Protein 2GFQ (pdb70)

B-factor: mean 18.0, std 10.18, range [2.0, 73.65]

Foldseek 3Di:
DDLVVLCVVQPDAEEEAEPVFLLSLLVLLVVPPDWDWDPFAACNHTWIDDPNYIYHYHHDDLAPACVQVRCCVRRNDRHQEYEYRHAAADPDPAWEKEKAFADALACALYDHGLAGAFWEQLLLLLLQLCVLDPPPGYYFYFAHYGDDRNGQHHYMYIYTDYDPVRSNDNSSSNSNNVSNVVSVVPSVPPLPQAAEEAAEFDDGRRVVLSVCSNPHRYGYTHYHYAVSDDHDLVSVNVQVRYPDHHAEYEYADVRHDPVRLVSRVVVCVVVVHHYHYDD/DLPDAAEEAEPVFLLSLLVLLVVVAPWDFDPFAACNHTWIDDPNYIYHYHHDDLAPACVQVSCCVRVVDGHQEYEYEHAAADPDPAWEKEKAFADELACALHDHGLAGAFWEQLLLLLLQLVVLDPPPHYYFYFAHYGDDRNGPHHYMYIYTDYDPVRSNDNSSSNSNSVSNVVSVVPSVPPQPQAAEEAAEFDDGRRVVLRVCSNPHRYGYTHHHYAVSDDHDLVSVNVQVRYPDHHAEYEYADVRHDPVRVVSSVVVCVVVVHHYHYDD/DPDAEEEAEPVFLLSLLVLLVVPPDWDWDPAAACNHTWIDDPLYIYHYHHDDLADAPVQVSCCVRVPDGHQEYEYRHAAADPDDFFEKEKAFADALACALHDHGLAGAFWEQLLLLLLQLVVLPPPPGYYFYFAHYGDDRRYPRHYMYIYTDYDPVGSNDNSSSNSSNVSNVCSVVDSVPDDPAAEEAAEFDDGRNVVLGVDSNVDRHGYTHYHYAVSDDHDLVSVNVQVRYPDHHAEYEYADVRHDPVRLVSSVVVCVVVVHHYHYDD

Nearest PDB structures (foldseek):
  2gfq-assembly1_B  TM=9.978E-01  e=4.043E-53  Pyrococcus horikoshii OT3
  2gfq-assembly1_C  TM=9.928E-01  e=1.682E-51  Pyrococcus horikoshii OT3
  1yqe-assembly1_A  TM=8.892E-01  e=4.808E-23  Archaeoglobus fulgidus
  8oun-assembly1_B  TM=3.872E-01  e=4.046E-02  Promethearchaeati archaeon
  8oun-assembly1_A  TM=3.787E-01  e=6.728E-02  Promethearchaeati archaeon

Radius of gyration: 34.92 Å; Cα contacts (8 Å, |Δi|>4): 2053; chains: 3; bounding box: 68×86×96 Å

Organism: Pyrococcus horikoshii (strain ATCC 700860 / DSM 12428 / JCM 9974 / NBRC 100139 / OT-3) (NCBI:txid70601)

Structure (mmCIF, N/CA/C/O backbone):
data_2GFQ
#
_entry.id   2GFQ
#
_cell.length_a   65.021
_cell.length_b   67.029
_cell.length_c   111.572
_cell.angle_alpha   90.00
_cell.angle_beta   90.09
_cell.angle_gamma   90.00
#
_symmetry.space_group_name_H-M   'P 1 21 1'
#
loop_
_entity.id
_entity.type
_entity.pdbx_description
1 polymer 'UPF0204 protein PH0006'
2 non-polymer 'SULFATE ION'
3 non-polymer 'MAGNESIUM ION'
4 water water
#
loop_
_atom_site.group_PDB
_atom_site.id
_atom_site.type_symbol
_atom_site.label_atom_id
_atom_site.label_alt_id
_atom_site.label_comp_id
_atom_site.label_asym_id
_atom_site.label_entity_id
_atom_site.label_seq_id
_atom_site.pdbx_PDB_ins_code
_atom_site.Cartn_x
_atom_site.Cartn_y
_atom_site.Cartn_z
_atom_site.occupancy
_atom_site.B_iso_or_equiv
_atom_site.auth_seq_id
_atom_site.auth_comp_id
_atom_site.auth_asym_id
_atom_site.auth_atom_id
_atom_site.pdbx_PDB_model_num
ATOM 1 N N . HIS A 1 10 ? -1.345 -9.839 80.089 1.00 24.14 -12 HIS A N 1
ATOM 2 C CA . HIS A 1 10 ? -0.229 -10.728 79.635 1.00 23.88 -12 HIS A CA 1
ATOM 3 C C . HIS A 1 10 ? 1.023 -10.544 80.488 1.00 22.82 -12 HIS A C 1
ATOM 4 O O . HIS A 1 10 ? 1.336 -9.433 80.939 1.00 23.07 -12 HIS A O 1
ATOM 11 N N . SER A 1 11 ? 1.737 -11.646 80.703 1.00 21.41 -11 SER A N 1
ATOM 12 C CA . SER A 1 11 ? 2.955 -11.606 81.488 1.00 18.82 -11 SER A CA 1
ATOM 13 C C . SER A 1 11 ? 4.045 -10.844 80.714 1.00 17.66 -11 SER A C 1
ATOM 14 O O . SER A 1 11 ? 3.956 -10.666 79.485 1.00 16.39 -11 SER A O 1
ATOM 17 N N . SER A 1 12 ? 5.073 -10.392 81.430 1.00 15.99 -10 SER A N 1
ATOM 18 C CA . SER A 1 12 ? 6.240 -9.813 80.768 1.00 15.63 -10 SER A CA 1
ATOM 19 C C . SER A 1 12 ? 6.867 -10.836 79.835 1.00 14.97 -10 SER A C 1
ATOM 20 O O . SER A 1 12 ? 7.331 -10.480 78.746 1.00 14.65 -10 SER A O 1
ATOM 23 N N . GLY A 1 13 ? 6.923 -12.096 80.280 1.00 13.51 -9 GLY A N 1
ATOM 24 C CA . GLY A 1 13 ? 7.448 -13.183 79.447 1.00 13.65 -9 GLY A CA 1
ATOM 25 C C . GLY A 1 13 ? 6.755 -13.268 78.092 1.00 14.04 -9 GLY A C 1
ATOM 26 O O . GLY A 1 13 ? 7.407 -13.348 77.036 1.00 13.93 -9 GLY A O 1
ATOM 27 N N . ARG A 1 14 ? 5.423 -13.227 78.094 1.00 13.40 -8 ARG A N 1
ATOM 28 C CA . ARG A 1 14 ? 4.689 -13.337 76.842 1.00 13.92 -8 ARG A CA 1
ATOM 29 C C . ARG A 1 14 ? 4.907 -12.067 76.013 1.00 13.55 -8 ARG A C 1
ATOM 30 O O . ARG A 1 14 ? 5.021 -12.150 74.790 1.00 13.44 -8 ARG A O 1
ATOM 38 N N . GLU A 1 15 ? 4.975 -10.903 76.678 1.00 12.34 -7 GLU A N 1
ATOM 39 C CA . GLU A 1 15 ? 5.251 -9.625 75.965 1.00 12.64 -7 GLU A CA 1
ATOM 40 C C . GLU A 1 15 ? 6.635 -9.597 75.298 1.00 12.88 -7 GLU A C 1
ATOM 41 O O . GLU A 1 15 ? 6.786 -9.111 74.177 1.00 13.56 -7 GLU A O 1
ATOM 47 N N . ASN A 1 16 ? 7.650 -10.103 75.998 1.00 13.02 -6 ASN A N 1
ATOM 48 C CA . ASN A 1 16 ? 8.992 -10.157 75.429 1.00 13.46 -6 ASN A CA 1
ATOM 49 C C . ASN A 1 16 ? 9.069 -11.068 74.202 1.00 14.22 -6 ASN A C 1
ATOM 50 O O . ASN A 1 16 ? 9.923 -10.866 73.349 1.00 14.69 -6 ASN A O 1
ATOM 55 N N . LEU A 1 17 ? 8.186 -12.062 74.102 1.00 12.94 -5 LEU A N 1
ATOM 56 C CA . LEU A 1 17 ? 8.151 -12.884 72.894 1.00 13.57 -5 LEU A CA 1
ATOM 57 C C . LEU A 1 17 ? 7.272 -12.226 71.817 1.00 13.78 -5 LEU A C 1
ATOM 58 O O . LEU A 1 17 ? 7.612 -12.216 70.626 1.00 15.45 -5 LEU A O 1
ATOM 63 N N . TYR A 1 18 ? 6.141 -11.682 72.219 1.00 13.18 -4 TYR A N 1
ATOM 64 C CA . TYR A 1 18 ? 5.225 -11.145 71.230 1.00 12.78 -4 TYR A CA 1
ATOM 65 C C . TYR A 1 18 ? 5.775 -9.895 70.524 1.00 13.05 -4 TYR A C 1
ATOM 66 O O . TYR A 1 18 ? 5.570 -9.717 69.313 1.00 12.93 -4 TYR A O 1
ATOM 75 N N . PHE A 1 19 ? 6.476 -9.053 71.283 1.00 12.10 -3 PHE A N 1
ATOM 76 C CA . PHE A 1 19 ? 6.946 -7.754 70.800 1.00 12.46 -3 PHE A CA 1
ATOM 77 C C . PHE A 1 19 ? 8.453 -7.710 70.647 1.00 14.39 -3 PHE A C 1
ATOM 78 O O . PHE A 1 19 ? 9.078 -6.635 70.826 1.00 14.51 -3 PHE A O 1
ATOM 86 N N . GLN A 1 20 ? 9.041 -8.846 70.280 1.00 14.18 -2 GLN A N 1
ATOM 87 C CA . GLN A 1 20 ? 10.503 -8.912 70.145 1.00 15.37 -2 GLN A CA 1
ATOM 88 C C . GLN A 1 20 ? 11.089 -8.073 69.006 1.00 15.44 -2 GLN A C 1
ATOM 89 O O . GLN A 1 20 ? 10.479 -7.877 67.951 1.00 16.10 -2 GLN A O 1
ATOM 95 N N . GLY A 1 21 ? 12.294 -7.583 69.242 1.00 15.62 -1 GLY A N 1
ATOM 96 C CA . GLY A 1 21 ? 13.003 -6.790 68.250 1.00 15.94 -1 GLY A CA 1
ATOM 97 C C . GLY A 1 21 ? 12.535 -5.349 68.292 1.00 15.80 -1 GLY A C 1
ATOM 98 O O . GLY A 1 21 ? 12.092 -4.854 69.332 1.00 16.28 -1 GLY A O 1
ATOM 99 N N . HIS A 1 22 ? 12.655 -4.660 67.170 1.00 14.76 0 HIS A N 1
ATOM 100 C CA . HIS A 1 22 ? 12.279 -3.243 67.121 1.00 13.76 0 HIS A CA 1
ATOM 101 C C . HIS A 1 22 ? 10.796 -3.165 66.891 1.00 13.80 0 HIS A C 1
ATOM 102 O O . HIS A 1 22 ? 10.298 -3.796 65.935 1.00 15.31 0 HIS A O 1
ATOM 117 N N . LYS A 1 24 ? 7.710 -0.319 66.254 1.00 10.67 2 LYS A N 1
ATOM 118 C CA . LYS A 1 24 ? 7.506 1.077 65.828 1.00 10.45 2 LYS A CA 1
ATOM 119 C C . LYS A 1 24 ? 6.068 1.438 66.131 1.00 10.45 2 LYS A C 1
ATOM 120 O O . LYS A 1 24 ? 5.155 0.780 65.633 1.00 12.03 2 LYS A O 1
ATOM 126 N N . VAL A 1 25 ? 5.868 2.484 66.934 1.00 9.80 3 VAL A N 1
ATOM 127 C CA . VAL A 1 25 ? 4.543 2.787 67.441 1.00 9.37 3 VAL A CA 1
ATOM 128 C C . VAL A 1 25 ? 3.937 3.992 66.732 1.00 9.59 3 VAL A C 1
ATOM 129 O O . VAL A 1 25 ? 4.549 5.057 66.650 1.00 10.36 3 VAL A O 1
ATOM 133 N N . ILE A 1 26 ? 2.711 3.812 66.246 1.00 8.74 4 ILE A N 1
ATOM 134 C CA . ILE A 1 26 ? 1.882 4.926 65.790 1.00 9.28 4 ILE A CA 1
ATOM 135 C C . ILE A 1 26 ? 0.939 5.274 66.947 1.00 9.34 4 ILE A C 1
ATOM 136 O O . ILE A 1 26 ? 0.170 4.413 67.403 1.00 9.28 4 ILE A O 1
ATOM 149 N N . THR A 1 28 ? -2.133 7.434 68.518 1.00 10.34 6 THR A N 1
ATOM 150 C CA . THR A 1 28 ? -3.363 8.102 68.123 1.00 9.90 6 THR A CA 1
ATOM 151 C C . THR A 1 28 ? -4.141 8.506 69.374 1.00 9.68 6 THR A C 1
ATOM 152 O O . THR A 1 28 ? -3.850 8.023 70.475 1.00 9.80 6 THR A O 1
ATOM 156 N N . THR A 1 29 ? -5.142 9.376 69.228 1.00 9.50 7 THR A N 1
ATOM 157 C CA . THR A 1 29 ? -6.028 9.646 70.346 1.00 9.36 7 THR A CA 1
ATOM 158 C C . THR A 1 29 ? -7.474 9.820 69.887 1.00 9.45 7 THR A C 1
ATOM 159 O O . THR A 1 29 ? -7.712 10.397 68.829 1.00 9.07 7 THR A O 1
ATOM 163 N N . LYS A 1 30 ? -8.403 9.334 70.707 1.00 9.77 8 LYS A N 1
ATOM 164 C CA . LYS A 1 30 ? -9.840 9.429 70.415 1.00 10.92 8 LYS A CA 1
ATOM 165 C C . LYS A 1 30 ? -10.341 10.861 70.228 1.00 10.33 8 LYS A C 1
ATOM 166 O O . LYS A 1 30 ? -11.349 11.086 69.537 1.00 10.71 8 LYS A O 1
ATOM 172 N N . VAL A 1 31 ? -9.662 11.822 70.841 1.00 9.68 9 VAL A N 1
ATOM 173 C CA . VAL A 1 31 ? -10.181 13.198 70.849 1.00 11.08 9 VAL A CA 1
ATOM 174 C C . VAL A 1 31 ? -9.771 14.025 69.621 1.00 11.17 9 VAL A C 1
ATOM 175 O O . VAL A 1 31 ? -10.162 15.201 69.502 1.00 11.75 9 VAL A O 1
ATOM 179 N N . ASP A 1 32 ? -9.016 13.414 68.710 1.00 11.10 10 ASP A N 1
ATOM 180 C CA . ASP A 1 32 ? -8.432 14.157 67.596 1.00 11.78 10 ASP A CA 1
ATOM 181 C C . ASP A 1 32 ? -8.994 13.588 66.304 1.00 11.06 10 ASP A C 1
ATOM 182 O O . ASP A 1 32 ? -8.701 12.436 65.973 1.00 11.26 10 ASP A O 1
ATOM 187 N N . LYS A 1 33 ? -9.811 14.382 65.593 1.00 11.97 11 LYS A N 1
ATOM 188 C CA . LYS A 1 33 ? -10.479 13.887 64.365 1.00 11.41 11 LYS A CA 1
ATOM 189 C C . LYS A 1 33 ? -9.498 13.500 63.256 1.00 11.18 11 LYS A C 1
ATOM 190 O O . LYS A 1 33 ? -9.770 12.548 62.506 1.00 10.80 11 LYS A O 1
ATOM 196 N N . ALA A 1 34 ? -8.375 14.221 63.150 1.00 10.23 12 ALA A N 1
ATOM 197 C CA . ALA A 1 34 ? -7.326 13.853 62.169 1.00 9.91 12 ALA A CA 1
ATOM 198 C C . ALA A 1 34 ? -6.715 12.493 62.526 1.00 9.77 12 ALA A C 1
ATOM 199 O O . ALA A 1 34 ? -6.556 11.612 61.662 1.00 9.36 12 ALA A O 1
ATOM 201 N N . SER A 1 35 ? -6.407 12.327 63.811 1.00 9.87 13 SER A N 1
ATOM 202 C CA . SER A 1 35 ? -5.831 11.079 64.320 1.00 9.71 13 SER A CA 1
ATOM 203 C C . SER A 1 35 ? -6.728 9.886 64.003 1.00 9.70 13 SER A C 1
ATOM 204 O O . SER A 1 35 ? -6.256 8.845 63.547 1.00 9.44 13 SER A O 1
ATOM 215 N N . ASN A 1 37 ? -9.122 9.746 61.687 1.00 7.94 15 ASN A N 1
ATOM 216 C CA . ASN A 1 37 ? -9.105 9.609 60.237 1.00 8.56 15 ASN A CA 1
ATOM 217 C C . ASN A 1 37 ? -7.919 8.751 59.764 1.00 8.83 15 ASN A C 1
ATOM 218 O O . ASN A 1 37 ? -8.099 7.743 59.052 1.00 9.40 15 ASN A O 1
ATOM 223 N N . ILE A 1 38 ? -6.735 9.131 60.194 1.00 8.81 16 ILE A N 1
ATOM 224 C CA . ILE A 1 38 ? -5.503 8.446 59.820 1.00 9.41 16 ILE A CA 1
ATOM 225 C C . ILE A 1 38 ? -5.570 6.994 60.291 1.00 9.80 16 ILE A C 1
ATOM 226 O O . ILE A 1 38 ? -5.268 6.064 59.524 1.00 8.87 16 ILE A O 1
ATOM 239 N N . ASN A 1 40 ? -8.244 5.139 60.830 1.00 10.46 18 ASN A N 1
ATOM 240 C CA . ASN A 1 40 ? -9.189 4.426 59.967 1.00 10.77 18 ASN A CA 1
ATOM 241 C C . ASN A 1 40 ? -8.540 4.014 58.651 1.00 9.87 18 ASN A C 1
ATOM 242 O O . ASN A 1 40 ? -8.748 2.870 58.197 1.00 9.85 18 ASN A O 1
ATOM 247 N N . LYS A 1 41 ? -7.757 4.919 58.045 1.00 9.50 19 LYS A N 1
ATOM 248 C CA . LYS A 1 41 ? -7.131 4.625 56.734 1.00 10.41 19 LYS A CA 1
ATOM 249 C C . LYS A 1 41 ? -6.067 3.531 56.859 1.00 9.94 19 LYS A C 1
ATOM 250 O O . LYS A 1 41 ? -5.979 2.630 56.009 1.00 10.39 19 LYS A O 1
ATOM 256 N N . LEU A 1 42 ? -5.326 3.553 57.964 1.00 10.54 20 LEU A N 1
ATOM 257 C CA . LEU A 1 42 ? -4.302 2.532 58.216 1.00 10.57 20 LEU A CA 1
ATOM 258 C C . LEU A 1 42 ? -4.952 1.160 58.329 1.00 10.51 20 LEU A C 1
ATOM 259 O O . LEU A 1 42 ? -4.527 0.189 57.676 1.00 9.22 20 LEU A O 1
ATOM 264 N N . ILE A 1 43 ? -6.017 1.097 59.120 1.00 10.88 21 ILE A N 1
ATOM 265 C CA . ILE A 1 43 ? -6.750 -0.152 59.331 1.00 12.09 21 ILE A CA 1
ATOM 266 C C . ILE A 1 43 ? -7.438 -0.624 58.053 1.00 11.52 21 ILE A C 1
ATOM 267 O O . ILE A 1 43 ? -7.436 -1.827 57.733 1.00 11.36 21 ILE A O 1
ATOM 272 N N . GLU A 1 44 ? -8.008 0.309 57.306 1.00 11.45 22 GLU A N 1
ATOM 273 C CA . GLU A 1 44 ? -8.741 -0.042 56.090 1.00 11.34 22 GLU A CA 1
ATOM 274 C C . GLU A 1 44 ? -7.851 -0.647 54.985 1.00 10.86 22 GLU A C 1
ATOM 275 O O . GLU A 1 44 ? -8.291 -1.553 54.251 1.00 9.91 22 GLU A O 1
ATOM 281 N N . ASN A 1 45 ? -6.590 -0.191 54.923 1.00 10.37 23 ASN A N 1
ATOM 282 C CA . ASN A 1 45 ? -5.786 -0.340 53.703 1.00 10.34 23 ASN A CA 1
ATOM 283 C C . ASN A 1 45 ? -4.424 -1.035 53.812 1.00 10.96 23 ASN A C 1
ATOM 284 O O . ASN A 1 45 ? -3.846 -1.389 52.778 1.00 9.96 23 ASN A O 1
ATOM 289 N N . PHE A 1 46 ? -3.931 -1.256 55.028 1.00 9.47 24 PHE A N 1
ATOM 290 C CA . PHE A 1 46 ? -2.525 -1.667 55.167 1.00 11.32 24 PHE A CA 1
ATOM 291 C C . PHE A 1 46 ? -2.264 -3.021 55.820 1.00 11.85 24 PHE A C 1
ATOM 292 O O . PHE A 1 46 ? -1.096 -3.404 56.032 1.00 13.54 24 PHE A O 1
ATOM 300 N N . GLY A 1 47 ? -3.323 -3.754 56.104 1.00 10.61 25 GLY A N 1
ATOM 301 C CA . GLY A 1 47 ? -3.147 -5.123 56.634 1.00 10.67 25 GLY A CA 1
ATOM 302 C C . GLY A 1 47 ? -2.869 -5.202 58.120 1.00 10.12 25 GLY A C 1
ATOM 303 O O . GLY A 1 47 ? -2.179 -6.122 58.599 1.00 11.15 25 GLY A O 1
ATOM 304 N N . PHE A 1 48 ? -3.422 -4.262 58.879 1.00 10.04 26 PHE A N 1
ATOM 305 C CA . PHE A 1 48 ? -3.357 -4.376 60.339 1.00 10.00 26 PHE A CA 1
ATOM 306 C C . PHE A 1 48 ? -4.281 -5.463 60.849 1.00 11.06 26 PHE A C 1
ATOM 307 O O . PHE A 1 48 ? -5.368 -5.675 60.300 1.00 10.72 26 PHE A O 1
ATOM 315 N N . LYS A 1 49 ? -3.837 -6.124 61.915 1.00 11.00 27 LYS A N 1
ATOM 316 C CA . LYS A 1 49 ? -4.640 -7.108 62.624 1.00 12.16 27 LYS A CA 1
ATOM 317 C C . LYS A 1 49 ? -5.006 -6.595 64.011 1.00 12.47 27 LYS A C 1
ATOM 318 O O . LYS A 1 49 ? -4.311 -5.733 64.608 1.00 12.51 27 LYS A O 1
ATOM 324 N N . GLU A 1 50 ? -6.077 -7.171 64.540 1.00 14.37 28 GLU A N 1
ATOM 325 C CA . GLU A 1 50 ? -6.432 -7.014 65.944 1.00 15.27 28 GLU A CA 1
ATOM 326 C C . GLU A 1 50 ? -5.472 -7.883 66.772 1.00 15.66 28 GLU A C 1
ATOM 327 O O . GLU A 1 50 ? -4.906 -8.865 66.259 1.00 16.57 28 GLU A O 1
ATOM 333 N N . THR A 1 51 ? -5.222 -7.494 68.019 1.00 14.60 29 THR A N 1
ATOM 334 C CA . THR A 1 51 ? -4.400 -8.314 68.926 1.00 13.84 29 THR A CA 1
ATOM 335 C C . THR A 1 51 ? -5.173 -8.498 70.221 1.00 13.77 29 THR A C 1
ATOM 336 O O . THR A 1 51 ? -6.227 -7.905 70.404 1.00 13.78 29 THR A O 1
ATOM 340 N N . GLU A 1 52 ? -4.605 -9.274 71.133 1.00 13.32 30 GLU A N 1
ATOM 341 C CA . GLU A 1 52 ? -5.175 -9.426 72.466 1.00 14.49 30 GLU A CA 1
ATOM 342 C C . GLU A 1 52 ? -4.671 -8.370 73.447 1.00 13.69 30 GLU A C 1
ATOM 343 O O . GLU A 1 52 ? -4.955 -8.459 74.641 1.00 15.11 30 GLU A O 1
ATOM 349 N N . TYR A 1 53 ? -3.913 -7.394 72.952 1.00 11.61 31 TYR A N 1
ATOM 350 C CA . TYR A 1 53 ? -3.257 -6.430 73.822 1.00 11.85 31 TYR A CA 1
ATOM 351 C C . TYR A 1 53 ? -4.060 -5.128 73.886 1.00 11.48 31 TYR A C 1
ATOM 352 O O . TYR A 1 53 ? -4.786 -4.771 72.941 1.00 11.32 31 TYR A O 1
ATOM 361 N N . VAL A 1 54 ? -3.943 -4.444 75.015 1.00 11.31 32 VAL A N 1
ATOM 362 C CA . VAL A 1 54 ? -4.641 -3.172 75.213 1.00 10.74 32 VAL A CA 1
ATOM 363 C C . VAL A 1 54 ? -3.680 -2.138 75.752 1.00 10.58 32 VAL A C 1
ATOM 364 O O . VAL A 1 54 ? -2.706 -2.463 76.467 1.00 11.04 32 VAL A O 1
ATOM 368 N N . PHE A 1 55 ? -3.966 -0.887 75.436 1.00 9.60 33 PHE A N 1
ATOM 369 C 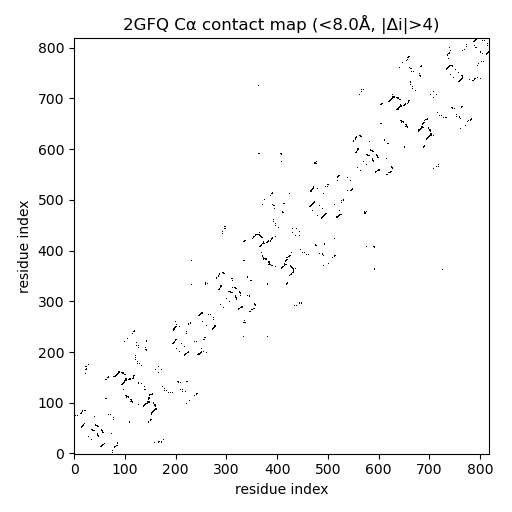CA . PHE A 1 55 ? -3.142 0.227 75.910 1.00 10.20 33 PHE A CA 1
ATOM 370 C C . PHE A 1 55 ? -4.120 1.356 76.181 1.00 10.02 33 PHE A C 1
ATOM 371 O O . PHE A 1 55 ? -4.932 1.693 75.291 1.00 10.68 33 PHE A O 1
ATOM 379 N N . GLU A 1 56 ? -4.059 1.904 77.396 1.00 9.96 34 GLU A N 1
ATOM 380 C CA . GLU A 1 56 ? -5.027 2.931 77.857 1.00 10.97 34 GLU A CA 1
ATOM 381 C C . GLU A 1 56 ? -6.472 2.456 77.654 1.00 11.39 34 GLU A C 1
ATOM 382 O O . GLU A 1 56 ? -7.367 3.263 77.305 1.00 11.00 34 GLU A O 1
ATOM 388 N N . GLY A 1 57 ? -6.687 1.147 77.832 1.00 10.63 35 GLY A N 1
ATOM 389 C CA . GLY A 1 57 ? -8.042 0.585 77.775 1.00 11.57 35 GLY A CA 1
ATOM 390 C C . GLY A 1 57 ? -8.592 0.416 76.367 1.00 11.88 35 GLY A C 1
ATOM 391 O O . GLY A 1 57 ? -9.763 0.029 76.194 1.00 13.15 35 GLY A O 1
ATOM 392 N N . ASN A 1 58 ? -7.752 0.694 75.374 1.00 10.89 36 ASN A N 1
ATOM 393 C CA . ASN A 1 58 ? -8.115 0.594 73.970 1.00 11.12 36 ASN A CA 1
ATOM 394 C C . ASN A 1 58 ? -7.355 -0.514 73.253 1.00 11.84 36 ASN A C 1
ATOM 395 O O . ASN A 1 58 ? -6.222 -0.867 73.653 1.00 10.73 36 ASN A O 1
ATOM 400 N N . PRO A 1 59 ? -7.951 -1.056 72.173 1.00 12.38 37 PRO A N 1
ATOM 401 C CA . PRO A 1 59 ? -7.243 -2.135 71.459 1.00 12.51 37 PRO A CA 1
ATOM 402 C C . PRO A 1 59 ? -5.917 -1.665 70.872 1.00 11.63 37 PRO A C 1
ATOM 403 O O . PRO A 1 59 ? -5.745 -0.496 70.532 1.00 11.55 37 PRO A O 1
ATOM 407 N N . VAL A 1 60 ? -4.994 -2.602 70.770 1.00 10.23 38 VAL A N 1
ATOM 408 C CA . VAL A 1 60 ? -3.721 -2.408 70.073 1.00 10.25 38 VAL A CA 1
ATOM 409 C C . VAL A 1 60 ? -3.835 -3.135 68.731 1.00 10.70 38 VAL A C 1
ATOM 410 O O . VAL A 1 60 ? -4.302 -4.294 68.688 1.00 11.06 38 VAL A O 1
ATOM 414 N N . TYR A 1 61 ? -3.475 -2.452 67.642 1.00 10.32 39 TYR A N 1
ATOM 415 C CA . TYR A 1 61 ? -3.465 -3.089 66.304 1.00 10.20 39 TYR A CA 1
ATOM 416 C C . TYR A 1 61 ? -2.025 -3.319 65.875 1.00 10.39 39 TYR A C 1
ATOM 417 O O . TYR A 1 61 ? -1.097 -2.623 66.319 1.00 9.92 39 TYR A O 1
ATOM 426 N N . LYS A 1 62 ? -1.824 -4.268 64.979 1.00 9.52 40 LYS A N 1
ATOM 427 C CA . LYS A 1 62 ? -0.441 -4.647 64.653 1.00 9.61 40 LYS A CA 1
ATOM 428 C C . LYS A 1 62 ? -0.323 -4.936 63.165 1.00 10.47 40 LYS A C 1
ATOM 429 O O . LYS A 1 62 ? -1.231 -5.505 62.549 1.00 9.51 40 LYS A O 1
ATOM 435 N N . ARG A 1 63 ? 0.789 -4.518 62.584 1.00 9.53 41 ARG A N 1
ATOM 436 C CA . ARG A 1 63 ? 1.124 -4.910 61.219 1.00 10.54 41 ARG A CA 1
ATOM 437 C C . ARG A 1 63 ? 2.637 -5.134 61.197 1.00 9.95 41 ARG A C 1
ATOM 438 O O . ARG A 1 63 ? 3.415 -4.198 61.073 1.00 10.81 41 ARG A O 1
ATOM 446 N N . GLY A 1 64 ? 3.036 -6.388 61.341 1.00 10.61 42 GLY A N 1
ATOM 447 C CA . GLY A 1 64 ? 4.453 -6.730 61.499 1.00 9.87 42 GLY A CA 1
ATOM 448 C C . GLY A 1 64 ? 5.023 -5.990 62.696 1.00 9.92 42 GLY A C 1
ATOM 449 O O . GLY A 1 64 ? 4.543 -6.151 63.815 1.00 9.75 42 GLY A O 1
ATOM 450 N N . ASP A 1 65 ? 6.031 -5.154 62.452 1.00 9.97 43 ASP A N 1
ATOM 451 C CA . ASP A 1 65 ? 6.706 -4.455 63.567 1.00 10.30 43 ASP A CA 1
ATOM 452 C C . ASP A 1 65 ? 6.124 -3.090 63.860 1.00 9.95 43 ASP A C 1
ATOM 453 O O . ASP A 1 65 ? 6.707 -2.335 64.665 1.00 10.15 43 ASP A O 1
ATOM 458 N N . VAL A 1 66 ? 4.988 -2.771 63.230 1.00 9.31 44 VAL A N 1
ATOM 459 C CA . VAL A 1 66 ? 4.316 -1.504 63.455 1.00 9.70 44 VAL A CA 1
ATOM 460 C C . VAL A 1 66 ? 3.049 -1.730 64.268 1.00 9.73 44 VAL A C 1
ATOM 461 O O . VAL A 1 66 ? 2.255 -2.659 63.983 1.00 10.44 44 VAL A O 1
ATOM 465 N N . LEU A 1 67 ? 2.861 -0.895 65.294 1.00 9.55 45 LEU A N 1
ATOM 466 C CA . LEU A 1 67 ? 1.667 -0.961 66.143 1.00 10.45 45 LEU A CA 1
ATOM 467 C C . LEU A 1 67 ? 0.882 0.347 66.093 1.00 10.38 45 LEU A C 1
ATOM 468 O O . LEU A 1 67 ? 1.474 1.420 65.892 1.00 10.82 45 LEU A O 1
ATOM 473 N N . ILE A 1 68 ? -0.442 0.245 66.261 1.00 9.53 46 ILE A N 1
ATOM 474 C CA . ILE A 1 68 ? -1.279 1.419 66.513 1.00 9.60 46 ILE A CA 1
ATOM 475 C C . ILE A 1 68 ? -1.765 1.323 67.951 1.00 8.64 46 ILE A C 1
ATOM 476 O O . ILE A 1 68 ? -2.369 0.306 68.342 1.00 9.33 46 ILE A O 1
ATOM 481 N N . LEU A 1 69 ? -1.455 2.359 68.735 1.00 8.76 47 LEU A N 1
ATOM 482 C CA . LEU A 1 69 ? -1.929 2.506 70.095 1.00 8.97 47 LEU A CA 1
ATOM 483 C C . LEU A 1 69 ? -2.824 3.742 70.112 1.00 9.12 47 LEU A C 1
ATOM 484 O O . LEU A 1 69 ? -2.610 4.673 69.310 1.00 9.70 47 LEU A O 1
ATOM 489 N N . THR A 1 70 ? -3.805 3.741 71.016 1.00 10.02 48 THR A N 1
ATOM 490 C CA . THR A 1 70 ? -4.738 4.868 71.132 1.00 10.20 48 THR A CA 1
ATOM 491 C C . THR A 1 70 ? -4.907 5.303 72.597 1.00 10.38 48 THR A C 1
ATOM 492 O O . THR A 1 70 ? -5.244 4.482 73.476 1.00 10.19 48 THR A O 1
ATOM 496 N N . THR A 1 71 ? -4.662 6.579 72.860 1.00 10.64 49 THR A N 1
ATOM 497 C CA . THR A 1 71 ? -4.914 7.140 74.190 1.00 11.29 49 THR A CA 1
ATOM 498 C C . THR A 1 71 ? -6.281 7.860 74.181 1.00 11.83 49 THR A C 1
ATOM 499 O O . THR A 1 71 ? -6.934 7.956 73.138 1.00 11.81 49 THR A O 1
ATOM 503 N N . ASN A 1 72 ? -6.723 8.340 75.344 1.00 11.20 50 ASN A N 1
ATOM 504 C CA . ASN A 1 72 ? -8.085 8.883 75.459 1.00 11.26 50 ASN A CA 1
ATOM 505 C C . ASN A 1 72 ? -8.193 10.398 75.527 1.00 11.41 50 ASN A C 1
ATOM 506 O O . ASN A 1 72 ? -9.310 10.947 75.506 1.00 11.28 50 ASN A O 1
ATOM 511 N N . ASP A 1 73 ? -7.047 11.056 75.661 1.00 11.70 51 ASP A N 1
ATOM 512 C CA . ASP A 1 73 ? -6.993 12.513 75.805 1.00 11.62 51 ASP A CA 1
ATOM 513 C C . ASP A 1 73 ? -5.911 13.086 74.884 1.00 11.68 51 ASP A C 1
ATOM 514 O O . ASP A 1 73 ? -5.342 12.342 74.083 1.00 12.07 51 ASP A O 1
ATOM 519 N N . GLU A 1 74 ? -5.640 14.392 74.953 1.00 11.44 52 GLU A N 1
ATOM 520 C CA . GLU A 1 74 ? -4.652 14.967 74.009 1.00 11.47 52 GLU A CA 1
ATOM 521 C C . GLU A 1 74 ? -3.294 14.277 74.199 1.00 12.30 52 GLU A C 1
ATOM 522 O O . GLU A 1 74 ? -2.951 13.915 75.325 1.00 11.60 52 GLU A O 1
ATOM 536 N N . ILE A 1 76 ? -0.454 15.662 73.401 1.00 11.10 54 ILE A N 1
ATOM 537 C CA . ILE A 1 76 ? 0.579 16.676 73.658 1.00 11.68 54 ILE A CA 1
ATOM 538 C C . ILE A 1 76 ? 0.994 16.774 75.136 1.00 11.24 54 ILE A C 1
ATOM 539 O O . ILE A 1 76 ? 2.061 17.304 75.453 1.00 12.46 54 ILE A O 1
ATOM 544 N N . TYR A 1 77 ? 0.177 16.231 76.033 1.00 10.97 55 TYR A N 1
ATOM 545 C CA . TYR A 1 77 ? 0.461 16.287 77.495 1.00 11.05 55 TYR A CA 1
ATOM 546 C C . TYR A 1 77 ? 1.029 14.980 78.008 1.00 11.42 55 TYR A C 1
ATOM 547 O O . TYR A 1 77 ? 1.305 14.836 79.205 1.00 11.76 55 TYR A O 1
ATOM 556 N N . TYR A 1 78 ? 1.190 14.015 77.111 1.00 10.97 56 TYR A N 1
ATOM 557 C CA . TYR A 1 78 ? 1.613 12.677 77.532 1.00 10.90 56 TYR A CA 1
ATOM 558 C C . TYR A 1 78 ? 3.146 12.556 77.665 1.00 10.92 56 TYR A C 1
ATOM 559 O O . TYR A 1 78 ? 3.816 11.706 77.012 1.00 10.43 56 TYR A O 1
ATOM 568 N N . ASP A 1 79 ? 3.695 13.375 78.568 1.00 11.04 57 ASP A N 1
ATOM 569 C CA . ASP A 1 79 ? 5.048 13.152 79.040 1.00 10.73 57 ASP A CA 1
ATOM 570 C C . ASP A 1 79 ? 5.173 11.720 79.589 1.00 10.79 57 ASP A C 1
ATOM 571 O O . ASP A 1 79 ? 4.215 11.183 80.156 1.00 11.20 57 ASP A O 1
ATOM 576 N N . TYR A 1 80 ? 6.364 11.133 79.435 1.00 10.17 58 TYR A N 1
ATOM 577 C CA . TYR A 1 80 ? 6.687 9.782 79.910 1.00 10.24 58 TYR A CA 1
ATOM 578 C C . TYR A 1 80 ? 5.908 8.686 79.180 1.00 10.38 58 TYR A C 1
ATOM 579 O O . TYR A 1 80 ? 5.812 7.552 79.680 1.00 10.19 58 TYR A O 1
ATOM 588 N N . LEU A 1 81 ? 5.396 9.004 77.979 1.00 9.93 59 LEU A N 1
ATOM 589 C CA . LEU A 1 81 ? 4.651 8.023 77.170 1.00 9.95 59 LEU A CA 1
ATOM 590 C C . LEU A 1 81 ? 5.440 6.735 76.936 1.00 10.27 59 LEU A C 1
ATOM 591 O O . LEU A 1 81 ? 4.889 5.623 77.016 1.00 9.31 59 LEU A O 1
ATOM 596 N N . ASP A 1 82 ? 6.733 6.879 76.658 1.00 10.76 60 ASP A N 1
ATOM 597 C CA . ASP A 1 82 ? 7.593 5.708 76.473 1.00 10.66 60 ASP A CA 1
ATOM 598 C C . ASP A 1 82 ? 7.670 4.780 77.697 1.00 10.84 60 ASP A C 1
ATOM 599 O O . ASP A 1 82 ? 7.640 3.562 77.538 1.00 9.97 60 ASP A O 1
ATOM 604 N N . ARG A 1 83 ? 7.769 5.368 78.899 1.00 10.87 61 ARG A N 1
ATOM 605 C CA . ARG A 1 83 ? 7.631 4.624 80.161 1.00 11.88 61 ARG A CA 1
ATOM 606 C C . ARG A 1 83 ? 6.331 3.832 80.237 1.00 10.67 61 ARG A C 1
ATOM 607 O O . ARG A 1 83 ? 6.324 2.701 80.719 1.00 11.11 61 ARG A O 1
ATOM 615 N N . GLU A 1 84 ? 5.242 4.419 79.747 1.00 10.25 62 GLU A N 1
ATOM 616 C CA . GLU A 1 84 ? 3.961 3.749 79.819 1.00 9.80 62 GLU A CA 1
ATOM 617 C C . GLU A 1 84 ? 3.793 2.651 78.774 1.00 9.67 62 GLU A C 1
ATOM 618 O O . GLU A 1 84 ? 3.138 1.639 79.033 1.00 10.06 62 GLU A O 1
ATOM 624 N N . ILE A 1 85 ? 4.370 2.846 77.595 1.00 9.43 63 ILE A N 1
ATOM 625 C CA . ILE A 1 85 ? 4.382 1.748 76.610 1.00 9.38 63 ILE A CA 1
ATOM 626 C C . ILE A 1 85 ? 5.155 0.537 77.223 1.00 10.26 63 ILE A C 1
ATOM 627 O O . ILE A 1 85 ? 4.724 -0.612 77.126 1.00 10.01 63 ILE A O 1
ATOM 632 N N A GLU A 1 86 ? 6.310 0.786 77.830 0.50 9.91 64 GLU A N 1
ATOM 633 N N B GLU A 1 86 ? 6.286 0.848 77.847 0.50 10.31 64 GLU A N 1
ATOM 634 C CA A GLU A 1 86 ? 7.038 -0.313 78.479 0.50 10.11 64 GLU A CA 1
ATOM 635 C CA B GLU A 1 86 ? 7.073 -0.121 78.606 0.50 10.94 64 GLU A CA 1
ATOM 636 C C A GLU A 1 86 ? 6.214 -0.980 79.594 0.50 10.40 64 GLU A C 1
ATOM 637 C C B GLU A 1 86 ? 6.265 -0.796 79.735 0.50 11.17 64 GLU A C 1
ATOM 638 O O A GLU A 1 86 ? 6.147 -2.210 79.678 0.50 9.87 64 GLU A O 1
ATOM 639 O O B GLU A 1 86 ? 6.329 -2.022 79.901 0.50 10.77 64 GLU A O 1
ATOM 650 N N A ASN A 1 87 ? 5.597 -0.165 80.447 0.50 10.34 65 ASN A N 1
ATOM 651 N N B ASN A 1 87 ? 5.496 -0.006 80.492 0.50 10.97 65 ASN A N 1
ATOM 652 C CA A ASN A 1 87 ? 4.786 -0.694 81.542 0.50 10.33 65 ASN A CA 1
ATOM 653 C CA B ASN A 1 87 ? 4.709 -0.550 81.617 0.50 11.06 65 ASN A CA 1
ATOM 654 C C A ASN A 1 87 ? 3.619 -1.539 81.025 0.50 10.08 65 ASN A C 1
ATOM 655 C C B ASN A 1 87 ? 3.498 -1.388 81.185 0.50 10.55 65 ASN A C 1
ATOM 656 O O A ASN A 1 87 ? 3.441 -2.693 81.433 0.50 9.39 65 ASN A O 1
ATOM 657 O O B ASN A 1 87 ? 3.165 -2.392 81.822 0.50 10.06 65 ASN A O 1
ATOM 666 N N . GLN A 1 88 ? 2.845 -0.960 80.110 1.00 9.94 66 GLN A N 1
ATOM 667 C CA . GLN A 1 88 ? 1.604 -1.582 79.651 1.00 9.95 66 GLN A CA 1
ATOM 668 C C . GLN A 1 88 ? 1.798 -2.722 78.649 1.00 9.71 66 GLN A C 1
ATOM 669 O O . GLN A 1 88 ? 0.997 -3.670 78.633 1.00 10.67 66 GLN A O 1
ATOM 675 N N . LEU A 1 89 ? 2.847 -2.633 77.826 1.00 10.03 67 LEU A N 1
ATOM 676 C CA . LEU A 1 89 ? 3.036 -3.608 76.742 1.00 9.73 67 LEU A CA 1
ATOM 677 C C . LEU A 1 89 ? 4.371 -4.353 76.802 1.00 10.76 67 LEU A C 1
ATOM 678 O O . LEU A 1 89 ? 4.585 -5.291 76.048 1.00 10.26 67 LEU A O 1
ATOM 683 N N . GLY A 1 90 ? 5.265 -3.917 77.683 1.00 10.59 68 GLY A N 1
ATOM 684 C CA . GLY A 1 90 ? 6.495 -4.649 77.936 1.00 11.43 68 GLY A CA 1
ATOM 685 C C . GLY A 1 90 ? 7.664 -4.373 77.009 1.00 11.78 68 GLY A C 1
ATOM 686 O O . GLY A 1 90 ? 8.654 -5.111 77.065 1.00 13.20 68 GLY A O 1
ATOM 687 N N . PHE A 1 91 ? 7.586 -3.331 76.174 1.00 10.87 69 PHE A N 1
ATOM 688 C CA . PHE A 1 91 ? 8.737 -2.959 75.338 1.00 10.38 69 PHE A CA 1
ATOM 689 C C . PHE A 1 91 ? 8.933 -1.439 75.251 1.00 11.05 69 PHE A C 1
ATOM 690 O O . PHE A 1 91 ? 8.022 -0.678 75.553 1.00 11.33 69 PHE A O 1
ATOM 698 N N . LYS A 1 92 ? 10.139 -1.026 74.859 1.00 11.93 70 LYS A N 1
ATOM 699 C CA . LYS A 1 92 ? 10.485 0.358 74.589 1.00 11.61 70 LYS A CA 1
ATOM 700 C C . LYS A 1 92 ? 10.374 0.515 73.080 1.00 11.03 70 LYS A C 1
ATOM 701 O O . LYS A 1 92 ? 11.042 -0.181 72.337 1.00 10.51 70 LYS A O 1
ATOM 707 N N . PRO A 1 93 ? 9.527 1.436 72.614 1.00 11.92 71 PRO A N 1
ATOM 708 C CA . PRO A 1 93 ? 9.418 1.572 71.172 1.00 11.75 71 PRO A CA 1
ATOM 709 C C . PRO A 1 93 ? 10.708 2.119 70.548 1.00 12.05 71 PRO A C 1
ATOM 710 O O . PRO A 1 93 ? 11.412 2.947 71.171 1.00 11.70 71 PRO A O 1
ATOM 714 N N . GLU A 1 94 ? 10.984 1.682 69.325 1.00 10.08 72 GLU A N 1
ATOM 715 C CA . GLU A 1 94 ? 12.100 2.218 68.542 1.00 10.10 72 GLU A CA 1
ATOM 716 C C . GLU A 1 94 ? 11.863 3.678 68.151 1.00 9.68 72 GLU A C 1
ATOM 717 O O . GLU A 1 94 ? 12.804 4.471 68.047 1.00 10.32 72 GLU A O 1
ATOM 723 N N . ILE A 1 95 ? 10.593 3.996 67.914 1.00 9.66 73 ILE A N 1
ATOM 724 C CA . ILE A 1 95 ? 10.165 5.307 67.434 1.00 9.62 73 ILE A CA 1
ATOM 725 C C . ILE A 1 95 ? 8.691 5.455 67.785 1.00 9.88 73 ILE A C 1
ATOM 726 O O . ILE A 1 95 ? 7.994 4.441 67.905 1.00 9.58 73 ILE A O 1
ATOM 731 N N . ILE A 1 96 ? 8.238 6.692 68.001 1.00 9.10 74 ILE A N 1
ATOM 732 C CA . ILE A 1 96 ? 6.792 6.945 68.113 1.00 9.41 74 ILE A CA 1
ATOM 733 C C . ILE A 1 96 ? 6.437 7.941 67.036 1.00 9.60 74 ILE A C 1
ATOM 734 O O . ILE A 1 96 ? 7.047 9.016 66.979 1.00 9.78 74 ILE A O 1
ATOM 739 N N . ALA A 1 97 ? 5.463 7.597 66.199 1.00 9.10 75 ALA A N 1
ATOM 740 C CA . ALA A 1 97 ? 4.933 8.548 65.192 1.00 9.64 75 ALA A CA 1
ATOM 741 C C . ALA A 1 97 ? 3.589 9.006 65.746 1.00 9.62 75 ALA A C 1
ATOM 742 O O . ALA A 1 97 ? 2.676 8.190 65.875 1.00 9.63 75 ALA A O 1
ATOM 744 N N . PHE A 1 98 ? 3.474 10.291 66.115 1.00 8.97 76 PHE A N 1
ATOM 745 C CA . PHE A 1 98 ? 2.170 10.802 66.613 1.00 9.13 76 PHE A CA 1
ATOM 746 C C . PHE A 1 98 ? 1.318 11.255 65.423 1.00 9.93 76 PHE A C 1
ATOM 747 O O . PHE A 1 98 ? 1.685 12.223 64.758 1.00 10.58 76 PHE A O 1
ATOM 755 N N . ALA A 1 99 ? 0.184 10.598 65.193 1.00 9.21 77 ALA A N 1
ATOM 756 C CA . ALA A 1 99 ? -0.730 10.971 64.099 1.00 10.18 77 ALA A CA 1
ATOM 757 C C . ALA A 1 99 ? -1.716 11.975 64.641 1.00 10.11 77 ALA A C 1
ATOM 758 O O . ALA A 1 99 ? -2.517 11.661 65.529 1.00 10.56 77 ALA A O 1
ATOM 760 N N . SER A 1 100 ? -1.664 13.191 64.110 1.00 9.66 78 SER A N 1
ATOM 761 C CA . SER A 1 100 ? -2.248 14.322 64.821 1.00 10.60 78 SER A CA 1
ATOM 762 C C . SER A 1 100 ? -2.883 15.368 63.912 1.00 10.33 78 SER A C 1
ATOM 763 O O . SER A 1 100 ? -2.572 15.440 62.710 1.00 10.92 78 SER A O 1
ATOM 766 N N . ARG A 1 101 ? -3.751 16.200 64.485 1.00 11.14 79 ARG A N 1
ATOM 767 C CA . ARG A 1 101 ? -4.201 17.415 63.797 1.00 11.53 79 ARG A CA 1
ATOM 768 C C . ARG A 1 101 ? -3.214 18.575 64.036 1.00 12.69 79 ARG A C 1
ATOM 769 O O . ARG A 1 101 ? -2.418 18.560 64.992 1.00 12.47 79 ARG A O 1
ATOM 777 N N . HIS A 1 102 ? -3.266 19.566 63.143 1.00 12.15 80 HIS A N 1
ATOM 778 C CA . HIS A 1 102 ? -2.636 20.862 63.347 1.00 13.25 80 HIS A CA 1
ATOM 779 C C . HIS A 1 102 ? -3.810 21.826 63.314 1.00 13.03 80 HIS A C 1
ATOM 780 O O . HIS A 1 102 ? -4.688 21.708 62.442 1.00 11.81 80 HIS A O 1
ATOM 787 N N . SER A 1 103 ? -3.860 22.747 64.277 1.00 13.14 81 SER A N 1
ATOM 788 C CA . SER A 1 103 ? -4.934 23.728 64.304 1.00 13.77 81 SER A CA 1
ATOM 789 C C . SER A 1 103 ? -4.377 25.149 64.100 1.00 13.72 81 SER A C 1
ATOM 790 O O . SER A 1 103 ? -3.385 25.535 64.736 1.00 13.47 81 SER A O 1
ATOM 793 N N . SER A 1 104 ? -5.029 25.918 63.234 1.00 13.02 82 SER A N 1
ATOM 794 C CA . SER A 1 104 ? -4.732 27.363 63.062 1.00 13.44 82 SER A CA 1
ATOM 795 C C . SER A 1 104 ? -6.008 28.123 62.731 1.00 13.44 82 SER A C 1
ATOM 796 O O . SER A 1 104 ? -6.923 27.559 62.140 1.00 13.47 82 SER A O 1
ATOM 799 N N . LYS A 1 105 ? -6.054 29.399 63.106 1.00 13.04 83 LYS A N 1
ATOM 800 C CA . LYS A 1 105 ? -7.113 30.300 62.636 1.00 14.49 83 LYS A CA 1
ATOM 801 C C . LYS A 1 105 ? -7.001 30.586 61.140 1.00 14.13 83 LYS A C 1
ATOM 802 O O . LYS A 1 105 ? -8.006 30.870 60.479 1.00 14.71 83 LYS A O 1
ATOM 808 N N . GLN A 1 106 ? -5.785 30.530 60.610 1.00 13.12 84 GLN A N 1
ATOM 809 C CA . GLN A 1 106 ? -5.581 30.823 59.195 1.00 12.91 84 GLN A CA 1
ATOM 810 C C . GLN A 1 106 ? -6.013 29.616 58.384 1.00 12.24 84 GLN A C 1
ATOM 811 O O . GLN A 1 106 ? -5.880 28.464 58.839 1.00 11.93 84 GLN A O 1
ATOM 817 N N . LYS A 1 107 ? -6.526 29.880 57.188 1.00 11.75 85 LYS A N 1
ATOM 818 C CA . LYS A 1 107 ? -7.028 28.808 56.310 1.00 12.42 85 LYS A CA 1
ATOM 819 C C . LYS A 1 107 ? -5.892 28.149 55.538 1.00 12.40 85 LYS A C 1
ATOM 820 O O . LYS A 1 107 ? -5.805 28.274 54.321 1.00 12.50 85 LYS A O 1
ATOM 826 N N . LEU A 1 108 ? -5.033 27.440 56.265 1.00 11.55 86 LEU A N 1
ATOM 827 C CA . LEU A 1 108 ? -3.868 26.780 55.686 1.00 10.87 86 LEU A CA 1
ATOM 828 C C . LEU A 1 108 ? -4.148 25.286 55.625 1.00 10.57 86 LEU A C 1
ATOM 829 O O . LEU A 1 108 ? -4.108 24.612 56.651 1.00 11.22 86 LEU A O 1
ATOM 834 N N . PRO A 1 109 ? -4.413 24.743 54.431 1.00 10.55 87 PRO A N 1
ATOM 835 C CA . PRO A 1 109 ? -4.511 23.279 54.337 1.00 9.87 87 PRO A CA 1
ATOM 836 C C . PRO A 1 109 ? -3.084 22.734 54.183 1.00 10.63 87 PRO A C 1
ATOM 837 O O . PRO A 1 109 ? -2.336 23.146 53.290 1.00 9.73 87 PRO A O 1
ATOM 841 N N . ALA A 1 110 ? -2.702 21.825 55.071 1.00 10.59 88 ALA A N 1
ATOM 842 C CA . ALA A 1 110 ? -1.311 21.436 55.139 1.00 10.21 88 ALA A CA 1
ATOM 843 C C . ALA A 1 110 ? -1.090 20.017 55.606 1.00 10.70 88 ALA A C 1
ATOM 844 O O . ALA A 1 110 ? -1.890 19.478 56.359 1.00 11.26 88 ALA A O 1
ATOM 846 N N . LEU A 1 111 ? 0.026 19.452 55.168 1.00 9.57 89 LEU A N 1
ATOM 847 C CA . LEU A 1 111 ? 0.467 18.121 55.615 1.00 10.38 89 LEU A CA 1
ATOM 848 C C . LEU A 1 111 ? 1.858 18.364 56.132 1.00 10.53 89 LEU A C 1
ATOM 849 O O . LEU A 1 111 ? 2.760 18.734 55.369 1.00 10.44 89 LEU A O 1
ATOM 854 N N . THR A 1 112 ? 2.024 18.201 57.441 1.00 10.58 90 THR A N 1
ATOM 855 C CA . THR A 1 112 ? 3.261 18.666 58.089 1.00 10.74 90 THR A CA 1
ATOM 856 C C . THR A 1 112 ? 3.919 17.641 58.993 1.00 10.18 90 THR A C 1
ATOM 857 O O . THR A 1 112 ? 3.324 16.612 59.344 1.00 9.02 90 THR A O 1
ATOM 861 N N . THR A 1 113 ? 5.154 17.923 59.386 1.00 9.66 91 THR A N 1
ATOM 862 C CA . THR A 1 113 ? 5.824 17.092 60.386 1.00 9.96 91 THR A CA 1
ATOM 863 C C . THR A 1 113 ? 6.730 17.973 61.258 1.00 9.62 91 THR A C 1
ATOM 864 O O . THR A 1 113 ? 7.302 18.958 60.789 1.00 8.67 91 THR A O 1
ATOM 868 N N . HIS A 1 114 ? 6.820 17.646 62.534 1.00 9.77 92 HIS A N 1
ATOM 869 C CA . HIS A 1 114 ? 7.728 18.368 63.415 1.00 10.74 92 HIS A CA 1
ATOM 870 C C . HIS A 1 114 ? 8.021 17.576 64.664 1.00 10.74 92 HIS A C 1
ATOM 871 O O . HIS A 1 114 ? 7.340 16.567 64.943 1.00 11.08 92 HIS A O 1
ATOM 878 N N . VAL A 1 115 ? 9.048 18.018 65.398 1.00 9.67 93 VAL A N 1
ATOM 879 C CA . VAL A 1 115 ? 9.375 17.418 66.698 1.00 10.42 93 VAL A CA 1
ATOM 880 C C . VAL A 1 115 ? 8.831 18.367 67.783 1.00 10.73 93 VAL A C 1
ATOM 881 O O . VAL A 1 115 ? 8.641 19.570 67.543 1.00 11.96 93 VAL A O 1
ATOM 885 N N . THR A 1 116 ? 8.555 17.805 68.947 1.00 11.11 94 THR A N 1
ATOM 886 C CA . THR A 1 116 ? 7.993 18.563 70.061 1.00 11.71 94 THR A CA 1
ATOM 887 C C . THR A 1 116 ? 9.094 19.071 70.995 1.00 12.26 94 THR A C 1
ATOM 888 O O . THR A 1 116 ? 10.202 18.531 71.039 1.00 11.64 94 THR A O 1
ATOM 892 N N . GLY A 1 117 ? 8.775 20.122 71.726 1.00 11.89 95 GLY A N 1
ATOM 893 C CA . GLY A 1 117 ? 9.770 20.817 72.521 1.00 11.44 95 GLY A CA 1
ATOM 894 C C . GLY A 1 117 ? 9.320 22.234 72.798 1.00 12.32 95 GLY A C 1
ATOM 895 O O . GLY A 1 117 ? 8.444 22.762 72.108 1.00 12.67 95 GLY A O 1
ATOM 896 N N . ASN A 1 118 ? 9.932 22.846 73.808 1.00 11.95 96 ASN A N 1
ATOM 897 C CA . ASN A 1 118 ? 9.593 24.202 74.231 1.00 12.40 96 ASN A CA 1
ATOM 898 C C . ASN A 1 118 ? 10.879 24.965 74.330 1.00 12.52 96 ASN A C 1
ATOM 899 O O . ASN A 1 118 ? 11.693 24.663 75.190 1.00 12.76 96 ASN A O 1
ATOM 904 N N . TRP A 1 119 ? 11.074 25.920 73.413 1.00 12.88 97 TRP A N 1
ATOM 905 C CA . TRP A 1 119 ? 12.248 26.793 73.433 1.00 12.10 97 TRP A CA 1
ATOM 906 C C . TRP A 1 119 ? 12.234 27.654 74.705 1.00 12.43 97 TRP A C 1
ATOM 907 O O . TRP A 1 119 ? 13.282 28.028 75.212 1.00 12.63 97 TRP A O 1
ATOM 918 N N . GLY A 1 120 ? 11.035 27.956 75.199 1.00 11.93 98 GLY A N 1
ATOM 919 C CA . GLY A 1 120 ? 10.856 28.796 76.392 1.00 12.96 98 GLY A CA 1
ATOM 920 C C . GLY A 1 120 ? 9.811 28.165 77.291 1.00 13.63 98 GLY A C 1
ATOM 921 O O . GLY A 1 120 ? 9.877 26.971 77.581 1.00 13.53 98 GLY A O 1
ATOM 922 N N . LYS A 1 121 ? 8.820 28.951 77.694 1.00 14.28 99 LYS A N 1
ATOM 923 C CA . LYS A 1 121 ? 7.756 28.444 78.551 1.00 15.50 99 LYS A CA 1
ATOM 924 C C . LYS A 1 121 ? 6.855 27.458 77.809 1.00 15.61 99 LYS A C 1
ATOM 925 O O . LYS A 1 121 ? 6.529 27.660 76.636 1.00 15.49 99 LYS A O 1
ATOM 931 N N . ALA A 1 122 ? 6.494 26.375 78.490 1.00 15.63 100 ALA A N 1
ATOM 932 C CA . ALA A 1 122 ? 5.566 25.394 77.926 1.00 16.29 100 ALA A CA 1
ATOM 933 C C . ALA A 1 122 ? 4.134 25.853 78.154 1.00 17.36 100 ALA A C 1
ATOM 934 O O . ALA A 1 122 ? 3.754 26.125 79.292 1.00 17.77 100 ALA A O 1
ATOM 944 N N . TYR A 1 124 ? 1.553 24.225 75.966 1.00 16.86 102 TYR A N 1
ATOM 945 C CA . TYR A 1 124 ? 0.773 23.137 75.371 1.00 16.51 102 TYR A CA 1
ATOM 946 C C . TYR A 1 124 ? 1.508 21.830 75.579 1.00 15.26 102 TYR A C 1
ATOM 947 O O . TYR A 1 124 ? 1.704 21.066 74.628 1.00 13.84 102 TYR A O 1
ATOM 956 N N . GLY A 1 125 ? 1.916 21.582 76.826 1.00 14.57 103 GLY A N 1
ATOM 957 C CA . GLY A 1 125 ? 2.454 20.275 77.198 1.00 14.02 103 GLY A CA 1
ATOM 958 C C . GLY A 1 125 ? 3.961 20.261 77.334 1.00 14.40 103 GLY A C 1
ATOM 959 O O . GLY A 1 125 ? 4.661 21.095 76.750 1.00 12.84 103 GLY A O 1
ATOM 960 N N . GLY A 1 126 ? 4.457 19.288 78.094 1.00 14.54 104 GLY A N 1
ATOM 961 C CA . GLY A 1 126 ? 5.888 19.169 78.319 1.00 14.73 104 GLY A CA 1
ATOM 962 C C . GLY A 1 126 ? 6.428 20.201 79.306 1.00 14.52 104 GLY A C 1
ATOM 963 O O . GLY A 1 126 ? 5.666 20.928 79.973 1.00 15.61 104 GLY A O 1
ATOM 964 N N . LYS A 1 127 ? 7.749 20.255 79.400 1.00 14.37 105 LYS A N 1
ATOM 965 C CA . LYS A 1 127 ? 8.449 21.102 80.379 1.00 14.50 105 LYS A CA 1
ATOM 966 C C . LYS A 1 127 ? 9.085 22.304 79.698 1.00 13.87 105 LYS A C 1
ATOM 967 O O . LYS A 1 127 ? 9.393 22.229 78.500 1.00 13.23 105 LYS A O 1
ATOM 973 N N . ASP A 1 128 ? 9.290 23.395 80.462 1.00 13.19 106 ASP A N 1
ATOM 974 C CA . ASP A 1 128 ? 9.960 24.590 79.927 1.00 13.56 106 ASP A CA 1
ATOM 975 C C . ASP A 1 128 ? 11.366 24.241 79.465 1.00 13.05 106 ASP A C 1
ATOM 976 O O . ASP A 1 128 ? 12.069 23.461 80.129 1.00 12.74 106 ASP A O 1
ATOM 981 N N . GLU A 1 129 ? 11.787 24.868 78.373 1.00 12.43 107 GLU A N 1
ATOM 982 C CA . GLU A 1 129 ? 13.163 24.780 77.885 1.00 13.03 107 GLU A CA 1
ATOM 983 C C . GLU A 1 129 ? 13.651 23.334 77.822 1.00 12.28 107 GLU A C 1
ATOM 984 O O . GLU A 1 129 ? 14.758 23.003 78.299 1.00 12.89 107 GLU A O 1
ATOM 990 N N . SER A 1 130 ? 12.799 22.476 77.248 1.00 12.20 108 SER A N 1
ATOM 991 C CA . SER A 1 130 ? 13.047 21.041 77.164 1.00 11.46 108 SER A CA 1
ATOM 992 C C . SER A 1 130 ? 12.559 20.568 75.809 1.00 11.95 108 SER A C 1
ATOM 993 O O . SER A 1 130 ? 11.690 21.199 75.187 1.00 11.88 108 SER A O 1
ATOM 996 N N . PHE A 1 131 ? 13.072 19.417 75.410 1.00 11.43 109 PHE A N 1
ATOM 997 C CA . PHE A 1 131 ? 12.897 18.928 74.039 1.00 10.80 109 PHE A CA 1
ATOM 998 C C . PHE A 1 131 ? 12.698 17.437 74.006 1.00 11.30 109 PHE A C 1
ATOM 999 O O . PHE A 1 131 ? 13.398 16.697 74.708 1.00 11.05 109 PHE A O 1
ATOM 1007 N N . ALA A 1 132 ? 11.766 16.988 73.168 1.00 11.09 110 ALA A N 1
ATOM 1008 C CA . ALA A 1 132 ? 11.690 15.560 72.861 1.00 10.76 110 ALA A CA 1
ATOM 1009 C C . ALA A 1 132 ? 12.907 15.198 71.996 1.00 10.96 110 ALA A C 1
ATOM 1010 O O . ALA A 1 132 ? 13.618 16.096 71.475 1.00 10.73 110 ALA A O 1
ATOM 1012 N N . VAL A 1 133 ? 13.173 13.903 71.875 1.00 10.77 111 VAL A N 1
ATOM 1013 C CA . VAL A 1 133 ? 14.279 13.431 71.021 1.00 10.05 111 VAL A CA 1
ATOM 1014 C C . VAL A 1 133 ? 13.819 13.383 69.556 1.00 10.02 111 VAL A C 1
ATOM 1015 O O . VAL A 1 133 ? 12.842 12.689 69.194 1.00 9.59 111 VAL A O 1
ATOM 1019 N N . ALA A 1 134 ? 14.527 14.129 68.713 1.00 9.52 112 ALA A N 1
ATOM 1020 C CA . ALA A 1 134 ? 14.143 14.277 67.300 1.00 9.82 112 ALA A CA 1
ATOM 1021 C C . ALA A 1 134 ? 14.568 13.055 66.490 1.00 10.48 112 ALA A C 1
ATOM 1022 O O . ALA A 1 134 ? 15.548 12.392 66.830 1.00 10.90 112 ALA A O 1
ATOM 1024 N N . ILE A 1 135 ? 13.829 12.768 65.417 1.00 9.48 113 ILE A N 1
ATOM 1025 C CA . ILE A 1 135 ? 14.210 11.697 64.482 1.00 10.62 113 ILE A CA 1
ATOM 1026 C C . ILE A 1 135 ? 14.244 12.258 63.048 1.00 10.27 113 ILE A C 1
ATOM 1027 O O . ILE A 1 135 ? 13.236 12.224 62.300 1.00 10.73 113 ILE A O 1
ATOM 1032 N N . PRO A 1 136 ? 15.367 12.883 62.689 1.00 10.51 114 PRO A N 1
ATOM 1033 C CA . PRO A 1 136 ? 15.500 13.600 61.419 1.00 9.89 114 PRO A CA 1
ATOM 1034 C C . PRO A 1 136 ? 15.195 12.766 60.161 1.00 10.24 114 PRO A C 1
ATOM 1035 O O . PRO A 1 136 ? 14.484 13.255 59.257 1.00 9.90 114 PRO A O 1
ATOM 1039 N N . SER A 1 137 ? 15.693 11.536 60.101 1.00 9.93 115 SER A N 1
ATOM 1040 C CA . SER A 1 137 ? 15.474 10.730 58.873 1.00 10.20 115 SER A CA 1
ATOM 1041 C C . SER A 1 137 ? 13.983 10.517 58.609 1.00 10.70 115 SER A C 1
ATOM 1042 O O . SER A 1 137 ? 13.528 10.636 57.454 1.00 10.73 115 SER A O 1
ATOM 1045 N N . ALA A 1 138 ? 13.236 10.169 59.664 1.00 9.67 116 ALA A N 1
ATOM 1046 C CA . ALA A 1 138 ? 11.801 9.899 59.534 1.00 11.08 116 ALA A CA 1
ATOM 1047 C C . ALA A 1 138 ? 11.032 11.137 59.082 1.00 11.05 116 ALA A C 1
ATOM 1048 O O . ALA A 1 138 ? 10.126 11.055 58.232 1.00 11.58 116 ALA A O 1
ATOM 1058 N N . LYS A 1 140 ? 12.330 13.683 57.345 1.00 10.79 118 LYS A N 1
ATOM 1059 C CA . LYS A 1 140 ? 12.723 14.020 55.974 1.00 10.70 118 LYS A CA 1
ATOM 1060 C C . LYS A 1 140 ? 11.978 13.122 54.979 1.00 10.30 118 LYS A C 1
ATOM 1061 O O . LYS A 1 140 ? 11.409 13.614 53.995 1.00 10.32 118 LYS A O 1
ATOM 1067 N N . LEU A 1 141 ? 11.952 11.812 55.245 1.00 9.75 119 LEU A N 1
ATOM 1068 C CA . LEU A 1 141 ? 11.203 10.893 54.373 1.00 10.26 119 LEU A CA 1
ATOM 1069 C C . LEU A 1 141 ? 9.724 11.238 54.387 1.00 10.34 119 LEU A C 1
ATOM 1070 O O . LEU A 1 141 ? 9.048 11.106 53.362 1.00 10.60 119 LEU A O 1
ATOM 1075 N N . SER A 1 142 ? 9.219 11.705 55.531 1.00 9.77 120 SER A N 1
ATOM 1076 C CA . SER A 1 142 ? 7.811 12.164 55.585 1.00 9.54 120 SER A CA 1
ATOM 1077 C C . SER A 1 142 ? 7.539 13.332 54.611 1.00 9.58 120 SER A C 1
ATOM 1078 O O . SER A 1 142 ? 6.588 13.270 53.838 1.00 9.53 120 SER A O 1
ATOM 1081 N N . LEU A 1 143 ? 8.373 14.367 54.644 1.00 9.75 121 LEU A N 1
ATOM 1082 C CA . LEU A 1 143 ? 8.241 15.467 53.695 1.00 10.19 121 LEU A CA 1
ATOM 1083 C C . LEU A 1 143 ? 8.324 14.974 52.254 1.00 9.97 121 LEU A C 1
ATOM 1084 O O . LEU A 1 143 ? 7.535 15.384 51.411 1.00 10.32 121 LEU A O 1
ATOM 1089 N N . LEU A 1 144 ? 9.286 14.114 51.964 1.00 8.81 122 LEU A N 1
ATOM 1090 C CA . LEU A 1 144 ? 9.496 13.665 50.586 1.00 10.22 122 LEU A CA 1
ATOM 1091 C C . LEU A 1 144 ? 8.283 12.866 50.095 1.00 10.87 122 LEU A C 1
ATOM 1092 O O . LEU A 1 144 ? 7.796 13.087 48.991 1.00 11.17 122 LEU A O 1
ATOM 1097 N N . LYS A 1 145 ? 7.800 11.950 50.936 1.00 10.54 123 LYS A N 1
ATOM 1098 C CA . LYS A 1 145 ? 6.690 11.086 50.527 1.00 11.07 123 LYS A CA 1
ATOM 1099 C C . LYS A 1 145 ? 5.364 11.853 50.484 1.00 10.60 123 LYS A C 1
ATOM 1100 O O . LYS A 1 145 ? 4.586 11.677 49.541 1.00 10.67 123 LYS A O 1
ATOM 1114 N N . SER A 1 147 ? 5.031 14.902 49.793 1.00 11.88 125 SER A N 1
ATOM 1115 C CA . SER A 1 147 ? 5.159 15.755 48.604 1.00 12.72 125 SER A CA 1
ATOM 1116 C C . SER A 1 147 ? 4.812 14.990 47.342 1.00 12.52 125 SER A C 1
ATOM 1117 O O . SER A 1 147 ? 4.077 15.484 46.478 1.00 12.97 125 SER A O 1
ATOM 1120 N N . GLU A 1 148 ? 5.314 13.770 47.258 1.00 12.02 126 GLU A N 1
ATOM 1121 C CA . GLU A 1 148 ? 5.028 12.894 46.124 1.00 12.31 126 GLU A CA 1
ATOM 1122 C C . GLU A 1 148 ? 3.528 12.575 46.011 1.00 12.28 126 GLU A C 1
ATOM 1123 O O . GLU A 1 148 ? 2.963 12.554 44.919 1.00 14.06 126 GLU A O 1
ATOM 1129 N N . LEU A 1 149 ? 2.901 12.292 47.150 1.00 11.16 127 LEU A N 1
ATOM 1130 C CA . LEU A 1 149 ? 1.528 11.809 47.190 1.00 10.88 127 LEU A CA 1
ATOM 1131 C C . LEU A 1 149 ? 0.496 12.924 47.151 1.00 11.22 127 LEU A C 1
ATOM 1132 O O . LEU A 1 149 ? -0.691 12.660 46.976 1.00 11.89 127 LEU A O 1
ATOM 1137 N N . ASN A 1 150 ? 0.956 14.158 47.325 1.00 10.14 128 ASN A N 1
ATOM 1138 C CA . ASN A 1 150 ? 0.059 15.299 47.495 1.00 10.95 128 ASN A CA 1
ATOM 1139 C C . ASN A 1 150 ? -0.595 15.694 46.167 1.00 10.88 128 ASN A C 1
ATOM 1140 O O . ASN A 1 150 ? 0.027 16.361 45.348 1.00 12.42 128 ASN A O 1
ATOM 1145 N N . ASP A 1 151 ? -1.849 15.263 45.980 1.00 10.93 129 ASP A N 1
ATOM 1146 C CA . ASP A 1 151 ? -2.694 15.691 44.863 1.00 12.04 129 ASP A CA 1
ATOM 1147 C C . ASP A 1 151 ? -3.807 16.642 45.314 1.00 12.25 129 ASP A C 1
ATOM 1148 O O . ASP A 1 151 ? -4.810 16.857 44.588 1.00 13.62 129 ASP A O 1
ATOM 1153 N N . LEU A 1 152 ? -3.601 17.247 46.485 1.00 11.47 130 LEU A N 1
ATOM 1154 C CA . LEU A 1 152 ? -4.563 18.180 47.063 1.00 11.29 130 LEU A CA 1
ATOM 1155 C C . LEU A 1 152 ? -4.204 19.674 46.884 1.00 11.46 130 LEU A C 1
ATOM 1156 O O . LEU A 1 152 ? -5.051 20.554 47.120 1.00 10.93 130 LEU A O 1
ATOM 1161 N N . GLY A 1 153 ? -2.977 19.966 46.459 1.00 10.57 131 GLY A N 1
ATOM 1162 C CA . GLY A 1 153 ? -2.487 21.354 46.413 1.00 10.68 131 GLY A CA 1
ATOM 1163 C C . GLY A 1 153 ? -2.200 21.957 47.787 1.00 10.56 131 GLY A C 1
ATOM 1164 O O . GLY A 1 153 ? -2.087 23.176 47.932 1.00 10.84 131 GLY A O 1
ATOM 1165 N N . TRP A 1 154 ? -2.064 21.102 48.800 1.00 10.46 132 TRP A N 1
ATOM 1166 C CA . TRP A 1 154 ? -1.860 21.566 50.161 1.00 9.98 132 TRP A CA 1
ATOM 1167 C C . TRP A 1 154 ? -0.378 21.799 50.368 1.00 10.52 132 TRP A C 1
ATOM 1168 O O . TRP A 1 154 ? 0.436 21.329 49.569 1.00 10.59 132 TRP A O 1
ATOM 1179 N N . THR A 1 155 ? -0.035 22.558 51.403 1.00 9.40 133 THR A N 1
ATOM 1180 C CA . THR A 1 155 ? 1.381 22.795 51.701 1.00 9.75 133 THR A CA 1
ATOM 1181 C C . THR A 1 155 ? 1.974 21.614 52.485 1.00 10.49 133 THR A C 1
ATOM 1182 O O . THR A 1 155 ? 1.446 21.225 53.523 1.00 10.37 133 THR A O 1
ATOM 1186 N N . VAL A 1 156 ? 3.085 21.075 51.980 1.00 10.11 134 VAL A N 1
ATOM 1187 C CA . VAL A 1 156 ? 3.842 20.044 52.699 1.00 10.30 134 VAL A CA 1
ATOM 1188 C C . VAL A 1 156 ? 5.091 20.712 53.271 1.00 10.24 134 VAL A C 1
ATOM 1189 O O . VAL A 1 156 ? 5.890 21.272 52.510 1.00 9.80 134 VAL A O 1
ATOM 1193 N N . CYS A 1 157 ? 5.228 20.696 54.600 1.00 10.30 135 CYS A N 1
ATOM 1194 C CA . CYS A 1 157 ? 6.340 21.435 55.251 1.00 9.78 135 CYS A CA 1
ATOM 1195 C C . CYS A 1 157 ? 6.634 20.939 56.645 1.00 10.72 135 CYS A C 1
ATOM 1196 O O . CYS A 1 157 ? 5.822 20.260 57.273 1.00 9.38 135 CYS A O 1
ATOM 1199 N N . TYR A 1 158 ? 7.827 21.274 57.140 1.00 8.83 136 TYR A N 1
ATOM 1200 C CA . TYR A 1 158 ? 8.057 21.164 58.571 1.00 10.29 136 TYR A CA 1
ATOM 1201 C C . TYR A 1 158 ? 7.207 22.192 59.333 1.00 9.95 136 TYR A C 1
ATOM 1202 O O . TYR A 1 158 ? 6.757 23.215 58.770 1.00 10.16 136 TYR A O 1
ATOM 1211 N N . GLU A 1 159 ? 7.052 21.941 60.620 1.00 9.99 137 GLU A N 1
ATOM 1212 C CA . GLU A 1 159 ? 6.834 23.019 61.569 1.00 10.03 137 GLU A CA 1
ATOM 1213 C C . GLU A 1 159 ? 8.027 23.157 62.522 1.00 10.00 137 GLU A C 1
ATOM 1214 O O . GLU A 1 159 ? 8.854 22.236 62.687 1.00 10.02 137 GLU A O 1
ATOM 1220 N N . ALA A 1 160 ? 8.136 24.335 63.119 1.00 9.79 138 ALA A N 1
ATOM 1221 C CA . ALA A 1 160 ? 9.073 24.574 64.212 1.00 10.14 138 ALA A CA 1
ATOM 1222 C C . ALA A 1 160 ? 8.905 23.544 65.329 1.00 10.41 138 ALA A C 1
ATOM 1223 O O . ALA A 1 160 ? 7.825 22.964 65.508 1.00 11.11 138 ALA A O 1
ATOM 1225 N N . THR A 1 161 ? 9.965 23.328 66.096 1.00 9.91 139 THR A N 1
ATOM 1226 C CA . THR A 1 161 ? 9.829 22.611 67.390 1.00 10.52 139 THR A CA 1
ATOM 1227 C C . THR A 1 161 ? 8.813 23.379 68.254 1.00 10.75 139 THR A C 1
ATOM 1228 O O . THR A 1 161 ? 8.995 24.571 68.526 1.00 10.80 139 THR A O 1
ATOM 1232 N N . HIS A 1 162 ? 7.741 22.699 68.648 1.00 11.21 140 HIS A N 1
ATOM 1233 C CA . HIS A 1 162 ? 6.755 23.312 69.532 1.00 12.26 140 HIS A CA 1
ATOM 1234 C C . HIS A 1 162 ? 5.836 22.257 70.139 1.00 12.31 140 HIS A C 1
ATOM 1235 O O . HIS A 1 162 ? 5.717 21.143 69.602 1.00 13.21 140 HIS A O 1
ATOM 1242 N N A HIS A 1 163 ? 5.161 22.658 71.218 0.70 12.25 141 HIS A N 1
ATOM 1243 N N B HIS A 1 163 ? 5.230 22.637 71.269 0.30 12.49 141 HIS A N 1
ATOM 1244 C CA A HIS A 1 163 ? 4.276 21.827 72.058 0.70 12.02 141 HIS A CA 1
ATOM 1245 C CA B HIS A 1 163 ? 4.274 21.828 72.033 0.30 12.54 141 HIS A CA 1
ATOM 1246 C C A HIS A 1 163 ? 4.883 20.558 72.624 0.70 12.42 141 HIS A C 1
ATOM 1247 C C B HIS A 1 163 ? 4.939 20.667 72.768 0.30 12.55 141 HIS A C 1
ATOM 1248 O O A HIS A 1 163 ? 6.021 20.209 72.318 0.70 12.18 141 HIS A O 1
ATOM 1249 O O B HIS A 1 163 ? 6.157 20.479 72.687 0.30 12.31 141 HIS A O 1
ATOM 1262 N N . GLY A 1 164 ? 4.137 19.911 73.513 1.00 12.28 142 GLY A N 1
ATOM 1263 C CA . GLY A 1 164 ? 4.635 18.725 74.186 1.00 12.57 142 GLY A CA 1
ATOM 1264 C C . GLY A 1 164 ? 4.272 17.496 73.377 1.00 12.41 142 GLY A C 1
ATOM 1265 O O . GLY A 1 164 ? 3.594 17.578 72.334 1.00 13.30 142 GLY A O 1
ATOM 1266 N N . PRO A 1 165 ? 4.660 16.324 73.882 1.00 12.53 143 PRO A N 1
ATOM 1267 C CA . PRO A 1 165 ? 5.421 16.149 75.125 1.00 11.82 143 PRO A CA 1
ATOM 1268 C C . PRO A 1 165 ? 6.920 16.385 74.941 1.00 11.72 143 PRO A C 1
ATOM 1269 O O . PRO A 1 165 ? 7.406 16.368 73.819 1.00 11.54 143 PRO A O 1
ATOM 1273 N N . THR A 1 166 ? 7.637 16.584 76.041 1.00 11.47 144 THR A N 1
ATOM 1274 C CA . THR A 1 166 ? 9.093 16.680 75.989 1.00 11.44 144 THR A CA 1
ATOM 1275 C C . THR A 1 166 ? 9.809 15.527 76.726 1.00 12.12 144 THR A C 1
ATOM 1276 O O . THR A 1 166 ? 10.967 15.219 76.420 1.00 11.59 144 THR A O 1
ATOM 1280 N N . GLU A 1 167 ? 9.130 14.890 77.680 1.00 11.82 145 GLU A N 1
ATOM 1281 C CA . GLU A 1 167 ? 9.777 13.894 78.527 1.00 12.65 145 GLU A CA 1
ATOM 1282 C C . GLU A 1 167 ? 9.634 12.521 77.893 1.00 12.94 145 GLU A C 1
ATOM 1283 O O . GLU A 1 167 ? 8.802 11.701 78.303 1.00 12.38 145 GLU A O 1
ATOM 1289 N N . LEU A 1 168 ? 10.424 12.331 76.831 1.00 12.34 146 LEU A N 1
ATOM 1290 C CA . LEU A 1 168 ? 10.416 11.125 76.023 1.00 13.64 146 LEU A CA 1
ATOM 1291 C C . LEU A 1 168 ? 11.872 10.856 75.760 1.00 14.33 146 LEU A C 1
ATOM 1292 O O . LEU A 1 168 ? 12.606 11.771 75.370 1.00 15.45 146 LEU A O 1
ATOM 1297 N N . GLU A 1 169 ? 12.300 9.617 75.982 1.00 13.89 147 GLU A N 1
ATOM 1298 C CA . GLU A 1 169 ? 13.671 9.265 75.669 1.00 14.77 147 GLU A CA 1
ATOM 1299 C C . GLU A 1 169 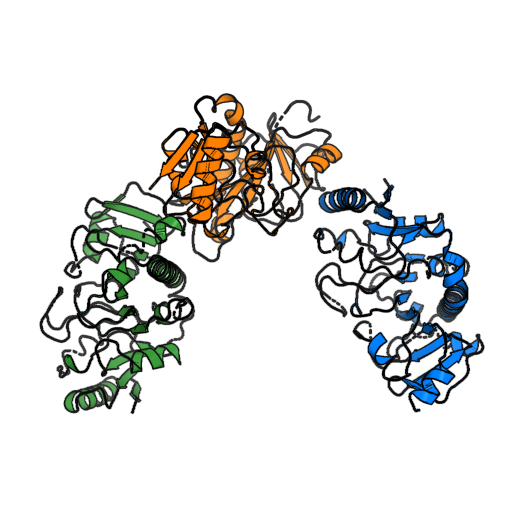? 13.773 8.638 74.259 1.00 15.17 147 GLU A C 1
ATOM 1300 O O . GLU A 1 169 ? 14.768 8.847 73.536 1.00 18.41 147 GLU A O 1
ATOM 1306 N N . VAL A 1 170 ? 12.702 8.012 73.796 1.00 12.11 148 VAL A N 1
ATOM 1307 C CA . VAL A 1 170 ? 12.729 7.393 72.464 1.00 11.64 148 VAL A CA 1
ATOM 1308 C C . VAL A 1 170 ? 12.526 8.484 71.408 1.00 10.86 148 VAL A C 1
ATOM 1309 O O . VAL A 1 170 ? 11.862 9.491 71.668 1.00 11.11 148 VAL A O 1
ATOM 1313 N N . PRO A 1 171 ? 13.111 8.299 70.223 1.00 11.01 149 PRO A N 1
ATOM 1314 C CA . PRO A 1 171 ? 12.903 9.295 69.159 1.00 10.43 149 PRO A CA 1
ATOM 1315 C C . PRO A 1 171 ? 11.427 9.326 68.725 1.00 10.29 149 PRO A C 1
ATOM 1316 O O . PRO A 1 171 ? 10.747 8.294 68.755 1.00 10.19 149 PRO A O 1
ATOM 1320 N N . SER A 1 172 ? 10.923 10.507 68.384 1.00 9.53 150 SER A N 1
ATOM 1321 C CA . SER A 1 172 ? 9.526 10.626 67.959 1.00 9.19 150 SER A CA 1
ATOM 1322 C C . SER A 1 172 ? 9.332 11.810 67.050 1.00 9.68 150 SER A C 1
ATOM 1323 O O . SER A 1 172 ? 10.161 12.720 67.002 1.00 9.53 150 SER A O 1
ATOM 1326 N N . PHE A 1 173 ? 8.186 11.806 66.374 1.00 9.47 151 PHE A N 1
ATOM 1327 C CA . PHE A 1 173 ? 7.805 12.932 65.531 1.00 9.33 151 PHE A CA 1
ATOM 1328 C C . PHE A 1 173 ? 6.303 13.001 65.451 1.00 9.10 151 PHE A C 1
ATOM 1329 O O . PHE A 1 173 ? 5.631 11.989 65.614 1.00 10.17 151 PHE A O 1
ATOM 1337 N N . PHE A 1 174 ? 5.803 14.213 65.249 1.00 8.99 152 PHE A N 1
ATOM 1338 C CA . PHE A 1 174 ? 4.404 14.452 64.942 1.00 8.84 152 PHE A CA 1
ATOM 1339 C C . PHE A 1 174 ? 4.260 14.524 63.432 1.00 9.75 152 PHE A C 1
ATOM 1340 O O . PHE A 1 174 ? 5.121 15.100 62.742 1.00 10.50 152 PHE A O 1
ATOM 1348 N N . ILE A 1 175 ? 3.179 13.942 62.922 1.00 9.26 153 ILE A N 1
ATOM 1349 C CA . ILE A 1 175 ? 2.829 14.053 61.487 1.00 9.67 153 ILE A CA 1
ATOM 1350 C C . ILE A 1 175 ? 1.370 14.455 61.469 1.00 10.02 153 ILE A C 1
ATOM 1351 O O . ILE A 1 175 ? 0.554 13.862 62.169 1.00 10.87 153 ILE A O 1
ATOM 1356 N N . GLU A 1 176 ? 1.057 15.537 60.749 1.00 10.73 154 GLU A N 1
ATOM 1357 C CA . GLU A 1 176 ? -0.200 16.247 61.018 1.00 10.92 154 GLU A CA 1
ATOM 1358 C C . GLU A 1 176 ? -0.945 16.670 59.774 1.00 10.67 154 GLU A C 1
ATOM 1359 O O . GLU A 1 176 ? -0.350 16.889 58.725 1.00 10.92 154 GLU A O 1
ATOM 1365 N N . ILE A 1 177 ? -2.263 16.782 59.924 1.00 9.67 155 ILE A N 1
ATOM 1366 C CA . ILE A 1 177 ? -3.114 17.432 58.919 1.00 10.44 155 ILE A CA 1
ATOM 1367 C C . ILE A 1 177 ? -3.573 18.762 59.500 1.00 10.71 155 ILE A C 1
ATOM 1368 O O . ILE A 1 177 ? -4.126 18.801 60.615 1.00 9.89 155 ILE A O 1
ATOM 1373 N N . GLY A 1 178 ? -3.365 19.851 58.755 1.00 10.03 156 GLY A N 1
ATOM 1374 C CA . GLY A 1 178 ? -3.840 21.178 59.215 1.00 10.48 156 GLY A CA 1
ATOM 1375 C C . GLY A 1 178 ? -4.858 21.741 58.214 1.00 9.88 156 GLY A C 1
ATOM 1376 O O . GLY A 1 178 ? -4.854 21.313 57.057 1.00 10.87 156 GLY A O 1
ATOM 1377 N N . SER A 1 179 ? -5.711 22.700 58.606 1.00 10.74 157 SER A N 1
ATOM 1378 C CA . SER A 1 179 ? -5.620 23.425 59.889 1.00 10.66 157 SER A CA 1
ATOM 1379 C C . SER A 1 179 ? -6.968 23.544 60.610 1.00 11.61 157 SER A C 1
ATOM 1380 O O . SER A 1 179 ? -7.059 24.235 61.629 1.00 12.14 157 SER A O 1
ATOM 1383 N N . SER A 1 180 ? -7.990 22.862 60.085 1.00 11.07 158 SER A N 1
ATOM 1384 C CA . SER A 1 180 ? -9.361 22.899 60.628 1.00 11.77 158 SER A CA 1
ATOM 1385 C C . SER A 1 180 ? -10.040 21.546 60.437 1.00 11.30 158 SER A C 1
ATOM 1386 O O . SER A 1 180 ? -9.532 20.694 59.696 1.00 10.60 158 SER A O 1
ATOM 1389 N N . GLU A 1 181 ? -11.196 21.360 61.084 1.00 11.44 159 GLU A N 1
ATOM 1390 C CA . GLU A 1 181 ? -11.932 20.097 60.967 1.00 12.85 159 GLU A CA 1
ATOM 1391 C C . GLU A 1 181 ? -12.127 19.663 59.524 1.00 11.65 159 GLU A C 1
ATOM 1392 O O . GLU A 1 181 ? -12.052 18.470 59.236 1.00 10.44 159 GLU A O 1
ATOM 1398 N N . GLU A 1 182 ? -12.437 20.619 58.631 1.00 12.28 160 GLU A N 1
ATOM 1399 C CA . GLU A 1 182 ? -12.669 20.299 57.215 1.00 14.02 160 GLU A CA 1
ATOM 1400 C C . GLU A 1 182 ? -11.483 19.565 56.587 1.00 13.15 160 GLU A C 1
ATOM 1401 O O . GLU A 1 182 ? -11.669 18.654 55.755 1.00 12.91 160 GLU A O 1
ATOM 1407 N N . GLU A 1 183 ? -10.264 19.936 56.987 1.00 10.76 161 GLU A N 1
ATOM 1408 C CA . GLU A 1 183 ? -9.074 19.226 56.517 1.00 10.54 161 GLU A CA 1
ATOM 1409 C C . GLU A 1 183 ? -8.837 17.944 57.330 1.00 10.29 161 GLU A C 1
ATOM 1410 O O . GLU A 1 183 ? -8.478 16.908 56.767 1.00 10.66 161 GLU A O 1
ATOM 1416 N N . TRP A 1 184 ? -9.020 18.024 58.648 1.00 9.64 162 TRP A N 1
ATOM 1417 C CA . TRP A 1 184 ? -8.769 16.849 59.511 1.00 9.14 162 TRP A CA 1
ATOM 1418 C C . TRP A 1 184 ? -9.523 15.594 59.068 1.00 9.76 162 TRP A C 1
ATOM 1419 O O . TRP A 1 184 ? -9.001 14.487 59.225 1.00 11.43 162 TRP A O 1
ATOM 1430 N N . ILE A 1 185 ? -10.755 15.769 58.570 1.00 10.30 163 ILE A N 1
ATOM 1431 C CA . ILE A 1 185 ? -11.590 14.623 58.201 1.00 10.66 163 ILE A CA 1
ATOM 1432 C C . ILE A 1 185 ? -11.574 14.297 56.693 1.00 10.44 163 ILE A C 1
ATOM 1433 O O . ILE A 1 185 ? -12.331 13.425 56.216 1.00 11.08 163 ILE A O 1
ATOM 1438 N N . ASN A 1 186 ? -10.679 14.960 55.962 1.00 9.53 164 ASN A N 1
ATOM 1439 C CA . ASN A 1 186 ? -10.579 14.771 54.507 1.00 10.11 164 ASN A CA 1
ATOM 1440 C C . ASN A 1 186 ? -10.043 13.356 54.229 1.00 9.83 164 ASN A C 1
ATOM 1441 O O . ASN A 1 186 ? -8.961 13.005 54.692 1.00 9.44 164 ASN A O 1
ATOM 1446 N N . ASP A 1 187 ? -10.797 12.555 53.476 1.00 9.90 165 ASP A N 1
ATOM 1447 C CA . ASP A 1 187 ? -10.444 11.129 53.291 1.00 11.36 165 ASP A CA 1
ATOM 1448 C C . ASP A 1 187 ? -9.056 10.968 52.627 1.00 10.31 165 ASP A C 1
ATOM 1449 O O . ASP A 1 187 ? -8.194 10.143 53.044 1.00 10.52 165 ASP A O 1
ATOM 1454 N N . ARG A 1 188 ? -8.835 11.768 51.594 1.00 10.32 166 ARG A N 1
ATOM 1455 C CA . ARG A 1 188 ? -7.585 11.717 50.855 1.00 9.85 166 ARG A CA 1
ATOM 1456 C C . ARG A 1 188 ? -6.411 12.126 51.739 1.00 9.68 166 ARG A C 1
ATOM 1457 O O . ARG A 1 188 ? -5.344 11.487 51.690 1.00 10.08 166 ARG A O 1
ATOM 1465 N N . ALA A 1 189 ? -6.590 13.177 52.550 1.00 9.41 167 ALA A N 1
ATOM 1466 C CA . ALA A 1 189 ? -5.521 13.591 53.461 1.00 9.56 167 ALA A CA 1
ATOM 1467 C C . ALA A 1 189 ? -5.219 12.459 54.436 1.00 9.84 167 ALA A C 1
ATOM 1468 O O . ALA A 1 189 ? -4.051 12.195 54.714 1.00 8.65 167 ALA A O 1
ATOM 1470 N N . GLY A 1 190 ? -6.261 11.796 54.942 1.00 9.15 168 GLY A N 1
ATOM 1471 C CA . GLY A 1 190 ? -6.056 10.667 55.860 1.00 9.98 168 GLY A CA 1
ATOM 1472 C C . GLY A 1 190 ? -5.249 9.572 55.186 1.00 9.77 168 GLY A C 1
ATOM 1473 O O . GLY A 1 190 ? -4.340 9.003 55.795 1.00 11.32 168 GLY A O 1
ATOM 1474 N N . GLU A 1 191 ? -5.566 9.290 53.930 1.00 10.01 169 GLU A N 1
ATOM 1475 C CA . GLU A 1 191 ? -4.869 8.256 53.185 1.00 10.07 169 GLU A CA 1
ATOM 1476 C C . GLU A 1 191 ? -3.436 8.654 52.880 1.00 10.08 169 GLU A C 1
ATOM 1477 O O . GLU A 1 191 ? -2.543 7.824 52.984 1.00 9.99 169 GLU A O 1
ATOM 1483 N N . ILE A 1 192 ? -3.201 9.920 52.517 1.00 9.47 170 ILE A N 1
ATOM 1484 C CA . ILE A 1 192 ? -1.826 10.375 52.298 1.00 9.43 170 ILE A CA 1
ATOM 1485 C C . ILE A 1 192 ? -0.972 10.180 53.555 1.00 10.24 170 ILE A C 1
ATOM 1486 O O . ILE A 1 192 ? 0.158 9.647 53.481 1.00 10.50 170 ILE A O 1
ATOM 1491 N N . ILE A 1 193 ? -1.505 10.596 54.706 1.00 10.03 171 ILE A N 1
ATOM 1492 C CA . ILE A 1 193 ? -0.734 10.474 55.941 1.00 10.19 171 ILE A CA 1
ATOM 1493 C C . ILE A 1 193 ? -0.495 8.993 56.322 1.00 10.23 171 ILE A C 1
ATOM 1494 O O . ILE A 1 193 ? 0.618 8.611 56.722 1.00 10.01 171 ILE A O 1
ATOM 1499 N N . ALA A 1 194 ? -1.521 8.165 56.166 1.00 10.32 172 ALA A N 1
ATOM 1500 C CA . ALA A 1 194 ? -1.401 6.723 56.456 1.00 10.78 172 ALA A CA 1
ATOM 1501 C C . ALA A 1 194 ? -0.301 6.099 55.592 1.00 10.68 172 ALA A C 1
ATOM 1502 O O . ALA A 1 194 ? 0.585 5.357 56.096 1.00 10.91 172 ALA A O 1
ATOM 1504 N N . GLU A 1 195 ? -0.343 6.408 54.290 1.00 10.26 173 GLU A N 1
ATOM 1505 C CA . GLU A 1 195 ? 0.616 5.858 53.327 1.00 10.91 173 GLU A CA 1
ATOM 1506 C C . GLU A 1 195 ? 2.007 6.349 53.695 1.00 10.33 173 GLU A C 1
ATOM 1507 O O . GLU A 1 195 ? 2.979 5.583 53.627 1.00 9.78 173 GLU A O 1
ATOM 1513 N N . THR A 1 196 ? 2.095 7.618 54.091 1.00 9.26 174 THR A N 1
ATOM 1514 C CA . THR A 1 196 ? 3.379 8.208 54.496 1.00 9.63 174 THR A CA 1
ATOM 1515 C C . THR A 1 196 ? 3.953 7.530 55.742 1.00 9.50 174 THR A C 1
ATOM 1516 O O . THR A 1 196 ? 5.147 7.139 55.756 1.00 9.35 174 THR A O 1
ATOM 1520 N N . ILE A 1 197 ? 3.132 7.380 56.776 1.00 8.80 175 ILE A N 1
ATOM 1521 C CA . ILE A 1 197 ? 3.618 6.756 58.028 1.00 9.72 175 ILE A CA 1
ATOM 1522 C C . ILE A 1 197 ? 4.189 5.356 57.734 1.00 9.79 175 ILE A C 1
ATOM 1523 O O . ILE A 1 197 ? 5.300 5.008 58.176 1.00 8.74 175 ILE A O 1
ATOM 1528 N N . ILE A 1 198 ? 3.436 4.570 56.972 1.00 9.66 176 ILE A N 1
ATOM 1529 C CA . ILE A 1 198 ? 3.873 3.189 56.641 1.00 9.68 176 ILE A CA 1
ATOM 1530 C C . ILE A 1 198 ? 5.211 3.218 55.873 1.00 10.02 176 ILE A C 1
ATOM 1531 O O . ILE A 1 198 ? 6.176 2.534 56.244 1.00 10.38 176 ILE A O 1
ATOM 1536 N N . TYR A 1 199 ? 5.269 4.021 54.822 1.00 10.04 177 TYR A N 1
ATOM 1537 C CA . TYR A 1 199 ? 6.494 4.138 54.055 1.00 10.56 177 TYR A CA 1
ATOM 1538 C C . TYR A 1 199 ? 7.668 4.567 54.939 1.00 9.98 177 TYR A C 1
ATOM 1539 O O . TYR A 1 199 ? 8.759 3.982 54.856 1.00 10.85 177 TYR A O 1
ATOM 1548 N N . VAL A 1 200 ? 7.440 5.571 55.788 1.00 10.12 178 VAL A N 1
ATOM 1549 C CA . VAL A 1 200 ? 8.530 6.123 56.613 1.00 10.41 178 VAL A CA 1
ATOM 1550 C C . VAL A 1 200 ? 9.011 5.069 57.604 1.00 9.88 178 VAL A C 1
ATOM 1551 O O . VAL A 1 200 ? 10.212 4.798 57.697 1.00 9.40 178 VAL A O 1
ATOM 1555 N N . LEU A 1 201 ? 8.070 4.443 58.306 1.00 9.56 179 LEU A N 1
ATOM 1556 C CA . LEU A 1 201 ? 8.464 3.425 59.300 1.00 9.56 179 LEU A CA 1
ATOM 1557 C C . LEU A 1 201 ? 9.181 2.247 58.649 1.00 10.13 179 LEU A C 1
ATOM 1558 O O . LEU A 1 201 ? 10.111 1.666 59.235 1.00 11.23 179 LEU A O 1
ATOM 1563 N N . ASP A 1 202 ? 8.786 1.916 57.423 1.00 9.82 180 ASP A N 1
ATOM 1564 C CA . ASP A 1 202 ? 9.384 0.794 56.710 1.00 10.79 180 ASP A CA 1
ATOM 1565 C C . ASP A 1 202 ? 10.768 1.122 56.103 1.00 11.23 180 ASP A C 1
ATOM 1566 O O . ASP A 1 202 ? 11.524 0.195 55.783 1.00 11.84 180 ASP A O 1
ATOM 1571 N N . ASN A 1 203 ? 11.095 2.409 55.970 1.00 11.42 181 ASN A N 1
ATOM 1572 C CA . ASN A 1 203 ? 12.286 2.811 55.209 1.00 11.63 181 ASN A CA 1
ATOM 1573 C C . ASN A 1 203 ? 13.309 3.723 55.904 1.00 11.89 181 ASN A C 1
ATOM 1574 O O . ASN A 1 203 ? 14.440 3.879 55.398 1.00 12.17 181 ASN A O 1
ATOM 1579 N N . TYR A 1 204 ? 12.935 4.338 57.022 1.00 11.97 182 TYR A N 1
ATOM 1580 C CA . TYR A 1 204 ? 13.834 5.344 57.601 1.00 12.78 182 TYR A CA 1
ATOM 1581 C C . TYR A 1 204 ? 15.167 4.773 58.138 1.00 14.60 182 TYR A C 1
ATOM 1582 O O . TYR A 1 204 ? 16.198 5.479 58.145 1.00 14.39 182 TYR A O 1
ATOM 1591 N N . GLU A 1 205 ? 15.152 3.515 58.572 1.00 14.37 183 GLU A N 1
ATOM 1592 C CA . GLU A 1 205 ? 16.350 2.920 59.175 1.00 16.44 183 GLU A CA 1
ATOM 1593 C C . GLU A 1 205 ? 17.450 2.788 58.132 1.00 17.95 183 GLU A C 1
ATOM 1594 O O . GLU A 1 205 ? 18.633 3.040 58.426 1.00 19.74 183 GLU A O 1
ATOM 1600 N N . LYS A 1 206 ? 17.088 2.355 56.927 1.00 18.97 184 LYS A N 1
ATOM 1601 C CA . LYS A 1 206 ? 18.093 2.121 55.894 1.00 20.86 184 LYS A CA 1
ATOM 1602 C C . LYS A 1 206 ? 18.295 3.368 55.053 1.00 22.38 184 LYS A C 1
ATOM 1603 O O . LYS A 1 206 ? 19.412 3.624 54.582 1.00 24.31 184 LYS A O 1
ATOM 1609 N N . GLY A 1 207 ? 17.228 4.145 54.878 1.00 22.55 185 GLY A N 1
ATOM 1610 C CA . GLY A 1 207 ? 17.209 5.216 53.884 1.00 23.64 185 GLY A CA 1
ATOM 1611 C C . GLY A 1 207 ? 17.900 6.508 54.270 1.00 24.34 185 GLY A C 1
ATOM 1612 O O . GLY A 1 207 ? 17.907 7.456 53.482 1.00 24.56 185 GLY A O 1
ATOM 1613 N N . ARG A 1 208 ? 18.476 6.544 55.473 1.00 24.95 186 ARG A N 1
ATOM 1614 C CA . ARG A 1 208 ? 19.046 7.769 56.050 1.00 25.48 186 ARG A CA 1
ATOM 1615 C C . ARG A 1 208 ? 20.548 7.949 55.818 1.00 25.35 186 ARG A C 1
ATOM 1616 O O . ARG A 1 208 ? 21.126 8.958 56.231 1.00 25.61 186 ARG A O 1
ATOM 1624 N N . SER A 1 209 ? 21.186 6.984 55.166 1.00 25.10 187 SER A N 1
ATOM 1625 C CA . SER A 1 209 ? 22.641 6.991 55.079 1.00 24.57 187 SER A CA 1
ATOM 1626 C C . SER A 1 209 ? 23.236 8.208 54.347 1.00 23.60 187 SER A C 1
ATOM 1627 O O . SER A 1 209 ? 24.391 8.555 54.579 1.00 24.39 187 SER A O 1
ATOM 1630 N N . LYS A 1 210 ? 22.461 8.849 53.474 1.00 21.83 188 LYS A N 1
ATOM 1631 C CA . LYS A 1 210 ? 22.956 10.008 52.723 1.00 20.55 188 LYS A CA 1
ATOM 1632 C C . LYS A 1 210 ? 22.486 11.332 53.339 1.00 18.44 188 LYS A C 1
ATOM 1633 O O . LYS A 1 210 ? 22.874 12.405 52.879 1.00 18.57 188 LYS A O 1
ATOM 1639 N N . PHE A 1 211 ? 21.700 11.264 54.408 1.00 16.05 189 PHE A N 1
ATOM 1640 C CA . PHE A 1 211 ? 21.181 12.506 55.014 1.00 13.72 189 PHE A CA 1
ATOM 1641 C C . PHE A 1 211 ? 22.208 13.202 55.896 1.00 12.91 189 PHE A C 1
ATOM 1642 O O . PHE A 1 211 ? 23.045 12.534 56.508 1.00 12.99 189 PHE A O 1
ATOM 1650 N N . LYS A 1 212 ? 22.126 14.536 55.965 1.00 11.45 190 LYS A N 1
ATOM 1651 C CA . LYS A 1 212 ? 22.981 15.360 56.809 1.00 11.74 190 LYS A CA 1
ATOM 1652 C C . LYS A 1 212 ? 22.101 15.963 57.879 1.00 10.95 190 LYS A C 1
ATOM 1653 O O . LYS A 1 212 ? 21.196 16.755 57.590 1.00 11.12 190 LYS A O 1
ATOM 1659 N N . VAL A 1 213 ? 22.351 15.578 59.125 1.00 10.17 191 VAL A N 1
ATOM 1660 C CA . VAL A 1 213 ? 21.459 15.969 60.226 1.00 10.03 191 VAL A CA 1
ATOM 1661 C C . VAL A 1 213 ? 21.766 17.396 60.698 1.00 9.91 191 VAL A C 1
ATOM 1662 O O . VAL A 1 213 ? 22.936 17.711 60.995 1.00 10.70 191 VAL A O 1
ATOM 1666 N N . ALA A 1 214 ? 20.728 18.233 60.792 1.00 9.36 192 ALA A N 1
ATOM 1667 C CA . ALA A 1 214 ? 20.920 19.656 61.131 1.00 11.02 192 ALA A CA 1
ATOM 1668 C C . ALA A 1 214 ? 19.935 20.173 62.171 1.00 11.07 192 ALA A C 1
ATOM 1669 O O . ALA A 1 214 ? 18.779 19.769 62.201 1.00 11.36 192 ALA A O 1
ATOM 1671 N N . LEU A 1 215 ? 20.429 21.066 63.021 1.00 11.59 193 LEU A N 1
ATOM 1672 C CA . LEU A 1 215 ? 19.565 21.941 63.780 1.00 10.89 193 LEU A CA 1
ATOM 1673 C C . LEU A 1 215 ? 19.215 23.082 62.828 1.00 11.02 193 LEU A C 1
ATOM 1674 O O . LEU A 1 215 ? 20.098 23.653 62.167 1.00 11.69 193 LEU A O 1
ATOM 1679 N N . GLY A 1 216 ? 17.931 23.419 62.745 1.00 10.60 194 GLY A N 1
ATOM 1680 C CA . GLY A 1 216 ? 17.502 24.514 61.852 1.00 11.21 194 GLY A CA 1
ATOM 1681 C C . GLY A 1 216 ? 17.139 25.759 62.637 1.00 11.57 194 GLY A C 1
ATOM 1682 O O . GLY A 1 216 ? 16.519 25.666 63.715 1.00 12.41 194 GLY A O 1
ATOM 1683 N N . ILE A 1 217 ? 17.503 26.929 62.098 1.00 11.25 195 ILE A N 1
ATOM 1684 C CA . ILE A 1 217 ? 17.287 28.193 62.795 1.00 11.84 195 ILE A CA 1
ATOM 1685 C C . ILE A 1 217 ? 16.754 29.236 61.815 1.00 12.11 195 ILE A C 1
ATOM 1686 O O . ILE A 1 217 ? 17.326 29.433 60.728 1.00 12.73 195 ILE A O 1
ATOM 1691 N N . GLY A 1 218 ? 15.652 29.885 62.180 1.00 10.93 196 GLY A N 1
ATOM 1692 C CA . GLY A 1 218 ? 15.184 31.048 61.422 1.00 11.09 196 GLY A CA 1
ATOM 1693 C C . GLY A 1 218 ? 13.970 30.781 60.559 1.00 10.91 196 GLY A C 1
ATOM 1694 O O . GLY A 1 218 ? 13.665 29.630 60.238 1.00 10.22 196 GLY A O 1
ATOM 1695 N N . GLY A 1 219 ? 13.303 31.867 60.175 1.00 10.85 197 GLY A N 1
ATOM 1696 C CA . GLY A 1 219 ? 12.054 31.786 59.428 1.00 10.97 197 GLY A CA 1
ATOM 1697 C C . GLY A 1 219 ? 10.879 31.584 60.374 1.00 11.39 197 GLY A C 1
ATOM 1698 O O . GLY A 1 219 ? 11.049 31.503 61.597 1.00 10.88 197 GLY A O 1
ATOM 1699 N N . GLY A 1 220 ? 9.678 31.531 59.803 1.00 10.11 198 GLY A N 1
ATOM 1700 C CA . GLY A 1 220 ? 8.445 31.407 60.595 1.00 9.53 198 GLY A CA 1
ATOM 1701 C C . GLY A 1 220 ? 8.110 29.985 61.025 1.00 9.80 198 GLY A C 1
ATOM 1702 O O . GLY A 1 220 ? 8.936 29.066 60.938 1.00 9.08 198 GLY A O 1
ATOM 1703 N N . HIS A 1 221 ? 6.866 29.813 61.465 1.00 9.70 199 HIS A N 1
ATOM 1704 C CA . HIS A 1 221 ? 6.437 28.566 62.072 1.00 9.94 199 HIS A CA 1
ATOM 1705 C C . HIS A 1 221 ? 6.519 27.378 61.123 1.00 10.12 199 HIS A C 1
ATOM 1706 O O . HIS A 1 221 ? 6.692 26.228 61.578 1.00 10.20 199 HIS A O 1
ATOM 1713 N N . TYR A 1 222 ? 6.345 27.658 59.830 1.00 9.44 200 TYR A N 1
ATOM 1714 C CA . TYR A 1 222 ? 6.332 26.613 58.775 1.00 10.05 200 TYR A CA 1
ATOM 1715 C C . TYR A 1 222 ? 7.688 26.460 58.066 1.00 9.86 200 TYR A C 1
ATOM 1716 O O . TYR A 1 222 ? 7.790 25.813 57.011 1.00 10.56 200 TYR A O 1
ATOM 1725 N N . ALA A 1 223 ? 8.724 27.063 58.653 1.00 9.86 201 ALA A N 1
ATOM 1726 C CA . ALA A 1 223 ? 10.113 26.711 58.308 1.00 10.20 201 ALA A CA 1
ATOM 1727 C C . ALA A 1 223 ? 10.357 26.561 56.797 1.00 10.32 201 ALA A C 1
ATOM 1728 O O . ALA A 1 223 ? 10.806 25.508 56.331 1.00 10.14 201 ALA A O 1
ATOM 1730 N N . PRO A 1 224 ? 10.045 27.610 56.018 1.00 10.07 202 PRO A N 1
ATOM 1731 C CA . PRO A 1 224 ? 10.068 27.482 54.562 1.00 10.22 202 PRO A CA 1
ATOM 1732 C C . PRO A 1 224 ? 11.442 27.138 53.999 1.00 10.36 202 PRO A C 1
ATOM 1733 O O . PRO A 1 224 ? 11.526 26.311 53.074 1.00 9.56 202 PRO A O 1
ATOM 1737 N N . LYS A 1 225 ? 12.510 27.770 54.499 1.00 9.61 203 LYS A N 1
ATOM 1738 C CA . LYS A 1 225 ? 13.826 27.491 53.915 1.00 10.36 203 LYS A CA 1
ATOM 1739 C C . LYS A 1 225 ? 14.301 26.108 54.296 1.00 10.07 203 LYS A C 1
ATOM 1740 O O . LYS A 1 225 ? 14.896 25.408 53.471 1.00 9.90 203 LYS A O 1
ATOM 1746 N N . GLN A 1 226 ? 14.053 25.720 55.546 1.00 9.11 204 GLN A N 1
ATOM 1747 C CA . GLN A 1 226 ? 14.400 24.352 56.018 1.00 10.38 204 GLN A CA 1
ATOM 1748 C C . GLN A 1 226 ? 13.662 23.304 55.193 1.00 10.19 204 GLN A C 1
ATOM 1749 O O . GLN A 1 226 ? 14.249 22.302 54.740 1.00 10.01 204 GLN A O 1
ATOM 1755 N N . THR A 1 227 ? 12.374 23.574 54.953 1.00 9.37 205 THR A N 1
ATOM 1756 C CA . THR A 1 227 ? 11.540 22.683 54.140 1.00 10.24 205 THR A CA 1
ATOM 1757 C C . THR A 1 227 ? 12.111 22.567 52.726 1.00 10.19 205 THR A C 1
ATOM 1758 O O . THR A 1 227 ? 12.278 21.473 52.219 1.00 10.28 205 THR A O 1
ATOM 1762 N N . LYS A 1 228 ? 12.391 23.698 52.080 1.00 9.98 206 LYS A N 1
ATOM 1763 C CA . LYS A 1 228 ? 12.968 23.683 50.741 1.00 10.90 206 LYS A CA 1
ATOM 1764 C C . LYS A 1 228 ? 14.264 22.854 50.695 1.00 10.85 206 LYS A C 1
ATOM 1765 O O . LYS A 1 228 ? 14.443 22.022 49.801 1.00 11.58 206 LYS A O 1
ATOM 1771 N N . ARG A 1 229 ? 15.149 23.066 51.658 1.00 11.56 207 ARG A N 1
ATOM 1772 C CA . ARG A 1 229 ? 16.412 22.310 51.688 1.00 11.69 207 ARG A CA 1
ATOM 1773 C C . ARG A 1 229 ? 16.140 20.816 51.861 1.00 11.73 207 ARG A C 1
ATOM 1774 O O . ARG A 1 229 ? 16.796 19.990 51.226 1.00 11.80 207 ARG A O 1
ATOM 1782 N N . ALA A 1 230 ? 15.176 20.475 52.711 1.00 10.76 208 ALA A N 1
ATOM 1783 C CA . ALA A 1 230 ? 14.847 19.052 52.977 1.00 11.41 208 ALA A CA 1
ATOM 1784 C C . ALA A 1 230 ? 14.250 18.381 51.758 1.00 11.16 208 ALA A C 1
ATOM 1785 O O . ALA A 1 230 ? 14.467 17.181 51.542 1.00 11.52 208 ALA A O 1
ATOM 1787 N N . LEU A 1 231 ? 13.485 19.151 50.967 1.00 11.78 209 LEU A N 1
ATOM 1788 C CA . LEU A 1 231 ? 12.850 18.584 49.762 1.00 12.11 209 LEU A CA 1
ATOM 1789 C C . LEU A 1 231 ? 13.833 18.456 48.606 1.00 13.58 209 LEU A C 1
ATOM 1790 O O . LEU A 1 231 ? 13.694 17.554 47.767 1.00 14.45 209 LEU A O 1
ATOM 1795 N N . GLU A 1 232 ? 14.827 19.352 48.559 1.00 13.43 210 GLU A N 1
ATOM 1796 C CA . GLU A 1 232 ? 15.680 19.483 47.364 1.00 14.59 210 GLU A CA 1
ATOM 1797 C C . GLU A 1 232 ? 17.089 18.902 47.508 1.00 13.99 210 GLU A C 1
ATOM 1798 O O . GLU A 1 232 ? 17.745 18.585 46.491 1.00 14.91 210 GLU A O 1
ATOM 1804 N N . GLY A 1 233 ? 17.562 18.796 48.743 1.00 12.69 211 GLY A N 1
ATOM 1805 C CA . GLY A 1 233 ? 18.922 18.321 49.018 1.00 13.02 211 GLY A CA 1
ATOM 1806 C C . GLY A 1 233 ? 19.017 17.252 50.084 1.00 11.99 211 GLY A C 1
ATOM 1807 O O . GLY A 1 233 ? 18.069 16.491 50.274 1.00 13.20 211 GLY A O 1
ATOM 1808 N N . ASP A 1 234 ? 20.163 17.185 50.768 1.00 11.79 212 ASP A N 1
ATOM 1809 C CA . ASP A 1 234 ? 20.417 16.092 51.730 1.00 12.30 212 ASP A CA 1
ATOM 1810 C C . ASP A 1 234 ? 20.114 16.414 53.197 1.00 11.03 212 ASP A C 1
ATOM 1811 O O . ASP A 1 234 ? 20.107 15.516 54.055 1.00 12.27 212 ASP A O 1
ATOM 1816 N N . LEU A 1 235 ? 19.855 17.683 53.500 1.00 11.36 213 LEU A N 1
ATOM 1817 C CA . LEU A 1 235 ? 19.619 18.078 54.901 1.00 10.38 213 LEU A CA 1
ATOM 1818 C C . LEU A 1 235 ? 18.385 17.401 55.511 1.00 10.68 213 LEU A C 1
ATOM 1819 O O . LEU A 1 235 ? 17.312 17.353 54.891 1.00 10.81 213 LEU A O 1
ATOM 1824 N N . ALA A 1 236 ? 18.553 16.884 56.722 1.00 10.08 214 ALA A N 1
ATOM 1825 C CA . ALA A 1 236 ? 17.474 16.311 57.506 1.00 10.38 214 ALA A CA 1
ATOM 1826 C C . ALA A 1 236 ? 17.452 17.070 58.834 1.00 10.51 214 ALA A C 1
ATOM 1827 O O . ALA A 1 236 ? 18.357 16.928 59.680 1.00 11.22 214 ALA A O 1
ATOM 1829 N N . PHE A 1 237 ? 16.427 17.901 59.007 1.00 10.28 215 PHE A N 1
ATOM 1830 C CA . PHE A 1 237 ? 16.362 18.728 60.200 1.00 10.98 215 PHE A CA 1
ATOM 1831 C C . PHE A 1 237 ? 15.804 17.951 61.376 1.00 11.13 215 PHE A C 1
ATOM 1832 O O . PHE A 1 237 ? 14.988 17.054 61.176 1.00 12.02 215 PHE A O 1
ATOM 1840 N N . GLY A 1 238 ? 16.257 18.292 62.587 1.00 11.70 216 GLY A N 1
ATOM 1841 C CA . GLY A 1 238 ? 15.625 17.801 63.806 1.00 11.45 216 GLY A CA 1
ATOM 1842 C C . GLY A 1 238 ? 14.852 18.959 64.423 1.00 11.74 216 GLY A C 1
ATOM 1843 O O . GLY A 1 238 ? 13.802 19.370 63.912 1.00 11.29 216 GLY A O 1
ATOM 1844 N N . HIS A 1 239 ? 15.376 19.505 65.513 1.00 10.94 217 HIS A N 1
ATOM 184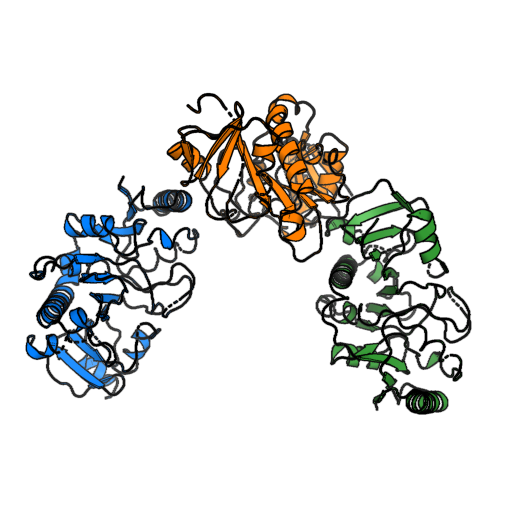5 C CA . HIS A 1 239 ? 14.781 20.713 66.090 1.00 10.32 217 HIS A CA 1
ATOM 1846 C C . HIS A 1 239 ? 14.951 21.903 65.180 1.00 10.67 217 HIS A C 1
ATOM 1847 O O . HIS A 1 239 ? 15.939 21.971 64.464 1.00 9.95 217 HIS A O 1
ATOM 1854 N N . ILE A 1 240 ? 13.937 22.769 65.174 1.00 11.01 218 ILE A N 1
ATOM 1855 C CA . ILE A 1 240 ? 13.906 23.993 64.341 1.00 11.48 218 ILE A CA 1
ATOM 1856 C C . ILE A 1 240 ? 13.454 25.138 65.251 1.00 11.28 218 ILE A C 1
ATOM 1857 O O . ILE A 1 240 ? 12.374 25.049 65.879 1.00 10.91 218 ILE A O 1
ATOM 1862 N N . LEU A 1 241 ? 14.277 26.192 65.285 1.00 10.78 219 LEU A N 1
ATOM 1863 C CA . LEU A 1 241 ? 14.101 27.410 66.111 1.00 10.77 219 LEU A CA 1
ATOM 1864 C C . LEU A 1 241 ? 13.629 28.601 65.239 1.00 11.09 219 LEU A C 1
ATOM 1865 O O . LEU A 1 241 ? 14.450 29.284 64.595 1.00 11.78 219 LEU A O 1
ATOM 1870 N N . PRO A 1 242 ? 12.317 28.890 65.248 1.00 10.47 220 PRO A N 1
ATOM 1871 C CA . PRO A 1 242 ? 11.763 29.939 64.377 1.00 9.57 220 PRO A CA 1
ATOM 1872 C C . PRO A 1 242 ? 12.028 31.333 64.976 1.00 9.54 220 PRO A C 1
ATOM 1873 O O . PRO A 1 242 ? 12.284 31.458 66.172 1.00 9.97 220 PRO A O 1
ATOM 1877 N N . LYS A 1 243 ? 11.963 32.371 64.154 1.00 9.51 221 LYS A N 1
ATOM 1878 C CA . LYS A 1 243 ? 12.269 33.715 64.629 1.00 9.41 221 LYS A CA 1
ATOM 1879 C C . LYS A 1 243 ? 11.434 34.118 65.852 1.00 9.06 221 LYS A C 1
ATOM 1880 O O . LYS A 1 243 ? 11.951 34.772 66.771 1.00 10.38 221 LYS A O 1
ATOM 1886 N N . TYR A 1 244 ? 10.155 33.746 65.873 1.00 10.02 222 TYR A N 1
ATOM 1887 C CA . TYR A 1 244 ? 9.294 34.220 66.964 1.00 10.80 222 TYR A CA 1
ATOM 1888 C C . TYR A 1 244 ? 9.740 33.686 68.337 1.00 11.04 222 TYR A C 1
ATOM 1889 O O . TYR A 1 244 ? 9.364 34.252 69.373 1.00 11.91 222 TYR A O 1
ATOM 1898 N N . ALA A 1 245 ? 10.544 32.611 68.323 1.00 10.66 223 ALA A N 1
ATOM 1899 C CA . ALA A 1 245 ? 11.013 31.935 69.529 1.00 11.15 223 ALA A CA 1
ATOM 1900 C C . ALA A 1 245 ? 12.418 32.395 69.933 1.00 10.93 223 ALA A C 1
ATOM 1901 O O . ALA A 1 245 ? 12.938 31.990 70.984 1.00 11.31 223 ALA A O 1
ATOM 1903 N N . GLN A 1 246 ? 13.036 33.223 69.084 1.00 10.99 224 GLN A N 1
ATOM 1904 C CA . GLN A 1 246 ? 14.378 33.759 69.351 1.00 9.85 224 GLN A CA 1
ATOM 1905 C C . GLN A 1 246 ? 14.209 35.059 70.116 1.00 10.22 224 GLN A C 1
ATOM 1906 O O . GLN A 1 246 ? 13.198 35.738 69.944 1.00 10.82 224 GLN A O 1
ATOM 1912 N N . PRO A 1 247 ? 15.223 35.456 70.904 1.00 9.94 225 PRO A N 1
ATOM 1913 C CA . PRO A 1 247 ? 16.466 34.731 71.113 1.00 10.03 225 PRO A CA 1
ATOM 1914 C C . PRO A 1 247 ? 16.347 33.633 72.173 1.00 11.22 225 PRO A C 1
ATOM 1915 O O . PRO A 1 247 ? 15.468 33.701 73.026 1.00 11.85 225 PRO A O 1
ATOM 1919 N N . VAL A 1 248 ? 17.275 32.683 72.140 1.00 11.04 226 VAL A N 1
ATOM 1920 C CA . VAL A 1 248 ? 17.440 31.711 73.229 1.00 12.45 226 VAL A CA 1
ATOM 1921 C C . VAL A 1 248 ? 18.880 31.719 73.741 1.00 13.37 226 VAL A C 1
ATOM 1922 O O . VAL A 1 248 ? 19.809 32.129 73.040 1.00 14.62 226 VAL A O 1
ATOM 1926 N N . SER A 1 249 ? 19.064 31.229 74.956 1.00 13.00 227 SER A N 1
ATOM 1927 C CA . SER A 1 249 ? 20.379 31.222 75.567 1.00 13.23 227 SER A CA 1
ATOM 1928 C C . SER A 1 249 ? 21.273 30.144 74.958 1.00 12.63 227 SER A C 1
ATOM 1929 O O . SER A 1 249 ? 20.812 29.174 74.338 1.00 12.91 227 SER A O 1
ATOM 1932 N N . ARG A 1 250 ? 22.570 30.301 75.178 1.00 12.27 228 ARG A N 1
ATOM 1933 C CA . ARG A 1 250 ? 23.506 29.292 74.760 1.00 12.18 228 ARG A CA 1
ATOM 1934 C C . ARG A 1 250 ? 23.123 27.928 75.356 1.00 11.81 228 ARG A C 1
ATOM 1935 O O . ARG A 1 250 ? 23.179 26.902 74.663 1.00 11.52 228 ARG A O 1
ATOM 1943 N N . ASP A 1 251 ? 22.721 27.921 76.630 1.00 11.67 229 ASP A N 1
ATOM 1944 C CA . ASP A 1 251 ? 22.440 26.655 77.326 1.00 11.37 229 ASP A CA 1
ATOM 1945 C C . ASP A 1 251 ? 21.216 25.963 76.719 1.00 10.43 229 ASP A C 1
ATOM 1946 O O . ASP A 1 251 ? 21.182 24.733 76.589 1.00 9.54 229 ASP A O 1
ATOM 1951 N N . VAL A 1 252 ? 20.231 26.763 76.313 1.00 9.65 230 VAL A N 1
ATOM 1952 C CA . VAL A 1 252 ? 19.021 26.196 75.702 1.00 10.20 230 VAL A CA 1
ATOM 1953 C C . VAL A 1 252 ? 19.355 25.608 74.320 1.00 10.58 230 VAL A C 1
ATOM 1954 O O . VAL A 1 252 ? 18.912 24.508 73.990 1.00 11.03 230 VAL A O 1
ATOM 1966 N N . ILE A 1 254 ? 22.270 24.467 73.314 1.00 12.18 232 ILE A N 1
ATOM 1967 C CA . ILE A 1 254 ? 23.050 23.269 73.569 1.00 12.17 232 ILE A CA 1
ATOM 1968 C C . ILE A 1 254 ? 22.142 22.098 73.961 1.00 12.80 232 ILE A C 1
ATOM 1969 O O . ILE A 1 254 ? 22.355 20.974 73.513 1.00 12.79 232 ILE A O 1
ATOM 1974 N N . LYS A 1 255 ? 21.128 22.376 74.780 1.00 12.77 233 LYS A N 1
ATOM 1975 C CA . LYS A 1 255 ? 20.169 21.364 75.202 1.00 14.08 233 LYS A CA 1
ATOM 1976 C C . LYS A 1 255 ? 19.458 20.747 74.011 1.00 13.49 233 LYS A C 1
ATOM 1977 O O . LYS A 1 255 ? 19.335 19.513 73.899 1.00 13.14 233 LYS A O 1
ATOM 1983 N N . ALA A 1 256 ? 18.970 21.604 73.111 1.00 12.92 234 ALA A N 1
ATOM 1984 C CA . ALA A 1 256 ? 18.315 21.113 71.883 1.00 12.35 234 ALA A CA 1
ATOM 1985 C C . ALA A 1 256 ? 19.259 20.266 71.029 1.00 12.78 234 ALA A C 1
ATOM 1986 O O . ALA A 1 256 ? 18.864 19.200 70.524 1.00 12.00 234 ALA A O 1
ATOM 1988 N N . LEU A 1 257 ? 20.515 20.708 70.916 1.00 12.25 235 LEU A N 1
ATOM 1989 C CA . LEU A 1 257 ? 21.506 19.969 70.122 1.00 12.72 235 LEU A CA 1
ATOM 1990 C C . LEU A 1 257 ? 21.771 18.598 70.715 1.00 13.18 235 LEU A C 1
ATOM 1991 O O . LEU A 1 257 ? 22.156 17.677 69.993 1.00 13.70 235 LEU A O 1
ATOM 1996 N N . ASN A 1 258 ? 21.534 18.464 72.020 1.00 13.18 236 ASN A N 1
ATOM 1997 C CA . ASN A 1 258 ? 21.706 17.179 72.705 1.00 13.93 236 ASN A CA 1
ATOM 1998 C C . ASN A 1 258 ? 20.443 16.304 72.731 1.00 13.17 236 ASN A C 1
ATOM 1999 O O . ASN A 1 258 ? 20.400 15.268 73.415 1.00 13.85 236 ASN A O 1
ATOM 2004 N N . ARG A 1 259 ? 19.433 16.701 71.962 1.00 11.97 237 ARG A N 1
ATOM 2005 C CA . ARG A 1 259 ? 18.156 15.981 71.925 1.00 11.37 237 ARG A CA 1
ATOM 2006 C C . ARG A 1 259 ? 17.790 15.562 70.503 1.00 11.45 237 ARG A C 1
ATOM 2007 O O . ARG A 1 259 ? 16.653 15.751 70.045 1.00 11.43 237 ARG A O 1
ATOM 2015 N N . PHE A 1 260 ? 18.775 14.986 69.817 1.00 11.26 238 PHE A N 1
ATOM 2016 C CA . PHE A 1 260 ? 18.599 14.370 68.491 1.00 11.16 238 PHE A CA 1
ATOM 2017 C C . PHE A 1 260 ? 18.841 12.860 68.628 1.00 11.67 238 PHE A C 1
ATOM 2018 O O . PHE A 1 260 ? 19.785 12.420 69.321 1.00 11.91 238 PHE A O 1
ATOM 2026 N N . GLY A 1 261 ? 18.007 12.075 67.938 1.00 11.83 239 GLY A N 1
ATOM 2027 C CA . GLY A 1 261 ? 18.157 10.615 67.915 1.00 12.47 239 GLY A CA 1
ATOM 2028 C C . GLY A 1 261 ? 19.178 10.113 66.881 1.00 12.69 239 GLY A C 1
ATOM 2029 O O . GLY A 1 261 ? 19.520 8.920 66.862 1.00 13.38 239 GLY A O 1
ATOM 2030 N N . GLU A 1 262 ? 19.632 11.015 66.016 1.00 13.09 240 GLU A N 1
ATOM 2031 C CA . GLU A 1 262 ? 20.690 10.770 65.052 1.00 13.41 240 GLU A CA 1
ATOM 2032 C C . GLU A 1 262 ? 21.679 11.905 65.241 1.00 14.34 240 GLU A C 1
ATOM 2033 O O . GLU A 1 262 ? 21.279 13.048 65.422 1.00 15.65 240 GLU A O 1
ATOM 2039 N N . LYS A 1 263 ? 22.960 11.588 65.199 1.00 14.68 241 LYS A N 1
ATOM 2040 C CA . LYS A 1 263 ? 24.022 12.572 65.494 1.00 14.95 241 LYS A CA 1
ATOM 2041 C C . LYS A 1 263 ? 23.935 13.853 64.649 1.00 14.15 241 LYS A C 1
ATOM 2042 O O . LYS A 1 263 ? 23.872 13.786 63.423 1.00 13.25 241 LYS A O 1
ATOM 2048 N N . VAL A 1 264 ? 23.933 15.005 65.317 1.00 13.04 242 VAL A N 1
ATOM 2049 C CA . VAL A 1 264 ? 23.912 16.297 64.632 1.00 13.16 242 VAL A CA 1
ATOM 2050 C C . VAL A 1 264 ? 25.231 16.524 63.889 1.00 12.44 242 VAL A C 1
ATOM 2051 O O . VAL A 1 264 ? 26.308 16.268 64.446 1.00 12.64 242 VAL A O 1
ATOM 2055 N N . GLU A 1 265 ? 25.151 17.025 62.659 1.00 11.80 243 GLU A N 1
ATOM 2056 C CA . GLU A 1 265 ? 26.325 17.271 61.817 1.00 12.84 243 GLU A CA 1
ATOM 2057 C C . GLU A 1 265 ? 26.464 18.727 61.409 1.00 12.93 243 GLU A C 1
ATOM 2058 O O . GLU A 1 265 ? 27.558 19.161 61.050 1.00 12.28 243 GLU A O 1
ATOM 2064 N N . ALA A 1 266 ? 25.356 19.477 61.473 1.00 12.37 244 ALA A N 1
ATOM 2065 C CA . ALA A 1 266 ? 25.331 20.856 61.008 1.00 12.64 244 ALA A CA 1
ATOM 2066 C C . ALA A 1 266 ? 24.401 21.730 61.835 1.00 13.00 244 ALA A C 1
ATOM 2067 O O . ALA A 1 266 ? 23.403 21.243 62.377 1.00 11.75 244 ALA A O 1
ATOM 2069 N N . ILE A 1 267 ? 24.712 23.026 61.886 1.00 12.07 245 ILE A N 1
ATOM 2070 C CA . ILE A 1 267 ? 23.732 24.021 62.298 1.00 12.60 245 ILE A CA 1
ATOM 2071 C C . ILE A 1 267 ? 23.443 24.863 61.060 1.00 12.92 245 ILE A C 1
ATOM 2072 O O . ILE A 1 267 ? 24.360 25.399 60.443 1.00 12.77 245 ILE A O 1
ATOM 2077 N N . TYR A 1 268 ? 22.167 24.922 60.700 1.00 12.36 246 TYR A N 1
ATOM 2078 C CA . TYR A 1 268 ? 21.700 25.606 59.505 1.00 11.99 246 TYR A CA 1
ATOM 2079 C C . TYR A 1 268 ? 20.975 26.874 59.955 1.00 12.25 246 TYR A C 1
ATOM 2080 O O . TYR A 1 268 ? 20.099 26.824 60.841 1.00 12.56 246 TYR A O 1
ATOM 2089 N N . VAL A 1 269 ? 21.293 27.996 59.316 1.00 11.73 247 VAL A N 1
ATOM 2090 C CA . VAL A 1 269 ? 20.635 29.265 59.641 1.00 11.89 247 VAL A CA 1
ATOM 2091 C C . VAL A 1 269 ? 20.025 29.946 58.407 1.00 11.89 247 VAL A C 1
ATOM 2092 O O . VAL A 1 269 ? 20.733 30.218 57.440 1.00 11.73 247 VAL A O 1
ATOM 2096 N N . ASP A 1 270 ? 18.703 30.166 58.445 1.00 12.57 248 ASP A N 1
ATOM 2097 C CA . ASP A 1 270 ? 18.017 31.094 57.554 1.00 12.61 248 ASP A CA 1
ATOM 2098 C C . ASP A 1 270 ? 18.416 32.465 58.104 1.00 12.37 248 ASP A C 1
ATOM 2099 O O . ASP A 1 270 ? 17.838 32.926 59.091 1.00 11.39 248 ASP A O 1
ATOM 2104 N N . TRP A 1 271 ? 19.403 33.091 57.456 1.00 11.84 249 TRP A N 1
ATOM 2105 C CA . TRP A 1 271 ? 20.083 34.277 58.014 1.00 12.00 249 TRP A CA 1
ATOM 2106 C C . TRP A 1 271 ? 19.158 35.486 58.230 1.00 12.05 249 TRP A C 1
ATOM 2107 O O . TRP A 1 271 ? 19.070 36.013 59.349 1.00 11.71 249 TRP A O 1
ATOM 2118 N N . LYS A 1 272 ? 18.474 35.918 57.170 1.00 11.78 250 LYS A N 1
ATOM 2119 C CA . LYS A 1 272 ? 17.562 37.079 57.255 1.00 13.75 250 LYS A CA 1
ATOM 2120 C C . LYS A 1 272 ? 16.319 36.760 58.086 1.00 12.47 250 LYS A C 1
ATOM 2121 O O . LYS A 1 272 ? 15.628 37.664 58.552 1.00 12.46 250 LYS A O 1
ATOM 2127 N N . GLY A 1 273 ? 16.059 35.467 58.273 1.00 11.82 251 GLY A N 1
ATOM 2128 C CA . GLY A 1 273 ? 14.936 34.992 59.077 1.00 11.44 251 GLY A CA 1
ATOM 2129 C C . GLY A 1 273 ? 15.316 34.774 60.547 1.00 11.78 251 GLY A C 1
ATOM 2130 O O . GLY A 1 273 ? 14.542 34.199 61.307 1.00 12.57 251 GLY A O 1
ATOM 2131 N N . SER A 1 274 ? 16.498 35.264 60.943 1.00 10.84 252 SER A N 1
ATOM 2132 C CA . SER A 1 274 ? 16.980 35.061 62.303 1.00 11.09 252 SER A CA 1
ATOM 2133 C C . SER A 1 274 ? 17.393 36.376 62.947 1.00 11.15 252 SER A C 1
ATOM 2134 O O . SER A 1 274 ? 17.791 37.336 62.245 1.00 11.25 252 SER A O 1
ATOM 2137 N N A ARG A 1 275 ? 17.292 36.407 64.276 0.50 10.79 253 ARG A N 1
ATOM 2138 N N B ARG A 1 275 ? 17.287 36.443 64.272 0.50 10.81 253 ARG A N 1
ATOM 2139 C CA A ARG A 1 275 ? 17.792 37.505 65.094 0.50 10.90 253 ARG A CA 1
ATOM 2140 C CA B ARG A 1 275 ? 17.747 37.619 65.007 0.50 10.83 253 ARG A CA 1
ATOM 2141 C C A ARG A 1 275 ? 19.305 37.552 64.984 0.50 10.53 253 ARG A C 1
ATOM 2142 C C B ARG A 1 275 ? 19.258 37.580 65.090 0.50 10.57 253 ARG A C 1
ATOM 2143 O O A ARG A 1 275 ? 19.944 36.502 64.877 0.50 10.50 253 ARG A O 1
ATOM 2144 O O B ARG A 1 275 ? 19.844 36.501 65.232 0.50 10.43 253 ARG A O 1
ATOM 2159 N N . GLY A 1 276 ? 19.876 38.757 65.010 1.00 9.98 254 GLY A N 1
ATOM 2160 C CA . GLY A 1 276 ? 21.359 38.878 65.035 1.00 9.65 254 GLY A CA 1
ATOM 2161 C C . GLY A 1 276 ? 22.024 38.089 66.145 1.00 10.16 254 GLY A C 1
ATOM 2162 O O . GLY A 1 276 ? 23.000 37.337 65.915 1.00 9.85 254 GLY A O 1
ATOM 2163 N N . GLU A 1 277 ? 21.528 38.262 67.365 1.00 9.70 255 GLU A N 1
ATOM 2164 C CA . GLU A 1 277 ? 22.178 37.607 68.500 1.00 9.41 255 GLU A CA 1
ATOM 2165 C C . GLU A 1 277 ? 22.136 36.072 68.364 1.00 10.02 255 GLU A C 1
ATOM 2166 O O . GLU A 1 277 ? 23.073 35.377 68.732 1.00 9.55 255 GLU A O 1
ATOM 2172 N N . THR A 1 278 ? 21.040 35.559 67.832 1.00 9.35 256 THR A N 1
ATOM 2173 C CA . THR A 1 278 ? 20.859 34.110 67.687 1.00 9.89 256 THR A CA 1
ATOM 2174 C C . THR A 1 278 ? 21.683 33.523 66.551 1.00 10.30 256 THR A C 1
ATOM 2175 O O . THR A 1 278 ? 22.294 32.462 66.707 1.00 10.38 256 THR A O 1
ATOM 2179 N N . ARG A 1 279 ? 21.754 34.227 65.425 1.00 10.72 257 ARG A N 1
ATOM 2180 C CA . ARG A 1 279 ? 22.560 33.704 64.315 1.00 10.60 257 ARG A CA 1
ATOM 2181 C C . ARG A 1 279 ? 24.053 33.732 64.670 1.00 10.98 257 ARG A C 1
ATOM 2182 O O . ARG A 1 279 ? 24.783 32.818 64.298 1.00 11.42 257 ARG A O 1
ATOM 2190 N N . GLN A 1 280 ? 24.501 34.750 65.407 1.00 10.28 258 GLN A N 1
ATOM 2191 C CA . GLN A 1 280 ? 25.907 34.776 65.858 1.00 10.03 258 GLN A CA 1
ATOM 2192 C C . GLN A 1 280 ? 26.212 33.663 66.855 1.00 9.82 258 GLN A C 1
ATOM 2193 O O . GLN A 1 280 ? 27.286 33.043 66.814 1.00 10.30 258 GLN A O 1
ATOM 2199 N N . LEU A 1 281 ? 25.271 33.406 67.752 1.00 10.35 259 LEU A N 1
ATOM 2200 C CA . LEU A 1 281 ? 25.446 32.330 68.726 1.00 10.87 259 LEU A CA 1
ATOM 2201 C C . LEU A 1 281 ? 25.550 31.001 67.992 1.00 11.41 259 LEU A C 1
ATOM 2202 O O . LEU A 1 281 ? 26.436 30.185 68.293 1.00 11.39 259 LEU A O 1
ATOM 2207 N N . ALA A 1 282 ? 24.656 30.791 67.026 1.00 11.78 260 ALA A N 1
ATOM 2208 C CA . ALA A 1 282 ? 24.686 29.546 66.230 1.00 11.41 260 ALA A CA 1
ATOM 2209 C C . ALA A 1 282 ? 26.055 29.332 65.567 1.00 12.41 260 ALA A C 1
ATOM 2210 O O . ALA A 1 282 ? 26.639 28.235 65.617 1.00 12.17 260 ALA A O 1
ATOM 2212 N N . LYS A 1 283 ? 26.583 30.388 64.973 1.00 11.92 261 LYS A N 1
ATOM 2213 C CA . LYS A 1 283 ? 27.853 30.311 64.264 1.00 13.31 261 LYS A CA 1
ATOM 2214 C C . LYS A 1 283 ? 28.991 29.965 65.209 1.00 12.84 261 LYS A C 1
ATOM 2215 O O . LYS A 1 283 ? 29.823 29.122 64.894 1.00 12.90 261 LYS A O 1
ATOM 2221 N N . SER A 1 284 ? 28.993 30.588 66.381 1.00 13.45 262 SER A N 1
ATOM 2222 C CA . SER A 1 284 ? 30.033 30.345 67.379 1.00 13.60 262 SER A CA 1
ATOM 2223 C C . SER A 1 284 ? 29.940 28.938 67.969 1.00 13.74 262 SER A C 1
ATOM 2224 O O . SER A 1 284 ? 30.960 28.282 68.147 1.00 14.23 262 SER A O 1
ATOM 2227 N N . LEU A 1 285 ? 28.724 28.469 68.246 1.00 13.77 263 LEU A N 1
ATOM 2228 C CA . LEU A 1 285 ? 28.530 27.116 68.738 1.00 14.28 263 LEU A CA 1
ATOM 2229 C C . LEU A 1 285 ? 28.884 26.061 67.688 1.00 13.45 263 LEU A C 1
ATOM 2230 O O . LEU A 1 285 ? 29.467 25.034 68.034 1.00 13.94 263 LEU A O 1
ATOM 2235 N N . ALA A 1 286 ? 28.539 26.302 66.420 1.00 13.45 264 ALA A N 1
ATOM 2236 C CA . ALA A 1 286 ? 28.945 25.383 65.351 1.00 13.70 264 ALA A CA 1
ATOM 2237 C C . ALA A 1 286 ? 30.472 25.188 65.379 1.00 14.67 264 ALA A C 1
ATOM 2238 O O . ALA A 1 286 ? 30.973 24.056 65.379 1.00 14.26 264 ALA A O 1
ATOM 2240 N N . GLN A 1 287 ? 31.202 26.297 65.427 1.00 14.40 265 GLN A N 1
ATOM 2241 C CA . GLN A 1 287 ? 32.653 26.247 65.453 1.00 16.13 265 GLN A CA 1
ATOM 2242 C C . GLN A 1 287 ? 33.143 25.524 66.705 1.00 15.99 265 GLN A C 1
ATOM 2243 O O . GLN A 1 287 ? 33.965 24.612 66.613 1.00 17.62 265 GLN A O 1
ATOM 2249 N N . GLU A 1 288 ? 32.620 25.923 67.862 1.00 16.13 266 GLU A N 1
ATOM 2250 C CA . GLU A 1 288 ? 32.973 25.304 69.139 1.00 16.56 266 GLU A CA 1
ATOM 2251 C C . GLU A 1 288 ? 32.741 23.787 69.154 1.00 16.07 266 GLU A C 1
ATOM 2252 O O . GLU A 1 288 ? 33.589 23.028 69.618 1.00 16.07 266 GLU A O 1
ATOM 2258 N N . LEU A 1 289 ? 31.597 23.351 68.628 1.00 15.29 267 LEU A N 1
ATOM 2259 C CA . LEU A 1 289 ? 31.185 21.955 68.725 1.00 16.09 267 LEU A CA 1
ATOM 2260 C C . LEU A 1 289 ? 31.613 21.089 67.543 1.00 16.32 267 LEU A C 1
ATOM 2261 O O . LEU A 1 289 ? 31.341 19.882 67.532 1.00 16.71 267 LEU A O 1
ATOM 2266 N N . GLY A 1 290 ? 32.276 21.689 66.561 1.00 16.34 268 GLY A N 1
ATOM 2267 C CA . GLY A 1 290 ? 32.726 20.942 65.382 1.00 16.49 268 GLY A CA 1
ATOM 2268 C C . GLY A 1 290 ? 31.597 20.502 64.473 1.00 16.61 268 GLY A C 1
ATOM 2269 O O . GLY A 1 290 ? 31.591 19.361 63.965 1.00 17.32 268 GLY A O 1
ATOM 2270 N N . LEU A 1 291 ? 30.631 21.398 64.270 1.00 14.80 269 LEU A N 1
ATOM 2271 C CA . LEU A 1 291 ? 29.529 21.162 63.339 1.00 14.68 269 LEU A CA 1
ATOM 2272 C C . LEU A 1 291 ? 29.680 22.094 62.142 1.00 14.58 269 LEU A C 1
ATOM 2273 O O . LEU A 1 291 ? 30.176 23.208 62.276 1.00 13.63 269 LEU A O 1
ATOM 2278 N N . GLU A 1 292 ? 29.232 21.637 60.975 1.00 14.71 270 GLU A N 1
ATOM 2279 C CA . GLU A 1 292 ? 29.204 22.475 59.793 1.00 16.02 270 GLU A CA 1
ATOM 2280 C C . GLU A 1 292 ? 28.224 23.623 60.004 1.00 15.59 270 GLU A C 1
ATOM 2281 O O . GLU A 1 292 ? 27.146 23.439 60.562 1.00 15.29 270 GLU A O 1
ATOM 2287 N N . PHE A 1 293 ? 28.602 24.816 59.556 1.00 15.24 271 PHE A N 1
ATOM 2288 C CA . PHE A 1 293 ? 27.687 25.958 59.621 1.00 15.28 271 PHE A CA 1
ATOM 2289 C C . PHE A 1 293 ? 27.195 26.273 58.220 1.00 15.55 271 PHE A C 1
ATOM 2290 O O . PHE A 1 293 ? 27.990 26.542 57.312 1.00 15.22 271 PHE A O 1
ATOM 2298 N N . ILE A 1 294 ? 25.883 26.203 58.038 1.00 14.80 272 ILE A N 1
ATOM 2299 C CA . ILE A 1 294 ? 25.286 26.395 56.738 1.00 15.51 272 ILE A CA 1
ATOM 2300 C C . ILE A 1 294 ? 24.419 27.642 56.810 1.00 16.77 272 ILE A C 1
ATOM 2301 O O . ILE A 1 294 ? 23.450 27.685 57.556 1.00 15.67 272 ILE A O 1
ATOM 2306 N N . LYS A 1 295 ? 24.813 28.640 56.025 1.00 18.50 273 LYS A N 1
ATOM 2307 C CA . LYS A 1 295 ? 24.213 29.983 56.026 1.00 20.29 273 LYS A CA 1
ATOM 2308 C C . LYS A 1 295 ? 23.405 30.083 54.733 1.00 20.59 273 LYS A C 1
ATOM 2309 O O . LYS A 1 295 ? 23.974 30.014 53.639 1.00 21.61 273 LYS A O 1
ATOM 2315 N N . ASP A 1 296 ? 22.090 30.200 54.862 1.00 19.97 274 ASP A N 1
ATOM 2316 C CA . ASP A 1 296 ? 21.219 30.491 53.754 1.00 19.52 274 ASP A CA 1
ATOM 2317 C C . ASP A 1 296 ? 20.850 31.990 53.748 1.00 19.72 274 ASP A C 1
ATOM 2318 O O . ASP A 1 296 ? 20.126 32.471 54.622 1.00 17.91 274 ASP A O 1
ATOM 2323 N N . GLY A 1 297 ? 21.387 32.732 52.775 1.00 19.86 275 GLY A N 1
ATOM 2324 C CA . GLY A 1 297 ? 21.187 34.183 52.707 1.00 21.18 275 GLY A CA 1
ATOM 2325 C C . GLY A 1 297 ? 22.303 34.961 53.386 1.00 22.00 275 GLY A C 1
ATOM 2326 O O . GLY A 1 297 ? 23.273 34.361 53.874 1.00 23.30 275 GLY A O 1
ATOM 2327 N N . TYR B 1 18 ? 28.530 55.048 54.267 1.00 28.40 -4 TYR B N 1
ATOM 2328 C CA . TYR B 1 18 ? 27.875 56.091 55.117 1.00 28.19 -4 TYR B CA 1
ATOM 2329 C C . TYR B 1 18 ? 28.489 56.210 56.512 1.00 28.09 -4 TYR B C 1
ATOM 2330 O O . TYR B 1 18 ? 28.589 57.314 57.061 1.00 27.83 -4 TYR B O 1
ATOM 2339 N N . PHE B 1 19 ? 28.896 55.083 57.085 1.00 27.75 -3 PHE B N 1
ATOM 2340 C CA . PHE B 1 19 ? 29.398 55.084 58.460 1.00 28.13 -3 PHE B CA 1
ATOM 2341 C C . PHE B 1 19 ? 30.915 55.052 58.495 1.00 28.62 -3 PHE B C 1
ATOM 2342 O O . PHE B 1 19 ? 31.517 54.389 59.341 1.00 28.98 -3 PHE B O 1
ATOM 2350 N N . GLN B 1 20 ? 31.516 55.785 57.564 1.00 28.62 -2 GLN B N 1
ATOM 2351 C CA . GLN B 1 20 ? 32.966 55.913 57.497 1.00 29.26 -2 GLN B CA 1
ATOM 2352 C C . GLN B 1 20 ? 33.516 56.831 58.581 1.00 28.95 -2 GLN B C 1
ATOM 2353 O O . GLN B 1 20 ? 32.871 57.802 58.985 1.00 29.17 -2 GLN B O 1
ATOM 2359 N N . GLY B 1 21 ? 34.730 56.527 59.029 1.00 28.73 -1 GLY B N 1
ATOM 2360 C CA . GLY B 1 21 ? 35.302 57.181 60.191 1.00 28.16 -1 GLY B CA 1
ATOM 2361 C C . GLY B 1 21 ? 35.278 56.219 61.355 1.00 27.89 -1 GLY B C 1
ATOM 2362 O O . GLY B 1 21 ? 34.974 55.030 61.191 1.00 28.92 -1 GLY B O 1
ATOM 2363 N N . HIS B 1 22 ? 35.585 56.717 62.540 1.00 26.76 0 HIS B N 1
ATOM 2364 C CA . HIS B 1 22 ? 35.610 55.855 63.711 1.00 25.85 0 HIS B CA 1
ATOM 2365 C C . HIS B 1 22 ? 34.369 55.984 64.589 1.00 24.35 0 HIS B C 1
ATOM 2366 O O . HIS B 1 22 ? 34.308 56.816 65.505 1.00 25.09 0 HIS B O 1
ATOM 2381 N N . LYS B 1 24 ? 31.569 55.672 67.275 1.00 14.33 2 LYS B N 1
ATOM 2382 C CA . LYS B 1 24 ? 31.321 55.330 68.675 1.00 13.63 2 LYS B CA 1
ATOM 2383 C C . LYS B 1 24 ? 29.842 54.971 68.782 1.00 13.52 2 LYS B C 1
ATOM 2384 O O . LYS B 1 24 ? 28.997 55.722 68.296 1.00 14.28 2 LYS B O 1
ATOM 2390 N N . VAL B 1 25 ? 29.518 53.838 69.397 1.00 11.18 3 VAL B N 1
ATOM 2391 C CA . VAL B 1 25 ? 28.131 53.381 69.407 1.00 10.88 3 VAL B CA 1
ATOM 2392 C C . VAL B 1 25 ? 27.479 53.461 70.781 1.00 10.86 3 VAL B C 1
ATOM 2393 O O . VAL B 1 25 ? 28.051 53.026 71.775 1.00 11.85 3 VAL B O 1
ATOM 2397 N N . ILE B 1 26 ? 26.265 54.013 70.812 1.00 10.81 4 ILE B N 1
ATOM 2398 C CA . ILE B 1 26 ? 25.440 53.953 71.999 1.00 11.19 4 ILE B CA 1
ATOM 2399 C C . ILE B 1 26 ? 24.396 52.873 71.748 1.00 11.48 4 ILE B C 1
ATOM 2400 O O . ILE B 1 26 ? 23.663 52.952 70.771 1.00 10.97 4 ILE B O 1
ATOM 2413 N N . THR B 1 28 ? 21.022 50.721 72.844 1.00 10.63 6 THR B N 1
ATOM 2414 C CA . THR B 1 28 ? 19.798 50.868 73.614 1.00 11.00 6 THR B CA 1
ATOM 2415 C C . THR B 1 28 ? 18.926 49.655 73.325 1.00 10.52 6 THR B C 1
ATOM 2416 O O . THR B 1 28 ? 19.198 48.907 72.392 1.00 10.67 6 THR B O 1
ATOM 2420 N N . THR B 1 29 ? 17.877 49.467 74.122 1.00 10.66 7 THR B N 1
ATOM 2421 C CA . THR B 1 29 ? 16.884 48.433 73.838 1.00 10.50 7 THR B CA 1
ATOM 2422 C C . THR B 1 29 ? 15.476 48.867 74.190 1.00 10.76 7 THR B C 1
ATOM 2423 O O . THR B 1 29 ? 15.252 49.542 75.213 1.00 10.94 7 THR B O 1
ATOM 2427 N N . LYS B 1 30 ? 14.529 48.408 73.367 1.00 10.96 8 LYS B N 1
ATOM 2428 C CA . LYS B 1 30 ? 13.117 48.739 73.537 1.00 12.25 8 LYS B CA 1
ATOM 2429 C C . LYS B 1 30 ? 12.493 48.161 74.796 1.00 11.66 8 LYS B C 1
ATOM 2430 O O . LYS B 1 30 ? 11.421 48.613 75.211 1.00 10.78 8 LYS B O 1
ATOM 2436 N N . VAL B 1 31 ? 13.123 47.138 75.383 1.00 10.61 9 VAL B N 1
ATOM 2437 C CA . VAL B 1 31 ? 12.526 46.442 76.534 1.00 11.36 9 VAL B CA 1
ATOM 2438 C C . VAL B 1 31 ? 12.952 47.043 77.867 1.00 10.84 9 VAL B C 1
ATOM 2439 O O . VAL B 1 31 ? 12.509 46.588 78.914 1.00 11.67 9 VAL B O 1
ATOM 2443 N N . ASP B 1 32 ? 13.783 48.080 77.813 1.00 11.00 10 ASP B N 1
ATOM 2444 C CA . ASP B 1 32 ? 14.354 48.652 79.027 1.00 10.77 10 ASP B CA 1
ATOM 2445 C C . ASP B 1 32 ? 13.897 50.107 79.092 1.00 10.66 10 ASP B C 1
ATOM 2446 O O . ASP B 1 32 ? 14.292 50.909 78.252 1.00 10.02 10 ASP B O 1
ATOM 2451 N N . LYS B 1 33 ? 13.080 50.422 80.103 1.00 9.97 11 LYS B N 1
ATOM 2452 C CA . LYS B 1 33 ? 12.534 51.774 80.266 1.00 10.72 11 LYS B CA 1
ATOM 2453 C C . LYS B 1 33 ? 13.604 52.832 80.498 1.00 10.28 11 LYS B C 1
ATOM 2454 O O . LYS B 1 33 ? 13.444 53.956 80.017 1.00 10.50 11 LYS B O 1
ATOM 2460 N N . ALA B 1 34 ? 14.676 52.495 81.222 1.00 10.53 12 ALA B N 1
ATOM 2461 C CA . ALA B 1 34 ? 15.768 53.463 81.404 1.00 10.37 12 ALA B CA 1
ATOM 2462 C C . ALA B 1 34 ? 16.477 53.707 80.084 1.00 10.46 12 ALA B C 1
ATOM 2463 O O . ALA B 1 34 ? 16.803 54.858 79.753 1.00 10.17 12 ALA B O 1
ATOM 2465 N N . SER B 1 35 ? 16.708 52.629 79.332 1.00 10.13 13 SER B N 1
ATOM 2466 C CA . SER B 1 35 ? 17.367 52.718 78.045 1.00 9.43 13 SER B CA 1
ATOM 2467 C C . SER B 1 35 ? 16.603 53.659 77.124 1.00 9.56 13 SER B C 1
ATOM 2468 O O . SER B 1 35 ? 17.195 54.525 76.473 1.00 9.49 13 SER B O 1
ATOM 2479 N N . ASN B 1 37 ? 14.403 56.000 77.958 1.00 9.15 15 ASN B N 1
ATOM 2480 C CA . ASN B 1 37 ? 14.440 57.341 78.521 1.00 9.38 15 ASN B CA 1
ATOM 2481 C C . ASN B 1 37 ? 15.735 58.033 78.052 1.00 9.08 15 ASN B C 1
ATOM 2482 O O . ASN B 1 37 ? 15.703 59.089 77.424 1.00 9.70 15 ASN B O 1
ATOM 2487 N N . ILE B 1 38 ? 16.853 57.373 78.296 1.00 9.89 16 ILE B N 1
ATOM 2488 C CA . ILE B 1 38 ? 18.152 57.907 77.920 1.00 10.26 16 ILE B CA 1
ATOM 2489 C C . ILE B 1 38 ? 18.216 58.136 76.399 1.00 10.34 16 ILE B C 1
ATOM 2490 O O . ILE B 1 38 ? 18.676 59.198 75.964 1.00 9.82 16 ILE B O 1
ATOM 2503 N N . ASN B 1 40 ? 15.821 58.839 74.220 1.00 10.97 18 ASN B N 1
ATOM 2504 C CA . ASN B 1 40 ? 15.086 60.045 73.838 1.00 11.51 18 ASN B CA 1
ATOM 2505 C C . ASN B 1 40 ? 15.753 61.345 74.295 1.00 10.56 18 ASN B C 1
ATOM 2506 O O . ASN B 1 40 ? 15.790 62.317 73.532 1.00 9.61 18 ASN B O 1
ATOM 2511 N N . LYS B 1 41 ? 16.324 61.349 75.500 1.00 9.52 19 LYS B N 1
ATOM 2512 C CA . LYS B 1 41 ? 17.061 62.533 75.976 1.00 9.99 19 LYS B CA 1
ATOM 2513 C C . LYS B 1 41 ? 18.291 62.814 75.096 1.00 9.16 19 LYS B C 1
ATOM 2514 O O . LYS B 1 41 ? 18.590 63.969 74.800 1.00 9.80 19 LYS B O 1
ATOM 2520 N N . LEU B 1 42 ? 19.008 61.765 74.670 1.00 9.30 20 LEU B N 1
ATOM 2521 C CA . LEU B 1 42 ? 20.114 61.966 73.728 1.00 8.80 20 LEU B CA 1
ATOM 2522 C C . LEU B 1 42 ? 19.636 62.660 72.450 1.00 9.87 20 LEU B C 1
ATOM 2523 O O . LEU B 1 42 ? 20.221 63.656 72.009 1.00 10.16 20 LEU B O 1
ATOM 2528 N N . ILE B 1 43 ? 18.554 62.137 71.879 1.00 9.31 21 ILE B N 1
ATOM 2529 C CA . ILE B 1 43 ? 18.055 62.645 70.592 1.00 10.49 21 ILE B CA 1
ATOM 2530 C C . ILE B 1 43 ? 17.503 64.076 70.736 1.00 10.42 21 ILE B C 1
ATOM 2531 O O . ILE B 1 43 ? 17.721 64.924 69.853 1.00 10.62 21 ILE B O 1
ATOM 2536 N N . GLU B 1 44 ? 16.812 64.332 71.852 1.00 9.57 22 GLU B N 1
ATOM 2537 C CA . GLU B 1 44 ? 16.169 65.635 72.098 1.00 10.22 22 GLU B CA 1
ATOM 2538 C C . GLU B 1 44 ? 17.178 66.723 72.424 1.00 11.58 22 GLU B C 1
ATOM 2539 O O . GLU B 1 44 ? 16.978 67.889 72.063 1.00 10.38 22 GLU B O 1
ATOM 2545 N N . ASN B 1 45 ? 18.250 66.344 73.121 1.00 10.81 23 ASN B N 1
ATOM 2546 C CA . ASN B 1 45 ? 19.199 67.355 73.647 1.00 12.33 23 ASN B CA 1
ATOM 2547 C C . ASN B 1 45 ? 20.513 67.539 72.880 1.00 13.35 23 ASN B C 1
ATOM 2548 O O . ASN B 1 45 ? 21.288 68.479 73.172 1.00 12.90 23 ASN B O 1
ATOM 2553 N N . PHE B 1 46 ? 20.745 66.671 71.897 1.00 13.91 24 PHE B N 1
ATOM 2554 C CA . PHE B 1 46 ? 21.964 66.710 71.074 1.00 14.72 24 PHE B CA 1
ATOM 2555 C C . PHE B 1 46 ? 21.637 66.556 69.593 1.00 14.90 24 PHE B C 1
ATOM 2556 O O . PHE B 1 46 ? 20.507 66.200 69.227 1.00 16.16 24 PHE B O 1
ATOM 2564 N N . GLY B 1 47 ? 22.619 66.830 68.742 1.00 15.62 25 GLY B N 1
ATOM 2565 C CA . GLY B 1 47 ? 22.341 66.982 67.310 1.00 17.20 25 GLY B CA 1
ATOM 2566 C C . GLY B 1 47 ? 22.273 65.670 66.554 1.00 17.40 25 GLY B C 1
ATOM 2567 O O . GLY B 1 47 ? 22.986 65.490 65.551 1.00 18.35 25 GLY B O 1
ATOM 2568 N N . PHE B 1 48 ? 21.466 64.729 67.052 1.00 16.68 26 PHE B N 1
ATOM 2569 C CA . PHE B 1 48 ? 21.281 63.455 66.360 1.00 15.74 26 PHE B CA 1
ATOM 2570 C C . PHE B 1 48 ? 20.287 63.620 65.239 1.00 15.36 26 PHE B C 1
ATOM 2571 O O . PHE B 1 48 ? 19.232 64.252 65.413 1.00 16.64 26 PHE B O 1
ATOM 2579 N N . LYS B 1 49 ? 20.623 63.072 64.080 1.00 14.22 27 LYS B N 1
ATOM 2580 C CA . LYS B 1 49 ? 19.645 62.981 63.000 1.00 13.74 27 LYS B CA 1
ATOM 2581 C C . LYS B 1 49 ? 19.221 61.518 62.837 1.00 13.74 27 LYS B C 1
ATOM 2582 O O . LYS B 1 49 ? 19.981 60.616 63.164 1.00 13.01 27 LYS B O 1
ATOM 2588 N N . GLU B 1 50 ? 18.002 61.285 62.356 1.00 12.33 28 GLU B N 1
ATOM 2589 C CA . GLU B 1 50 ? 17.582 59.933 62.004 1.00 13.24 28 GLU B CA 1
ATOM 2590 C C . GLU B 1 50 ? 18.109 59.574 60.610 1.00 13.29 28 GLU B C 1
ATOM 2591 O O . GLU B 1 50 ? 17.726 60.189 59.592 1.00 12.98 28 GLU B O 1
ATOM 2597 N N . THR B 1 51 ? 18.992 58.583 60.557 1.00 13.48 29 THR B N 1
ATOM 2598 C CA . THR B 1 51 ? 19.563 58.176 59.290 1.00 13.75 29 THR B CA 1
ATOM 2599 C C . THR B 1 51 ? 18.554 57.298 58.547 1.00 14.70 29 THR B C 1
ATOM 2600 O O . THR B 1 51 ? 17.490 56.956 59.075 1.00 14.09 29 THR B O 1
ATOM 2604 N N . GLU B 1 52 ? 18.912 56.925 57.332 1.00 15.33 30 GLU B N 1
ATOM 2605 C CA . GLU B 1 52 ? 18.078 56.053 56.525 1.00 17.16 30 GLU B CA 1
ATOM 2606 C C . GLU B 1 52 ? 18.382 54.586 56.814 1.00 16.77 30 GLU B C 1
ATOM 2607 O O . GLU B 1 52 ? 17.764 53.701 56.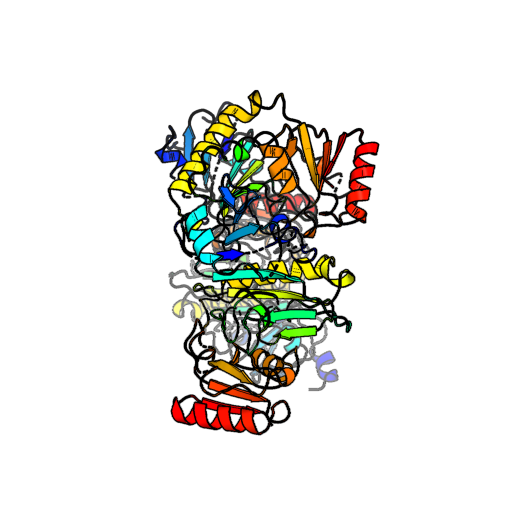238 1.00 17.40 30 GLU B O 1
ATOM 2613 N N . TYR B 1 53 ? 19.335 54.335 57.706 1.00 15.74 31 TYR B N 1
ATOM 2614 C CA . TYR B 1 53 ? 19.800 52.972 57.972 1.00 16.02 31 TYR B CA 1
ATOM 2615 C C . TYR B 1 53 ? 19.168 52.335 59.202 1.00 15.34 31 TYR B C 1
ATOM 2616 O O . TYR B 1 53 ? 18.713 53.024 60.106 1.00 15.09 31 TYR B O 1
ATOM 2625 N N . VAL B 1 54 ? 19.139 51.009 59.225 1.00 14.45 32 VAL B N 1
ATOM 2626 C CA . VAL B 1 54 ? 18.519 50.306 60.339 1.00 14.44 32 VAL B CA 1
ATOM 2627 C C . VAL B 1 54 ? 19.451 49.273 60.957 1.00 13.63 32 VAL B C 1
ATOM 2628 O O . VAL B 1 54 ? 20.344 48.707 60.291 1.00 13.30 32 VAL B O 1
ATOM 2632 N N . PHE B 1 55 ? 19.234 49.045 62.244 1.00 13.54 33 PHE B N 1
ATOM 2633 C CA . PHE B 1 55 ? 19.970 48.009 62.990 1.00 13.17 33 PHE B CA 1
ATOM 2634 C C . PHE B 1 55 ? 18.914 47.275 63.805 1.00 13.13 33 PHE B C 1
ATOM 2635 O O . PHE B 1 55 ? 18.105 47.908 64.492 1.00 13.26 33 PHE B O 1
ATOM 2643 N N . GLU B 1 56 ? 18.883 45.949 63.691 1.00 12.85 34 GLU B N 1
ATOM 2644 C CA . GLU B 1 56 ? 17.827 45.126 64.308 1.00 12.37 34 GLU B CA 1
ATOM 2645 C C . GLU B 1 56 ? 16.441 45.607 63.913 1.00 11.94 34 GLU B C 1
ATOM 2646 O O . GLU B 1 56 ? 15.499 45.542 64.708 1.00 11.56 34 GLU B O 1
ATOM 2652 N N . GLY B 1 57 ? 16.318 46.104 62.685 1.00 11.97 35 GLY B N 1
ATOM 2653 C CA . GLY B 1 57 ? 15.031 46.613 62.214 1.00 12.61 35 GLY B CA 1
ATOM 2654 C C . GLY B 1 57 ? 14.603 47.963 62.743 1.00 12.23 35 GLY B C 1
ATOM 2655 O O . GLY B 1 57 ? 13.521 48.437 62.390 1.00 13.39 35 GLY B O 1
ATOM 2656 N N . ASN B 1 58 ? 15.427 48.582 63.587 1.00 12.06 36 ASN B N 1
ATOM 2657 C CA . ASN B 1 58 ? 15.117 49.880 64.192 1.00 12.27 36 ASN B CA 1
ATOM 2658 C C . ASN B 1 58 ? 15.971 51.000 63.627 1.00 11.92 36 ASN B C 1
ATOM 2659 O O . ASN B 1 58 ? 17.085 50.734 63.169 1.00 11.43 36 ASN B O 1
ATOM 2664 N N . PRO B 1 59 ? 15.463 52.265 63.653 1.00 12.49 37 PRO B N 1
ATOM 2665 C CA . PRO B 1 59 ? 16.274 53.353 63.080 1.00 12.04 37 PRO B CA 1
ATOM 2666 C C . PRO B 1 59 ? 17.632 53.517 63.764 1.00 12.03 37 PRO B C 1
ATOM 2667 O O . PRO B 1 59 ? 17.787 53.217 64.969 1.00 11.92 37 PRO B O 1
ATOM 2671 N N . VAL B 1 60 ? 18.590 54.018 62.995 1.00 11.50 38 VAL B N 1
ATOM 2672 C CA . VAL B 1 60 ? 19.924 54.364 63.509 1.00 12.00 38 VAL B CA 1
ATOM 2673 C C . VAL B 1 60 ? 20.041 55.897 63.511 1.00 11.93 38 VAL B C 1
ATOM 2674 O O . VAL B 1 60 ? 19.729 56.533 62.503 1.00 11.47 38 VAL B O 1
ATOM 2678 N N . TYR B 1 61 ? 20.451 56.490 64.640 1.00 10.92 39 TYR B N 1
ATOM 2679 C CA . TYR B 1 61 ? 20.607 57.940 64.715 1.00 11.21 39 TYR B CA 1
ATOM 2680 C C . TYR B 1 61 ? 22.092 58.287 64.724 1.00 11.90 39 TYR B C 1
ATOM 2681 O O . TYR B 1 61 ? 22.914 57.505 65.191 1.00 11.75 39 TYR B O 1
ATOM 2690 N N . LYS B 1 62 ? 22.424 59.470 64.219 1.00 11.95 40 LYS B N 1
ATOM 2691 C CA . LYS B 1 62 ? 23.828 59.841 64.044 1.00 11.32 40 LYS B CA 1
ATOM 2692 C C . LYS B 1 62 ? 24.079 61.291 64.435 1.00 12.00 40 LYS B C 1
ATOM 2693 O O . LYS B 1 62 ? 23.335 62.187 64.036 1.00 11.68 40 LYS B O 1
ATOM 2699 N N . ARG B 1 63 ? 25.124 61.506 65.230 1.00 11.71 41 ARG B N 1
ATOM 2700 C CA . ARG B 1 63 ? 25.625 62.839 65.552 1.00 12.58 41 ARG B CA 1
ATOM 2701 C C . ARG B 1 63 ? 27.147 62.779 65.383 1.00 12.85 41 ARG B C 1
ATOM 2702 O O . ARG B 1 63 ? 27.865 62.262 66.260 1.00 12.11 41 ARG B O 1
ATOM 2710 N N . GLY B 1 64 ? 27.634 63.270 64.242 1.00 12.69 42 GLY B N 1
ATOM 2711 C CA . GLY B 1 64 ? 29.067 63.150 63.935 1.00 12.74 42 GLY B CA 1
ATOM 2712 C C . GLY B 1 64 ? 29.466 61.686 63.997 1.00 13.31 42 GLY B C 1
ATOM 2713 O O . GLY B 1 64 ? 28.827 60.836 63.362 1.00 14.06 42 GLY B O 1
ATOM 2714 N N . ASP B 1 65 ? 30.475 61.402 64.817 1.00 12.80 43 ASP B N 1
ATOM 2715 C CA . ASP B 1 65 ? 31.038 60.063 64.980 1.00 13.13 43 ASP B CA 1
ATOM 2716 C C . ASP B 1 65 ? 30.327 59.222 66.048 1.00 12.62 43 ASP B C 1
ATOM 2717 O O . ASP B 1 65 ? 30.860 58.189 66.477 1.00 13.87 43 ASP B O 1
ATOM 2722 N N . VAL B 1 66 ? 29.136 59.652 66.460 1.00 12.04 44 VAL B N 1
ATOM 2723 C CA . VAL B 1 66 ? 28.393 58.945 67.509 1.00 12.37 44 VAL B CA 1
ATOM 2724 C C . VAL B 1 66 ? 27.088 58.432 66.925 1.00 12.35 44 VAL B C 1
ATOM 2725 O O . VAL B 1 66 ? 26.360 59.194 66.289 1.00 11.66 44 VAL B O 1
ATOM 2729 N N . LEU B 1 67 ? 26.822 57.139 67.136 1.00 12.37 45 LEU B N 1
ATOM 2730 C CA . LEU B 1 67 ? 25.600 56.506 66.648 1.00 12.13 45 LEU B CA 1
ATOM 2731 C C . LEU B 1 67 ? 24.768 55.990 67.802 1.00 12.26 45 LEU B C 1
ATOM 2732 O O . LEU B 1 67 ? 25.310 55.572 68.836 1.00 13.00 45 LEU B O 1
ATOM 2737 N N . ILE B 1 68 ? 23.443 56.029 67.637 1.00 10.63 46 ILE B N 1
ATOM 2738 C CA . ILE B 1 68 ? 22.534 55.315 68.532 1.00 11.15 46 ILE B CA 1
ATOM 2739 C C . ILE B 1 68 ? 21.889 54.169 67.741 1.00 10.80 46 ILE B C 1
ATOM 2740 O O . ILE B 1 68 ? 21.325 54.392 66.663 1.00 10.21 46 ILE B O 1
ATOM 2745 N N . LEU B 1 69 ? 22.025 52.960 68.279 1.00 10.94 47 LEU B N 1
ATOM 2746 C CA . LEU B 1 69 ? 21.418 51.747 67.750 1.00 11.55 47 LEU B CA 1
ATOM 2747 C C . LEU B 1 69 ? 20.487 51.205 68.831 1.00 12.49 47 LEU B C 1
ATOM 2748 O O . LEU B 1 69 ? 20.710 51.438 70.042 1.00 12.63 47 LEU B O 1
ATOM 2753 N N . THR B 1 70 ? 19.466 50.459 68.398 1.00 11.69 48 THR B N 1
ATOM 2754 C CA . THR B 1 70 ? 18.480 49.923 69.327 1.00 11.75 48 THR B CA 1
ATOM 2755 C C . THR B 1 70 ? 18.196 48.471 68.984 1.00 11.76 48 THR B C 1
ATOM 2756 O O . THR B 1 70 ? 17.879 48.159 67.833 1.00 11.51 48 THR B O 1
ATOM 2760 N N . THR B 1 71 ? 18.304 47.594 69.984 1.00 11.57 49 THR B N 1
ATOM 2761 C CA . THR B 1 71 ? 17.927 46.201 69.797 1.00 12.27 49 THR B CA 1
ATOM 2762 C C . THR B 1 71 ? 16.513 45.953 70.385 1.00 12.26 49 THR B C 1
ATOM 2763 O O . THR B 1 71 ? 15.938 46.853 71.004 1.00 11.72 49 THR B O 1
ATOM 2767 N N . ASN B 1 72 ? 15.961 44.749 70.181 1.00 11.52 50 ASN B N 1
ATOM 2768 C CA . ASN B 1 72 ? 14.555 44.453 70.515 1.00 11.62 50 ASN B CA 1
ATOM 2769 C C . ASN B 1 72 ? 14.360 43.631 71.796 1.00 11.99 50 ASN B C 1
ATOM 2770 O O . ASN B 1 72 ? 13.224 43.392 72.231 1.00 12.14 50 ASN B O 1
ATOM 2775 N N . ASP B 1 73 ? 15.468 43.152 72.335 1.00 11.59 51 ASP B N 1
ATOM 2776 C CA . ASP B 1 73 ? 15.481 42.294 73.526 1.00 12.13 51 ASP B CA 1
ATOM 2777 C C . ASP B 1 73 ? 16.554 42.745 74.508 1.00 11.54 51 ASP B C 1
ATOM 2778 O O . ASP B 1 73 ? 17.212 43.725 74.252 1.00 11.35 51 ASP B O 1
ATOM 2783 N N . GLU B 1 74 ? 16.712 42.052 75.640 1.00 12.30 52 GLU B N 1
ATOM 2784 C CA . GLU B 1 74 ? 17.708 42.482 76.634 1.00 12.63 52 GLU B CA 1
ATOM 2785 C C . GLU B 1 74 ? 19.086 42.518 75.966 1.00 13.26 52 GLU B C 1
ATOM 2786 O O . GLU B 1 74 ? 19.424 41.641 75.160 1.00 13.85 52 GLU B O 1
ATOM 2800 N N . ILE B 1 76 ? 21.920 42.306 77.627 1.00 12.57 54 ILE B N 1
ATOM 2801 C CA . ILE B 1 76 ? 22.888 41.547 78.439 1.00 12.21 54 ILE B CA 1
ATOM 2802 C C . ILE B 1 76 ? 23.171 40.174 77.848 1.00 12.44 54 ILE B C 1
ATOM 2803 O O . ILE B 1 76 ? 24.175 39.560 78.169 1.00 12.66 54 ILE B O 1
ATOM 2808 N N . TYR B 1 77 ? 22.294 39.709 76.957 1.00 11.10 55 TYR B N 1
ATOM 2809 C CA . TYR B 1 77 ? 22.502 38.406 76.323 1.00 12.19 55 TYR B CA 1
ATOM 2810 C C . TYR B 1 77 ? 23.112 38.515 74.932 1.00 12.21 55 TYR B C 1
ATOM 2811 O O . TYR B 1 77 ? 23.361 37.486 74.284 1.00 12.28 55 TYR B O 1
ATOM 2820 N N . TYR B 1 78 ? 23.327 39.745 74.459 1.00 11.04 56 TYR B N 1
ATOM 2821 C CA . TYR B 1 78 ? 23.806 39.949 73.081 1.00 10.89 56 TYR B CA 1
ATOM 2822 C C . TYR B 1 78 ? 25.321 39.776 72.978 1.00 10.84 56 TYR B C 1
ATOM 2823 O O . TYR B 1 78 ? 26.064 40.697 72.599 1.00 10.54 56 TYR B O 1
ATOM 2832 N N . ASP B 1 79 ? 25.787 38.563 73.275 1.00 10.67 57 ASP B N 1
ATOM 2833 C CA . ASP B 1 79 ? 27.167 38.189 72.914 1.00 10.64 57 ASP B CA 1
ATOM 2834 C C . ASP B 1 79 ? 27.333 38.372 71.399 1.00 10.72 57 ASP B C 1
ATOM 2835 O O . ASP B 1 79 ? 26.365 38.206 70.654 1.00 10.71 57 ASP B O 1
ATOM 2840 N N . TYR B 1 80 ? 28.539 38.745 70.960 1.00 10.65 58 TYR B N 1
ATOM 2841 C CA . TYR B 1 80 ? 28.852 38.919 69.519 1.00 10.45 58 TYR B CA 1
ATOM 2842 C C . TYR B 1 80 ? 28.142 40.124 68.902 1.00 9.96 58 TYR B C 1
ATOM 2843 O O . TYR B 1 80 ? 28.056 40.239 67.689 1.00 10.23 58 TYR B O 1
ATOM 2852 N N . LEU B 1 81 ? 27.707 41.048 69.752 1.00 10.18 59 LEU B N 1
ATOM 2853 C CA . LEU B 1 81 ? 27.054 42.272 69.294 1.00 10.72 59 LEU B CA 1
ATOM 2854 C C . LEU B 1 81 ? 27.941 43.022 68.289 1.00 11.04 59 LEU B C 1
ATOM 2855 O O . LEU B 1 81 ? 27.438 43.506 67.280 1.00 10.77 59 LEU B O 1
ATOM 2860 N N . ASP B 1 82 ? 29.248 43.097 68.569 1.00 10.92 60 ASP B N 1
ATOM 2861 C CA . ASP B 1 82 ? 30.167 43.769 67.639 1.00 11.58 60 ASP B CA 1
ATOM 2862 C C . ASP B 1 82 ? 30.175 43.138 66.245 1.00 11.35 60 ASP B C 1
ATOM 2863 O O . ASP B 1 82 ? 30.275 43.847 65.235 1.00 12.08 60 ASP B O 1
ATOM 2868 N N . ARG B 1 83 ? 30.056 41.808 66.184 1.00 10.64 61 ARG B N 1
ATOM 2869 C CA . ARG B 1 83 ? 29.999 41.119 64.891 1.00 11.57 61 ARG B CA 1
ATOM 2870 C C . ARG B 1 83 ? 28.749 41.508 64.098 1.00 11.16 61 ARG B C 1
ATOM 2871 O O . ARG B 1 83 ? 28.769 41.562 62.853 1.00 10.80 61 ARG B O 1
ATOM 2879 N N . GLU B 1 84 ? 27.663 41.764 64.819 1.00 11.21 62 GLU B N 1
ATOM 2880 C CA . GLU B 1 84 ? 26.420 42.152 64.165 1.00 11.42 62 GLU B CA 1
ATOM 2881 C C . GLU B 1 84 ? 26.411 43.610 63.735 1.00 11.90 62 GLU B C 1
ATOM 2882 O O . GLU B 1 84 ? 25.823 43.953 62.711 1.00 11.67 62 GLU B O 1
ATOM 2888 N N . ILE B 1 85 ? 27.061 44.474 64.507 1.00 11.14 63 ILE B N 1
ATOM 2889 C CA . ILE B 1 85 ? 27.234 45.857 64.071 1.00 11.66 63 ILE B CA 1
ATOM 2890 C C . ILE B 1 85 ? 28.034 45.868 62.757 1.00 11.90 63 ILE B C 1
ATOM 2891 O O . ILE B 1 85 ? 27.651 46.534 61.784 1.00 12.36 63 ILE B O 1
ATOM 2896 N N . GLU B 1 86 ? 29.137 45.126 62.724 1.00 12.97 64 GLU B N 1
ATOM 2897 C CA . GLU B 1 86 ? 29.908 44.965 61.493 1.00 14.25 64 GLU B CA 1
ATOM 2898 C C . GLU B 1 86 ? 29.047 44.395 60.334 1.00 14.31 64 GLU B C 1
ATOM 2899 O O . GLU B 1 86 ? 29.090 44.913 59.211 1.00 14.39 64 GLU B O 1
ATOM 2905 N N . ASN B 1 87 ? 28.270 43.347 60.612 1.00 14.10 65 ASN B N 1
ATOM 2906 C CA . ASN B 1 87 ? 27.438 42.703 59.580 1.00 14.57 65 ASN B CA 1
ATOM 2907 C C . ASN B 1 87 ? 26.356 43.643 59.019 1.00 14.44 65 ASN B C 1
ATOM 2908 O O . ASN B 1 87 ? 26.172 43.730 57.797 1.00 14.71 65 ASN B O 1
ATOM 2913 N N . GLN B 1 88 ? 25.653 44.344 59.910 1.00 13.94 66 GLN B N 1
ATOM 2914 C CA . GLN B 1 88 ? 24.490 45.144 59.521 1.00 13.81 66 GLN B CA 1
ATOM 2915 C C . GLN B 1 88 ? 24.860 46.527 59.006 1.00 13.87 66 GLN B C 1
ATOM 2916 O O . GLN B 1 88 ? 24.205 47.033 58.082 1.00 14.34 66 GLN B O 1
ATOM 2922 N N . LEU B 1 89 ? 25.918 47.116 59.570 1.00 13.26 67 LEU B N 1
ATOM 2923 C CA . LEU B 1 89 ? 26.279 48.522 59.307 1.00 13.72 67 LEU B CA 1
ATOM 2924 C C . LEU B 1 89 ? 27.660 48.730 58.672 1.00 14.29 67 LEU B C 1
ATOM 2925 O O . LEU B 1 89 ? 28.017 49.853 58.300 1.00 14.68 67 LEU B O 1
ATOM 2930 N N . GLY B 1 90 ? 28.435 47.653 58.575 1.00 14.40 68 GLY B N 1
ATOM 2931 C CA . GLY B 1 90 ? 29.687 47.658 57.817 1.00 15.11 68 GLY B CA 1
ATOM 2932 C C . GLY B 1 90 ? 30.857 48.372 58.467 1.00 15.80 68 GLY B C 1
ATOM 2933 O O . GLY B 1 90 ? 31.769 48.795 57.764 1.00 16.79 68 GLY B O 1
ATOM 2934 N N . PHE B 1 91 ? 30.849 48.486 59.801 1.00 15.81 69 PHE B N 1
ATOM 2935 C CA . PHE B 1 91 ? 31.976 49.060 60.551 1.00 15.53 69 PHE B CA 1
ATOM 2936 C C . PHE B 1 91 ? 32.189 48.383 61.908 1.00 15.65 69 PHE B C 1
ATOM 2937 O O . PHE B 1 91 ? 31.267 47.796 62.479 1.00 14.19 69 PHE B O 1
ATOM 2945 N N . LYS B 1 92 ? 33.417 48.483 62.408 1.00 15.33 70 LYS B N 1
ATOM 2946 C CA . LYS B 1 92 ? 33.771 47.992 63.733 1.00 15.89 70 LYS B CA 1
ATOM 2947 C C . LYS B 1 92 ? 33.713 49.194 64.677 1.00 15.48 70 LYS B C 1
ATOM 2948 O O . LYS B 1 92 ? 34.437 50.170 64.473 1.00 14.46 70 LYS B O 1
ATOM 2954 N N . PRO B 1 93 ? 32.864 49.125 65.719 1.00 15.62 71 PRO B N 1
ATOM 2955 C CA . PRO B 1 93 ? 32.798 50.264 66.630 1.00 15.54 71 PRO B CA 1
ATOM 2956 C C . PRO B 1 93 ? 34.091 50.467 67.420 1.00 15.47 71 PRO B C 1
ATOM 2957 O O . PRO B 1 93 ? 34.791 49.507 67.758 1.00 15.43 71 PRO B O 1
ATOM 2961 N N . GLU B 1 94 ? 34.388 51.717 67.714 1.00 15.47 72 GLU B N 1
ATOM 2962 C CA . GLU B 1 94 ? 35.542 52.074 68.528 1.00 16.49 72 GLU B CA 1
ATOM 2963 C C . GLU B 1 94 ? 35.271 51.739 70.007 1.00 15.09 72 GLU B C 1
ATOM 2964 O O . GLU B 1 94 ? 36.178 51.415 70.779 1.00 14.46 72 GLU B O 1
ATOM 2970 N N . ILE B 1 95 ? 34.000 51.857 70.378 1.00 13.86 73 ILE B N 1
ATOM 2971 C CA . ILE B 1 95 ? 33.543 51.691 71.744 1.00 13.05 73 ILE B CA 1
ATOM 2972 C C . ILE B 1 95 ? 32.042 51.442 71.688 1.00 12.92 73 ILE B C 1
ATOM 2973 O O . ILE B 1 95 ? 31.368 51.868 70.728 1.00 12.15 73 ILE B O 1
ATOM 2978 N N . ILE B 1 96 ? 31.523 50.769 72.714 1.00 12.74 74 ILE B N 1
ATOM 2979 C CA . ILE B 1 96 ? 30.079 50.652 72.867 1.00 12.66 74 ILE B CA 1
ATOM 2980 C C . ILE B 1 96 ? 29.697 51.097 74.267 1.00 12.75 74 ILE B C 1
ATOM 2981 O O . ILE B 1 96 ? 30.260 50.607 75.275 1.00 12.05 74 ILE B O 1
ATOM 2986 N N . ALA B 1 97 ? 28.758 52.037 74.329 1.00 11.84 75 ALA B N 1
ATOM 2987 C CA . ALA B 1 97 ? 28.198 52.506 75.590 1.00 11.61 75 ALA B CA 1
ATOM 2988 C C . ALA B 1 97 ? 26.794 51.951 75.671 1.00 11.68 75 ALA B C 1
ATOM 2989 O O . ALA B 1 97 ? 25.944 52.341 74.876 1.00 12.31 75 ALA B O 1
ATOM 2991 N N . PHE B 1 98 ? 26.557 51.028 76.605 1.00 11.25 76 PHE B N 1
ATOM 2992 C CA . PHE B 1 98 ? 25.215 50.441 76.768 1.00 10.52 76 PHE B CA 1
ATOM 2993 C C . PHE B 1 98 ? 24.420 51.290 77.765 1.00 10.89 76 PHE B C 1
ATOM 2994 O O . PHE B 1 98 ? 24.800 51.368 78.966 1.00 11.91 76 PHE B O 1
ATOM 3002 N N . ALA B 1 99 ? 23.331 51.916 77.303 1.00 10.90 77 ALA B N 1
ATOM 3003 C CA . ALA B 1 99 ? 22.448 52.708 78.173 1.00 11.67 77 ALA B CA 1
ATOM 3004 C C . ALA B 1 99 ? 21.383 51.767 78.765 1.00 11.69 77 ALA B C 1
ATOM 3005 O O . ALA B 1 99 ? 20.577 51.205 78.021 1.00 11.83 77 ALA B O 1
ATOM 3007 N N . SER B 1 100 ? 21.381 51.619 80.090 1.00 10.97 78 SER B N 1
ATOM 3008 C CA . SER B 1 100 ? 20.706 50.476 80.730 1.00 11.72 78 SER B CA 1
ATOM 3009 C C . SER B 1 100 ? 20.026 50.851 82.040 1.00 12.38 78 SER B C 1
ATOM 3010 O O . SER B 1 100 ? 20.391 51.848 82.671 1.00 11.83 78 SER B O 1
ATOM 3013 N N . ARG B 1 101 ? 19.050 50.038 82.458 1.00 11.82 79 ARG B N 1
ATOM 3014 C CA . ARG B 1 101 ? 18.543 50.091 83.833 1.00 12.47 79 ARG B CA 1
ATOM 3015 C C . ARG B 1 101 ? 19.453 49.254 84.748 1.00 13.56 79 ARG B C 1
ATOM 3016 O O . ARG B 1 101 ? 20.198 48.374 84.280 1.00 14.09 79 ARG B O 1
ATOM 3024 N N . HIS B 1 102 ? 19.419 49.571 86.040 1.00 13.78 80 HIS B N 1
ATOM 3025 C CA . HIS B 1 102 ? 19.893 48.690 87.106 1.00 13.35 80 HIS B CA 1
ATOM 3026 C C . HIS B 1 102 ? 18.634 48.351 87.913 1.00 14.18 80 HIS B C 1
ATOM 3027 O O . HIS B 1 102 ? 17.795 49.215 88.185 1.00 12.12 80 HIS B O 1
ATOM 3034 N N . SER B 1 103 ? 18.522 47.090 88.316 1.00 13.47 81 SER B N 1
ATOM 3035 C CA . SER B 1 103 ? 17.368 46.643 89.061 1.00 14.95 81 SER B CA 1
ATOM 3036 C C . SER B 1 103 ? 17.744 46.052 90.419 1.00 14.74 81 SER B C 1
ATOM 3037 O O . SER B 1 103 ? 18.615 45.188 90.500 1.00 15.91 81 SER B O 1
ATOM 3040 N N . SER B 1 104 ? 17.108 46.540 91.477 1.00 14.81 82 SER B N 1
ATOM 3041 C CA . SER B 1 104 ? 17.271 45.987 92.831 1.00 15.61 82 SER B CA 1
ATOM 3042 C C . SER B 1 104 ? 15.979 46.126 93.604 1.00 15.54 82 SER B C 1
ATOM 3043 O O . SER B 1 104 ? 15.182 47.018 93.319 1.00 16.02 82 SER B O 1
ATOM 3046 N N . LYS B 1 105 ? 15.801 45.262 94.598 1.00 15.23 83 LYS B N 1
ATOM 3047 C CA . LYS B 1 105 ? 14.641 45.329 95.467 1.00 15.98 83 LYS B CA 1
ATOM 3048 C C . LYS B 1 105 ? 14.813 46.426 96.511 1.00 15.14 83 LYS B C 1
ATOM 3049 O O . LYS B 1 105 ? 13.833 46.930 97.044 1.00 15.06 83 LYS B O 1
ATOM 3055 N N . GLN B 1 106 ? 16.061 46.802 96.782 1.00 14.16 84 GLN B N 1
ATOM 3056 C CA . GLN B 1 106 ? 16.341 47.877 97.745 1.00 13.92 84 GLN B CA 1
ATOM 3057 C C . GLN B 1 106 ? 16.038 49.226 97.103 1.00 12.88 84 GLN B C 1
ATOM 3058 O O . GLN B 1 106 ? 16.173 49.395 95.892 1.00 12.55 84 GLN B O 1
ATOM 3064 N N . LYS B 1 107 ? 15.638 50.188 97.925 1.00 12.38 85 LYS B N 1
ATOM 3065 C CA . LYS B 1 107 ? 15.228 51.488 97.417 1.00 12.41 85 LYS B CA 1
ATOM 3066 C C . LYS B 1 107 ? 16.442 52.382 97.259 1.00 12.72 85 LYS B C 1
ATOM 3067 O O . LYS B 1 107 ? 16.622 53.377 97.996 1.00 13.52 85 LYS B O 1
ATOM 3073 N N . LEU B 1 108 ? 17.277 51.991 96.307 1.00 12.08 86 LEU B N 1
ATOM 3074 C CA . LEU B 1 108 ? 18.522 52.690 95.995 1.00 12.38 86 LEU B CA 1
ATOM 3075 C C . LEU B 1 108 ? 18.382 53.466 94.687 1.00 11.89 86 LEU B C 1
ATOM 3076 O O . LEU B 1 108 ? 18.401 52.869 93.601 1.00 12.66 86 LEU B O 1
ATOM 3081 N N . PRO B 1 109 ? 18.279 54.796 94.767 1.00 11.48 87 PRO B N 1
ATOM 3082 C CA . PRO B 1 109 ? 18.310 55.564 93.523 1.00 11.36 87 PRO B CA 1
ATOM 3083 C C . PRO B 1 109 ? 19.764 55.895 93.162 1.00 11.49 87 PRO B C 1
ATOM 3084 O O . PRO B 1 109 ? 20.501 56.497 93.956 1.00 10.60 87 PRO B O 1
ATOM 3088 N N . ALA B 1 110 ? 20.173 55.492 91.967 1.00 11.01 88 ALA B N 1
ATOM 3089 C CA . ALA B 1 110 ? 21.597 55.523 91.624 1.00 11.47 88 ALA B CA 1
ATOM 3090 C C . ALA B 1 110 ? 21.840 55.798 90.148 1.00 11.24 88 ALA B C 1
ATOM 3091 O O . ALA B 1 110 ? 20.996 55.499 89.292 1.00 11.70 88 ALA B O 1
ATOM 3093 N N . LEU B 1 111 ? 23.005 56.368 89.877 1.00 11.31 89 LEU B N 1
ATOM 3094 C CA . LEU B 1 111 ? 23.499 56.575 88.526 1.00 11.38 89 LEU B CA 1
ATOM 3095 C C . LEU B 1 111 ? 24.866 55.903 88.520 1.00 11.68 89 LEU B C 1
ATOM 3096 O O . LEU B 1 111 ? 25.771 56.308 89.253 1.00 11.15 89 LEU B O 1
ATOM 3101 N N . THR B 1 112 ? 24.984 54.823 87.753 1.00 11.28 90 THR B N 1
ATOM 3102 C CA . THR B 1 112 ? 26.146 53.947 87.909 1.00 11.82 90 THR B CA 1
ATOM 3103 C C . THR B 1 112 ? 26.833 53.640 86.585 1.00 11.76 90 THR B C 1
ATOM 3104 O O . THR B 1 112 ? 26.300 53.920 85.525 1.00 11.47 90 THR B O 1
ATOM 3108 N N . THR B 1 113 ? 28.035 53.082 86.662 1.00 11.34 91 THR B N 1
ATOM 3109 C CA . THR B 1 113 ? 28.700 52.561 85.480 1.00 11.89 91 THR B CA 1
ATOM 3110 C C . THR B 1 113 ? 29.467 51.306 85.845 1.00 11.68 91 THR B C 1
ATOM 3111 O O . THR B 1 113 ? 29.963 51.177 86.960 1.00 12.32 91 THR B O 1
ATOM 3115 N N . HIS B 1 114 ? 29.553 50.361 84.919 1.00 11.58 92 HIS B N 1
ATOM 3116 C CA . HIS B 1 114 ? 30.345 49.163 85.162 1.00 11.11 92 HIS B CA 1
ATOM 3117 C C . HIS B 1 114 ? 30.643 48.450 83.857 1.00 11.35 92 HIS B C 1
ATOM 3118 O O . HIS B 1 114 ? 30.073 48.783 82.813 1.00 11.89 92 HIS B O 1
ATOM 3125 N N . VAL B 1 115 ? 31.563 47.499 83.929 1.00 11.66 93 VAL B N 1
ATOM 3126 C CA . VAL B 1 115 ? 31.877 46.630 82.794 1.00 11.73 93 VAL B CA 1
ATOM 3127 C C . VAL B 1 115 ? 31.206 45.283 83.067 1.00 12.13 93 VAL B C 1
ATOM 3128 O O . VAL B 1 115 ? 30.933 44.925 84.216 1.00 11.77 93 VAL B O 1
ATOM 3132 N N . THR B 1 116 ? 30.925 44.553 81.991 1.00 12.22 94 THR B N 1
ATOM 3133 C CA . THR B 1 116 ? 30.269 43.253 82.096 1.00 11.53 94 THR B CA 1
ATOM 3134 C C . THR B 1 116 ? 31.266 42.089 82.130 1.00 12.31 94 THR B C 1
ATOM 3135 O O . THR B 1 116 ? 32.410 42.199 81.672 1.00 11.54 94 THR B O 1
ATOM 3139 N N . GLY B 1 117 ? 30.822 40.986 82.713 1.00 11.35 95 GLY B N 1
ATOM 3140 C CA . GLY B 1 117 ? 31.708 39.838 82.924 1.00 12.00 95 GLY B CA 1
ATOM 3141 C C . GLY B 1 117 ? 31.170 38.934 84.013 1.00 12.19 95 GLY B C 1
ATOM 3142 O O . GLY B 1 117 ? 30.292 39.326 84.800 1.00 12.16 95 GLY B O 1
ATOM 3143 N N . ASN B 1 118 ? 31.699 37.728 84.052 1.00 11.34 96 ASN B N 1
ATOM 3144 C CA . ASN B 1 118 ? 31.251 36.686 84.977 1.00 12.14 96 ASN B CA 1
ATOM 3145 C C . ASN B 1 118 ? 32.450 36.126 85.705 1.00 12.19 96 ASN B C 1
ATOM 3146 O O . ASN B 1 118 ? 33.252 35.427 85.091 1.00 11.98 96 ASN B O 1
ATOM 3151 N N . TRP B 1 119 ? 32.579 36.440 87.003 1.00 13.01 97 TRP B N 1
ATOM 3152 C CA . TRP B 1 119 ? 33.679 35.882 87.822 1.00 13.62 97 TRP B CA 1
ATOM 3153 C C . TRP B 1 119 ? 33.623 34.369 87.946 1.00 14.47 97 TRP B C 1
ATOM 3154 O O . TRP B 1 119 ? 34.674 33.708 88.041 1.00 13.94 97 TRP B O 1
ATOM 3165 N N . GLY B 1 120 ? 32.399 33.838 87.947 1.00 14.32 98 GLY B N 1
ATOM 3166 C CA . GLY B 1 120 ? 32.140 32.402 87.956 1.00 15.97 98 GLY B CA 1
ATOM 3167 C C . GLY B 1 120 ? 31.091 32.051 86.918 1.00 16.43 98 GLY B C 1
ATOM 3168 O O . GLY B 1 120 ? 31.232 32.385 85.742 1.00 15.48 98 GLY B O 1
ATOM 3169 N N . LYS B 1 121 ? 30.023 31.393 87.358 1.00 16.73 99 LYS B N 1
ATOM 3170 C CA . LYS B 1 121 ? 28.952 31.006 86.449 1.00 18.08 99 LYS B CA 1
ATOM 3171 C C . LYS B 1 121 ? 28.153 32.209 85.923 1.00 18.10 99 LYS B C 1
ATOM 3172 O O . LYS B 1 121 ? 27.865 33.161 86.664 1.00 18.34 99 LYS B O 1
ATOM 3178 N N . ALA B 1 122 ? 27.818 32.158 84.638 1.00 18.65 100 ALA B N 1
ATOM 3179 C CA . ALA B 1 122 ? 27.008 33.188 83.984 1.00 19.41 100 ALA B CA 1
ATOM 3180 C C . ALA B 1 122 ? 25.529 32.875 84.175 1.00 20.51 100 ALA B C 1
ATOM 3181 O O . ALA B 1 122 ? 25.056 31.814 83.752 1.00 21.62 100 ALA B O 1
ATOM 3191 N N . TYR B 1 124 ? 23.168 35.716 83.908 1.00 21.02 102 TYR B N 1
ATOM 3192 C CA . TYR B 1 124 ? 22.504 36.832 83.209 1.00 20.49 102 TYR B CA 1
ATOM 3193 C C . TYR B 1 124 ? 23.277 37.266 81.957 1.00 19.14 102 TYR B C 1
ATOM 3194 O O . TYR B 1 124 ? 23.551 38.467 81.759 1.00 17.95 102 TYR B O 1
ATOM 3203 N N . GLY B 1 125 ? 23.597 36.289 81.113 1.00 17.37 103 GLY B N 1
ATOM 3204 C CA . GLY B 1 125 ? 24.231 36.547 79.813 1.00 16.18 103 GLY B CA 1
ATOM 3205 C C . GLY B 1 125 ? 25.736 36.341 79.822 1.00 15.64 103 GLY B C 1
ATOM 3206 O O . GLY B 1 125 ? 26.371 36.326 80.884 1.00 15.13 103 GLY B O 1
ATOM 3207 N N . GLY B 1 126 ? 26.308 36.159 78.636 1.00 14.92 104 GLY B N 1
ATOM 3208 C CA . GLY B 1 126 ? 27.744 35.956 78.524 1.00 14.91 104 GLY B CA 1
ATOM 3209 C C . GLY B 1 126 ? 28.136 34.535 78.858 1.00 14.76 104 GLY B C 1
ATOM 3210 O O . GLY B 1 126 ? 27.274 33.643 79.020 1.00 15.18 104 GLY B O 1
ATOM 3211 N N . LYS B 1 127 ? 29.446 34.321 78.949 1.00 15.01 105 LYS B N 1
ATOM 3212 C CA . LYS B 1 127 ? 29.996 32.996 79.241 1.00 14.95 105 LYS B CA 1
ATOM 3213 C C . LYS B 1 127 ? 30.625 32.935 80.638 1.00 14.28 105 LYS B C 1
ATOM 3214 O O . LYS B 1 127 ? 31.054 33.968 81.200 1.00 13.32 105 LYS B O 1
ATOM 3220 N N . ASP B 1 128 ? 30.668 31.721 81.198 1.00 13.47 106 ASP B N 1
ATOM 3221 C CA . ASP B 1 128 ? 31.273 31.497 82.512 1.00 13.40 106 ASP B CA 1
ATOM 3222 C C . ASP B 1 128 ? 32.711 31.992 82.507 1.00 12.82 106 ASP B C 1
ATOM 3223 O O . ASP B 1 128 ? 33.424 31.786 81.541 1.00 12.16 106 ASP B O 1
ATOM 3228 N N . GLU B 1 129 ? 33.144 32.617 83.605 1.00 12.89 107 GLU B N 1
ATOM 3229 C CA . GLU B 1 129 ? 34.577 32.953 83.786 1.00 13.70 107 GLU B CA 1
ATOM 3230 C C . GLU B 1 129 ? 35.145 33.690 82.564 1.00 13.11 107 GLU B C 1
ATOM 3231 O O . GLU B 1 129 ? 36.237 33.388 82.052 1.00 13.12 107 GLU B O 1
ATOM 3237 N N . SER B 1 130 ? 34.366 34.654 82.084 1.00 12.75 108 SER B N 1
ATOM 3238 C CA . SER B 1 130 ? 34.706 35.436 80.885 1.00 12.65 108 SER B CA 1
ATOM 3239 C C . SER B 1 130 ? 34.342 36.883 81.122 1.00 12.37 108 SER B C 1
ATOM 3240 O O . SER B 1 130 ? 33.501 37.178 81.976 1.00 12.49 108 SER B O 1
ATOM 3243 N N . PHE B 1 131 ? 34.958 37.783 80.348 1.00 12.09 109 PHE B N 1
ATOM 3244 C CA . PHE B 1 131 ? 34.861 39.223 80.620 1.00 11.30 109 PHE B CA 1
ATOM 3245 C C . PHE B 1 131 ? 34.761 40.015 79.329 1.00 11.85 109 PHE B C 1
ATOM 3246 O O . PHE B 1 131 ? 35.443 39.700 78.345 1.00 11.61 109 PHE B O 1
ATOM 3254 N N . ALA B 1 132 ? 33.910 41.040 79.334 1.00 11.38 110 ALA B N 1
ATOM 3255 C CA . ALA B 1 132 ? 33.975 42.053 78.289 1.00 11.06 110 ALA B CA 1
ATOM 3256 C C . ALA B 1 132 ? 35.289 42.846 78.453 1.00 11.38 110 ALA B C 1
ATOM 3257 O O . ALA B 1 132 ? 35.955 42.770 79.501 1.00 11.57 110 ALA B O 1
ATOM 3259 N N . VAL B 1 133 ? 35.677 43.555 77.402 1.00 11.03 111 VAL B N 1
ATOM 3260 C CA . VAL B 1 133 ? 36.853 44.422 77.425 1.00 11.27 111 VAL B CA 1
ATOM 3261 C C . VAL B 1 133 ? 36.476 45.755 78.077 1.00 11.67 111 VAL B C 1
ATOM 3262 O O . VAL B 1 133 ? 35.599 46.510 77.571 1.00 11.88 111 VAL B O 1
ATOM 3266 N N . ALA B 1 134 ? 37.127 46.039 79.194 1.00 11.19 112 ALA B N 1
ATOM 3267 C CA . ALA B 1 134 ? 36.826 47.225 80.005 1.00 11.35 112 ALA B CA 1
ATOM 3268 C C . ALA B 1 134 ? 37.405 48.462 79.339 1.00 12.08 112 ALA B C 1
ATOM 3269 O O . ALA B 1 134 ? 38.441 48.377 78.667 1.00 12.41 112 ALA B O 1
ATOM 3271 N N . ILE B 1 135 ? 36.771 49.610 79.577 1.00 11.09 113 ILE B N 1
ATOM 3272 C CA . ILE B 1 135 ? 37.288 50.898 79.114 1.00 11.70 113 ILE B CA 1
ATOM 3273 C C . ILE B 1 135 ? 37.341 51.871 80.320 1.00 11.99 113 ILE B C 1
ATOM 3274 O O . ILE B 1 135 ? 36.397 52.638 80.595 1.00 11.67 113 ILE B O 1
ATOM 3279 N N . PRO B 1 136 ? 38.429 51.764 81.101 1.00 11.96 114 PRO B N 1
ATOM 3280 C CA . PRO B 1 136 ? 38.540 52.536 82.340 1.00 12.14 114 PRO B CA 1
ATOM 3281 C C . PRO B 1 136 ? 38.341 54.046 82.174 1.00 11.69 114 PRO B C 1
ATOM 3282 O O . PRO B 1 136 ? 37.660 54.646 83.014 1.00 11.67 114 PRO B O 1
ATOM 3286 N N . SER B 1 137 ? 38.917 54.645 81.127 1.00 11.23 115 SER B N 1
ATOM 3287 C CA . SER B 1 137 ? 38.884 56.119 80.998 1.00 11.66 115 SER B CA 1
ATOM 3288 C C . SER B 1 137 ? 37.443 56.598 80.886 1.00 11.23 115 SER B C 1
ATOM 3289 O O . SER B 1 137 ? 37.057 57.586 81.536 1.00 10.75 115 SER B O 1
ATOM 3292 N N . ALA B 1 138 ? 36.665 55.893 80.066 1.00 11.11 116 ALA B N 1
ATOM 3293 C CA . ALA B 1 138 ? 35.267 56.244 79.824 1.00 11.09 116 ALA B CA 1
ATOM 3294 C C . ALA B 1 138 ? 34.455 56.123 81.127 1.00 11.69 116 ALA B C 1
ATOM 3295 O O . ALA B 1 138 ? 33.631 56.974 81.411 1.00 11.27 116 ALA B O 1
ATOM 3305 N N . LYS B 1 140 ? 35.604 56.280 84.284 1.00 11.69 118 LYS B N 1
ATOM 3306 C CA . LYS B 1 140 ? 36.027 57.307 85.240 1.00 11.39 118 LYS B CA 1
ATOM 3307 C C . LYS B 1 140 ? 35.418 58.673 84.904 1.00 12.20 118 LYS B C 1
ATOM 3308 O O . LYS B 1 140 ? 34.882 59.361 85.796 1.00 11.37 118 LYS B O 1
ATOM 3314 N N . LEU B 1 141 ? 35.490 59.053 83.620 1.00 11.37 119 LEU B N 1
ATOM 3315 C CA . LEU B 1 141 ? 34.836 60.282 83.152 1.00 11.29 119 LEU B CA 1
ATOM 3316 C C . LEU B 1 141 ? 33.325 60.249 83.437 1.00 11.17 119 LEU B C 1
ATOM 3317 O O . LEU B 1 141 ? 32.765 61.269 83.843 1.00 11.34 119 LEU B O 1
ATOM 3322 N N . SER B 1 142 ? 32.704 59.080 83.284 1.00 11.19 120 SER B N 1
ATOM 3323 C CA . SER B 1 142 ? 31.269 58.913 83.615 1.00 11.35 120 SER B CA 1
ATOM 3324 C C . SER B 1 142 ? 30.978 59.266 85.074 1.00 11.37 120 SER B C 1
ATOM 3325 O O . SER B 1 142 ? 30.083 60.081 85.364 1.00 11.54 120 SER B O 1
ATOM 3328 N N . LEU B 1 143 ? 31.751 58.677 85.991 1.00 11.52 121 LEU B N 1
ATOM 3329 C CA . LEU B 1 143 ? 31.581 58.955 87.408 1.00 11.56 121 LEU B CA 1
ATOM 3330 C C . LEU B 1 143 ? 31.734 60.457 87.709 1.00 11.65 121 LEU B C 1
ATOM 3331 O O . LEU B 1 143 ? 30.910 61.043 88.430 1.00 10.45 121 LEU B O 1
ATOM 3336 N N . LEU B 1 144 ? 32.778 61.064 87.145 1.00 11.28 122 LEU B N 1
ATOM 3337 C CA . LEU B 1 144 ? 33.067 62.459 87.426 1.00 11.94 122 LEU B CA 1
ATOM 3338 C C . LEU B 1 144 ? 31.947 63.358 86.902 1.00 12.07 122 LEU B C 1
ATOM 3339 O O . LEU B 1 144 ? 31.485 64.266 87.619 1.00 12.18 122 LEU B O 1
ATOM 3344 N N . LYS B 1 145 ? 31.496 63.089 85.674 1.00 11.95 123 LYS B N 1
ATOM 3345 C CA . LYS B 1 145 ? 30.476 63.945 85.033 1.00 11.91 123 LYS B CA 1
ATOM 3346 C C . LYS B 1 145 ? 29.090 63.735 85.670 1.00 11.66 123 LYS B C 1
ATOM 3347 O O . LYS B 1 145 ? 28.386 64.711 85.936 1.00 11.25 123 LYS B O 1
ATOM 3361 N N . SER B 1 147 ? 28.611 62.823 88.683 1.00 12.83 125 SER B N 1
ATOM 3362 C CA . SER B 1 147 ? 28.690 63.489 89.995 1.00 13.38 125 SER B CA 1
ATOM 3363 C C . SER B 1 147 ? 28.469 64.993 89.878 1.00 14.17 125 SER B C 1
ATOM 3364 O O . SER B 1 147 ? 27.744 65.598 90.678 1.00 14.03 125 SER B O 1
ATOM 3367 N N . GLU B 1 148 ? 29.069 65.597 88.861 1.00 13.92 126 GLU B N 1
ATOM 3368 C CA . GLU B 1 148 ? 28.948 67.044 88.675 1.00 14.69 126 GLU B CA 1
ATOM 3369 C C . GLU B 1 148 ? 27.493 67.430 88.363 1.00 14.00 126 GLU B C 1
ATOM 3370 O O . GLU B 1 148 ? 26.989 68.444 88.842 1.00 14.06 126 GLU B O 1
ATOM 3376 N N . LEU B 1 149 ? 26.827 66.604 87.568 1.00 13.31 127 LEU B N 1
ATOM 3377 C CA . LEU B 1 149 ? 25.467 66.915 87.127 1.00 13.06 127 LEU B CA 1
ATOM 3378 C C . LEU B 1 149 ? 24.385 66.507 88.118 1.00 12.48 127 LEU B C 1
ATOM 3379 O O . LEU B 1 149 ? 23.227 66.895 87.964 1.00 12.76 127 LEU B O 1
ATOM 3384 N N . ASN B 1 150 ? 24.753 65.718 89.122 1.00 13.24 128 ASN B N 1
ATOM 3385 C CA . ASN B 1 150 ? 23.776 65.099 90.018 1.00 12.86 128 ASN B CA 1
ATOM 3386 C C . ASN B 1 150 ? 23.129 66.075 91.002 1.00 13.93 128 ASN B C 1
ATOM 3387 O O . ASN B 1 150 ? 23.671 66.336 92.071 1.00 15.00 128 ASN B O 1
ATOM 3392 N N . ASP B 1 151 ? 21.950 66.562 90.645 1.00 13.59 129 ASP B N 1
ATOM 3393 C CA . ASP B 1 151 ? 21.150 67.410 91.536 1.00 14.77 129 ASP B CA 1
ATOM 3394 C C . ASP B 1 151 ? 19.935 66.658 92.091 1.00 14.82 129 ASP B C 1
ATOM 3395 O O . ASP B 1 151 ? 18.979 67.276 92.568 1.00 15.38 129 ASP B O 1
ATOM 3400 N N . LEU B 1 152 ? 19.984 65.326 92.037 1.00 14.43 130 LEU B N 1
ATOM 3401 C CA . LEU B 1 152 ? 18.874 64.468 92.465 1.00 14.47 130 LEU B CA 1
ATOM 3402 C C . LEU B 1 152 ? 19.092 63.881 93.868 1.00 14.12 130 LEU B C 1
ATOM 3403 O O . LEU B 1 152 ? 18.160 63.354 94.480 1.00 14.84 130 LEU B O 1
ATOM 3408 N N . GLY B 1 153 ? 20.317 63.972 94.366 1.00 14.26 131 GLY B N 1
ATOM 3409 C CA . GLY B 1 153 ? 20.657 63.385 95.662 1.00 14.10 131 GLY B CA 1
ATOM 3410 C C . GLY B 1 153 ? 20.913 61.887 95.553 1.00 13.69 131 GLY B C 1
ATOM 3411 O O . GLY B 1 153 ? 21.022 61.202 96.567 1.00 14.39 131 GLY B O 1
ATOM 3412 N N . TRP B 1 154 ? 21.004 61.372 94.323 1.00 13.01 132 TRP B N 1
ATOM 3413 C CA . TRP B 1 154 ? 21.179 59.929 94.106 1.00 11.94 132 TRP B CA 1
ATOM 3414 C C . TRP B 1 154 ? 22.647 59.529 94.279 1.00 12.90 132 TRP B C 1
ATOM 3415 O O . TRP B 1 154 ? 23.521 60.391 94.312 1.00 13.27 132 TRP B O 1
ATOM 3426 N N . THR B 1 155 ? 22.898 58.232 94.454 1.00 11.76 133 THR B N 1
ATOM 3427 C CA . THR B 1 155 ? 24.261 57.716 94.564 1.00 11.35 133 THR B CA 1
ATOM 3428 C C . THR B 1 155 ? 24.890 57.518 93.185 1.00 11.92 133 THR B C 1
ATOM 3429 O O . THR B 1 155 ? 24.314 56.850 92.314 1.00 12.90 133 THR B O 1
ATOM 3433 N N . VAL B 1 156 ? 26.083 58.083 93.008 1.00 11.25 134 VAL B N 1
ATOM 3434 C CA . VAL B 1 156 ? 26.877 57.900 91.791 1.00 11.07 134 VAL B CA 1
ATOM 3435 C C . VAL B 1 156 ? 28.022 56.965 92.162 1.00 11.36 134 VAL B C 1
ATOM 3436 O O . VAL B 1 156 ? 28.846 57.285 93.024 1.00 10.80 134 VAL B O 1
ATOM 3440 N N . CYS B 1 157 ? 28.085 55.812 91.505 1.00 11.37 135 CYS B N 1
ATOM 3441 C CA . CYS B 1 157 ? 29.137 54.838 91.870 1.00 11.09 135 CYS B CA 1
ATOM 3442 C C . CYS B 1 157 ? 29.409 53.869 90.746 1.00 11.82 135 CYS B C 1
ATOM 3443 O O . CYS B 1 157 ? 28.605 53.760 89.826 1.00 11.74 135 CYS B O 1
ATOM 3446 N N . TYR B 1 158 ? 30.558 53.185 90.812 1.00 11.26 136 TYR B N 1
ATOM 3447 C CA . TYR B 1 158 ? 30.729 51.961 90.022 1.00 11.47 136 TYR B CA 1
ATOM 3448 C C . TYR B 1 158 ? 29.750 50.887 90.492 1.00 12.36 136 TYR B C 1
ATOM 3449 O O . TYR B 1 158 ? 29.255 50.917 91.637 1.00 11.96 136 TYR B O 1
ATOM 3458 N N . GLU B 1 159 ? 29.525 49.897 89.631 1.00 11.42 137 GLU B N 1
ATOM 3459 C CA . GLU B 1 159 ? 29.160 48.589 90.117 1.00 12.22 137 GLU B CA 1
ATOM 3460 C C . GLU B 1 159 ? 30.298 47.597 89.823 1.00 12.09 137 GLU B C 1
ATOM 3461 O O . GLU B 1 159 ? 31.169 47.847 88.962 1.00 11.70 137 GLU B O 1
ATOM 3467 N N . ALA B 1 160 ? 30.304 46.490 90.560 1.00 11.52 138 ALA B N 1
ATOM 3468 C CA . ALA B 1 160 ? 31.193 45.370 90.252 1.00 11.47 138 ALA B CA 1
ATOM 3469 C C . ALA B 1 160 ? 31.001 44.879 88.809 1.00 11.70 138 ALA B C 1
ATOM 3470 O O . ALA B 1 160 ? 29.946 45.105 88.189 1.00 12.29 138 ALA B O 1
ATOM 3472 N N . THR B 1 161 ? 32.027 44.234 88.257 1.00 11.35 139 THR B N 1
ATOM 3473 C CA . THR B 1 161 ? 31.854 43.467 87.014 1.00 11.96 139 THR B CA 1
ATOM 3474 C C . THR B 1 161 ? 30.768 42.418 87.239 1.00 12.52 139 THR B C 1
ATOM 3475 O O . THR B 1 161 ? 30.893 41.581 88.147 1.00 12.56 139 THR B O 1
ATOM 3479 N N . HIS B 1 162 ? 29.712 42.475 86.423 1.00 12.88 140 HIS B N 1
ATOM 3480 C CA . HIS B 1 162 ? 28.642 41.469 86.474 1.00 13.05 140 HIS B CA 1
ATOM 3481 C C . HIS B 1 162 ? 27.828 41.454 85.197 1.00 13.00 140 HIS B C 1
ATOM 3482 O O . HIS B 1 162 ? 27.843 42.433 84.451 1.00 13.13 140 HIS B O 1
ATOM 3489 N N A HIS B 1 163 ? 27.092 40.358 85.001 0.50 12.34 141 HIS B N 1
ATOM 3490 N N B HIS B 1 163 ? 27.142 40.329 84.954 0.50 13.03 141 HIS B N 1
ATOM 3491 C CA A HIS B 1 163 ? 26.228 40.092 83.833 0.50 11.91 141 HIS B CA 1
ATOM 3492 C CA B HIS B 1 163 ? 26.201 40.160 83.833 0.50 13.33 141 HIS B CA 1
ATOM 3493 C C A HIS B 1 163 ? 26.901 40.157 82.463 0.50 12.08 141 HIS B C 1
ATOM 3494 C C B HIS B 1 163 ? 26.918 40.068 82.483 0.50 12.97 141 HIS B C 1
ATOM 3495 O O A HIS B 1 163 ? 28.072 40.518 82.348 0.50 11.36 141 HIS B O 1
ATOM 3496 O O B HIS B 1 163 ? 28.133 40.239 82.397 0.50 12.34 141 HIS B O 1
ATOM 3509 N N . GLY B 1 164 ? 26.160 39.777 81.431 1.00 12.46 142 GLY B N 1
ATOM 3510 C CA . GLY B 1 164 ? 26.711 39.788 80.086 1.00 12.92 142 GLY B CA 1
ATOM 3511 C C . GLY B 1 164 ? 26.460 41.121 79.406 1.00 12.87 142 GLY B C 1
ATOM 3512 O O . GLY B 1 164 ? 25.839 42.022 79.988 1.00 13.12 142 GLY B O 1
ATOM 3513 N N . PRO B 1 165 ? 26.908 41.246 78.150 1.00 12.89 143 PRO B N 1
ATOM 3514 C CA . PRO B 1 165 ? 27.634 40.224 77.403 1.00 12.61 143 PRO B CA 1
ATOM 3515 C C . PRO B 1 165 ? 29.113 40.140 77.744 1.00 12.61 143 PRO B C 1
ATOM 3516 O O . PRO B 1 165 ? 29.672 41.080 78.285 1.00 12.05 143 PRO B O 1
ATOM 3520 N N . THR B 1 166 ? 29.734 39.025 77.385 1.00 12.53 144 THR B N 1
ATOM 3521 C CA . THR B 1 166 ? 31.196 38.894 77.538 1.00 12.56 144 THR B CA 1
ATOM 3522 C C . THR B 1 166 ? 31.926 38.760 76.204 1.00 12.58 144 THR B C 1
ATOM 3523 O O . THR B 1 166 ? 33.120 39.091 76.120 1.00 12.72 144 THR B O 1
ATOM 3527 N N . GLU B 1 167 ? 31.224 38.265 75.178 1.00 12.42 145 GLU B N 1
ATOM 3528 C CA . GLU B 1 167 ? 31.861 37.959 73.892 1.00 12.54 145 GLU B CA 1
ATOM 3529 C C . GLU B 1 167 ? 31.816 39.188 73.006 1.00 13.23 145 GLU B C 1
ATOM 3530 O O . GLU B 1 167 ? 30.987 39.306 72.107 1.00 11.89 145 GLU B O 1
ATOM 3536 N N . LEU B 1 168 ? 32.684 40.139 73.346 1.00 13.28 146 LEU B N 1
ATOM 3537 C CA . LEU B 1 168 ? 32.799 41.418 72.647 1.00 14.47 146 LEU B CA 1
ATOM 3538 C C . LEU B 1 168 ? 34.292 41.687 72.598 1.00 15.25 146 LEU B C 1
ATOM 3539 O O . LEU B 1 168 ? 34.978 41.478 73.606 1.00 16.23 146 LEU B O 1
ATOM 3544 N N . GLU B 1 169 ? 34.783 42.155 71.453 1.00 15.10 147 GLU B N 1
ATOM 3545 C CA . GLU B 1 169 ? 36.209 42.477 71.280 1.00 16.42 147 GLU B CA 1
ATOM 3546 C C . GLU B 1 169 ? 36.425 43.961 71.003 1.00 17.28 147 GLU B C 1
ATOM 3547 O O . GLU B 1 169 ? 37.479 44.359 70.448 1.00 19.90 147 GLU B O 1
ATOM 3553 N N . VAL B 1 170 ? 35.401 44.756 71.289 1.00 15.18 148 VAL B N 1
ATOM 3554 C CA . VAL B 1 170 ? 35.503 46.206 71.277 1.00 15.20 148 VAL B CA 1
ATOM 3555 C C . VAL B 1 170 ? 35.313 46.646 72.733 1.00 14.39 148 VAL B C 1
ATOM 3556 O O . VAL B 1 170 ? 34.537 46.034 73.459 1.00 14.64 148 VAL B O 1
ATOM 3560 N N . PRO B 1 171 ? 36.038 47.680 73.186 1.00 13.63 149 PRO B N 1
ATOM 3561 C CA . PRO B 1 171 ? 35.851 48.147 74.564 1.00 12.95 149 PRO B CA 1
ATOM 3562 C C . PRO B 1 171 ? 34.418 48.628 74.804 1.00 13.00 149 PRO B C 1
ATOM 3563 O O . PRO B 1 171 ? 33.784 49.180 73.901 1.00 12.84 149 PRO B O 1
ATOM 3567 N N . SER B 1 172 ? 33.893 48.384 75.994 1.00 11.87 150 SER B N 1
ATOM 3568 C CA . SER B 1 172 ? 32.492 48.765 76.252 1.00 12.00 150 SER B CA 1
ATOM 3569 C C . SER B 1 172 ? 32.248 49.009 77.735 1.00 12.09 150 SER B C 1
ATOM 3570 O O . SER B 1 172 ? 33.013 48.546 78.605 1.00 11.43 150 SER B O 1
ATOM 3573 N N . PHE B 1 173 ? 31.151 49.693 78.017 1.00 12.10 151 PHE B N 1
ATOM 3574 C CA . PHE B 1 173 ? 30.732 49.924 79.398 1.00 11.69 151 PHE B CA 1
ATOM 3575 C C . PHE B 1 173 ? 29.215 50.104 79.444 1.00 12.03 151 PHE B C 1
ATOM 3576 O O . PHE B 1 173 ? 28.616 50.514 78.453 1.00 12.49 151 PHE B O 1
ATOM 3584 N N . PHE B 1 174 ? 28.637 49.775 80.597 1.00 11.27 152 PHE B N 1
ATOM 3585 C CA . PHE B 1 174 ? 27.235 50.005 80.898 1.00 11.40 152 PHE B CA 1
ATOM 3586 C C . PHE B 1 174 ? 27.188 51.292 81.705 1.00 12.39 152 PHE B C 1
ATOM 3587 O O . PHE B 1 174 ? 28.042 51.545 82.543 1.00 11.82 152 PHE B O 1
ATOM 3595 N N . ILE B 1 175 ? 26.190 52.115 81.420 1.00 11.10 153 ILE B N 1
ATOM 3596 C CA . ILE B 1 175 ? 25.882 53.275 82.239 1.00 11.10 153 ILE B CA 1
ATOM 3597 C C . ILE B 1 175 ? 24.388 53.203 82.551 1.00 10.90 153 ILE B C 1
ATOM 3598 O O . ILE B 1 175 ? 23.583 52.950 81.659 1.00 11.75 153 ILE B O 1
ATOM 3603 N N . GLU B 1 176 ? 24.041 53.334 83.824 1.00 12.54 154 GLU B N 1
ATOM 3604 C CA . GLU B 1 176 ? 22.760 52.800 84.303 1.00 11.79 154 GLU B CA 1
ATOM 3605 C C . GLU B 1 176 ? 22.040 53.745 85.248 1.00 11.95 154 GLU B C 1
ATOM 3606 O O . GLU B 1 176 ? 22.667 54.555 85.926 1.00 11.47 154 GLU B O 1
ATOM 3612 N N . ILE B 1 177 ? 20.715 53.644 85.261 1.00 11.01 155 ILE B N 1
ATOM 3613 C CA . ILE B 1 177 ? 19.886 54.320 86.252 1.00 11.63 155 ILE B CA 1
ATOM 3614 C C . ILE B 1 177 ? 19.308 53.203 87.118 1.00 11.73 155 ILE B C 1
ATOM 3615 O O . ILE B 1 177 ? 18.674 52.268 86.590 1.00 10.74 155 ILE B O 1
ATOM 3620 N N . GLY B 1 178 ? 19.536 53.283 88.436 1.00 11.73 156 GLY B N 1
ATOM 3621 C CA . GLY B 1 178 ? 18.963 52.301 89.399 1.00 11.77 156 GLY B CA 1
ATOM 3622 C C . GLY B 1 178 ? 17.886 52.973 90.273 1.00 12.31 156 GLY B C 1
ATOM 3623 O O . GLY B 1 178 ? 17.922 54.205 90.443 1.00 11.72 156 GLY B O 1
ATOM 3624 N N . SER B 1 179 ? 16.950 52.215 90.871 1.00 10.92 157 SER B N 1
ATOM 3625 C CA . SER B 1 179 ? 16.940 50.745 90.898 1.00 11.81 157 SER B CA 1
ATOM 3626 C C . SER B 1 179 ? 15.548 50.165 90.622 1.00 11.29 157 SER B C 1
ATOM 3627 O O . SER B 1 179 ? 15.348 48.956 90.739 1.00 11.70 157 SER B O 1
ATOM 3630 N N . SER B 1 180 ? 14.600 51.027 90.244 1.00 11.34 158 SER B N 1
ATOM 3631 C CA . SER B 1 180 ? 13.221 50.599 89.948 1.00 11.83 158 SER B CA 1
ATOM 3632 C C . SER B 1 180 ? 12.631 51.490 88.879 1.00 11.76 158 SER B C 1
ATOM 3633 O O . SER B 1 180 ? 13.207 52.528 88.548 1.00 11.33 158 SER B O 1
ATOM 3636 N N . GLU B 1 181 ? 11.450 51.112 88.383 1.00 11.41 159 GLU B N 1
ATOM 3637 C CA . GLU B 1 181 ? 10.787 51.902 87.357 1.00 11.64 159 GLU B CA 1
ATOM 3638 C C . GLU B 1 181 ? 10.710 53.393 87.685 1.00 12.51 159 GLU B C 1
ATOM 3639 O O . GLU B 1 181 ? 10.921 54.221 86.795 1.00 13.07 159 GLU B O 1
ATOM 3645 N N . GLU B 1 182 ? 10.438 53.738 88.950 1.00 13.20 160 GLU B N 1
ATOM 3646 C CA . GLU B 1 182 ? 10.300 55.145 89.332 1.00 14.30 160 GLU B CA 1
ATOM 3647 C C . GLU B 1 182 ? 11.557 55.952 88.967 1.00 12.84 160 GLU B C 1
ATOM 3648 O O . GLU B 1 182 ? 11.463 57.111 88.523 1.00 12.84 160 GLU B O 1
ATOM 3654 N N . GLU B 1 183 ? 12.733 55.355 89.167 1.00 11.15 161 GLU B N 1
ATOM 3655 C CA . GLU B 1 183 ? 13.977 56.007 88.756 1.00 10.90 161 GLU B CA 1
ATOM 3656 C C . GLU B 1 183 ? 14.232 55.915 87.243 1.00 11.05 161 GLU B C 1
ATOM 3657 O O . GLU B 1 183 ? 14.598 56.920 86.607 1.00 11.59 161 GLU B O 1
ATOM 3663 N N . TRP B 1 184 ? 14.048 54.722 86.676 1.00 10.91 162 TRP B N 1
ATOM 3664 C CA . TRP B 1 184 ? 14.265 54.499 85.220 1.00 10.47 162 TRP B CA 1
ATOM 3665 C C . TRP B 1 184 ? 13.608 55.539 84.311 1.00 11.01 162 TRP B C 1
ATOM 3666 O O . TRP B 1 184 ? 14.160 55.870 83.263 1.00 11.64 162 TRP B O 1
ATOM 3677 N N . ILE B 1 185 ? 12.399 55.982 84.672 1.00 10.40 163 ILE B N 1
ATOM 3678 C CA . ILE B 1 185 ? 11.652 56.936 83.852 1.00 10.84 163 ILE B CA 1
ATOM 3679 C C . ILE B 1 185 ? 11.865 58.390 84.249 1.00 10.63 163 ILE B C 1
ATOM 3680 O O . ILE B 1 185 ? 11.237 59.291 83.666 1.00 11.41 163 ILE B O 1
ATOM 3685 N N . ASN B 1 186 ? 12.734 58.621 85.232 1.00 10.02 164 ASN B N 1
ATOM 3686 C CA . ASN B 1 186 ? 12.921 59.984 85.760 1.00 10.02 164 ASN B CA 1
ATOM 3687 C C . ASN B 1 186 ? 13.566 60.840 84.661 1.00 10.25 164 ASN B C 1
ATOM 3688 O O . ASN B 1 186 ? 14.658 60.500 84.189 1.00 10.20 164 ASN B O 1
ATOM 3693 N N . ASP B 1 187 ? 12.895 61.928 84.259 1.00 10.58 165 ASP B N 1
ATOM 3694 C CA . ASP B 1 187 ? 13.400 62.763 83.150 1.00 11.34 165 ASP B CA 1
ATOM 3695 C C . ASP B 1 187 ? 14.773 63.359 83.443 1.00 11.68 165 ASP B C 1
ATOM 3696 O O . ASP B 1 187 ? 15.663 63.352 82.583 1.00 11.59 165 ASP B O 1
ATOM 3701 N N . ARG B 1 188 ? 14.968 63.861 84.661 1.00 10.87 166 ARG B N 1
ATOM 3702 C CA . ARG B 1 188 ? 16.267 64.455 84.973 1.00 10.95 166 ARG B CA 1
ATOM 3703 C C . ARG B 1 188 ? 17.385 63.408 84.953 1.00 10.94 166 ARG B C 1
ATOM 3704 O O . ARG B 1 188 ? 18.495 63.688 84.472 1.00 10.68 166 ARG B O 1
ATOM 3712 N N . ALA B 1 189 ? 17.109 62.213 85.478 1.00 11.37 167 ALA B N 1
ATOM 3713 C CA . ALA B 1 189 ? 18.100 61.112 85.409 1.00 11.57 167 ALA B CA 1
ATOM 3714 C C . ALA B 1 189 ? 18.491 60.798 83.948 1.00 12.05 167 ALA B C 1
ATOM 3715 O O . ALA B 1 189 ? 19.682 60.656 83.618 1.00 11.24 167 ALA B O 1
ATOM 3717 N N . GLY B 1 190 ? 17.493 60.730 83.075 1.00 10.28 168 GLY B N 1
ATOM 3718 C CA . GLY B 1 190 ? 17.755 60.489 81.646 1.00 11.69 168 GLY B CA 1
ATOM 3719 C C . GLY B 1 190 ? 18.615 61.606 81.056 1.00 11.67 168 GLY B C 1
ATOM 3720 O O . GLY B 1 190 ? 19.536 61.355 80.278 1.00 12.74 168 GLY B O 1
ATOM 3721 N N . GLU B 1 191 ? 18.319 62.844 81.430 1.00 11.98 169 GLU B N 1
ATOM 3722 C CA . GLU B 1 191 ? 19.088 63.989 80.935 1.00 12.55 169 GLU B CA 1
ATOM 3723 C C . GLU B 1 191 ? 20.552 63.913 81.413 1.00 11.83 169 GLU B C 1
ATOM 3724 O O . GLU B 1 191 ? 21.493 64.205 80.662 1.00 12.06 169 GLU B O 1
ATOM 3730 N N . ILE B 1 192 ? 20.736 63.578 82.687 1.00 11.47 170 ILE B N 1
ATOM 3731 C CA . ILE B 1 192 ? 22.088 63.464 83.243 1.00 11.34 170 ILE B CA 1
ATOM 3732 C C . ILE B 1 192 ? 22.892 62.404 82.491 1.00 11.86 170 ILE B C 1
ATOM 3733 O O . ILE B 1 192 ? 24.034 62.645 82.106 1.00 12.57 170 ILE B O 1
ATOM 3738 N N . ILE B 1 193 ? 22.328 61.207 82.358 1.00 11.85 171 ILE B N 1
ATOM 3739 C CA . ILE B 1 193 ? 23.017 60.117 81.641 1.00 12.31 171 ILE B CA 1
ATOM 3740 C C . ILE B 1 193 ? 23.275 60.478 80.152 1.00 11.98 171 ILE B C 1
ATOM 3741 O O . ILE B 1 193 ? 24.388 60.270 79.648 1.00 12.70 171 ILE B O 1
ATOM 3746 N N . ALA B 1 194 ? 22.287 61.070 79.467 1.00 12.21 172 ALA B N 1
ATOM 3747 C CA . ALA B 1 194 ? 22.511 61.511 78.090 1.00 11.50 172 ALA B CA 1
ATOM 3748 C C . ALA B 1 194 ? 23.699 62.464 77.991 1.00 11.41 172 ALA B C 1
ATOM 3749 O O . ALA B 1 194 ? 24.607 62.280 77.146 1.00 11.37 172 ALA B O 1
ATOM 3751 N N . GLU B 1 195 ? 23.702 63.493 78.839 1.00 11.24 173 GLU B N 1
ATOM 3752 C CA . GLU B 1 195 ? 24.748 64.507 78.802 1.00 12.57 173 GLU B CA 1
ATOM 3753 C C . GLU B 1 195 ? 26.103 63.873 79.127 1.00 12.02 173 GLU B C 1
ATOM 3754 O O . GLU B 1 195 ? 27.128 64.195 78.504 1.00 12.35 173 GLU B O 1
ATOM 3760 N N . THR B 1 196 ? 26.097 62.954 80.081 1.00 11.18 174 THR B N 1
ATOM 3761 C CA . THR B 1 196 ? 27.321 62.222 80.455 1.00 11.90 174 THR B CA 1
ATOM 3762 C C . THR B 1 196 ? 27.873 61.366 79.291 1.00 11.49 174 THR B C 1
ATOM 3763 O O . THR B 1 196 ? 29.085 61.403 79.014 1.00 11.32 174 THR B O 1
ATOM 3767 N N . ILE B 1 197 ? 27.005 60.600 78.636 1.00 11.62 175 ILE B N 1
ATOM 3768 C CA . ILE B 1 197 ? 27.415 59.770 77.486 1.00 11.21 175 ILE B CA 1
ATOM 3769 C C . ILE B 1 197 ? 28.135 60.643 76.434 1.00 11.34 175 ILE B C 1
ATOM 3770 O O . ILE B 1 197 ? 29.237 60.309 75.986 1.00 10.78 175 ILE B O 1
ATOM 3775 N N . ILE B 1 198 ? 27.523 61.760 76.046 1.00 11.13 176 ILE B N 1
ATOM 3776 C CA . ILE B 1 198 ? 28.129 62.623 75.013 1.00 11.60 176 ILE B CA 1
ATOM 3777 C C . ILE B 1 198 ? 29.489 63.178 75.487 1.00 11.67 176 ILE B C 1
ATOM 3778 O O . ILE B 1 198 ? 30.469 63.133 74.733 1.00 11.38 176 ILE B O 1
ATOM 3783 N N . TYR B 1 199 ? 29.535 63.672 76.722 1.00 11.56 177 TYR B N 1
ATOM 3784 C CA . TYR B 1 199 ? 30.793 64.199 77.278 1.00 11.98 177 TYR B CA 1
ATOM 3785 C C . TYR B 1 199 ? 31.872 63.107 77.244 1.00 11.78 177 TYR B C 1
ATOM 3786 O O . TYR B 1 199 ? 33.015 63.347 76.837 1.00 11.61 177 TYR B O 1
ATOM 3795 N N . VAL B 1 200 ? 31.496 61.904 77.675 1.00 11.50 178 VAL B N 1
ATOM 3796 C CA . VAL B 1 200 ? 32.480 60.793 77.800 1.00 11.99 178 VAL B CA 1
ATOM 3797 C C . VAL B 1 200 ? 32.984 60.409 76.428 1.00 12.03 178 VAL B C 1
ATOM 3798 O O . VAL B 1 200 ? 34.202 60.320 76.190 1.00 12.59 178 VAL B O 1
ATOM 3802 N N . LEU B 1 201 ? 32.058 60.245 75.493 1.00 11.68 179 LEU B N 1
ATOM 3803 C CA . LEU B 1 201 ? 32.463 59.826 74.144 1.00 11.73 179 LEU B CA 1
ATOM 3804 C C . LEU B 1 201 ? 33.337 60.886 73.478 1.00 12.54 179 LEU B C 1
ATOM 3805 O O . LEU B 1 201 ? 34.306 60.548 72.803 1.00 12.72 179 LEU B O 1
ATOM 3810 N N . ASP B 1 202 ? 33.035 62.160 73.738 1.00 12.85 180 ASP B N 1
ATOM 3811 C CA . ASP B 1 202 ? 33.807 63.285 73.181 1.00 14.19 180 ASP B CA 1
ATOM 3812 C C . ASP B 1 202 ? 35.207 63.419 73.793 1.00 14.42 180 ASP B C 1
ATOM 3813 O O . ASP B 1 202 ? 36.079 64.051 73.186 1.00 14.62 180 ASP B O 1
ATOM 3818 N N . ASN B 1 203 ? 35.439 62.830 74.972 1.00 14.48 181 ASN B N 1
ATOM 3819 C CA . ASN B 1 203 ? 36.645 63.161 75.753 1.00 14.86 181 ASN B CA 1
ATOM 3820 C C . ASN B 1 203 ? 37.527 62.033 76.275 1.00 15.30 181 ASN B C 1
ATOM 3821 O O . ASN B 1 203 ? 38.638 62.292 76.754 1.00 14.74 181 ASN B O 1
ATOM 3826 N N . TYR B 1 204 ? 37.042 60.796 76.243 1.00 15.18 182 TYR B N 1
ATOM 3827 C CA . TYR B 1 204 ? 37.787 59.728 76.928 1.00 16.19 182 TYR B CA 1
ATOM 3828 C C . TYR B 1 204 ? 39.174 59.459 76.321 1.00 17.72 182 TYR B C 1
ATOM 3829 O O . TYR B 1 204 ? 40.120 59.138 77.050 1.00 17.36 182 TYR B O 1
ATOM 3838 N N . GLU B 1 205 ? 39.289 59.618 75.001 1.00 19.11 183 GLU B N 1
ATOM 3839 C CA . GLU B 1 205 ? 40.548 59.331 74.290 1.00 21.75 183 GLU B CA 1
ATOM 3840 C C . GLU B 1 205 ? 41.625 60.347 74.680 1.00 22.16 183 GLU B C 1
ATOM 3841 O O . GLU B 1 205 ? 42.794 59.990 74.889 1.00 22.79 183 GLU B O 1
ATOM 3847 N N . LYS B 1 206 ? 41.222 61.610 74.799 1.00 22.60 184 LYS B N 1
ATOM 3848 C CA . LYS B 1 206 ? 42.177 62.704 75.009 1.00 24.29 184 LYS B CA 1
ATOM 3849 C C . LYS B 1 206 ? 42.275 63.208 76.444 1.00 24.50 184 LYS B C 1
ATOM 3850 O O . LYS B 1 206 ? 43.152 64.018 76.756 1.00 24.52 184 LYS B O 1
ATOM 3856 N N . GLY B 1 207 ? 41.394 62.720 77.316 1.00 24.41 185 GLY B N 1
ATOM 3857 C CA . GLY B 1 207 ? 41.326 63.225 78.687 1.00 24.55 185 GLY B CA 1
ATOM 3858 C C . GLY B 1 207 ? 41.879 62.299 79.746 1.00 24.46 185 GLY B C 1
ATOM 3859 O O . GLY B 1 207 ? 41.718 62.564 80.941 1.00 25.07 185 GLY B O 1
ATOM 3860 N N . ARG B 1 208 ? 42.549 61.228 79.317 1.00 23.83 186 ARG B N 1
ATOM 3861 C CA . ARG B 1 208 ? 42.941 60.140 80.213 1.00 23.53 186 ARG B CA 1
ATOM 3862 C C . ARG B 1 208 ? 44.435 60.012 80.494 1.00 23.55 186 ARG B C 1
ATOM 3863 O O . ARG B 1 208 ? 44.873 59.003 81.082 1.00 23.65 186 ARG B O 1
ATOM 3871 N N . SER B 1 209 ? 45.221 61.002 80.074 1.00 22.96 187 SER B N 1
ATOM 3872 C CA . SER B 1 209 ? 46.682 60.893 80.206 1.00 22.65 187 SER B CA 1
ATOM 3873 C C . SER B 1 209 ? 47.164 60.798 81.662 1.00 21.92 187 SER B C 1
ATOM 3874 O O . SER B 1 209 ? 48.206 60.204 81.919 1.00 22.54 187 SER B O 1
ATOM 3877 N N . LYS B 1 210 ? 46.417 61.382 82.601 1.00 20.96 188 LYS B N 1
ATOM 3878 C CA . LYS B 1 210 ? 46.775 61.293 84.020 1.00 20.92 188 LYS B CA 1
ATOM 3879 C C . LYS B 1 210 ? 46.076 60.139 84.769 1.00 18.81 188 LYS B C 1
ATOM 3880 O O . LYS B 1 210 ? 46.351 59.930 85.957 1.00 19.13 188 LYS B O 1
ATOM 3886 N N . PHE B 1 211 ? 45.246 59.354 84.081 1.00 16.25 189 PHE B N 1
ATOM 3887 C CA . PHE B 1 211 ? 44.594 58.209 84.760 1.00 14.81 189 PHE B CA 1
ATOM 3888 C C . PHE B 1 211 ? 45.530 57.020 84.998 1.00 14.51 189 PHE B C 1
ATOM 3889 O O . PHE B 1 211 ? 46.403 56.722 84.169 1.00 14.91 189 PHE B O 1
ATOM 3897 N N . LYS B 1 212 ? 45.337 56.348 86.134 1.00 12.83 190 LYS B N 1
ATOM 3898 C CA . LYS B 1 212 ? 46.113 55.155 86.484 1.00 13.03 190 LYS B CA 1
ATOM 3899 C C . LYS B 1 212 ? 45.147 53.979 86.459 1.00 12.56 190 LYS B C 1
ATOM 3900 O O . LYS B 1 212 ? 44.230 53.899 87.283 1.00 12.66 190 LYS B O 1
ATOM 3906 N N . VAL B 1 213 ? 45.320 53.102 85.475 1.00 11.71 191 VAL B N 1
ATOM 3907 C CA . VAL B 1 213 ? 44.383 51.986 85.248 1.00 11.03 191 VAL B CA 1
ATOM 3908 C C . VAL B 1 213 ? 44.552 50.882 86.298 1.00 10.61 191 VAL B C 1
ATOM 3909 O O . VAL B 1 213 ? 45.681 50.426 86.553 1.00 11.08 191 VAL B O 1
ATOM 3913 N N . ALA B 1 214 ? 43.449 50.472 86.914 1.00 10.46 192 ALA B N 1
ATOM 3914 C CA . ALA B 1 214 ? 43.529 49.474 87.989 1.00 10.90 192 ALA B CA 1
ATOM 3915 C C . ALA B 1 214 ? 42.475 48.381 87.892 1.00 11.48 192 ALA B C 1
ATOM 3916 O O . ALA B 1 214 ? 41.338 48.648 87.525 1.00 11.74 192 ALA B O 1
ATOM 3918 N N . LEU B 1 215 ? 42.872 47.160 88.248 1.00 11.82 193 LEU B N 1
ATOM 3919 C CA . LEU B 1 215 ? 41.909 46.143 88.639 1.00 12.05 193 LEU B CA 1
ATOM 3920 C C . LEU B 1 215 ? 41.474 46.429 90.090 1.00 12.59 193 LEU B C 1
ATOM 3921 O O . LEU B 1 215 ? 42.323 46.662 90.963 1.00 12.44 193 LEU B O 1
ATOM 3926 N N . GLY B 1 216 ? 40.158 46.433 90.353 1.00 12.20 194 GLY B N 1
ATOM 3927 C CA . GLY B 1 216 ? 39.671 46.674 91.726 1.00 12.42 194 GLY B CA 1
ATOM 3928 C C . GLY B 1 216 ? 39.189 45.408 92.432 1.00 12.98 194 GLY B C 1
ATOM 3929 O O . GLY B 1 216 ? 38.559 44.546 91.822 1.00 13.81 194 GLY B O 1
ATOM 3930 N N . ILE B 1 217 ? 39.503 45.290 93.713 1.00 11.67 195 ILE B N 1
ATOM 3931 C CA . ILE B 1 217 ? 39.169 44.082 94.479 1.00 12.36 195 ILE B CA 1
ATOM 3932 C C . ILE B 1 217 ? 38.552 44.461 95.806 1.00 12.57 195 ILE B C 1
ATOM 3933 O O . ILE B 1 217 ? 39.132 45.255 96.545 1.00 12.77 195 ILE B O 1
ATOM 3938 N N . GLY B 1 218 ? 37.387 43.878 96.110 1.00 12.12 196 GLY B N 1
ATOM 3939 C CA . GLY B 1 218 ? 36.793 44.024 97.432 1.00 11.64 196 GLY B CA 1
ATOM 3940 C C . GLY B 1 218 ? 35.648 45.024 97.531 1.00 12.00 196 GLY B C 1
ATOM 3941 O O . GLY B 1 218 ? 35.457 45.894 96.654 1.00 11.41 196 GLY B O 1
ATOM 3942 N N . GLY B 1 219 ? 34.912 44.897 98.623 1.00 11.72 197 GLY B N 1
ATOM 3943 C CA . GLY B 1 219 ? 33.729 45.725 98.893 1.00 11.94 197 GLY B CA 1
ATOM 3944 C C . GLY B 1 219 ? 32.510 45.081 98.279 1.00 12.35 197 GLY B C 1
ATOM 3945 O O . GLY B 1 219 ? 32.612 44.039 97.597 1.00 12.46 197 GLY B O 1
ATOM 3946 N N . GLY B 1 220 ? 31.349 45.698 98.489 1.00 10.83 198 GLY B N 1
ATOM 3947 C CA . GLY B 1 220 ? 30.107 45.159 97.940 1.00 10.18 198 GLY B CA 1
ATOM 3948 C C . GLY B 1 220 ? 29.844 45.527 96.492 1.00 10.90 198 GLY B C 1
ATOM 3949 O O . GLY B 1 220 ? 30.729 45.972 95.759 1.00 11.00 198 GLY B O 1
ATOM 3950 N N . HIS B 1 221 ? 28.588 45.354 96.093 1.00 11.24 199 HIS B N 1
ATOM 3951 C CA . HIS B 1 221 ? 28.244 45.458 94.698 1.00 11.62 199 HIS B CA 1
ATOM 3952 C C . HIS B 1 221 ? 28.493 46.847 94.137 1.00 11.89 199 HIS B C 1
ATOM 3953 O O . HIS B 1 221 ? 28.720 47.010 92.929 1.00 12.13 199 HIS B O 1
ATOM 3960 N N . TYR B 1 222 ? 28.412 47.849 95.010 1.00 11.32 200 TYR B N 1
ATOM 3961 C CA . TYR B 1 222 ? 28.502 49.251 94.586 1.00 11.57 200 TYR B CA 1
ATOM 3962 C C . TYR B 1 222 ? 29.896 49.840 94.822 1.00 11.46 200 TYR B C 1
ATOM 3963 O O . TYR B 1 222 ? 30.083 51.080 94.790 1.00 11.71 200 TYR B O 1
ATOM 3972 N N . ALA B 1 223 ? 30.864 48.950 95.052 1.00 11.54 201 ALA B N 1
ATOM 3973 C CA . ALA B 1 223 ? 32.299 49.289 95.003 1.00 11.77 201 ALA B CA 1
ATOM 3974 C C . ALA B 1 223 ? 32.641 50.653 95.631 1.00 11.60 201 ALA B C 1
ATOM 3975 O O . ALA B 1 223 ? 33.157 51.540 94.933 1.00 11.19 201 ALA B O 1
ATOM 3977 N N . PRO B 1 224 ? 32.289 50.841 96.915 1.00 10.94 202 PRO B N 1
ATOM 3978 C CA . PRO B 1 224 ? 32.382 52.170 97.518 1.00 11.01 202 PRO B CA 1
ATOM 3979 C C . PRO B 1 224 ? 33.811 52.713 97.569 1.00 10.31 202 PRO B C 1
ATOM 3980 O O . PRO B 1 224 ? 34.010 53.905 97.271 1.00 10.12 202 PRO B O 1
ATOM 3984 N N . LYS B 1 225 ? 34.793 51.878 97.918 1.00 10.09 203 LYS B N 1
ATOM 3985 C CA . LYS B 1 225 ? 36.174 52.416 98.051 1.00 10.87 203 LYS B CA 1
ATOM 3986 C C . LYS B 1 225 ? 36.778 52.750 96.689 1.00 10.87 203 LYS B C 1
ATOM 3987 O O . LYS B 1 225 ? 37.492 53.762 96.521 1.00 10.92 203 LYS B O 1
ATOM 3993 N N . GLN B 1 226 ? 36.515 51.881 95.722 1.00 10.46 204 GLN B N 1
ATOM 3994 C CA . GLN B 1 226 ? 36.947 52.120 94.344 1.00 10.88 204 GLN B CA 1
ATOM 3995 C C . GLN B 1 226 ? 36.295 53.414 93.805 1.00 10.32 204 GLN B C 1
ATOM 3996 O O . GLN B 1 226 ? 36.969 54.251 93.199 1.00 10.58 204 GLN B O 1
ATOM 4002 N N . THR B 1 227 ? 34.995 53.572 94.053 1.00 10.11 205 THR B N 1
ATOM 4003 C CA . THR B 1 227 ? 34.276 54.769 93.645 1.00 10.86 205 THR B CA 1
ATOM 4004 C C . THR B 1 227 ? 34.908 56.016 94.261 1.00 10.97 205 THR B C 1
ATOM 4005 O O . THR B 1 227 ? 35.182 56.999 93.544 1.00 10.83 205 THR B O 1
ATOM 4009 N N . LYS B 1 228 ? 35.167 55.985 95.573 1.00 11.07 206 LYS B N 1
ATOM 4010 C CA . LYS B 1 228 ? 35.787 57.133 96.240 1.00 11.99 206 LYS B CA 1
ATOM 4011 C C . LYS B 1 228 ? 37.143 57.495 95.609 1.00 11.98 206 LYS B C 1
ATOM 4012 O O . LYS B 1 228 ? 37.389 58.673 95.305 1.00 11.73 206 LYS B O 1
ATOM 4018 N N . ARG B 1 229 ? 37.982 56.487 95.357 1.00 12.19 207 ARG B N 1
ATOM 4019 C CA . ARG B 1 229 ? 39.305 56.723 94.732 1.00 13.09 207 ARG B CA 1
ATOM 4020 C C . ARG B 1 229 ? 39.167 57.325 93.331 1.00 13.13 207 ARG B C 1
ATOM 4021 O O . ARG B 1 229 ? 39.914 58.245 92.988 1.00 13.05 207 ARG B O 1
ATOM 4029 N N . ALA B 1 230 ? 38.197 56.834 92.550 1.00 13.16 208 ALA B N 1
ATOM 4030 C CA . ALA B 1 230 ? 37.976 57.324 91.170 1.00 12.91 208 ALA B CA 1
ATOM 4031 C C . ALA B 1 230 ? 37.455 58.761 91.148 1.00 14.11 208 ALA B C 1
ATOM 4032 O O . ALA B 1 230 ? 37.774 59.532 90.237 1.00 14.03 208 ALA B O 1
ATOM 4034 N N . LEU B 1 231 ? 36.680 59.128 92.166 1.00 14.03 209 LEU B N 1
ATOM 4035 C CA . LEU B 1 231 ? 36.169 60.492 92.270 1.00 14.82 209 LEU B CA 1
ATOM 4036 C C . LEU B 1 231 ? 37.206 61.488 92.791 1.00 15.80 209 LEU B C 1
ATOM 4037 O O . LEU B 1 231 ? 37.139 62.674 92.454 1.00 16.75 209 LEU B O 1
ATOM 4042 N N . GLU B 1 232 ? 38.155 61.020 93.600 1.00 15.63 210 GLU B N 1
ATOM 4043 C CA . GLU B 1 232 ? 39.046 61.931 94.337 1.00 16.51 210 GLU B CA 1
ATOM 4044 C C . GLU B 1 232 ? 40.479 61.982 93.818 1.00 15.91 210 GLU B C 1
ATOM 4045 O O . GLU B 1 232 ? 41.172 62.988 94.009 1.00 16.96 210 GLU B O 1
ATOM 4051 N N . GLY B 1 233 ? 40.907 60.916 93.147 1.00 14.39 211 GLY B N 1
ATOM 4052 C CA . GLY B 1 233 ? 42.286 60.783 92.686 1.00 14.63 211 GLY B CA 1
ATOM 4053 C C . GLY B 1 233 ? 42.389 60.372 91.234 1.00 13.97 211 GLY B C 1
ATOM 4054 O O . GLY B 1 233 ? 41.481 60.637 90.432 1.00 13.87 211 GLY B O 1
ATOM 4055 N N A ASP B 1 234 ? 43.484 59.696 90.903 0.50 13.78 212 ASP B N 1
ATOM 4056 N N B ASP B 1 234 ? 43.489 59.705 90.893 0.50 13.65 212 ASP B N 1
ATOM 4057 C CA A ASP B 1 234 ? 43.809 59.391 89.514 0.50 13.78 212 ASP B CA 1
ATOM 4058 C CA B ASP B 1 234 ? 43.787 59.404 89.494 0.50 13.57 212 ASP B CA 1
ATOM 4059 C C A ASP B 1 234 ? 43.319 58.027 89.038 0.50 13.16 212 ASP B C 1
ATOM 4060 C C B ASP B 1 234 ? 43.406 57.990 89.043 0.50 13.03 212 ASP B C 1
ATOM 4061 O O A ASP B 1 234 ? 43.284 57.771 87.834 0.50 12.75 212 ASP B O 1
ATOM 4062 O O B ASP B 1 234 ? 43.525 57.663 87.859 0.50 12.64 212 ASP B O 1
ATOM 4071 N N . LEU B 1 235 ? 42.949 57.154 89.976 1.00 12.75 213 LEU B N 1
ATOM 4072 C CA . LEU B 1 235 ? 42.619 55.764 89.632 1.00 12.60 213 LEU B CA 1
ATOM 4073 C C . LEU B 1 235 ? 41.413 55.650 88.694 1.00 12.62 213 LEU B C 1
ATOM 4074 O O . LEU B 1 235 ? 40.399 56.317 88.898 1.00 13.07 213 LEU B O 1
ATOM 4079 N N . ALA B 1 236 ? 41.565 54.822 87.665 1.00 11.67 214 ALA B N 1
ATOM 4080 C CA . ALA B 1 236 ? 40.491 54.507 86.736 1.00 11.51 214 ALA B CA 1
ATOM 4081 C C . ALA B 1 236 ? 40.334 52.987 86.703 1.00 12.05 214 ALA B C 1
ATOM 4082 O O . ALA B 1 236 ? 41.185 52.272 86.182 1.00 11.71 214 ALA B O 1
ATOM 4084 N N . PHE B 1 237 ? 39.246 52.489 87.286 1.00 11.35 215 PHE B N 1
ATOM 4085 C CA . PHE B 1 237 ? 39.066 51.048 87.419 1.00 12.15 215 PHE B CA 1
ATOM 4086 C C . PHE B 1 237 ? 38.510 50.446 86.153 1.00 12.85 215 PHE B C 1
ATOM 4087 O O . PHE B 1 237 ? 37.769 51.109 85.420 1.00 13.09 215 PHE B O 1
ATOM 4095 N N . GLY B 1 238 ? 38.884 49.196 85.890 1.00 12.62 216 GLY B N 1
ATOM 4096 C CA . GLY B 1 238 ? 38.239 48.423 84.838 1.00 13.29 216 GLY B CA 1
ATOM 4097 C C . GLY B 1 238 ? 37.332 47.413 85.526 1.00 13.06 216 GLY B C 1
ATOM 4098 O O . GLY B 1 238 ? 36.304 47.770 86.117 1.00 13.38 216 GLY B O 1
ATOM 4099 N N . HIS B 1 239 ? 37.749 46.155 85.500 1.00 12.74 217 HIS B N 1
ATOM 4100 C CA . HIS B 1 239 ? 37.021 45.087 86.208 1.00 12.38 217 HIS B CA 1
ATOM 4101 C C . HIS B 1 239 ? 37.152 45.277 87.701 1.00 12.69 217 HIS B C 1
ATOM 4102 O O . HIS B 1 239 ? 38.179 45.761 88.176 1.00 12.70 217 HIS B O 1
ATOM 4109 N N . ILE B 1 240 ? 36.078 44.949 88.418 1.00 12.55 218 ILE B N 1
ATOM 4110 C CA . ILE B 1 240 ? 36.009 45.086 89.878 1.00 12.88 218 ILE B CA 1
ATOM 4111 C C . ILE B 1 240 ? 35.404 43.781 90.422 1.00 13.05 218 ILE B C 1
ATOM 4112 O O . ILE B 1 240 ? 34.315 43.371 89.984 1.00 12.68 218 ILE B O 1
ATOM 4117 N N . LEU B 1 241 ? 36.116 43.171 91.385 1.00 13.13 219 LEU B N 1
ATOM 4118 C CA . LEU B 1 241 ? 35.792 41.849 91.965 1.00 12.68 219 LEU B CA 1
ATOM 4119 C C . LEU B 1 241 ? 35.277 42.017 93.406 1.00 12.23 219 LEU B C 1
ATOM 4120 O O . LEU B 1 241 ? 36.075 42.160 94.356 1.00 12.96 219 LEU B O 1
ATOM 4125 N N . PRO B 1 242 ? 33.944 41.997 93.576 1.00 11.47 220 PRO B N 1
ATOM 4126 C CA . PRO B 1 242 ? 33.375 42.249 94.892 1.00 11.03 220 PRO B CA 1
ATOM 4127 C C . PRO B 1 242 ? 33.503 41.038 95.811 1.00 11.05 220 PRO B C 1
ATOM 4128 O O . PRO B 1 242 ? 33.691 39.917 95.338 1.00 11.24 220 PRO B O 1
ATOM 4132 N N . LYS B 1 243 ? 33.384 41.262 97.117 1.00 11.09 221 LYS B N 1
ATOM 4133 C CA . LYS B 1 243 ? 33.567 40.176 98.086 1.00 11.57 221 LYS B CA 1
ATOM 4134 C C . LYS B 1 243 ? 32.628 38.996 97.837 1.00 11.57 221 LYS B C 1
ATOM 4135 O O . LYS B 1 243 ? 33.045 37.847 97.973 1.00 11.70 221 LYS B O 1
ATOM 4141 N N . TYR B 1 244 ? 31.372 39.268 97.448 1.00 11.10 222 TYR B N 1
ATOM 4142 C CA . TYR B 1 244 ? 30.410 38.174 97.231 1.00 12.44 222 TYR B CA 1
ATOM 4143 C C . TYR B 1 244 ? 30.802 37.215 96.091 1.00 11.46 222 TYR B C 1
ATOM 4144 O O . TYR B 1 244 ? 30.341 36.073 96.070 1.00 11.75 222 TYR B O 1
ATOM 4153 N N . ALA B 1 245 ? 31.642 37.678 95.162 1.00 11.24 223 ALA B N 1
ATOM 4154 C CA . ALA B 1 245 ? 32.099 36.873 94.018 1.00 11.55 223 ALA B CA 1
ATOM 4155 C C . ALA B 1 245 ? 33.447 36.198 94.308 1.00 11.85 223 ALA B C 1
ATOM 4156 O O . ALA B 1 245 ? 33.965 35.390 93.493 1.00 11.76 223 ALA B O 1
ATOM 4158 N N . GLN B 1 246 ? 34.029 36.541 95.453 1.00 10.72 224 GLN B N 1
ATOM 4159 C CA . GLN B 1 246 ? 35.282 35.910 95.874 1.00 10.72 224 GLN B CA 1
ATOM 4160 C C . GLN B 1 246 ? 35.035 34.580 96.628 1.00 10.58 224 GLN B C 1
ATOM 4161 O O . GLN B 1 246 ? 34.001 34.427 97.244 1.00 10.66 224 GLN B O 1
ATOM 4167 N N . PRO B 1 247 ? 35.999 33.632 96.595 1.00 10.79 225 PRO B N 1
ATOM 4168 C CA . PRO B 1 247 ? 37.320 33.688 95.937 1.00 11.26 225 PRO B CA 1
ATOM 4169 C C . PRO B 1 247 ? 37.254 33.321 94.461 1.00 12.34 225 PRO B C 1
ATOM 4170 O O . PRO B 1 247 ? 36.317 32.644 94.044 1.00 12.10 225 PRO B O 1
ATOM 4174 N N . VAL B 1 248 ? 38.266 33.741 93.703 1.00 12.51 226 VAL B N 1
ATOM 4175 C CA . VAL B 1 248 ? 38.474 33.281 92.331 1.00 13.51 226 VAL B CA 1
ATOM 4176 C C . VAL B 1 248 ? 39.893 32.741 92.175 1.00 14.10 226 VAL B C 1
ATOM 4177 O O . VAL B 1 248 ? 40.802 33.096 92.929 1.00 14.50 226 VAL B O 1
ATOM 4181 N N . SER B 1 249 ? 40.075 31.886 91.182 1.00 14.06 227 SER B N 1
ATOM 4182 C CA . SER B 1 249 ? 41.381 31.290 90.935 1.00 14.45 227 SER B CA 1
ATOM 4183 C C . SER B 1 249 ? 42.351 32.313 90.368 1.00 13.90 227 SER B C 1
ATOM 4184 O O . SER B 1 249 ? 41.957 33.327 89.805 1.00 14.32 227 SER B O 1
ATOM 4187 N N . ARG B 1 250 ? 43.641 32.016 90.503 1.00 14.11 228 ARG B N 1
ATOM 4188 C CA . ARG B 1 250 ? 44.682 32.773 89.839 1.00 14.99 228 ARG B CA 1
ATOM 4189 C C . ARG B 1 250 ? 44.388 32.939 88.330 1.00 14.40 228 ARG B C 1
ATOM 4190 O O . ARG B 1 250 ? 44.497 34.036 87.794 1.00 14.16 228 ARG B O 1
ATOM 4198 N N . ASP B 1 251 ? 43.994 31.865 87.652 1.00 14.83 229 ASP B N 1
ATOM 4199 C CA . ASP B 1 251 ? 43.728 31.959 86.208 1.00 14.78 229 ASP B CA 1
ATOM 4200 C C . ASP B 1 251 ? 42.546 32.889 85.878 1.00 14.34 229 ASP B C 1
ATOM 4201 O O . ASP B 1 251 ? 42.589 33.619 84.880 1.00 14.74 229 ASP B O 1
ATOM 4206 N N . VAL B 1 252 ? 41.511 32.886 86.720 1.00 13.34 230 VAL B N 1
ATOM 4207 C CA . VAL B 1 252 ? 40.375 33.791 86.499 1.00 13.42 230 VAL B CA 1
ATOM 4208 C C . VAL B 1 252 ? 40.792 35.258 86.675 1.00 13.46 230 VAL B C 1
ATOM 4209 O O . VAL B 1 252 ? 40.427 36.109 85.862 1.00 13.06 230 VAL B O 1
ATOM 4221 N N . ILE B 1 254 ? 43.811 36.511 86.279 1.00 13.82 232 ILE B N 1
ATOM 4222 C CA . ILE B 1 254 ? 44.655 36.797 85.111 1.00 14.06 232 ILE B CA 1
ATOM 4223 C C . ILE B 1 254 ? 43.819 37.047 83.854 1.00 14.23 232 ILE B C 1
ATOM 4224 O O . ILE B 1 254 ? 44.052 38.008 83.106 1.00 14.21 232 ILE B O 1
ATOM 4229 N N . LYS B 1 255 ? 42.803 36.214 83.653 1.00 14.50 233 LYS B N 1
ATOM 4230 C CA . LYS B 1 255 ? 41.908 36.411 82.535 1.00 14.87 233 LYS B CA 1
ATOM 4231 C C . LYS B 1 255 ? 41.280 37.815 82.543 1.00 14.40 233 LYS B C 1
ATOM 4232 O O . LYS B 1 255 ? 41.242 38.479 81.508 1.00 13.91 233 LYS B O 1
ATOM 4238 N N . ALA B 1 256 ? 40.799 38.259 83.702 1.00 13.61 234 ALA B N 1
ATOM 4239 C CA . ALA B 1 256 ? 40.201 39.601 83.802 1.00 14.07 234 ALA B CA 1
ATOM 4240 C C . ALA B 1 256 ? 41.256 40.684 83.527 1.00 14.30 234 ALA B C 1
ATOM 4241 O O . ALA B 1 256 ? 41.004 41.648 82.790 1.00 15.10 234 ALA B O 1
ATOM 4243 N N . LEU B 1 257 ? 42.450 40.514 84.092 1.00 14.39 235 LEU B N 1
ATOM 4244 C CA . LEU B 1 257 ? 43.571 41.412 83.819 1.00 15.14 235 LEU B CA 1
ATOM 4245 C C . LEU B 1 257 ? 43.877 41.544 82.325 1.00 15.30 235 LEU B C 1
ATOM 4246 O O . LEU B 1 257 ? 44.309 42.608 81.862 1.00 16.46 235 LEU B O 1
ATOM 4251 N N . ASN B 1 258 ? 43.622 40.476 81.573 1.00 14.82 236 ASN B N 1
ATOM 4252 C CA . ASN B 1 258 ? 43.870 40.475 80.129 1.00 15.02 236 ASN B CA 1
ATOM 4253 C C . ASN B 1 258 ? 42.664 40.956 79.301 1.00 14.42 236 ASN B C 1
ATOM 4254 O O . ASN B 1 258 ? 42.652 40.841 78.059 1.00 15.14 236 ASN B O 1
ATOM 4259 N N . ARG B 1 259 ? 41.656 41.485 79.982 1.00 12.61 237 ARG B N 1
ATOM 4260 C CA . ARG B 1 259 ? 40.467 41.995 79.312 1.00 12.42 237 ARG B CA 1
ATOM 4261 C C . ARG B 1 259 ? 40.228 43.469 79.646 1.00 12.68 237 ARG B C 1
ATOM 4262 O O . ARG B 1 259 ? 39.105 43.870 79.976 1.00 12.63 237 ARG B O 1
ATOM 4270 N N . PHE B 1 260 ? 41.300 44.259 79.536 1.00 12.70 238 PHE B N 1
ATOM 4271 C CA . PHE B 1 260 ? 41.256 45.718 79.695 1.00 13.17 238 PHE B CA 1
ATOM 4272 C C . PHE B 1 260 ? 41.635 46.340 78.341 1.00 13.18 238 PHE B C 1
ATOM 4273 O O . PHE B 1 260 ? 42.621 45.906 77.682 1.0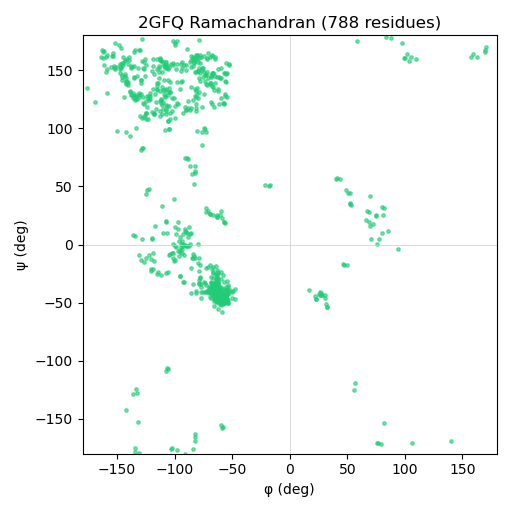0 13.07 238 PHE B O 1
ATOM 4281 N N . GLY B 1 261 ? 40.890 47.366 77.938 1.00 12.66 239 GLY B N 1
ATOM 4282 C CA . GLY B 1 261 ? 41.158 48.045 76.676 1.00 13.64 239 GLY B CA 1
ATOM 4283 C C . GLY B 1 261 ? 42.232 49.113 76.802 1.00 13.86 239 GLY B C 1
ATOM 4284 O O . GLY B 1 261 ? 42.664 49.710 75.803 1.00 14.16 239 GLY B O 1
ATOM 4285 N N . GLU B 1 262 ? 42.634 49.383 78.045 1.00 13.80 240 GLU B N 1
ATOM 4286 C CA . GLU B 1 262 ? 43.769 50.271 78.351 1.00 13.78 240 GLU B CA 1
ATOM 4287 C C . GLU B 1 262 ? 44.683 49.505 79.302 1.00 14.73 240 GLU B C 1
ATOM 4288 O O . GLU B 1 262 ? 44.195 48.797 80.185 1.00 15.27 240 GLU B O 1
ATOM 4294 N N . LYS B 1 263 ? 45.999 49.656 79.129 1.00 15.13 241 LYS B N 1
ATOM 4295 C CA . LYS B 1 263 ? 47.001 48.872 79.884 1.00 16.09 241 LYS B CA 1
ATOM 4296 C C . LYS B 1 263 ? 46.831 49.006 81.394 1.00 15.28 241 LYS B C 1
ATOM 4297 O O . LYS B 1 263 ? 46.729 50.113 81.904 1.00 14.82 241 LYS B O 1
ATOM 4303 N N . VAL B 1 264 ? 46.788 47.869 82.088 1.00 15.35 242 VAL B N 1
ATOM 4304 C CA . VAL B 1 264 ? 46.640 47.842 83.544 1.00 15.41 242 VAL B CA 1
ATOM 4305 C C . VAL B 1 264 ? 47.948 48.289 84.179 1.00 14.34 242 VAL B C 1
ATOM 4306 O O . VAL B 1 264 ? 49.028 47.890 83.736 1.00 14.02 242 VAL B O 1
ATOM 4310 N N . GLU B 1 265 ? 47.847 49.114 85.215 1.00 13.85 243 GLU B N 1
ATOM 4311 C CA . GLU B 1 265 ? 49.013 49.653 85.910 1.00 13.84 243 GLU B CA 1
ATOM 4312 C C . GLU B 1 265 ? 49.067 49.293 87.409 1.00 13.55 243 GLU B C 1
ATOM 4313 O O . GLU B 1 265 ? 50.148 49.324 88.022 1.00 12.97 243 GLU B O 1
ATOM 4319 N N . ALA B 1 266 ? 47.903 48.988 87.991 1.00 13.46 244 ALA B N 1
ATOM 4320 C CA . ALA B 1 266 ? 47.797 48.723 89.427 1.00 13.56 244 ALA B CA 1
ATOM 4321 C C . ALA B 1 266 ? 46.764 47.649 89.718 1.00 13.50 244 ALA B C 1
ATOM 4322 O O . ALA B 1 266 ? 45.815 47.459 88.944 1.00 12.12 244 ALA B O 1
ATOM 4324 N N . ILE B 1 267 ? 46.930 46.970 90.849 1.00 12.81 245 ILE B N 1
ATOM 4325 C CA . ILE B 1 267 ? 45.846 46.160 91.427 1.00 13.17 245 ILE B CA 1
ATOM 4326 C C . ILE B 1 267 ? 45.544 46.822 92.748 1.00 12.80 245 ILE B C 1
ATOM 4327 O O . ILE B 1 267 ? 46.445 47.024 93.587 1.00 12.36 245 ILE B O 1
ATOM 4332 N N . TYR B 1 268 ? 44.286 47.214 92.893 1.00 12.57 246 TYR B N 1
ATOM 4333 C CA . TYR B 1 268 ? 43.805 47.905 94.068 1.00 13.50 246 TYR B CA 1
ATOM 4334 C C . TYR B 1 268 ? 42.958 46.947 94.912 1.00 14.00 246 TYR B C 1
ATOM 4335 O O . TYR B 1 268 ? 42.033 46.297 94.394 1.00 14.29 246 TYR B O 1
ATOM 4344 N N . VAL B 1 269 ? 43.252 46.900 96.210 1.00 13.02 247 VAL B N 1
ATOM 4345 C CA . VAL B 1 269 ? 42.468 46.082 97.136 1.00 13.45 247 VAL B CA 1
ATOM 4346 C C . VAL B 1 269 ? 41.835 46.865 98.318 1.00 13.66 247 VAL B C 1
ATOM 4347 O O . VAL B 1 269 ? 42.538 47.564 99.080 1.00 13.70 247 VAL B O 1
ATOM 4351 N N . ASP B 1 270 ? 40.510 46.733 98.445 1.00 13.12 248 ASP B N 1
ATOM 4352 C CA . ASP B 1 270 ? 39.763 47.128 99.651 1.00 13.12 248 ASP B CA 1
ATOM 4353 C C . ASP B 1 270 ? 39.990 45.932 100.601 1.00 12.56 248 ASP B C 1
ATOM 4354 O O . ASP B 1 270 ? 39.364 44.882 100.461 1.00 11.81 248 ASP B O 1
ATOM 4359 N N . TRP B 1 271 ? 40.962 46.078 101.505 1.00 11.82 249 TRP B N 1
ATOM 4360 C CA . TRP B 1 271 ? 41.518 44.903 102.228 1.00 12.29 249 TRP B CA 1
ATOM 4361 C C . TRP B 1 271 ? 40.515 44.216 103.160 1.00 12.32 249 TRP B C 1
ATOM 4362 O O . TRP B 1 271 ? 40.292 42.990 103.075 1.00 11.04 249 TRP B O 1
ATOM 4373 N N . LYS B 1 272 ? 39.903 45.007 104.035 1.00 12.29 250 LYS B N 1
ATOM 4374 C CA . LYS B 1 272 ? 38.882 44.513 104.959 1.00 14.07 250 LYS B CA 1
ATOM 4375 C C . LYS B 1 272 ? 37.651 44.077 104.175 1.00 12.33 250 LYS B C 1
ATOM 4376 O O . LYS B 1 272 ? 36.856 43.258 104.656 1.00 13.53 250 LYS B O 1
ATOM 4382 N N . GLY B 1 273 ? 37.488 44.637 102.973 1.00 11.71 251 GLY B N 1
ATOM 4383 C CA . GLY B 1 273 ? 36.390 44.248 102.096 1.00 11.23 251 GLY B CA 1
ATOM 4384 C C . GLY B 1 273 ? 36.648 43.035 101.219 1.00 11.36 251 GLY B C 1
ATOM 4385 O O . GLY B 1 273 ? 35.841 42.729 100.338 1.00 11.18 251 GLY B O 1
ATOM 4386 N N . SER B 1 274 ? 37.746 42.320 101.466 1.00 10.45 252 SER B N 1
ATOM 4387 C CA . SER B 1 274 ? 38.104 41.151 100.641 1.00 11.33 252 SER B CA 1
ATOM 4388 C C . SER B 1 274 ? 38.294 39.895 101.482 1.00 11.36 252 SER B C 1
ATOM 4389 O O . SER B 1 274 ? 38.607 39.972 102.680 1.00 11.61 252 SER B O 1
ATOM 4392 N N . ARG B 1 275 ? 38.094 38.730 100.864 1.00 11.06 253 ARG B N 1
ATOM 4393 C CA . ARG B 1 275 ? 38.433 37.455 101.515 1.00 10.27 253 ARG B CA 1
ATOM 4394 C C . ARG B 1 275 ? 39.940 37.299 101.568 1.00 10.73 253 ARG B C 1
ATOM 4395 O O . ARG B 1 275 ? 40.654 37.794 100.684 1.00 10.99 253 ARG B O 1
ATOM 4403 N N . GLY B 1 276 ? 40.409 36.620 102.617 1.00 9.95 254 GLY B N 1
ATOM 4404 C CA . GLY B 1 276 ? 41.850 36.426 102.832 1.00 10.08 254 GLY B CA 1
ATOM 4405 C C . GLY B 1 276 ? 42.579 35.802 101.662 1.00 10.40 254 GLY B C 1
ATOM 4406 O O . GLY B 1 276 ? 43.637 36.291 101.221 1.00 9.54 254 GLY B O 1
ATOM 4407 N N . GLU B 1 277 ? 42.016 34.736 101.109 1.00 10.14 255 GLU B N 1
ATOM 4408 C CA . GLU B 1 277 ? 42.729 34.088 100.006 1.00 10.73 255 GLU B CA 1
ATOM 4409 C C . GLU B 1 277 ? 42.839 35.004 98.794 1.00 10.51 255 GLU B C 1
ATOM 4410 O O . GLU B 1 277 ? 43.841 34.988 98.098 1.00 10.64 255 GLU B O 1
ATOM 4416 N N . THR B 1 278 ? 41.813 35.821 98.570 1.00 9.91 256 THR B N 1
ATOM 4417 C CA . THR B 1 278 ? 41.788 36.681 97.391 1.00 10.28 256 THR B CA 1
ATOM 4418 C C . THR B 1 278 ? 42.692 37.918 97.539 1.00 10.59 256 THR B C 1
ATOM 4419 O O . THR B 1 278 ? 43.393 38.297 96.589 1.00 11.26 256 THR B O 1
ATOM 4423 N N . ARG B 1 279 ? 42.703 38.535 98.721 1.00 10.69 257 ARG B N 1
ATOM 4424 C CA . ARG B 1 279 ? 43.559 39.710 98.919 1.00 10.68 257 ARG B CA 1
ATOM 4425 C C . ARG B 1 279 ? 45.030 39.310 98.873 1.00 10.82 257 ARG B C 1
ATOM 4426 O O . ARG B 1 279 ? 45.848 40.039 98.323 1.00 10.80 257 ARG B O 1
ATOM 4434 N N . GLN B 1 280 ? 45.366 38.125 99.408 1.00 10.56 258 GLN B N 1
ATOM 4435 C CA . GLN B 1 280 ? 46.726 37.610 99.237 1.00 10.57 258 GLN B CA 1
ATOM 4436 C C . GLN B 1 280 ? 47.076 37.321 97.765 1.00 10.08 258 GLN B C 1
ATOM 4437 O O . GLN B 1 280 ? 48.173 37.629 97.317 1.00 10.72 258 GLN B O 1
ATOM 4443 N N . LEU B 1 281 ? 46.142 36.730 97.030 1.00 10.26 259 LEU B N 1
ATOM 4444 C CA . LEU B 1 281 ? 46.371 36.444 95.617 1.00 10.16 259 LEU B CA 1
ATOM 4445 C C . LEU B 1 281 ? 46.628 37.742 94.858 1.00 10.66 259 LEU B C 1
ATOM 4446 O O . LEU B 1 281 ? 47.617 37.847 94.114 1.00 9.88 259 LEU B O 1
ATOM 4451 N N . ALA B 1 282 ? 45.769 38.734 95.086 1.00 10.71 260 ALA B N 1
ATOM 4452 C CA . ALA B 1 282 ? 45.918 40.041 94.442 1.00 11.96 260 ALA B CA 1
ATOM 4453 C C . ALA B 1 282 ? 47.278 40.671 94.714 1.00 12.77 260 ALA B C 1
ATOM 4454 O O . ALA B 1 282 ? 47.925 41.175 93.795 1.00 13.38 260 ALA B O 1
ATOM 4456 N N . LYS B 1 283 ? 47.713 40.651 95.977 1.00 12.95 261 LYS B N 1
ATOM 4457 C CA . LYS B 1 283 ? 48.997 41.220 96.350 1.00 13.67 261 LYS B CA 1
ATOM 4458 C C . LYS B 1 283 ? 50.126 40.486 95.626 1.00 13.64 261 LYS B C 1
ATOM 4459 O O . LYS B 1 283 ? 51.071 41.112 95.114 1.00 13.08 261 LYS B O 1
ATOM 4465 N N . SER B 1 284 ? 50.042 39.157 95.606 1.00 12.40 262 SER B N 1
ATOM 4466 C CA . SER B 1 284 ? 51.085 38.353 94.977 1.00 13.40 262 SER B CA 1
ATOM 4467 C C . SER B 1 284 ? 51.164 38.592 93.466 1.00 13.24 262 SER B C 1
ATOM 4468 O O . SER B 1 284 ? 52.252 38.765 92.905 1.00 12.10 262 SER B O 1
ATOM 4471 N N . LEU B 1 285 ? 50.007 38.577 92.817 1.00 13.08 263 LEU B N 1
ATOM 4472 C CA . LEU B 1 285 ? 49.960 38.754 91.377 1.00 13.79 263 LEU B CA 1
ATOM 4473 C C . LEU B 1 285 ? 50.495 40.109 90.972 1.00 13.28 263 LEU B C 1
ATOM 4474 O O . LEU B 1 285 ? 51.167 40.211 89.945 1.00 13.12 263 LEU B O 1
ATOM 4479 N N . ALA B 1 286 ? 50.205 41.141 91.776 1.00 12.81 264 ALA B N 1
ATOM 4480 C CA . ALA B 1 286 ? 50.707 42.492 91.493 1.00 13.10 264 ALA B CA 1
ATOM 4481 C C . ALA B 1 286 ? 52.232 42.491 91.474 1.00 14.16 264 ALA B C 1
ATOM 4482 O O . ALA B 1 286 ? 52.850 43.042 90.554 1.00 14.08 264 ALA B O 1
ATOM 4484 N N . GLN B 1 287 ? 52.828 41.833 92.464 1.00 14.00 265 GLN B N 1
ATOM 4485 C CA . GLN B 1 287 ? 54.282 41.733 92.523 1.00 16.07 265 GLN B CA 1
ATOM 4486 C C . GLN B 1 287 ? 54.830 40.931 91.341 1.00 16.12 265 GLN B C 1
ATOM 4487 O O . GLN B 1 287 ? 55.825 41.315 90.730 1.00 16.75 265 GLN B O 1
ATOM 4493 N N . GLU B 1 288 ? 54.173 39.817 91.033 1.00 16.42 266 GLU B N 1
ATOM 4494 C CA . GLU B 1 288 ? 54.571 38.945 89.932 1.00 16.88 266 GLU B CA 1
ATOM 4495 C C . GLU B 1 288 ? 54.549 39.642 88.566 1.00 15.93 266 GLU B C 1
ATOM 4496 O O . GLU B 1 288 ? 55.441 39.448 87.738 1.00 16.16 266 GLU B O 1
ATOM 4502 N N . LEU B 1 289 ? 53.523 40.453 88.341 1.00 15.28 267 LEU B N 1
ATOM 4503 C CA . LEU B 1 289 ? 53.309 41.098 87.046 1.00 15.49 267 LEU B CA 1
ATOM 4504 C C . LEU B 1 289 ? 53.928 42.486 86.954 1.00 15.54 267 LEU B C 1
ATOM 4505 O O . LEU B 1 289 ? 53.790 43.162 85.938 1.00 16.32 267 LEU B O 1
ATOM 4510 N N . GLY B 1 290 ? 54.584 42.932 88.016 1.00 15.30 268 GLY B N 1
ATOM 4511 C CA . GLY B 1 290 ? 55.170 44.279 88.022 1.00 15.50 268 GLY B CA 1
ATOM 4512 C C . GLY B 1 290 ? 54.155 45.404 88.044 1.00 15.86 268 GLY B C 1
ATOM 4513 O O . GLY B 1 290 ? 54.422 46.508 87.551 1.00 16.44 268 GLY B O 1
ATOM 4514 N N . LEU B 1 291 ? 52.982 45.128 88.607 1.00 14.68 269 LEU B N 1
ATOM 4515 C CA . LEU B 1 291 ? 51.936 46.138 88.760 1.00 14.62 269 LEU B CA 1
ATOM 4516 C C . LEU B 1 291 ? 52.023 46.771 90.140 1.00 14.57 269 LEU B C 1
ATOM 4517 O O . LEU B 1 291 ? 52.450 46.117 91.098 1.00 15.47 269 LEU B O 1
ATOM 4522 N N . GLU B 1 292 ? 51.627 48.039 90.249 1.00 14.54 270 GLU B N 1
ATOM 4523 C CA . GLU B 1 292 ? 51.602 48.703 91.548 1.00 14.24 270 GLU B CA 1
ATOM 4524 C C . GLU B 1 292 ? 50.533 48.050 92.416 1.00 14.44 270 GLU B C 1
ATOM 4525 O O . GLU B 1 292 ? 49.436 47.796 91.941 1.00 13.36 270 GLU B O 1
ATOM 4531 N N . PHE B 1 293 ? 50.857 47.774 93.678 1.00 14.14 271 PHE B N 1
ATOM 4532 C CA . PHE B 1 293 ? 49.840 47.308 94.615 1.00 14.93 271 PHE B CA 1
ATOM 4533 C C . PHE B 1 293 ? 49.361 48.438 95.523 1.00 14.67 271 PHE B C 1
ATOM 4534 O O . PHE B 1 293 ? 50.163 49.110 96.191 1.00 13.85 271 PHE B O 1
ATOM 4542 N N . ILE B 1 294 ? 48.049 48.633 95.536 1.00 13.98 272 ILE B N 1
ATOM 4543 C CA . ILE B 1 294 ? 47.415 49.701 96.280 1.00 15.28 272 ILE B CA 1
ATOM 4544 C C . ILE B 1 294 ? 46.389 49.084 97.237 1.00 16.32 272 ILE B C 1
ATOM 4545 O O . ILE B 1 294 ? 45.519 48.340 96.826 1.00 15.96 272 ILE B O 1
ATOM 4550 N N . LYS B 1 295 ? 46.522 49.419 98.516 1.00 18.25 273 LYS B N 1
ATOM 4551 C CA . LYS B 1 295 ? 45.774 48.790 99.594 1.00 20.62 273 LYS B CA 1
ATOM 4552 C C . LYS B 1 295 ? 45.043 49.912 100.344 1.00 20.89 273 LYS B C 1
ATOM 4553 O O . LYS B 1 295 ? 45.657 50.925 100.727 1.00 20.90 273 LYS B O 1
ATOM 4559 N N . ASP B 1 296 ? 43.736 49.759 100.514 1.00 20.75 274 ASP B N 1
ATOM 4560 C CA . ASP B 1 296 ? 42.999 50.533 101.502 1.00 21.63 274 ASP B CA 1
ATOM 4561 C C . ASP B 1 296 ? 42.636 49.600 102.645 1.00 21.87 274 ASP B C 1
ATOM 4562 O O . ASP B 1 296 ? 41.903 48.627 102.444 1.00 20.31 274 ASP B O 1
ATOM 4567 N N . GLY B 1 297 ? 43.175 49.889 103.834 1.00 22.43 275 GLY B N 1
ATOM 4568 C CA . GLY B 1 297 ? 42.860 49.130 105.049 1.00 23.41 275 GLY B CA 1
ATOM 4569 C C . GLY B 1 297 ? 43.908 48.094 105.416 1.00 24.41 275 GLY B C 1
ATOM 4570 O O . GLY B 1 297 ? 44.882 47.891 104.680 1.00 25.52 275 GLY B O 1
ATOM 4571 N N . PHE C 1 19 ? 16.645 67.277 101.490 1.00 33.83 -3 PHE C N 1
ATOM 4572 C CA . PHE C 1 19 ? 16.079 66.200 102.358 1.00 33.95 -3 PHE C CA 1
ATOM 4573 C C . PHE C 1 19 ? 14.547 66.175 102.383 1.00 34.27 -3 PHE C C 1
ATOM 4574 O O . PHE C 1 19 ? 13.937 65.799 103.390 1.00 34.15 -3 PHE C O 1
ATOM 4582 N N . GLN C 1 20 ? 13.930 66.574 101.274 1.00 34.29 -2 GLN C N 1
ATOM 4583 C CA . GLN C 1 20 ? 12.480 66.477 101.153 1.00 34.62 -2 GLN C CA 1
ATOM 4584 C C . GLN C 1 20 ? 12.136 65.080 100.670 1.00 33.70 -2 GLN C C 1
ATOM 4585 O O . GLN C 1 20 ? 12.771 64.562 99.750 1.00 34.15 -2 GLN C O 1
ATOM 4591 N N . GLY C 1 21 ? 11.131 64.480 101.295 1.00 32.71 -1 GLY C N 1
ATOM 4592 C CA . GLY C 1 21 ? 10.770 63.090 101.034 1.00 30.84 -1 GLY C CA 1
ATOM 4593 C C . GLY C 1 21 ? 10.408 62.385 102.325 1.00 29.10 -1 GLY C C 1
ATOM 4594 O O . GLY C 1 21 ? 10.249 63.022 103.369 1.00 30.09 -1 GLY C O 1
ATOM 4595 N N . HIS C 1 22 ? 10.271 61.064 102.258 1.00 26.94 0 HIS C N 1
ATOM 4596 C CA . HIS C 1 22 ? 9.956 60.274 103.442 1.00 24.30 0 HIS C CA 1
ATOM 4597 C C . HIS C 1 22 ? 11.276 59.822 104.064 1.00 21.91 0 HIS C C 1
ATOM 4598 O O . HIS C 1 22 ? 11.732 58.706 103.807 1.00 20.95 0 HIS C O 1
ATOM 4613 N N . LYS C 1 24 ? 14.326 58.586 106.444 1.00 14.64 2 LYS C N 1
ATOM 4614 C CA . LYS C 1 24 ? 14.527 57.612 107.504 1.00 13.50 2 LYS C CA 1
ATOM 4615 C C . LYS C 1 24 ? 15.952 57.850 107.928 1.00 13.47 2 LYS C C 1
ATOM 4616 O O . LYS C 1 24 ? 16.827 57.995 107.061 1.00 14.12 2 LYS C O 1
ATOM 4622 N N . VAL C 1 25 ? 16.179 57.907 109.231 1.00 12.11 3 VAL C N 1
ATOM 4623 C CA . VAL C 1 25 ? 17.517 58.154 109.771 1.00 12.35 3 VAL C CA 1
ATOM 4624 C C . VAL C 1 25 ? 18.052 56.928 110.504 1.00 12.69 3 VAL C C 1
ATOM 4625 O O . VAL C 1 25 ? 17.337 56.349 111.317 1.00 14.19 3 VAL C O 1
ATOM 4629 N N . ILE C 1 26 ? 19.298 56.537 110.202 1.00 11.72 4 ILE C N 1
ATOM 4630 C CA . ILE C 1 26 ? 20.001 55.526 110.968 1.00 12.95 4 ILE C CA 1
ATOM 4631 C C . ILE C 1 26 ? 20.985 56.301 111.834 1.00 12.88 4 ILE C C 1
ATOM 4632 O O . ILE C 1 26 ? 21.823 57.021 111.289 1.00 12.54 4 ILE C O 1
ATOM 4645 N N . THR C 1 28 ? 24.058 56.554 114.571 1.00 13.48 6 THR C N 1
ATOM 4646 C CA . THR C 1 28 ? 25.237 55.823 115.022 1.00 13.81 6 THR C CA 1
ATOM 4647 C C . THR C 1 28 ? 26.030 56.725 115.963 1.00 13.79 6 THR C C 1
ATOM 4648 O O . THR C 1 28 ? 25.764 57.927 116.032 1.00 13.55 6 THR C O 1
ATOM 4652 N N . THR C 1 29 ? 27.029 56.154 116.638 1.00 14.06 7 THR C N 1
ATOM 4653 C CA . THR C 1 29 ? 27.931 56.942 117.467 1.00 13.99 7 THR C CA 1
ATOM 4654 C C . THR C 1 29 ? 29.348 56.377 117.437 1.00 13.90 7 THR C C 1
ATOM 4655 O O . THR C 1 29 ? 29.533 55.155 117.480 1.00 13.73 7 THR C O 1
ATOM 4659 N N . LYS C 1 30 ? 30.326 57.287 117.414 1.00 14.28 8 LYS C N 1
ATOM 4660 C CA . LYS C 1 30 ? 31.751 56.937 117.327 1.00 15.83 8 LYS C CA 1
ATOM 4661 C C . LYS C 1 30 ? 32.237 56.073 118.479 1.00 15.54 8 LYS C C 1
ATOM 4662 O O . LYS C 1 30 ? 33.256 55.382 118.353 1.00 15.81 8 LYS C O 1
ATOM 4668 N N . VAL C 1 31 ? 31.536 56.149 119.610 1.00 15.40 9 VAL C N 1
ATOM 4669 C CA . VAL C 1 31 ? 32.001 55.542 120.857 1.00 15.56 9 VAL C CA 1
ATOM 4670 C C . VAL C 1 31 ? 31.545 54.091 121.028 1.00 14.97 9 VAL C C 1
ATOM 4671 O O . VAL C 1 31 ? 31.902 53.434 122.019 1.00 15.86 9 VAL C O 1
ATOM 4675 N N . ASP C 1 32 ? 30.776 53.603 120.054 1.00 15.33 10 ASP C N 1
ATOM 4676 C CA . ASP C 1 32 ? 30.149 52.287 120.123 1.00 14.71 10 ASP C CA 1
ATOM 4677 C C . ASP C 1 32 ? 30.683 51.408 118.986 1.00 14.80 10 ASP C C 1
ATOM 4678 O O . ASP C 1 32 ? 30.460 51.701 117.794 1.00 13.65 10 ASP C O 1
ATOM 4683 N N . LYS C 1 33 ? 31.434 50.361 119.361 1.00 14.03 11 LYS C N 1
ATOM 4684 C CA . LYS C 1 33 ? 32.076 49.470 118.379 1.00 14.09 11 LYS C CA 1
ATOM 4685 C C . LYS C 1 33 ? 31.091 48.711 117.514 1.00 14.04 11 LYS C C 1
ATOM 4686 O O . LYS C 1 33 ? 31.387 48.447 116.355 1.00 13.69 11 LYS C O 1
ATOM 4692 N N . ALA C 1 34 ? 29.931 48.367 118.072 1.00 13.66 12 ALA C N 1
ATOM 4693 C CA . ALA C 1 34 ? 28.873 47.696 117.307 1.00 13.62 12 ALA C CA 1
ATOM 4694 C C . ALA C 1 34 ? 28.271 48.668 116.276 1.00 13.27 12 ALA C C 1
ATOM 4695 O O . ALA C 1 34 ? 28.067 48.318 115.117 1.00 13.25 12 ALA C O 1
ATOM 4697 N N . SER C 1 35 ? 28.005 49.892 116.718 1.00 12.88 13 SER C N 1
ATOM 4698 C CA . SER C 1 35 ? 27.480 50.954 115.865 1.00 12.93 13 SER C CA 1
ATOM 4699 C C . SER C 1 35 ? 28.419 51.176 114.673 1.00 13.13 13 SER C C 1
ATOM 4700 O O . SER C 1 35 ? 27.961 51.263 113.540 1.00 12.08 13 SER C O 1
ATOM 4711 N N . ASN C 1 37 ? 30.756 49.078 113.472 1.00 12.34 15 ASN C N 1
ATOM 4712 C CA . ASN C 1 37 ? 30.717 47.850 112.667 1.00 12.41 15 ASN C CA 1
ATOM 4713 C C . ASN C 1 37 ? 29.510 47.877 111.701 1.00 12.42 15 ASN C C 1
ATOM 4714 O O . ASN C 1 37 ? 29.659 47.685 110.497 1.00 12.85 15 ASN C O 1
ATOM 4719 N N . ILE C 1 38 ? 28.332 48.146 112.244 1.00 12.98 16 ILE C N 1
ATOM 4720 C CA . ILE C 1 38 ? 27.099 48.224 111.446 1.00 13.04 16 ILE C CA 1
ATOM 4721 C C . ILE C 1 38 ? 27.218 49.296 110.366 1.00 13.44 16 ILE C C 1
ATOM 4722 O O . ILE C 1 38 ? 26.860 49.068 109.179 1.00 12.56 16 ILE C O 1
ATOM 4735 N N . ASN C 1 40 ? 29.978 50.545 109.037 1.00 13.00 18 ASN C N 1
ATOM 4736 C CA . ASN C 1 40 ? 30.920 50.031 108.034 1.00 12.96 18 ASN C CA 1
ATOM 4737 C C . ASN C 1 40 ? 30.228 49.107 107.008 1.00 12.63 18 ASN C C 1
ATOM 4738 O O . ASN C 1 40 ? 30.450 49.253 105.798 1.00 12.91 18 ASN C O 1
ATOM 4743 N N . LYS C 1 41 ? 29.398 48.166 107.480 1.00 12.01 19 LYS C N 1
ATOM 4744 C CA . LYS C 1 41 ? 28.719 47.223 106.562 1.00 11.94 19 LYS C CA 1
ATOM 4745 C C . LYS C 1 41 ? 27.699 47.931 105.671 1.00 12.04 19 LYS C C 1
ATOM 4746 O O . LYS C 1 41 ? 27.574 47.617 104.483 1.00 11.71 19 LYS C O 1
ATOM 4752 N N . LEU C 1 42 ? 27.003 48.917 106.230 1.00 12.36 20 LEU C N 1
ATOM 4753 C CA . LEU C 1 42 ? 26.056 49.707 105.439 1.00 12.37 20 LEU C CA 1
ATOM 4754 C C . LEU C 1 42 ? 26.779 50.380 104.275 1.00 12.72 20 LEU C C 1
ATOM 4755 O O . LEU C 1 42 ? 26.349 50.307 103.122 1.00 12.66 20 LEU C O 1
ATOM 4760 N N . ILE C 1 43 ? 27.905 51.018 104.576 1.00 12.69 21 ILE C N 1
ATOM 4761 C CA . ILE C 1 43 ? 28.659 51.755 103.573 1.00 12.61 21 ILE C CA 1
ATOM 4762 C C . ILE C 1 43 ? 29.324 50.790 102.584 1.00 12.44 21 ILE C C 1
ATOM 4763 O O . ILE C 1 43 ? 29.373 51.063 101.373 1.00 12.42 21 ILE C O 1
ATOM 4768 N N . GLU C 1 44 ? 29.790 49.648 103.088 1.00 12.16 22 GLU C N 1
ATOM 4769 C CA . GLU C 1 44 ? 30.459 48.649 102.232 1.00 12.61 22 GLU C CA 1
ATOM 4770 C C . GLU C 1 44 ? 29.518 48.028 101.198 1.00 11.21 22 GLU C C 1
ATOM 4771 O O . GLU C 1 44 ? 29.928 47.745 100.072 1.00 10.70 22 GLU C O 1
ATOM 4777 N N . ASN C 1 45 ? 28.255 47.853 101.576 1.00 10.96 23 ASN C N 1
ATOM 4778 C CA . ASN C 1 45 ? 27.395 46.965 100.801 1.00 11.76 23 ASN C CA 1
ATOM 4779 C C . ASN C 1 45 ? 26.111 47.540 100.173 1.00 11.21 23 ASN C C 1
ATOM 4780 O O . ASN C 1 45 ? 25.493 46.858 99.346 1.00 10.48 23 ASN C O 1
ATOM 4785 N N . PHE C 1 46 ? 25.705 48.758 100.562 1.00 11.92 24 PHE C N 1
ATOM 4786 C CA . PHE C 1 46 ? 24.321 49.197 100.240 1.00 12.59 24 PHE C CA 1
ATOM 4787 C C . PHE C 1 46 ? 24.184 50.443 99.383 1.00 13.65 24 PHE C C 1
ATOM 4788 O O . PHE C 1 46 ? 23.073 50.896 99.128 1.00 14.52 24 PHE C O 1
ATOM 4796 N N . GLY C 1 47 ? 25.304 50.980 98.908 1.00 13.45 25 GLY C N 1
ATOM 4797 C CA . GLY C 1 47 ? 25.264 52.100 97.980 1.00 12.61 25 GLY C CA 1
ATOM 4798 C C . GLY C 1 47 ? 25.034 53.468 98.606 1.00 13.23 25 GLY C C 1
ATOM 4799 O O . GLY C 1 47 ? 24.406 54.340 98.003 1.00 12.87 25 GLY C O 1
ATOM 4800 N N . PHE C 1 48 ? 25.518 53.661 99.824 1.00 13.42 26 PHE C N 1
ATOM 4801 C CA . PHE C 1 48 ? 25.560 54.995 100.416 1.00 13.73 26 PHE C CA 1
ATOM 4802 C C . PHE C 1 48 ? 26.620 55.867 99.745 1.00 15.27 26 PHE C C 1
ATOM 4803 O O . PHE C 1 48 ? 27.695 55.389 99.367 1.00 14.35 26 PHE C O 1
ATOM 4811 N N . LYS C 1 49 ? 26.275 57.147 99.612 1.00 15.44 27 LYS C N 1
ATOM 4812 C CA . LYS C 1 49 ? 27.173 58.195 99.182 1.00 16.82 27 LYS C CA 1
ATOM 4813 C C . LYS C 1 49 ? 27.539 59.114 100.346 1.00 17.70 27 LYS C C 1
ATOM 4814 O O . LYS C 1 49 ? 26.813 59.241 101.345 1.00 17.96 27 LYS C O 1
ATOM 4820 N N . GLU C 1 50 ? 28.675 59.770 100.195 1.00 18.95 28 GLU C N 1
ATOM 4821 C CA . GLU C 1 50 ? 29.034 60.864 101.058 1.00 20.41 28 GLU C CA 1
ATOM 4822 C C . GLU C 1 50 ? 28.279 62.113 100.598 1.00 20.69 28 GLU C C 1
ATOM 4823 O O . GLU C 1 50 ? 28.054 62.298 99.396 1.00 21.44 28 GLU C O 1
ATOM 4829 N N . THR C 1 51 ? 27.848 62.935 101.545 1.00 20.84 29 THR C N 1
ATOM 4830 C CA . THR C 1 51 ? 27.156 64.186 101.209 1.00 20.40 29 THR C CA 1
ATOM 4831 C C . THR C 1 51 ? 27.980 65.381 101.670 1.00 20.08 29 THR C C 1
ATOM 4832 O O . THR C 1 51 ? 28.995 65.201 102.338 1.00 19.55 29 THR C O 1
ATOM 4836 N N A GLU C 1 52 ? 27.538 66.591 101.327 0.50 19.72 30 GLU C N 1
ATOM 4837 N N B GLU C 1 52 ? 27.517 66.581 101.312 0.50 19.87 30 GLU C N 1
ATOM 4838 C CA A GLU C 1 52 ? 28.179 67.821 101.809 0.50 20.22 30 GLU C CA 1
ATOM 4839 C CA B GLU C 1 52 ? 28.129 67.836 101.749 0.50 20.49 30 GLU C CA 1
ATOM 4840 C C A GLU C 1 52 ? 27.750 68.159 103.233 0.50 20.33 30 GLU C C 1
ATOM 4841 C C B GLU C 1 52 ? 27.530 68.323 103.067 0.50 20.48 30 GLU C C 1
ATOM 4842 O O A GLU C 1 52 ? 28.353 69.012 103.896 0.50 20.24 30 GLU C O 1
ATOM 4843 O O B GLU C 1 52 ? 27.807 69.452 103.495 0.50 20.29 30 GLU C O 1
ATOM 4854 N N . TYR C 1 53 ? 26.710 67.477 103.697 1.00 20.34 31 TYR C N 1
ATOM 4855 C CA . TYR C 1 53 ? 26.032 67.829 104.949 1.00 20.93 31 TYR C CA 1
ATOM 4856 C C . TYR C 1 53 ? 26.759 67.317 106.173 1.00 20.03 31 TYR C C 1
ATOM 4857 O O . TYR C 1 53 ? 27.435 66.304 106.109 1.00 20.22 31 TYR C O 1
ATOM 4866 N N . VAL C 1 54 ? 26.628 68.040 107.284 1.00 18.82 32 VAL C N 1
ATOM 4867 C CA . VAL C 1 54 ? 27.230 67.624 108.538 1.00 17.14 32 VAL C CA 1
ATOM 4868 C C . VAL C 1 54 ? 26.176 67.561 109.626 1.00 16.29 32 VAL C C 1
ATOM 4869 O O . VAL C 1 54 ? 25.240 68.370 109.659 1.00 15.86 32 VAL C O 1
ATOM 4873 N N . PHE C 1 55 ? 26.341 66.592 110.518 1.00 14.39 33 PHE C N 1
ATOM 4874 C CA . PHE C 1 55 ? 25.495 66.471 111.689 1.00 14.36 33 PHE C CA 1
ATOM 4875 C C . PHE C 1 55 ? 26.396 66.120 112.860 1.00 14.27 33 PHE C C 1
ATOM 4876 O O . PHE C 1 55 ? 27.197 65.183 112.765 1.00 14.17 33 PHE C O 1
ATOM 4884 N N . GLU C 1 56 ? 26.273 66.886 113.953 1.00 14.57 34 GLU C N 1
ATOM 4885 C CA . GLU C 1 56 ? 27.163 66.775 115.112 1.00 15.03 34 GLU C CA 1
ATOM 4886 C C . GLU C 1 56 ? 28.629 66.852 114.683 1.00 15.18 34 GLU C C 1
ATOM 4887 O O . GLU C 1 56 ? 29.485 66.188 115.262 1.00 15.39 34 GLU C O 1
ATOM 4893 N N . GLY C 1 57 ? 28.894 67.681 113.673 1.00 15.23 35 GLY C N 1
ATOM 4894 C CA . GLY C 1 57 ? 30.229 67.863 113.110 1.00 15.91 35 GLY C CA 1
ATOM 4895 C C . GLY C 1 57 ? 30.782 66.696 112.312 1.00 16.55 35 GLY C C 1
ATOM 4896 O O . GLY C 1 57 ? 31.933 66.734 111.869 1.00 17.49 35 GLY C O 1
ATOM 4897 N N . ASN C 1 58 ? 29.973 65.663 112.124 1.00 16.39 36 ASN C N 1
ATOM 4898 C CA . ASN C 1 58 ? 30.390 64.487 111.359 1.00 16.61 36 ASN C CA 1
ATOM 4899 C C . ASN C 1 58 ? 29.710 64.397 110.005 1.00 16.76 36 ASN C C 1
ATOM 4900 O O . ASN C 1 58 ? 28.595 64.895 109.845 1.00 16.23 36 ASN C O 1
ATOM 4905 N N . PRO C 1 59 ? 30.354 63.713 109.035 1.00 16.64 37 PRO C N 1
ATOM 4906 C CA . PRO C 1 59 ? 29.737 63.513 107.727 1.00 16.63 37 PRO C CA 1
ATOM 4907 C C . PRO C 1 59 ? 28.358 62.844 107.794 1.00 16.13 37 PRO C C 1
ATOM 4908 O O . PRO C 1 59 ? 28.078 62.031 108.686 1.00 16.46 37 PRO C O 1
ATOM 4912 N N . VAL C 1 60 ? 27.495 63.229 106.869 1.00 15.32 38 VAL C N 1
ATOM 4913 C CA . VAL C 1 60 ? 26.204 62.558 106.705 1.00 15.12 38 VAL C CA 1
ATOM 4914 C C . VAL C 1 60 ? 26.313 61.675 105.460 1.00 15.63 38 VAL C C 1
ATOM 4915 O O . VAL C 1 60 ? 26.768 62.146 104.408 1.00 16.26 38 VAL C O 1
ATOM 4919 N N . TYR C 1 61 ? 25.902 60.414 105.567 1.00 14.76 39 TYR C N 1
ATOM 4920 C CA . TYR C 1 61 ? 25.848 59.509 104.396 1.00 14.18 39 TYR C CA 1
ATOM 4921 C C . TYR C 1 61 ? 24.389 59.331 103.967 1.00 14.09 39 TYR C C 1
ATOM 4922 O O . TYR C 1 61 ? 23.477 59.455 104.779 1.00 14.39 39 TYR C O 1
ATOM 4931 N N . LYS C 1 62 ? 24.172 59.048 102.689 1.00 12.71 40 LYS C N 1
ATOM 4932 C CA . LYS C 1 62 ? 22.815 59.019 102.139 1.00 12.92 40 LYS C CA 1
ATOM 4933 C C . LYS C 1 62 ? 22.654 57.885 101.136 1.00 12.28 40 LYS C C 1
ATOM 4934 O O . LYS C 1 62 ? 23.550 57.621 100.329 1.00 12.42 40 LYS C O 1
ATOM 4940 N N . ARG C 1 63 ? 21.506 57.214 101.199 1.00 12.51 41 ARG C N 1
ATOM 4941 C CA . ARG C 1 63 ? 21.130 56.225 100.201 1.00 12.25 41 ARG C CA 1
ATOM 4942 C C . ARG C 1 63 ? 19.664 56.436 99.941 1.00 12.04 41 ARG C C 1
ATOM 4943 O O . ARG C 1 63 ? 18.820 55.951 100.694 1.00 13.13 41 ARG C O 1
ATOM 4951 N N . GLY C 1 64 ? 19.367 57.237 98.932 1.00 12.86 42 GLY C N 1
ATOM 4952 C CA . GLY C 1 64 ? 17.961 57.576 98.644 1.00 12.99 42 GLY C CA 1
ATOM 4953 C C . GLY C 1 64 ? 17.409 58.321 99.846 1.00 13.05 42 GLY C C 1
ATOM 4954 O O . GLY C 1 64 ? 17.985 59.317 100.285 1.00 13.15 42 GLY C O 1
ATOM 4955 N N A ASP C 1 65 ? 16.298 57.850 100.402 0.50 13.53 43 ASP C N 1
ATOM 4956 N N B ASP C 1 65 ? 16.328 57.790 100.400 0.50 12.87 43 ASP C N 1
ATOM 4957 C CA A ASP C 1 65 ? 15.722 58.555 101.562 0.50 14.15 43 ASP C CA 1
ATOM 4958 C CA B ASP C 1 65 ? 15.653 58.422 101.531 0.50 13.10 43 ASP C CA 1
ATOM 4959 C C A ASP C 1 65 ? 16.251 58.119 102.937 0.50 13.71 43 ASP C C 1
ATOM 4960 C C B ASP C 1 65 ? 16.111 57.906 102.903 0.50 12.99 43 ASP C C 1
ATOM 4961 O O A ASP C 1 65 ? 15.763 58.583 103.972 0.50 13.08 43 ASP C O 1
ATOM 4962 O O B ASP C 1 65 ? 15.435 58.106 103.911 0.50 12.71 43 ASP C O 1
ATOM 4971 N N . VAL C 1 66 ? 17.276 57.265 102.939 1.00 13.34 44 VAL C N 1
ATOM 4972 C CA . VAL C 1 66 ? 17.853 56.775 104.186 1.00 13.28 44 VAL C CA 1
ATOM 4973 C C . VAL C 1 66 ? 19.171 57.534 104.421 1.00 13.84 44 VAL C C 1
ATOM 4974 O O . VAL C 1 66 ? 20.009 57.624 103.525 1.00 13.24 44 VAL C O 1
ATOM 4978 N N . LEU C 1 67 ? 19.321 58.106 105.610 1.00 13.22 45 LEU C N 1
ATOM 4979 C CA . LEU C 1 67 ? 20.581 58.781 105.980 1.00 13.39 45 LEU C CA 1
ATOM 4980 C C . LEU C 1 67 ? 21.259 58.021 107.100 1.00 14.38 45 LEU C C 1
ATOM 4981 O O . LEU C 1 67 ? 20.574 57.347 107.904 1.00 15.65 45 LEU C O 1
ATOM 4986 N N . ILE C 1 68 ? 22.591 58.125 107.151 1.00 12.98 46 ILE C N 1
ATOM 4987 C CA . ILE C 1 68 ? 23.344 57.717 108.338 1.00 13.48 46 ILE C CA 1
ATOM 4988 C C . ILE C 1 68 ? 23.920 58.979 108.969 1.00 13.24 46 ILE C C 1
ATOM 4989 O O . ILE C 1 68 ? 24.668 59.723 108.321 1.00 13.06 46 ILE C O 1
ATOM 4994 N N . LEU C 1 69 ? 23.561 59.189 110.230 1.00 13.80 47 LEU C N 1
ATOM 4995 C CA . LEU C 1 69 ? 24.065 60.295 111.033 1.00 14.30 47 LEU C CA 1
ATOM 4996 C C . LEU C 1 69 ? 24.909 59.724 112.160 1.00 14.46 47 LEU C C 1
ATOM 4997 O O . LEU C 1 69 ? 24.616 58.643 112.667 1.00 13.90 47 LEU C O 1
ATOM 5002 N N . THR C 1 70 ? 25.942 60.461 112.587 1.00 14.04 48 THR C N 1
ATOM 5003 C CA . THR C 1 70 ? 26.822 59.955 113.618 1.00 13.74 48 THR C CA 1
ATOM 5004 C C . THR C 1 70 ? 27.020 61.011 114.705 1.00 14.33 48 THR C C 1
ATOM 5005 O O . THR C 1 70 ? 27.356 62.140 114.379 1.00 13.90 48 THR C O 1
ATOM 5009 N N . THR C 1 71 ? 26.844 60.618 115.964 1.00 15.12 49 THR C N 1
ATOM 5010 C CA . THR C 1 71 ? 27.112 61.502 117.111 1.00 16.15 49 THR C CA 1
ATOM 5011 C C . THR C 1 71 ? 28.474 61.188 117.729 1.00 15.93 49 THR C C 1
ATOM 5012 O O . THR C 1 71 ? 29.108 60.180 117.389 1.00 14.38 49 THR C O 1
ATOM 5016 N N . ASN C 1 72 ? 28.907 62.035 118.664 1.00 15.58 50 ASN C N 1
ATOM 5017 C CA . ASN C 1 72 ? 30.250 61.919 119.255 1.00 16.10 50 ASN C CA 1
ATOM 5018 C C . ASN C 1 72 ? 30.296 61.249 120.616 1.00 15.78 50 ASN C C 1
ATOM 5019 O O . ASN C 1 72 ? 31.385 60.902 121.131 1.00 15.35 50 ASN C O 1
ATOM 5024 N N . ASP C 1 73 ? 29.121 61.111 121.212 1.00 15.93 51 ASP C N 1
ATOM 5025 C CA . ASP C 1 73 ? 28.975 60.591 122.557 1.00 15.86 51 ASP C CA 1
ATOM 5026 C C . ASP C 1 73 ? 27.909 59.501 122.560 1.00 15.77 51 ASP C C 1
ATOM 5027 O O . ASP C 1 73 ? 27.368 59.175 121.508 1.00 16.06 51 ASP C O 1
ATOM 5032 N N . GLU C 1 74 ? 27.624 58.913 123.721 1.00 16.24 52 GLU C N 1
ATOM 5033 C CA . GLU C 1 74 ? 26.591 57.871 123.791 1.00 15.90 52 GLU C CA 1
ATOM 5034 C C . GLU C 1 74 ? 25.252 58.446 123.311 1.00 16.24 52 GLU C C 1
ATOM 5035 O O . GLU C 1 74 ? 24.921 59.593 123.613 1.00 16.83 52 GLU C O 1
ATOM 5049 N N . ILE C 1 76 ? 22.269 57.306 124.025 1.00 15.24 54 ILE C N 1
ATOM 5050 C CA . ILE C 1 76 ? 21.192 57.084 124.990 1.00 15.14 54 ILE C CA 1
ATOM 5051 C C . ILE C 1 76 ? 20.819 58.334 125.780 1.00 14.71 54 ILE C C 1
ATOM 5052 O O . ILE C 1 76 ? 19.720 58.410 126.336 1.00 14.97 54 ILE C O 1
ATOM 5057 N N . TYR C 1 77 ? 21.710 59.332 125.789 1.00 14.44 55 TYR C N 1
ATOM 5058 C CA . TYR C 1 77 ? 21.445 60.566 126.524 1.00 14.50 55 TYR C CA 1
ATOM 5059 C C . TYR C 1 77 ? 20.846 61.653 125.643 1.00 14.30 55 TYR C C 1
ATOM 5060 O O . TYR C 1 77 ? 20.453 62.721 126.143 1.00 14.55 55 TYR C O 1
ATOM 5069 N N . TYR C 1 78 ? 20.745 61.372 124.338 1.00 13.91 56 TYR C N 1
ATOM 5070 C CA . TYR C 1 78 ? 20.353 62.398 123.373 1.00 13.92 56 TYR C CA 1
ATOM 5071 C C . TYR C 1 78 ? 18.834 62.607 123.296 1.00 13.75 56 TYR C C 1
ATOM 5072 O O . TYR C 1 78 ? 18.228 62.417 122.236 1.00 13.39 56 TYR C O 1
ATOM 5081 N N . ASP C 1 79 ? 18.222 63.022 124.419 1.00 13.65 57 ASP C N 1
ATOM 5082 C CA . ASP C 1 79 ? 16.843 63.511 124.368 1.00 13.42 57 ASP C CA 1
ATOM 5083 C C . ASP C 1 79 ? 16.777 64.650 123.369 1.00 13.00 57 ASP C C 1
ATOM 5084 O O . ASP C 1 79 ? 17.752 65.396 123.200 1.00 13.08 57 ASP C O 1
ATOM 5089 N N . TYR C 1 80 ? 15.635 64.779 122.708 1.00 12.96 58 TYR C N 1
ATOM 5090 C CA . TYR C 1 80 ? 15.396 65.853 121.748 1.00 13.53 58 TYR C CA 1
ATOM 5091 C C . TYR C 1 80 ? 16.206 65.715 120.467 1.00 13.39 58 TYR C C 1
ATOM 5092 O O . TYR C 1 80 ? 16.310 66.663 119.700 1.00 12.38 58 TYR C O 1
ATOM 5101 N N . LEU C 1 81 ? 16.746 64.516 120.229 1.00 12.75 59 LEU C N 1
ATOM 5102 C CA . LEU C 1 81 ? 17.535 64.237 119.026 1.00 14.01 59 LEU C CA 1
ATOM 5103 C C . LEU C 1 81 ? 16.781 64.615 117.753 1.00 13.88 59 LEU C C 1
ATOM 5104 O O . LEU C 1 81 ? 17.367 65.175 116.825 1.00 13.59 59 LEU C O 1
ATOM 5109 N N . ASP C 1 82 ? 15.475 64.317 117.708 1.00 13.93 60 ASP C N 1
ATOM 5110 C CA . ASP C 1 82 ? 14.667 64.684 116.539 1.00 14.33 60 ASP C CA 1
ATOM 5111 C C . ASP C 1 82 ? 14.613 66.200 116.298 1.00 14.21 60 ASP C C 1
ATOM 5112 O O . ASP C 1 82 ? 14.656 66.644 115.149 1.00 13.60 60 ASP C O 1
ATOM 5117 N N . ARG C 1 83 ? 14.571 66.996 117.371 1.00 13.70 61 ARG C N 1
ATOM 5118 C CA . ARG C 1 83 ? 14.597 68.452 117.209 1.00 14.24 61 ARG C CA 1
ATOM 5119 C C . ARG C 1 83 ? 15.933 68.899 116.600 1.00 13.22 61 ARG C C 1
ATOM 5120 O O . ARG C 1 83 ? 15.989 69.839 115.808 1.00 13.07 61 ARG C O 1
ATOM 5128 N N . GLU C 1 84 ? 17.015 68.240 116.995 1.00 12.44 62 GLU C N 1
ATOM 5129 C CA . GLU C 1 84 ? 18.320 68.608 116.469 1.00 12.45 62 GLU C CA 1
ATOM 5130 C C . GLU C 1 84 ? 18.517 68.159 115.017 1.00 12.47 62 GLU C C 1
ATOM 5131 O O . GLU C 1 84 ? 19.192 68.832 114.250 1.00 12.05 62 GLU C O 1
ATOM 5137 N N . ILE C 1 85 ? 17.934 67.022 114.638 1.00 12.17 63 ILE C N 1
ATOM 5138 C CA . ILE C 1 85 ? 17.957 66.640 113.219 1.00 12.50 63 ILE C CA 1
ATOM 5139 C C . ILE C 1 85 ? 17.250 67.706 112.395 1.00 13.31 63 ILE C C 1
ATOM 5140 O O . ILE C 1 85 ? 17.740 68.138 111.342 1.00 12.79 63 ILE C O 1
ATOM 5145 N N . GLU C 1 86 ? 16.127 68.171 112.927 1.00 14.02 64 GLU C N 1
ATOM 5146 C CA . GLU C 1 86 ? 15.339 69.208 112.296 1.00 15.80 64 GLU C CA 1
ATOM 5147 C C . GLU C 1 86 ? 16.113 70.512 112.215 1.00 16.31 64 GLU C C 1
ATOM 5148 O O . GLU C 1 86 ? 16.146 71.148 111.154 1.00 16.57 64 GLU C O 1
ATOM 5154 N N . ASN C 1 87 ? 16.771 70.901 113.304 1.00 16.10 65 ASN C N 1
ATOM 5155 C CA . ASN C 1 87 ? 17.537 72.159 113.304 1.00 16.77 65 ASN C CA 1
ATOM 5156 C C . ASN C 1 87 ? 18.773 72.142 112.402 1.00 16.11 65 ASN C C 1
ATOM 5157 O O . ASN C 1 87 ? 19.023 73.090 111.647 1.00 16.36 65 ASN C O 1
ATOM 5162 N N . GLN C 1 88 ? 19.537 71.061 112.494 1.00 15.25 66 GLN C N 1
ATOM 5163 C CA . GLN C 1 88 ? 20.807 70.926 111.778 1.00 14.82 66 GLN C CA 1
ATOM 5164 C C . GLN C 1 88 ? 20.656 70.569 110.312 1.00 14.97 66 GLN C C 1
ATOM 5165 O O . GLN C 1 88 ? 21.471 71.003 109.499 1.00 15.11 66 GLN C O 1
ATOM 5171 N N . LEU C 1 89 ? 19.629 69.789 109.973 1.00 14.16 67 LEU C N 1
ATOM 5172 C CA . LEU C 1 89 ? 19.497 69.273 108.592 1.00 15.04 67 LEU C CA 1
ATOM 5173 C C . LEU C 1 89 ? 18.239 69.757 107.878 1.00 15.46 67 LEU C C 1
ATOM 5174 O O . LEU C 1 89 ? 18.129 69.619 106.660 1.00 16.89 67 LEU C O 1
ATOM 5179 N N . GLY C 1 90 ? 17.302 70.320 108.630 1.00 16.10 68 GLY C N 1
ATOM 5180 C CA . GLY C 1 90 ? 16.131 70.958 108.035 1.00 16.75 68 GLY C CA 1
ATOM 5181 C C . GLY C 1 90 ? 14.995 70.045 107.607 1.00 17.15 68 GLY C C 1
ATOM 5182 O O . GLY C 1 90 ? 14.211 70.411 106.732 1.00 17.99 68 GLY C O 1
ATOM 5183 N N . PHE C 1 91 ? 14.878 68.866 108.223 1.00 16.08 69 PHE C N 1
ATOM 5184 C CA . PHE C 1 91 ? 13.760 67.976 107.927 1.00 16.02 69 PHE C CA 1
ATOM 5185 C C . PHE C 1 91 ? 13.349 67.222 109.183 1.00 16.13 69 PHE C C 1
ATOM 5186 O O . PHE C 1 91 ? 14.155 67.030 110.088 1.00 16.47 69 PHE C O 1
ATOM 5194 N N . LYS C 1 92 ? 12.106 66.763 109.224 1.00 16.21 70 LYS C N 1
ATOM 5195 C CA . LYS C 1 92 ? 11.662 65.913 110.326 1.00 16.48 70 LYS C CA 1
ATOM 5196 C C . LYS C 1 92 ? 11.698 64.451 109.859 1.00 15.80 70 LYS C C 1
ATOM 5197 O O . LYS C 1 92 ? 11.017 64.101 108.890 1.00 15.59 70 LYS C O 1
ATOM 5203 N N . PRO C 1 93 ? 12.502 63.601 110.531 1.00 15.72 71 PRO C N 1
ATOM 5204 C CA . PRO C 1 93 ? 12.596 62.202 110.114 1.00 16.10 71 PRO C CA 1
ATOM 5205 C C . PRO C 1 93 ? 11.290 61.468 110.371 1.00 16.04 71 PRO C C 1
ATOM 5206 O O . PRO C 1 93 ? 10.567 61.796 111.334 1.00 16.09 71 PRO C O 1
ATOM 5210 N N . GLU C 1 94 ? 10.959 60.517 109.499 1.00 16.39 72 GLU C N 1
ATOM 5211 C CA . GLU C 1 94 ? 9.754 59.716 109.662 1.00 16.71 72 GLU C CA 1
ATOM 5212 C C . GLU C 1 94 ? 9.970 58.635 110.713 1.00 15.30 72 GLU C C 1
ATOM 5213 O O . GLU C 1 94 ? 9.026 58.216 111.370 1.00 15.06 72 GLU C O 1
ATOM 5219 N N . ILE C 1 95 ? 11.219 58.214 110.860 1.00 14.74 73 ILE C N 1
ATOM 5220 C CA . ILE C 1 95 ? 11.601 57.122 111.771 1.00 14.11 73 ILE C CA 1
ATOM 5221 C C . ILE C 1 95 ? 13.094 57.260 112.055 1.00 14.09 73 ILE C C 1
ATOM 5222 O O . ILE C 1 95 ? 13.848 57.756 111.207 1.00 13.85 73 ILE C O 1
ATOM 5227 N N . ILE C 1 96 ? 13.505 56.853 113.250 1.00 13.75 74 ILE C N 1
ATOM 5228 C CA . ILE C 1 96 ? 14.925 56.767 113.596 1.00 13.69 74 ILE C CA 1
ATOM 5229 C C . ILE C 1 96 ? 15.277 55.328 114.008 1.00 13.80 74 ILE C C 1
ATOM 5230 O O . ILE C 1 96 ? 14.590 54.747 114.855 1.00 14.47 74 ILE C O 1
ATOM 5235 N N . ALA C 1 97 ? 16.308 54.739 113.396 1.00 12.73 75 ALA C N 1
ATOM 5236 C CA . ALA C 1 97 ? 16.795 53.401 113.803 1.00 13.37 75 ALA C CA 1
ATOM 5237 C C . ALA C 1 97 ? 18.146 53.618 114.465 1.00 13.73 75 ALA C C 1
ATOM 5238 O O . ALA C 1 97 ? 19.076 54.103 113.814 1.00 14.65 75 ALA C O 1
ATOM 5240 N N . PHE C 1 98 ? 18.258 53.301 115.750 1.00 13.62 76 PHE C N 1
ATOM 5241 C CA . PHE C 1 98 ? 19.539 53.469 116.446 1.00 12.93 76 PHE C CA 1
ATOM 5242 C C . PHE C 1 98 ? 20.337 52.174 116.331 1.00 13.46 76 PHE C C 1
ATOM 5243 O O . PHE C 1 98 ? 19.877 51.146 116.822 1.00 13.52 76 PHE C O 1
ATOM 5251 N N . ALA C 1 99 ? 21.516 52.226 115.703 1.00 12.50 77 ALA C N 1
ATOM 5252 C CA . ALA C 1 99 ? 22.399 51.062 115.552 1.00 13.63 77 ALA C CA 1
ATOM 5253 C C . ALA C 1 99 ? 23.378 51.057 116.726 1.00 13.82 77 ALA C C 1
ATOM 5254 O O . ALA C 1 99 ? 24.203 51.962 116.868 1.00 13.67 77 ALA C O 1
ATOM 5256 N N . SER C 1 100 ? 23.244 50.055 117.588 1.00 14.10 78 SER C N 1
ATOM 5257 C CA . SER C 1 100 ? 23.840 50.123 118.925 1.00 14.71 78 SER C CA 1
ATOM 5258 C C . SER C 1 100 ? 24.389 48.782 119.408 1.00 15.22 78 SER C C 1
ATOM 5259 O O . SER C 1 100 ? 23.983 47.726 118.925 1.00 15.55 78 SER C O 1
ATOM 5262 N N . ARG C 1 101 ? 25.318 48.833 120.359 1.00 15.19 79 ARG C N 1
ATOM 5263 C CA . ARG C 1 101 ? 25.669 47.651 121.146 1.00 16.27 79 ARG C CA 1
ATOM 5264 C C . ARG C 1 101 ? 24.640 47.411 122.257 1.00 16.62 79 ARG C C 1
ATOM 5265 O O . ARG C 1 101 ? 23.919 48.341 122.691 1.00 16.60 79 ARG C O 1
ATOM 5273 N N . HIS C 1 102 ? 24.576 46.161 122.706 1.00 17.00 80 HIS C N 1
ATOM 5274 C CA . HIS C 1 102 ? 23.951 45.801 123.971 1.00 17.94 80 HIS C CA 1
ATOM 5275 C C . HIS C 1 102 ? 25.071 45.254 124.833 1.00 18.64 80 HIS C C 1
ATOM 5276 O O . HIS C 1 102 ? 25.862 44.438 124.378 1.00 17.15 80 HIS C O 1
ATOM 5283 N N . SER C 1 103 ? 25.143 45.706 126.076 1.00 19.93 81 SER C N 1
ATOM 5284 C CA . SER C 1 103 ? 26.210 45.290 126.963 1.00 21.30 81 SER C CA 1
ATOM 5285 C C . SER C 1 103 ? 25.600 44.639 128.190 1.00 21.84 81 SER C C 1
ATOM 5286 O O . SER C 1 103 ? 24.657 45.167 128.786 1.00 22.44 81 SER C O 1
ATOM 5289 N N . SER C 1 104 ? 26.108 43.466 128.530 1.00 22.89 82 SER C N 1
ATOM 5290 C CA . SER C 1 104 ? 25.661 42.745 129.708 1.00 24.13 82 SER C CA 1
ATOM 5291 C C . SER C 1 104 ? 26.838 41.970 130.283 1.00 24.96 82 SER C C 1
ATOM 5292 O O . SER C 1 104 ? 27.728 41.533 129.543 1.00 24.91 82 SER C O 1
ATOM 5295 N N . LYS C 1 105 ? 26.844 41.833 131.609 1.00 26.20 83 LYS C N 1
ATOM 5296 C CA . LYS C 1 105 ? 27.824 41.017 132.322 1.00 27.32 83 LYS C CA 1
ATOM 5297 C C . LYS C 1 105 ? 27.628 39.526 132.048 1.00 27.55 83 LYS C C 1
ATOM 5298 O O . LYS C 1 105 ? 28.592 38.762 132.056 1.00 27.30 83 LYS C O 1
ATOM 5304 N N . GLN C 1 106 ? 26.375 39.116 131.845 1.00 27.70 84 GLN C N 1
ATOM 5305 C CA . GLN C 1 106 ? 26.068 37.734 131.486 1.00 28.34 84 GLN C CA 1
ATOM 5306 C C . GLN C 1 106 ? 26.177 37.593 129.985 1.00 27.61 84 GLN C C 1
ATOM 5307 O O . GLN C 1 106 ? 25.458 38.255 129.223 1.00 27.65 84 GLN C O 1
ATOM 5313 N N . LYS C 1 107 ? 27.109 36.746 129.571 1.00 26.79 85 LYS C N 1
ATOM 5314 C CA . LYS C 1 107 ? 27.342 36.494 128.163 1.00 25.99 85 LYS C CA 1
ATOM 5315 C C . LYS C 1 107 ? 26.102 35.917 127.499 1.00 25.12 85 LYS C C 1
ATOM 5316 O O . LYS C 1 107 ? 25.595 34.868 127.907 1.00 24.69 85 LYS C O 1
ATOM 5322 N N . LEU C 1 108 ? 25.614 36.625 126.484 1.00 23.51 86 LEU C N 1
ATOM 5323 C CA . LEU C 1 108 ? 24.583 36.102 125.611 1.00 22.12 86 LEU C CA 1
ATOM 5324 C C . LEU C 1 108 ? 24.750 36.724 124.231 1.00 20.88 86 LEU C C 1
ATOM 5325 O O . LEU C 1 108 ? 24.299 37.854 124.013 1.00 20.79 86 LEU C O 1
ATOM 5330 N N . PRO C 1 109 ? 25.414 36.003 123.299 1.00 19.60 87 PRO C N 1
ATOM 5331 C CA . PRO C 1 109 ? 25.484 36.518 121.931 1.00 18.35 87 PRO C CA 1
ATOM 5332 C C . PRO C 1 109 ? 24.062 36.661 121.412 1.00 17.43 87 PRO C C 1
ATOM 5333 O O . PRO C 1 109 ? 23.263 35.717 121.495 1.00 16.75 87 PRO C O 1
ATOM 5337 N N . ALA C 1 110 ? 23.728 37.857 120.934 1.00 16.48 88 ALA C N 1
ATOM 5338 C CA . ALA C 1 110 ? 22.342 38.154 120.619 1.00 15.68 88 ALA C CA 1
ATOM 5339 C C . ALA C 1 110 ? 22.224 39.248 119.572 1.00 15.66 88 ALA C C 1
ATOM 5340 O O . ALA C 1 110 ? 23.099 40.105 119.455 1.00 15.94 88 ALA C O 1
ATOM 5342 N N . LEU C 1 111 ? 21.119 39.196 118.840 1.00 15.17 89 LEU C N 1
ATOM 5343 C CA . LEU C 1 111 ? 20.727 40.216 117.880 1.00 15.10 89 LEU C CA 1
ATOM 5344 C C . LEU C 1 111 ? 19.332 40.636 118.326 1.00 14.90 89 LEU C C 1
ATOM 5345 O O . LEU C 1 111 ? 18.413 39.813 118.358 1.00 15.21 89 LEU C O 1
ATOM 5350 N N . THR C 1 112 ? 19.179 41.904 118.682 1.00 14.65 90 THR C N 1
ATOM 5351 C CA . THR C 1 112 ? 17.986 42.309 119.424 1.00 15.23 90 THR C CA 1
ATOM 5352 C C . THR C 1 112 ? 17.368 43.594 118.894 1.00 14.59 90 THR C C 1
ATOM 5353 O O . THR C 1 112 ? 17.991 44.343 118.125 1.00 13.14 90 THR C O 1
ATOM 5357 N N . THR C 1 113 ? 16.138 43.855 119.320 1.00 14.41 91 THR C N 1
ATOM 5358 C CA . THR C 1 113 ? 15.517 45.145 119.044 1.00 14.46 91 THR C CA 1
ATOM 5359 C C . THR C 1 113 ? 14.620 45.567 120.210 1.00 14.46 91 THR C C 1
ATOM 5360 O O . THR C 1 113 ? 13.992 44.728 120.853 1.00 14.18 91 THR C O 1
ATOM 5364 N N . HIS C 1 114 ? 14.561 46.863 120.472 1.00 14.31 92 HIS C N 1
ATOM 5365 C CA . HIS C 1 114 ? 13.701 47.357 121.552 1.00 14.39 92 HIS C CA 1
ATOM 5366 C C . HIS C 1 114 ? 13.438 48.834 121.425 1.00 14.48 92 HIS C C 1
ATOM 5367 O O . HIS C 1 114 ? 14.127 49.543 120.660 1.00 15.58 92 HIS C O 1
ATOM 5374 N N . VAL C 1 115 ? 12.439 49.303 122.172 1.00 14.24 93 VAL C N 1
ATOM 5375 C CA . VAL C 1 115 ? 12.198 50.737 122.267 1.00 13.86 93 VAL C CA 1
ATOM 5376 C C . VAL C 1 115 ? 12.760 51.246 123.596 1.00 14.16 93 VAL C C 1
ATOM 5377 O O . VAL C 1 115 ? 12.893 50.482 124.575 1.00 14.36 93 VAL C O 1
ATOM 5381 N N . THR C 1 116 ? 13.070 52.538 123.626 1.00 14.21 94 THR C N 1
ATOM 5382 C CA . THR C 1 116 ? 13.621 53.180 124.808 1.00 13.98 94 THR C CA 1
ATOM 5383 C C . THR C 1 116 ? 12.528 53.813 125.686 1.00 14.50 94 THR C C 1
ATOM 5384 O O . THR C 1 116 ? 11.445 54.190 125.218 1.00 14.39 94 THR C O 1
ATOM 5388 N N . GLY C 1 117 ? 12.824 53.889 126.972 1.00 14.62 95 GLY C N 1
ATOM 5389 C CA . GLY C 1 117 ? 11.866 54.380 127.960 1.00 14.91 95 GLY C CA 1
ATOM 5390 C C . GLY C 1 117 ? 12.314 53.954 129.343 1.00 15.13 95 GLY C C 1
ATOM 5391 O O . GLY C 1 117 ? 13.146 53.045 129.489 1.00 15.13 95 GLY C O 1
ATOM 5392 N N . ASN C 1 118 ? 11.777 54.629 130.350 1.00 14.25 96 ASN C N 1
ATOM 5393 C CA . ASN C 1 118 ? 12.100 54.367 131.756 1.00 14.29 96 ASN C CA 1
ATOM 5394 C C . ASN C 1 118 ? 10.810 54.131 132.502 1.00 14.37 96 ASN C C 1
ATOM 5395 O O . ASN C 1 118 ? 10.003 55.048 132.636 1.00 13.80 96 ASN C O 1
ATOM 5400 N N . TRP C 1 119 ? 10.589 52.882 132.913 1.00 14.37 97 TRP C N 1
ATOM 5401 C CA . TRP C 1 119 ? 9.409 52.540 133.733 1.00 14.29 97 TRP C CA 1
ATOM 5402 C C . TRP C 1 119 ? 9.410 53.240 135.099 1.00 14.55 97 TRP C C 1
ATOM 5403 O O . TRP C 1 119 ? 8.349 53.560 135.657 1.00 13.88 97 TRP C O 1
ATOM 5414 N N . GLY C 1 120 ? 10.614 53.479 135.623 1.00 14.56 98 GLY C N 1
ATOM 5415 C CA . GLY C 1 120 ? 10.800 54.190 136.883 1.00 15.77 98 GLY C CA 1
ATOM 5416 C C . GLY C 1 120 ? 11.874 55.250 136.712 1.00 16.51 98 GLY C C 1
ATOM 5417 O O . GLY C 1 120 ? 11.817 56.053 135.769 1.00 15.50 98 GLY C O 1
ATOM 5418 N N . LYS C 1 121 ? 12.868 55.239 137.600 1.00 17.39 99 LYS C N 1
ATOM 5419 C CA . LYS C 1 121 ? 13.966 56.207 137.550 1.00 18.93 99 LYS C CA 1
ATOM 5420 C C . LYS C 1 121 ? 14.863 56.001 136.341 1.00 19.09 99 LYS C C 1
ATOM 5421 O O . LYS C 1 121 ? 15.205 54.856 135.994 1.00 19.11 99 LYS C O 1
ATOM 5427 N N . ALA C 1 122 ? 15.258 57.114 135.726 1.00 18.95 100 ALA C N 1
ATOM 5428 C CA . ALA C 1 122 ? 16.152 57.097 134.572 1.00 20.35 100 ALA C CA 1
ATOM 5429 C C . ALA C 1 122 ? 17.599 57.010 135.030 1.00 21.11 100 ALA C C 1
ATOM 5430 O O . ALA C 1 122 ? 18.077 57.919 135.695 1.00 22.53 100 ALA C O 1
ATOM 5440 N N . TYR C 1 124 ? 20.114 55.616 132.677 1.00 22.03 102 TYR C N 1
ATOM 5441 C CA . TYR C 1 124 ? 20.900 55.592 131.446 1.00 21.83 102 TYR C CA 1
ATOM 5442 C C . TYR C 1 124 ? 20.253 56.423 130.341 1.00 20.39 102 TYR C C 1
ATOM 5443 O O . TYR C 1 124 ? 20.079 55.950 129.214 1.00 20.12 102 TYR C O 1
ATOM 5452 N N . GLY C 1 125 ? 19.920 57.669 130.679 1.00 19.47 103 GLY C N 1
ATOM 5453 C CA . GLY C 1 125 ? 19.407 58.630 129.704 1.00 18.90 103 GLY C CA 1
ATOM 5454 C C . GLY C 1 125 ? 17.903 58.766 129.755 1.00 18.66 103 GLY C C 1
ATOM 5455 O O . GLY C 1 125 ? 17.209 57.883 130.261 1.00 18.17 103 GLY C O 1
ATOM 5456 N N . GLY C 1 126 ? 17.397 59.869 129.214 1.00 18.38 104 GLY C N 1
ATOM 5457 C CA . GLY C 1 126 ? 15.963 60.129 129.255 1.00 17.65 104 GLY C CA 1
ATOM 5458 C C . GLY C 1 126 ? 15.442 60.609 130.605 1.00 17.48 104 GLY C C 1
ATOM 5459 O O . GLY C 1 126 ? 16.203 60.926 131.539 1.00 16.45 104 GLY C O 1
ATOM 5460 N N . LYS C 1 127 ? 14.119 60.670 130.698 1.00 16.51 105 LYS C N 1
ATOM 5461 C CA . LYS C 1 127 ? 13.434 61.177 131.882 1.00 17.20 105 LYS C CA 1
ATOM 5462 C C . LYS C 1 127 ? 12.762 60.020 132.626 1.00 16.09 105 LYS C C 1
ATOM 5463 O O . LYS C 1 127 ? 12.437 58.989 132.021 1.00 15.63 105 LYS C O 1
ATOM 5469 N N . ASP C 1 128 ? 12.591 60.197 133.939 1.00 15.68 106 ASP C N 1
ATOM 5470 C CA . ASP C 1 128 ? 11.874 59.244 134.772 1.00 15.47 106 ASP C CA 1
ATOM 5471 C C . ASP C 1 128 ? 10.464 59.006 134.214 1.00 15.28 106 ASP C C 1
ATOM 5472 O O . ASP C 1 128 ? 9.800 59.967 133.790 1.00 14.86 106 ASP C O 1
ATOM 5477 N N . GLU C 1 129 ? 10.004 57.747 134.240 1.00 14.65 107 GLU C N 1
ATOM 5478 C CA . GLU C 1 129 ? 8.582 57.414 133.939 1.00 15.16 107 GLU C CA 1
ATOM 5479 C C . GLU C 1 129 ? 8.137 58.022 132.601 1.00 14.40 107 GLU C C 1
ATOM 5480 O O . GLU C 1 129 ? 7.078 58.628 132.499 1.00 14.69 107 GLU C O 1
ATOM 5486 N N . SER C 1 130 ? 9.001 57.883 131.599 1.00 13.78 108 SER C N 1
ATOM 5487 C CA . SER C 1 130 ? 8.815 58.522 130.291 1.00 13.94 108 SER C CA 1
ATOM 5488 C C . SER C 1 130 ? 9.242 57.538 129.222 1.00 13.56 108 SER C C 1
ATOM 5489 O O . SER C 1 130 ? 10.064 56.660 129.482 1.00 13.63 108 SER C O 1
ATOM 5492 N N . PHE C 1 131 ? 8.698 57.706 128.022 1.00 13.54 109 PHE C N 1
ATOM 5493 C CA . PHE C 1 131 ? 8.836 56.697 126.964 1.00 13.78 109 PHE C CA 1
ATOM 5494 C C . PHE C 1 131 ? 9.062 57.327 125.609 1.00 13.93 109 PHE C C 1
ATOM 5495 O O . PHE C 1 131 ? 8.408 58.305 125.270 1.00 14.09 109 PHE C O 1
ATOM 5503 N N . ALA C 1 132 ? 9.949 56.730 124.818 1.00 13.72 110 ALA C N 1
ATOM 5504 C CA . ALA C 1 132 ? 10.065 57.114 123.411 1.00 13.40 110 ALA C CA 1
ATOM 5505 C C . ALA C 1 132 ? 8.817 56.588 122.686 1.00 14.08 110 ALA C C 1
ATOM 5506 O O . ALA C 1 132 ? 8.101 55.703 123.187 1.00 14.00 110 ALA C O 1
ATOM 5508 N N . VAL C 1 133 ? 8.540 57.153 121.522 1.00 13.64 111 VAL C N 1
ATOM 5509 C CA . VAL C 1 133 ? 7.447 56.648 120.676 1.00 14.05 111 VAL C CA 1
ATOM 5510 C C . VAL C 1 133 ? 7.846 55.356 119.948 1.00 13.41 111 VAL C C 1
ATOM 5511 O O . VAL C 1 133 ? 8.808 55.329 119.152 1.00 13.55 111 VAL C O 1
ATOM 5515 N N . ALA C 1 134 ? 7.124 54.277 120.246 1.00 12.60 112 ALA C N 1
ATOM 5516 C CA . ALA C 1 134 ? 7.472 52.964 119.699 1.00 13.47 112 ALA C CA 1
ATOM 5517 C C . ALA C 1 134 ? 7.019 52.811 118.255 1.00 13.26 112 ALA C C 1
ATOM 5518 O O . ALA C 1 134 ? 6.060 53.469 117.808 1.00 13.72 112 ALA C O 1
ATOM 5520 N N . ILE C 1 135 ? 7.696 51.918 117.544 1.00 12.77 113 ILE C N 1
ATOM 5521 C CA . ILE C 1 135 ? 7.315 51.614 116.176 1.00 13.45 113 ILE C CA 1
ATOM 5522 C C . ILE C 1 135 ? 7.193 50.089 116.010 1.00 12.97 113 ILE C C 1
ATOM 5523 O O . ILE C 1 135 ? 8.140 49.414 115.587 1.00 14.21 113 ILE C O 1
ATOM 5528 N N . PRO C 1 136 ? 6.040 49.533 116.420 1.00 14.07 114 PRO C N 1
ATOM 5529 C CA . PRO C 1 136 ? 5.872 48.086 116.441 1.00 13.40 114 PRO C CA 1
ATOM 5530 C C . PRO C 1 136 ? 6.159 47.367 115.109 1.00 13.65 114 PRO C C 1
ATOM 5531 O O . PRO C 1 136 ? 6.864 46.363 115.114 1.00 14.02 114 PRO C O 1
ATOM 5535 N N . SER C 1 137 ? 5.633 47.869 113.995 1.00 13.88 115 SER C N 1
ATOM 5536 C CA . SER C 1 137 ? 5.840 47.211 112.693 1.00 14.00 115 SER C CA 1
ATOM 5537 C C . SER C 1 137 ? 7.340 47.022 112.363 1.00 13.73 115 SER C C 1
ATOM 5538 O O . SER C 1 137 ? 7.753 45.944 111.935 1.00 13.98 115 SER C O 1
ATOM 5541 N N . ALA C 1 138 ? 8.138 48.074 112.564 1.00 14.08 116 ALA C N 1
ATOM 5542 C CA . ALA C 1 138 ? 9.578 48.031 112.274 1.00 14.43 116 ALA C CA 1
ATOM 5543 C C . ALA C 1 138 ? 10.315 47.011 113.144 1.00 14.54 116 ALA C C 1
ATOM 5544 O O . ALA C 1 138 ? 11.229 46.290 112.673 1.00 14.25 116 ALA C O 1
ATOM 5554 N N . LYS C 1 140 ? 8.954 44.312 114.653 1.00 13.96 118 LYS C N 1
ATOM 5555 C CA . LYS C 1 140 ? 8.507 42.963 114.322 1.00 14.40 118 LYS C CA 1
ATOM 5556 C C . LYS C 1 140 ? 9.181 42.493 113.031 1.00 14.56 118 LYS C C 1
ATOM 5557 O O . LYS C 1 140 ? 9.662 41.376 112.956 1.00 14.51 118 LYS C O 1
ATOM 5563 N N . LEU C 1 141 ? 9.239 43.366 112.028 1.00 14.52 119 LEU C N 1
ATOM 5564 C CA . LEU C 1 141 ? 9.990 43.053 110.803 1.00 15.15 119 LEU C CA 1
ATOM 5565 C C . LEU C 1 141 ? 11.473 42.830 111.096 1.00 14.80 119 LEU C C 1
ATOM 5566 O O . LEU C 1 141 ? 12.079 41.933 110.525 1.00 14.55 119 LEU C O 1
ATOM 5571 N N . SER C 1 142 ? 12.051 43.613 112.007 1.00 14.57 120 SER C N 1
ATOM 5572 C CA . SER C 1 142 ? 13.421 43.361 112.457 1.00 15.04 120 SER C CA 1
ATOM 5573 C C . SER C 1 142 ? 13.596 41.958 113.024 1.00 15.20 120 SER C C 1
ATOM 5574 O O . SER C 1 142 ? 14.499 41.230 112.619 1.00 14.16 120 SER C O 1
ATOM 5577 N N . LEU C 1 143 ? 12.723 41.570 113.949 1.00 15.20 121 LEU C N 1
ATOM 5578 C CA . LEU C 1 143 ? 12.818 40.236 114.536 1.00 15.31 121 LEU C CA 1
ATOM 5579 C C . LEU C 1 143 ? 12.729 39.139 113.470 1.00 14.90 121 LEU C C 1
ATOM 5580 O O . LEU C 1 143 ? 13.488 38.173 113.491 1.00 15.69 121 LEU C O 1
ATOM 5585 N N . LEU C 1 144 ? 11.812 39.306 112.530 1.00 14.24 122 LEU C N 1
ATOM 5586 C CA . LEU C 1 144 ? 11.610 38.306 111.496 1.00 14.27 122 LEU C CA 1
ATOM 5587 C C . LEU C 1 144 ? 12.843 38.194 110.590 1.00 14.43 122 LEU C C 1
ATOM 5588 O O . LEU C 1 144 ? 13.302 37.082 110.268 1.00 15.47 122 LEU C O 1
ATOM 5593 N N . LYS C 1 145 ? 13.380 39.343 110.197 1.00 14.25 123 LYS C N 1
ATOM 5594 C CA . LYS C 1 145 ? 14.517 39.353 109.273 1.00 14.68 123 LYS C CA 1
ATOM 5595 C C . LYS C 1 145 ? 15.784 38.857 109.958 1.00 15.29 123 LYS C C 1
ATOM 5596 O O . LYS C 1 145 ? 16.526 38.083 109.361 1.00 15.33 123 LYS C O 1
ATOM 5610 N N . SER C 1 147 ? 16.060 36.783 112.376 1.00 16.67 125 SER C N 1
ATOM 5611 C CA . SER C 1 147 ? 15.892 35.338 112.515 1.00 16.32 125 SER C CA 1
ATOM 5612 C C . SER C 1 147 ? 16.189 34.646 111.180 1.00 16.38 125 SER C C 1
ATOM 5613 O O . SER C 1 147 ? 16.865 33.617 111.146 1.00 16.33 125 SER C O 1
ATOM 5616 N N . GLU C 1 148 ? 15.679 35.215 110.090 1.00 16.42 126 GLU C N 1
ATOM 5617 C CA . GLU C 1 148 ? 15.882 34.647 108.753 1.00 17.53 126 GLU C CA 1
ATOM 5618 C C . GLU C 1 148 ? 17.372 34.611 108.398 1.00 16.95 126 GLU C C 1
ATOM 5619 O O . GLU C 1 148 ? 17.843 33.647 107.768 1.00 16.60 126 GLU C O 1
ATOM 5625 N N . LEU C 1 149 ? 18.108 35.638 108.829 1.00 15.98 127 LEU C N 1
ATOM 5626 C CA . LEU C 1 149 ? 19.520 35.799 108.469 1.00 16.19 127 LEU C CA 1
ATOM 5627 C C . LEU C 1 149 ? 20.527 35.213 109.476 1.00 16.11 127 LEU C C 1
ATOM 5628 O O . LEU C 1 149 ? 21.738 35.191 109.222 1.00 17.12 127 LEU C O 1
ATOM 5633 N N . ASN C 1 150 ? 20.019 34.697 110.587 1.00 16.83 128 ASN C N 1
ATOM 5634 C CA . ASN C 1 150 ? 20.851 34.245 111.702 1.00 16.62 128 ASN C CA 1
ATOM 5635 C C . ASN C 1 150 ? 21.539 32.902 111.446 1.00 16.53 128 ASN C C 1
ATOM 5636 O O . ASN C 1 150 ? 21.029 31.851 111.847 1.00 17.38 128 ASN C O 1
ATOM 5641 N N . ASP C 1 151 ? 22.700 32.941 110.797 1.00 16.56 129 ASP C N 1
ATOM 5642 C CA . ASP C 1 151 ? 23.532 31.748 110.639 1.00 16.76 129 ASP C CA 1
ATOM 5643 C C . ASP C 1 151 ? 24.611 31.679 111.723 1.00 16.45 129 ASP C C 1
ATOM 5644 O O . ASP C 1 151 ? 25.482 30.811 111.697 1.00 17.26 129 ASP C O 1
ATOM 5649 N N . LEU C 1 152 ? 24.534 32.596 112.678 1.00 16.06 130 LEU C N 1
ATOM 5650 C CA . LEU C 1 152 ? 25.477 32.658 113.784 1.00 15.91 130 LEU C CA 1
ATOM 5651 C C . LEU C 1 152 ? 25.087 31.756 114.946 1.00 15.99 130 LEU C C 1
ATOM 5652 O O . LEU C 1 152 ? 25.926 31.427 115.785 1.00 15.71 130 LEU C O 1
ATOM 5657 N N . GLY C 1 153 ? 23.812 31.384 115.013 1.00 16.40 131 GLY C N 1
ATOM 5658 C CA . GLY C 1 153 ? 23.311 30.572 116.133 1.00 16.72 131 GLY C CA 1
ATOM 5659 C C . GLY C 1 153 ? 23.151 31.367 117.417 1.00 16.44 131 GLY C C 1
ATOM 5660 O O . GLY C 1 153 ? 23.180 30.802 118.516 1.00 16.68 131 GLY C O 1
ATOM 5661 N N . TRP C 1 154 ? 22.967 32.678 117.275 1.00 16.02 132 TRP C N 1
ATOM 5662 C CA . TRP C 1 154 ? 22.806 33.588 118.413 1.00 15.13 132 TRP C CA 1
ATOM 5663 C C . TRP C 1 154 ? 21.330 33.699 118.812 1.00 15.16 132 TRP C C 1
ATOM 5664 O O . TRP C 1 154 ? 20.444 33.241 118.092 1.00 15.36 132 TRP C O 1
ATOM 5675 N N . THR C 1 155 ? 21.064 34.302 119.966 1.00 14.55 133 THR C N 1
ATOM 5676 C CA . THR C 1 155 ? 19.690 34.581 120.355 1.00 15.15 133 THR C CA 1
ATOM 5677 C C . THR C 1 155 ? 19.148 35.737 119.510 1.00 15.03 133 THR C C 1
ATOM 5678 O O . THR C 1 155 ? 19.875 36.671 119.224 1.00 15.91 133 THR C O 1
ATOM 5682 N N . VAL C 1 156 ? 17.887 35.665 119.097 1.00 14.69 134 VAL C N 1
ATOM 5683 C CA . VAL C 1 156 ? 17.248 36.803 118.420 1.00 14.71 134 VAL C CA 1
ATOM 5684 C C . VAL C 1 156 ? 15.998 37.107 119.216 1.00 14.42 134 VAL C C 1
ATOM 5685 O O . VAL C 1 156 ? 15.152 36.228 119.403 1.00 14.24 134 VAL C O 1
ATOM 5689 N N . CYS C 1 157 ? 15.871 38.343 119.695 1.00 14.51 135 CYS C N 1
ATOM 5690 C CA . CYS C 1 157 ? 14.757 38.644 120.601 1.00 14.67 135 CYS C CA 1
ATOM 5691 C C . CYS C 1 157 ? 14.527 40.125 120.749 1.00 14.97 135 CYS C C 1
ATOM 5692 O O . CYS C 1 157 ? 15.401 40.948 120.438 1.00 14.45 135 CYS C O 1
ATOM 5695 N N . TYR C 1 158 ? 13.333 40.461 121.225 1.00 14.97 136 TYR C N 1
ATOM 5696 C CA . TYR C 1 158 ? 13.090 41.794 121.764 1.00 14.97 136 TYR C CA 1
ATOM 5697 C C . TYR C 1 158 ? 13.945 41.957 123.010 1.00 15.04 136 TYR C C 1
ATOM 5698 O O . TYR C 1 158 ? 14.363 40.969 123.624 1.00 14.95 136 TYR C O 1
ATOM 5707 N N . GLU C 1 159 ? 14.186 43.204 123.397 1.00 14.88 137 GLU C N 1
ATOM 5708 C CA . GLU C 1 159 ? 14.495 43.484 124.800 1.00 15.58 137 GLU C CA 1
ATOM 5709 C C . GLU C 1 159 ? 13.360 44.290 125.423 1.00 15.05 137 GLU C C 1
ATOM 5710 O O . GLU C 1 159 ? 12.554 44.899 124.707 1.00 15.47 137 GLU C O 1
ATOM 5716 N N . ALA C 1 160 ? 13.293 44.289 126.749 1.00 14.48 138 ALA C N 1
ATOM 5717 C CA . ALA C 1 160 ? 12.393 45.213 127.470 1.00 15.00 138 ALA C CA 1
ATOM 5718 C C . ALA C 1 160 ? 12.581 46.680 127.057 1.00 14.81 138 ALA C C 1
ATOM 5719 O O . ALA C 1 160 ? 13.661 47.076 126.588 1.00 16.34 138 ALA C O 1
ATOM 5721 N N . THR C 1 161 ? 11.539 47.499 127.213 1.00 14.98 139 THR C N 1
ATOM 5722 C CA . THR C 1 161 ? 11.730 48.949 127.166 1.00 14.74 139 THR C CA 1
ATOM 5723 C C . THR C 1 161 ? 12.744 49.335 128.252 1.00 15.00 139 THR C C 1
ATOM 5724 O O . THR C 1 161 ? 12.537 49.049 129.443 1.00 14.16 139 THR C O 1
ATOM 5728 N N . HIS C 1 162 ? 13.845 49.964 127.841 1.00 14.80 140 HIS C N 1
ATOM 5729 C CA . HIS C 1 162 ? 14.839 50.441 128.810 1.00 15.36 140 HIS C CA 1
ATOM 5730 C C . HIS C 1 162 ? 15.765 51.478 128.198 1.00 14.79 140 HIS C C 1
ATOM 5731 O O . HIS C 1 162 ? 15.914 51.547 126.992 1.00 14.83 140 HIS C O 1
ATOM 5738 N N . HIS C 1 163 ? 16.404 52.229 129.087 1.00 15.45 141 HIS C N 1
ATOM 5739 C CA . HIS C 1 163 ? 17.333 53.319 128.783 1.00 16.28 141 HIS C CA 1
ATOM 5740 C C . HIS C 1 163 ? 16.765 54.462 127.931 1.00 16.03 141 HIS C C 1
ATOM 5741 O O . HIS C 1 163 ? 15.602 54.439 127.541 1.00 16.89 141 HIS C O 1
ATOM 5748 N N . GLY C 1 164 ? 17.574 55.498 127.733 1.00 16.02 142 GLY C N 1
ATOM 5749 C CA . GLY C 1 164 ? 17.149 56.637 126.941 1.00 15.66 142 GLY C CA 1
ATOM 5750 C C . GLY C 1 164 ? 17.525 56.471 125.479 1.00 15.67 142 GLY C C 1
ATOM 5751 O O . GLY C 1 164 ? 18.181 55.477 125.111 1.00 15.54 142 GLY C O 1
ATOM 5752 N N . PRO C 1 165 ? 17.179 57.476 124.650 1.00 15.91 143 PRO C N 1
ATOM 5753 C CA . PRO C 1 165 ? 16.458 58.693 125.040 1.00 15.68 143 PRO C CA 1
ATOM 5754 C C . PRO C 1 165 ? 14.961 58.472 125.157 1.00 15.66 143 PRO C C 1
ATOM 5755 O O . PRO C 1 165 ? 14.423 57.523 124.590 1.00 15.18 143 PRO C O 1
ATOM 5759 N N . THR C 1 166 ? 14.282 59.352 125.877 1.00 15.40 144 THR C N 1
ATOM 5760 C CA . THR C 1 166 ? 12.819 59.233 125.972 1.00 15.19 144 THR C CA 1
ATOM 5761 C C . THR C 1 166 ? 12.106 60.377 125.270 1.00 15.09 144 THR C C 1
ATOM 5762 O O . THR C 1 166 ? 10.941 60.239 124.829 1.00 14.88 144 THR C O 1
ATOM 5766 N N . GLU C 1 167 ? 12.783 61.517 125.182 1.00 14.88 145 GLU C N 1
ATOM 5767 C CA . GLU C 1 167 ? 12.146 62.726 124.662 1.00 15.06 145 GLU C CA 1
ATOM 5768 C C . GLU C 1 167 ? 12.300 62.811 123.141 1.00 16.14 145 GLU C C 1
ATOM 5769 O O . GLU C 1 167 ? 13.100 63.593 122.607 1.00 15.99 145 GLU C O 1
ATOM 5775 N N . LEU C 1 168 ? 11.532 61.965 122.462 1.00 15.89 146 LEU C N 1
ATOM 5776 C CA . LEU C 1 168 ? 11.572 61.863 121.003 1.00 16.27 146 LEU C CA 1
ATOM 5777 C C . LEU C 1 168 ? 10.136 61.797 120.567 1.00 17.33 146 LEU C C 1
ATOM 5778 O O . LEU C 1 168 ? 9.360 61.003 121.106 1.00 17.31 146 LEU C O 1
ATOM 5783 N N . GLU C 1 169 ? 9.777 62.621 119.597 1.00 16.35 147 GLU C N 1
ATOM 5784 C CA . GLU C 1 169 ? 8.410 62.539 119.087 1.00 17.45 147 GLU C CA 1
ATOM 5785 C C . GLU C 1 169 ? 8.325 61.652 117.845 1.00 17.98 147 GLU C C 1
ATOM 5786 O O . GLU C 1 169 ? 7.302 61.015 117.601 1.00 19.92 147 GLU C O 1
ATOM 5792 N N . VAL C 1 170 ? 9.413 61.545 117.101 1.00 16.54 148 VAL C N 1
ATOM 5793 C CA . VAL C 1 170 ? 9.401 60.679 115.907 1.00 17.38 148 VAL C CA 1
ATOM 5794 C C . VAL C 1 170 ? 9.540 59.224 116.364 1.00 16.08 148 VAL C C 1
ATOM 5795 O O . VAL C 1 170 ? 10.243 58.958 117.335 1.00 16.45 148 VAL C O 1
ATOM 5799 N N . PRO C 1 171 ? 8.811 58.291 115.729 1.00 15.97 149 PRO C N 1
ATOM 5800 C CA . PRO C 1 171 ? 8.936 56.877 116.124 1.00 15.16 149 PRO C CA 1
ATOM 5801 C C . PRO C 1 171 ? 10.375 56.390 115.951 1.00 15.35 149 PRO C C 1
ATOM 5802 O O . PRO C 1 171 ? 11.058 56.798 115.018 1.00 14.57 149 PRO C O 1
ATOM 5806 N N . SER C 1 172 ? 10.835 55.536 116.854 1.00 14.75 150 SER C N 1
ATOM 5807 C CA . SER C 1 172 ? 12.223 55.068 116.794 1.00 14.59 150 SER C CA 1
ATOM 5808 C C . SER C 1 172 ? 12.379 53.707 117.435 1.00 14.70 150 SER C C 1
ATOM 5809 O O . SER C 1 172 ? 11.536 53.258 118.224 1.00 14.60 150 SER C O 1
ATOM 5812 N N . PHE C 1 173 ? 13.489 53.057 117.114 1.00 14.35 151 PHE C N 1
ATOM 5813 C CA . PHE C 1 173 ? 13.791 51.776 117.725 1.00 14.29 151 PHE C CA 1
ATOM 5814 C C . PHE C 1 173 ? 15.290 51.599 117.771 1.00 14.53 151 PHE C C 1
ATOM 5815 O O . PHE C 1 173 ? 16.002 52.160 116.929 1.00 15.34 151 PHE C O 1
ATOM 5823 N N . PHE C 1 174 ? 15.742 50.841 118.773 1.00 13.59 152 PHE C N 1
ATOM 5824 C CA . PHE C 1 174 ? 17.110 50.361 118.851 1.00 13.54 152 PHE C CA 1
ATOM 5825 C C . PHE C 1 174 ? 17.203 48.982 118.235 1.00 14.49 152 PHE C C 1
ATOM 5826 O O . PHE C 1 174 ? 16.293 48.157 118.402 1.00 14.00 152 PHE C O 1
ATOM 5834 N N . ILE C 1 175 ? 18.298 48.762 117.510 1.00 13.39 153 ILE C N 1
ATOM 5835 C CA . ILE C 1 175 ? 18.643 47.445 116.988 1.00 14.43 153 ILE C CA 1
ATOM 5836 C C . ILE C 1 175 ? 20.107 47.197 117.366 1.00 14.66 153 ILE C C 1
ATOM 5837 O O . ILE C 1 175 ? 20.969 48.046 117.131 1.00 14.07 153 ILE C O 1
ATOM 5842 N N . GLU C 1 176 ? 20.364 46.047 117.978 1.00 15.53 154 GLU C N 1
ATOM 5843 C CA . GLU C 1 176 ? 21.596 45.863 118.748 1.00 16.29 154 GLU C CA 1
ATOM 5844 C C . GLU C 1 176 ? 22.279 44.514 118.541 1.00 15.88 154 GLU C C 1
ATOM 5845 O O . GLU C 1 176 ? 21.635 43.518 118.224 1.00 15.49 154 GLU C O 1
ATOM 5851 N N . ILE C 1 177 ? 23.590 44.520 118.750 1.00 15.05 155 ILE C N 1
ATOM 5852 C CA . ILE C 1 177 ? 24.379 43.302 118.890 1.00 15.47 155 ILE C CA 1
ATOM 5853 C C . ILE C 1 177 ? 24.778 43.201 120.357 1.00 15.61 155 ILE C C 1
ATOM 5854 O O . ILE C 1 177 ? 25.357 44.149 120.902 1.00 15.48 155 ILE C O 1
ATOM 5859 N N . GLY C 1 178 ? 24.482 42.051 120.976 1.00 15.90 156 GLY C N 1
ATOM 5860 C CA . GLY C 1 178 ? 24.869 41.744 122.371 1.00 16.38 156 GLY C CA 1
ATOM 5861 C C . GLY C 1 178 ? 25.842 40.570 122.415 1.00 16.87 156 GLY C C 1
ATOM 5862 O O . GLY C 1 178 ? 25.892 39.784 121.468 1.00 16.60 156 GLY C O 1
ATOM 5863 N N . SER C 1 179 ? 26.609 40.416 123.496 1.00 17.25 157 SER C N 1
ATOM 5864 C CA . SER C 1 179 ? 26.489 41.205 124.723 1.00 18.27 157 SER C CA 1
ATOM 5865 C C . SER C 1 179 ? 27.829 41.811 125.161 1.00 18.41 157 SER C C 1
ATOM 5866 O O . SER C 1 179 ? 27.924 42.400 126.246 1.00 19.27 157 SER C O 1
ATOM 5869 N N . SER C 1 180 ? 28.860 41.629 124.341 1.00 18.05 158 SER C N 1
ATOM 5870 C CA . SER C 1 180 ? 30.213 42.089 124.659 1.00 18.18 158 SER C CA 1
ATOM 5871 C C . SER C 1 180 ? 31.000 42.404 123.394 1.00 18.59 158 SER C C 1
ATOM 5872 O O . SER C 1 180 ? 30.549 42.111 122.284 1.00 18.35 158 SER C O 1
ATOM 5875 N N . GLU C 1 181 ? 32.196 42.960 123.575 1.00 19.62 159 GLU C N 1
ATOM 5876 C CA . GLU C 1 181 ? 33.036 43.378 122.453 1.00 21.08 159 GLU C CA 1
ATOM 5877 C C . GLU C 1 181 ? 33.245 42.277 121.416 1.00 21.12 159 GLU C C 1
ATOM 5878 O O . GLU C 1 181 ? 33.208 42.559 120.214 1.00 20.72 159 GLU C O 1
ATOM 5884 N N . GLU C 1 182 ? 33.419 41.036 121.890 1.00 21.09 160 GLU C N 1
ATOM 5885 C CA . GLU C 1 182 ? 33.562 39.851 121.023 1.00 21.51 160 GLU C CA 1
ATOM 5886 C C . GLU C 1 182 ? 32.489 39.839 119.945 1.00 20.28 160 GLU C C 1
ATOM 5887 O O . GLU C 1 182 ? 32.783 39.631 118.774 1.00 20.90 160 GLU C O 1
ATOM 5893 N N . GLU C 1 183 ? 31.246 40.075 120.351 1.00 18.99 161 GLU C N 1
ATOM 5894 C CA . GLU C 1 183 ? 30.125 40.076 119.422 1.00 17.77 161 GLU C CA 1
ATOM 5895 C C . GLU C 1 183 ? 29.994 41.402 118.667 1.00 16.91 161 GLU C C 1
ATOM 5896 O O . GLU C 1 183 ? 29.690 41.411 117.470 1.00 16.15 161 GLU C O 1
ATOM 5902 N N . TRP C 1 184 ? 30.221 42.513 119.363 1.00 16.40 162 TRP C N 1
ATOM 5903 C CA . TRP C 1 184 ? 30.100 43.850 118.741 1.00 15.82 162 TRP C CA 1
ATOM 5904 C C . TRP C 1 184 ? 30.934 44.027 117.465 1.00 16.51 162 TRP C C 1
ATOM 5905 O O . TRP C 1 184 ? 30.521 44.746 116.543 1.00 15.30 162 TRP C O 1
ATOM 5916 N N . ILE C 1 185 ? 32.108 43.397 117.432 1.00 16.33 163 ILE C N 1
ATOM 5917 C CA . ILE C 1 185 ? 33.018 43.515 116.292 1.00 17.53 163 ILE C CA 1
ATOM 5918 C C . ILE C 1 185 ? 32.887 42.375 115.279 1.00 17.28 163 ILE C C 1
ATOM 5919 O O . ILE C 1 185 ? 33.649 42.311 114.312 1.00 17.10 163 ILE C O 1
ATOM 5924 N N . ASN C 1 186 ? 31.939 41.469 115.524 1.00 16.73 164 ASN C N 1
ATOM 5925 C CA . ASN C 1 186 ? 31.703 40.341 114.627 1.00 16.34 164 ASN C CA 1
ATOM 5926 C C . ASN C 1 186 ? 31.185 40.839 113.282 1.00 16.11 164 ASN C C 1
ATOM 5927 O O . ASN C 1 186 ? 30.114 41.452 113.209 1.00 16.05 164 ASN C O 1
ATOM 5932 N N . ASP C 1 187 ? 31.947 40.569 112.224 1.00 16.12 165 ASP C N 1
ATOM 5933 C CA . ASP C 1 187 ? 31.618 41.103 110.894 1.00 16.47 165 ASP C CA 1
ATOM 5934 C C . ASP C 1 187 ? 30.270 40.586 110.378 1.00 15.45 165 ASP C C 1
ATOM 5935 O O . ASP C 1 187 ? 29.474 41.343 109.826 1.00 14.85 165 ASP C O 1
ATOM 5940 N N . ARG C 1 188 ? 29.997 39.300 110.595 1.00 14.65 166 ARG C N 1
ATOM 5941 C CA . ARG C 1 188 ? 28.725 38.730 110.182 1.00 13.96 166 ARG C CA 1
ATOM 5942 C C . ARG C 1 188 ? 27.550 39.380 110.923 1.00 13.49 166 ARG C C 1
ATOM 5943 O O . ARG C 1 188 ? 26.525 39.666 110.315 1.00 13.00 166 ARG C O 1
ATOM 5951 N N . ALA C 1 189 ? 27.693 39.571 112.236 1.00 13.42 167 ALA C N 1
ATOM 5952 C CA . ALA C 1 189 ? 26.672 40.270 113.040 1.00 13.20 167 ALA C CA 1
ATOM 5953 C C . ALA C 1 189 ? 26.411 41.674 112.478 1.00 12.86 167 ALA C C 1
ATOM 5954 O O . ALA C 1 189 ? 25.251 42.099 112.330 1.00 12.57 167 ALA C O 1
ATOM 5956 N N . GLY C 1 190 ? 27.485 42.398 112.163 1.00 12.64 168 GLY C N 1
ATOM 5957 C CA . GLY C 1 190 ? 27.349 43.716 111.535 1.00 12.70 168 GLY C CA 1
ATOM 5958 C C . GLY C 1 190 ? 26.557 43.671 110.243 1.00 13.12 168 GLY C C 1
ATOM 5959 O O . GLY C 1 190 ? 25.709 44.542 110.002 1.00 13.42 168 GLY C O 1
ATOM 5960 N N . GLU C 1 191 ? 26.822 42.659 109.413 1.00 12.93 169 GLU C N 1
ATOM 5961 C CA . GLU C 1 191 ? 26.111 42.537 108.137 1.00 13.48 169 GLU C CA 1
ATOM 5962 C C . GLU C 1 191 ? 24.629 42.196 108.316 1.00 12.88 169 GLU C C 1
ATOM 5963 O O . GLU C 1 191 ? 23.781 42.750 107.621 1.00 12.85 169 GLU C O 1
ATOM 5969 N N . ILE C 1 192 ? 24.341 41.289 109.247 1.00 12.41 170 ILE C N 1
ATOM 5970 C CA . ILE C 1 192 ? 22.967 40.901 109.569 1.00 11.97 170 ILE C CA 1
ATOM 5971 C C . ILE C 1 192 ? 22.166 42.129 109.988 1.00 12.51 170 ILE C C 1
ATOM 5972 O O . ILE C 1 192 ? 21.074 42.373 109.482 1.00 12.45 170 ILE C O 1
ATOM 5977 N N . ILE C 1 193 ? 22.733 42.922 110.887 1.00 12.46 171 ILE C N 1
ATOM 5978 C CA . ILE C 1 193 ? 22.045 44.117 111.339 1.00 12.75 171 ILE C CA 1
ATOM 5979 C C . ILE C 1 193 ? 21.915 45.150 110.212 1.00 12.47 171 ILE C C 1
ATOM 5980 O O . ILE C 1 193 ? 20.846 45.740 110.030 1.00 13.04 171 ILE C O 1
ATOM 5985 N N . ALA C 1 194 ? 22.978 45.365 109.442 1.00 12.90 172 ALA C N 1
ATOM 5986 C CA . ALA C 1 194 ? 22.882 46.312 108.315 1.00 13.02 172 ALA C CA 1
ATOM 5987 C C . ALA C 1 194 ? 21.772 45.893 107.338 1.00 13.58 172 ALA C C 1
ATOM 5988 O O . ALA C 1 194 ? 20.963 46.740 106.904 1.00 13.74 172 ALA C O 1
ATOM 5990 N N . GLU C 1 195 ? 21.744 44.598 106.979 1.00 13.15 173 GLU C N 1
ATOM 5991 C CA . GLU C 1 195 ? 20.742 44.076 106.041 1.00 13.44 173 GLU C CA 1
ATOM 5992 C C . GLU C 1 195 ? 19.345 44.265 106.616 1.00 13.24 173 GLU C C 1
ATOM 5993 O O . GLU C 1 195 ? 18.408 44.628 105.889 1.00 13.30 173 GLU C O 1
ATOM 5999 N N . THR C 1 196 ? 19.220 44.009 107.921 1.00 13.02 174 THR C N 1
ATOM 6000 C CA . THR C 1 196 ? 17.933 44.104 108.601 1.00 12.63 174 THR C CA 1
ATOM 6001 C C . THR C 1 196 ? 17.459 45.559 108.576 1.00 12.61 174 THR C C 1
ATOM 6002 O O . THR C 1 196 ? 16.325 45.830 108.227 1.00 12.77 174 THR C O 1
ATOM 6006 N N . ILE C 1 197 ? 18.342 46.491 108.917 1.00 12.37 175 ILE C N 1
ATOM 6007 C CA . ILE C 1 197 ? 17.945 47.907 108.964 1.00 12.80 175 ILE C CA 1
ATOM 6008 C C . ILE C 1 197 ? 17.442 48.341 107.591 1.00 12.46 175 ILE C C 1
ATOM 6009 O O . ILE C 1 197 ? 16.382 48.954 107.480 1.00 12.25 175 ILE C O 1
ATOM 6014 N N . ILE C 1 198 ? 18.203 48.017 106.550 1.00 12.69 176 ILE C N 1
ATOM 6015 C CA . ILE C 1 198 ? 17.832 48.441 105.194 1.00 12.93 176 ILE C CA 1
ATOM 6016 C C . ILE C 1 198 ? 16.492 47.824 104.808 1.00 13.10 176 ILE C C 1
ATOM 6017 O O . ILE C 1 198 ? 15.598 48.538 104.356 1.00 13.11 176 ILE C O 1
ATOM 6022 N N . TYR C 1 199 ? 16.352 46.509 104.992 1.00 13.11 177 TYR C N 1
ATOM 6023 C CA . TYR C 1 199 ? 15.079 45.831 104.686 1.00 14.19 177 TYR C CA 1
ATOM 6024 C C . TYR C 1 199 ? 13.893 46.454 105.451 1.00 14.35 177 TYR C C 1
ATOM 6025 O O . TYR C 1 199 ? 12.837 46.705 104.866 1.00 14.84 177 TYR C O 1
ATOM 6034 N N . VAL C 1 200 ? 14.070 46.692 106.750 1.00 14.45 178 VAL C N 1
ATOM 6035 C CA . VAL C 1 200 ? 12.993 47.280 107.570 1.00 13.98 178 VAL C CA 1
ATOM 6036 C C . VAL C 1 200 ? 12.631 48.688 107.098 1.00 14.54 178 VAL C C 1
ATOM 6037 O O . VAL C 1 200 ? 11.446 49.011 106.939 1.00 14.83 178 VAL C O 1
ATOM 6041 N N . LEU C 1 201 ? 13.631 49.531 106.883 1.00 13.72 179 LEU C N 1
ATOM 6042 C CA . LEU C 1 201 ? 13.316 50.914 106.511 1.00 14.18 179 LEU C CA 1
ATOM 6043 C C . LEU C 1 201 ? 12.623 50.994 105.157 1.00 14.65 179 LEU C C 1
ATOM 6044 O O . LEU C 1 201 ? 11.784 51.887 104.925 1.00 15.14 179 LEU C O 1
ATOM 6049 N N . ASP C 1 202 ? 12.971 50.066 104.266 1.00 14.33 180 ASP C N 1
ATOM 6050 C CA . ASP C 1 202 ? 12.364 50.028 102.935 1.00 14.57 180 ASP C CA 1
ATOM 6051 C C . ASP C 1 202 ? 10.968 49.383 102.901 1.00 14.69 180 ASP C C 1
ATOM 6052 O O . ASP C 1 202 ? 10.247 49.544 101.913 1.00 15.57 180 ASP C O 1
ATOM 6057 N N . ASN C 1 203 ? 10.593 48.647 103.950 1.00 15.23 181 ASN C N 1
ATOM 6058 C CA . ASN C 1 203 ? 9.394 47.797 103.896 1.00 15.83 181 ASN C CA 1
ATOM 6059 C C . ASN C 1 203 ? 8.387 47.907 105.041 1.00 16.32 181 ASN C C 1
ATOM 6060 O O . ASN C 1 203 ? 7.287 47.349 104.945 1.00 16.79 181 ASN C O 1
ATOM 6065 N N . TYR C 1 204 ? 8.735 48.619 106.108 1.00 16.85 182 TYR C N 1
ATOM 6066 C CA . TYR C 1 204 ? 7.913 48.572 107.333 1.00 18.15 182 TYR C CA 1
ATOM 6067 C C . TYR C 1 204 ? 6.518 49.174 107.195 1.00 19.36 182 TYR C C 1
ATOM 6068 O O . TYR C 1 204 ? 5.611 48.796 107.952 1.00 19.09 182 TYR C O 1
ATOM 6077 N N . GLU C 1 205 ? 6.336 50.098 106.247 1.00 20.77 183 GLU C N 1
ATOM 6078 C CA . GLU C 1 205 ? 5.033 50.746 106.058 1.00 22.03 183 GLU C CA 1
ATOM 6079 C C . GLU C 1 205 ? 4.085 49.892 105.217 1.00 23.04 183 GLU C C 1
ATOM 6080 O O . GLU C 1 205 ? 2.894 50.172 105.147 1.00 23.64 183 GLU C O 1
ATOM 6086 N N . LYS C 1 206 ? 4.619 48.852 104.588 1.00 24.41 184 LYS C N 1
ATOM 6087 C CA . LYS C 1 206 ? 3.812 47.942 103.784 1.00 25.62 184 LYS C CA 1
ATOM 6088 C C . LYS C 1 206 ? 3.606 46.597 104.496 1.00 26.43 184 LYS C C 1
ATOM 6089 O O . LYS C 1 206 ? 4.443 46.172 105.297 1.00 26.92 184 LYS C O 1
ATOM 6095 N N . GLY C 1 207 ? 2.480 45.944 104.221 1.00 27.19 185 GLY C N 1
ATOM 6096 C CA . GLY C 1 207 ? 2.229 44.581 104.713 1.00 27.91 185 GLY C CA 1
ATOM 6097 C C . GLY C 1 207 ? 1.463 44.473 106.019 1.00 28.41 185 GLY C C 1
ATOM 6098 O O . GLY C 1 207 ? 1.169 43.369 106.477 1.00 28.61 185 GLY C O 1
ATOM 6099 N N . ARG C 1 208 ? 1.170 45.618 106.631 1.00 28.86 186 ARG C N 1
ATOM 6100 C CA . ARG C 1 208 ? 0.285 45.691 107.788 1.00 29.16 186 ARG C CA 1
ATOM 6101 C C . ARG C 1 208 ? -1.108 46.038 107.268 1.00 29.22 186 ARG C C 1
ATOM 6102 O O . ARG C 1 208 ? -1.245 46.952 106.449 1.00 29.61 186 ARG C O 1
ATOM 6110 N N . SER C 1 209 ? -2.146 45.339 107.723 1.00 29.03 187 SER C N 1
ATOM 6111 C CA . SER C 1 209 ? -2.062 44.297 108.740 1.00 28.91 187 SER C CA 1
ATOM 6112 C C . SER C 1 209 ? -1.433 43.015 108.207 1.00 28.93 187 SER C C 1
ATOM 6113 O O . SER C 1 209 ? -0.791 42.271 108.953 1.00 28.70 187 SER C O 1
ATOM 6116 N N . PHE C 1 211 ? -0.573 43.338 111.326 1.00 19.72 189 PHE C N 1
ATOM 6117 C CA . PHE C 1 211 ? -0.037 43.128 112.669 1.00 19.02 189 PHE C CA 1
ATOM 6118 C C . PHE C 1 211 ? -1.030 43.548 113.752 1.00 18.65 189 PHE C C 1
ATOM 6119 O O . PHE C 1 211 ? -1.871 44.423 113.525 1.00 19.55 189 PHE C O 1
ATOM 6127 N N . LYS C 1 212 ? -0.921 42.938 114.929 1.00 17.12 190 LYS C N 1
ATOM 6128 C CA . LYS C 1 212 ? -1.744 43.328 116.065 1.00 16.58 190 LYS C CA 1
ATOM 6129 C C . LYS C 1 212 ? -0.834 43.978 117.091 1.00 15.81 190 LYS C C 1
ATOM 6130 O O . LYS C 1 212 ? 0.023 43.316 117.680 1.00 16.36 190 LYS C O 1
ATOM 6136 N N . VAL C 1 213 ? -1.016 45.276 117.290 1.00 14.96 191 VAL C N 1
ATOM 6137 C CA . VAL C 1 213 ? -0.115 46.064 118.130 1.00 13.76 191 VAL C CA 1
ATOM 6138 C C . VAL C 1 213 ? -0.436 45.855 119.616 1.00 14.23 191 VAL C C 1
ATOM 6139 O O . VAL C 1 213 ? -1.593 46.005 120.041 1.00 14.63 191 VAL C O 1
ATOM 6143 N N . ALA C 1 214 ? 0.583 45.486 120.382 1.00 13.32 192 ALA C N 1
ATOM 6144 C CA . ALA C 1 214 ? 0.394 45.172 121.807 1.00 13.45 192 ALA C CA 1
ATOM 6145 C C . ALA C 1 214 ? 1.425 45.833 122.731 1.00 13.90 192 ALA C C 1
ATOM 6146 O O . ALA C 1 214 ? 2.585 46.036 122.359 1.00 13.46 192 ALA C O 1
ATOM 6148 N N . LEU C 1 215 ? 0.962 46.201 123.922 1.00 14.32 193 LEU C N 1
ATOM 6149 C CA . LEU C 1 215 ? 1.829 46.499 125.042 1.00 14.64 193 LEU C CA 1
ATOM 6150 C C . LEU C 1 215 ? 2.160 45.132 125.639 1.00 15.09 193 LEU C C 1
ATOM 6151 O O . LEU C 1 215 ? 1.269 44.287 125.797 1.00 15.25 193 LEU C O 1
ATOM 6156 N N . GLY C 1 216 ? 3.431 44.884 125.935 1.00 14.67 194 GLY C N 1
ATOM 6157 C CA . GLY C 1 216 ? 3.824 43.577 126.474 1.00 15.49 194 GLY C CA 1
ATOM 6158 C C . GLY C 1 216 ? 4.205 43.709 127.938 1.00 15.90 194 GLY C C 1
ATOM 6159 O O . GLY C 1 216 ? 4.834 44.685 128.342 1.00 16.48 194 GLY C O 1
ATOM 6160 N N . ILE C 1 217 ? 3.832 42.716 128.732 1.00 15.39 195 ILE C N 1
ATOM 6161 C CA . ILE C 1 217 ? 4.052 42.776 130.171 1.00 15.10 195 ILE C CA 1
ATOM 6162 C C . ILE C 1 217 ? 4.571 41.434 130.648 1.00 14.92 195 ILE C C 1
ATOM 6163 O O . ILE C 1 217 ? 3.964 40.406 130.373 1.00 14.64 195 ILE C O 1
ATOM 6168 N N . GLY C 1 218 ? 5.700 41.444 131.346 1.00 14.62 196 GLY C N 1
ATOM 6169 C CA . GLY C 1 218 ? 6.202 40.229 131.989 1.00 15.15 196 GLY C CA 1
ATOM 6170 C C . GLY C 1 218 ? 7.447 39.658 131.337 1.00 15.41 196 GLY C C 1
ATOM 6171 O O . GLY C 1 218 ? 7.758 39.951 130.168 1.00 16.15 196 GLY C O 1
ATOM 6172 N N . GLY C 1 219 ? 8.171 38.842 132.093 1.00 15.02 197 GLY C N 1
ATOM 6173 C CA . GLY C 1 219 ? 9.371 38.207 131.564 1.00 15.49 197 GLY C CA 1
ATOM 6174 C C . GLY C 1 219 ? 10.629 38.952 131.941 1.00 15.30 197 GLY C C 1
ATOM 6175 O O . GLY C 1 219 ? 10.582 40.043 132.519 1.00 15.13 197 GLY C O 1
ATOM 6176 N N . GLY C 1 220 ? 11.762 38.357 131.602 1.00 15.37 198 GLY C N 1
ATOM 6177 C CA . GLY C 1 220 ? 13.057 38.953 131.888 1.00 15.49 198 GLY C CA 1
ATOM 6178 C C . GLY C 1 220 ? 13.457 39.989 130.864 1.00 16.13 198 GLY C C 1
ATOM 6179 O O . GLY C 1 220 ? 12.653 40.398 130.025 1.00 15.28 198 GLY C O 1
ATOM 6180 N N . HIS C 1 221 ? 14.714 40.409 130.935 1.00 16.32 199 HIS C N 1
ATOM 6181 C CA . HIS C 1 221 ? 15.194 41.479 130.079 1.00 17.05 199 HIS C CA 1
ATOM 6182 C C . HIS C 1 221 ? 15.031 41.200 128.587 1.00 16.79 199 HIS C C 1
ATOM 6183 O O . HIS C 1 221 ? 14.830 42.130 127.804 1.00 16.10 199 HIS C O 1
ATOM 6190 N N . TYR C 1 222 ? 15.132 39.928 128.204 1.00 15.95 200 TYR C N 1
ATOM 6191 C CA . TYR C 1 222 ? 15.070 39.551 126.800 1.00 15.60 200 TYR C CA 1
ATOM 6192 C C . TYR C 1 222 ? 13.678 39.083 126.330 1.00 14.68 200 TYR C C 1
ATOM 6193 O O . TYR C 1 222 ? 13.573 38.383 125.319 1.00 14.17 200 TYR C O 1
ATOM 6202 N N . ALA C 1 223 ? 12.635 39.432 127.090 1.00 14.31 201 ALA C N 1
ATOM 6203 C CA . ALA C 1 223 ? 11.235 39.281 126.651 1.00 14.04 201 ALA C CA 1
ATOM 6204 C C . ALA C 1 223 ? 10.980 37.963 125.878 1.00 14.18 201 ALA C C 1
ATOM 6205 O O . ALA C 1 223 ? 10.533 37.980 124.734 1.00 14.05 201 ALA C O 1
ATOM 6207 N N . PRO C 1 224 ? 11.293 36.809 126.495 1.00 14.50 202 PRO C N 1
ATOM 6208 C CA . PRO C 1 224 ? 11.217 35.555 125.727 1.00 14.65 202 PRO C CA 1
ATOM 6209 C C . PRO C 1 224 ? 9.824 35.213 125.162 1.00 14.92 202 PRO C C 1
ATOM 6210 O O . PRO C 1 224 ? 9.722 34.794 124.005 1.00 14.57 202 PRO C O 1
ATOM 6214 N N . LYS C 1 225 ? 8.776 35.377 125.965 1.00 15.03 203 LYS C N 1
ATOM 6215 C CA . LYS C 1 225 ? 7.421 35.021 125.529 1.00 15.36 203 LYS C CA 1
ATOM 6216 C C . LYS C 1 225 ? 6.861 35.981 124.498 1.00 15.12 203 LYS C C 1
ATOM 6217 O O . LYS C 1 225 ? 6.230 35.536 123.522 1.00 14.62 203 LYS C O 1
ATOM 6223 N N . GLN C 1 226 ? 7.109 37.285 124.691 1.00 15.19 204 GLN C N 1
ATOM 6224 C CA . GLN C 1 226 ? 6.771 38.284 123.680 1.00 14.77 204 GLN C CA 1
ATOM 6225 C C . GLN C 1 226 ? 7.480 37.963 122.361 1.00 15.05 204 GLN C C 1
ATOM 6226 O O . GLN C 1 226 ? 6.870 38.039 121.289 1.00 15.56 204 GLN C O 1
ATOM 6232 N N . THR C 1 227 ? 8.769 37.617 122.454 1.00 14.39 205 THR C N 1
ATOM 6233 C CA . THR C 1 227 ? 9.564 37.294 121.265 1.00 14.58 205 THR C CA 1
ATOM 6234 C C . THR C 1 227 ? 8.939 36.107 120.541 1.00 15.24 205 THR C C 1
ATOM 6235 O O . THR C 1 227 ? 8.715 36.164 119.331 1.00 15.51 205 THR C O 1
ATOM 6239 N N . LYS C 1 228 ? 8.650 35.044 121.290 1.00 16.01 206 LYS C N 1
ATOM 6240 C CA . LYS C 1 228 ? 8.079 33.827 120.715 1.00 17.64 206 LYS C CA 1
ATOM 6241 C C . LYS C 1 228 ? 6.754 34.120 119.989 1.00 18.20 206 LYS C C 1
ATOM 6242 O O . LYS C 1 228 ? 6.565 33.701 118.851 1.00 17.28 206 LYS C O 1
ATOM 6248 N N . ARG C 1 229 ? 5.864 34.873 120.637 1.00 19.28 207 ARG C N 1
ATOM 6249 C CA . ARG C 1 229 ? 4.600 35.303 120.006 1.00 20.81 207 ARG C CA 1
ATOM 6250 C C . ARG C 1 229 ? 4.756 36.159 118.743 1.00 21.05 207 ARG C C 1
ATOM 6251 O O . ARG C 1 229 ? 4.003 35.981 117.782 1.00 22.17 207 ARG C O 1
ATOM 6259 N N . ALA C 1 230 ? 5.729 37.067 118.740 1.00 20.61 208 ALA C N 1
ATOM 6260 C CA . ALA C 1 230 ? 5.947 37.984 117.623 1.00 20.82 208 ALA C CA 1
ATOM 6261 C C . ALA C 1 230 ? 6.541 37.251 116.412 1.00 21.75 208 ALA C C 1
ATOM 6262 O O . ALA C 1 230 ? 6.473 37.732 115.283 1.00 22.71 208 ALA C O 1
ATOM 6264 N N . LEU C 1 231 ? 7.140 36.097 116.664 1.00 21.36 209 LEU C N 1
ATOM 6265 C CA . LEU C 1 231 ? 7.714 35.307 115.591 1.00 21.53 209 LEU C CA 1
ATOM 6266 C C . LEU C 1 231 ? 6.689 34.296 115.103 1.00 21.86 209 LEU C C 1
ATOM 6267 O O . LEU C 1 231 ? 6.671 33.965 113.910 1.00 22.55 209 LEU C O 1
ATOM 6272 N N . GLU C 1 232 ? 5.844 33.824 116.024 1.00 22.20 210 GLU C N 1
ATOM 6273 C CA . GLU C 1 232 ? 4.806 32.806 115.766 1.00 22.74 210 GLU C CA 1
ATOM 6274 C C . GLU C 1 232 ? 3.566 33.327 115.043 1.00 21.58 210 GLU C C 1
ATOM 6275 O O . GLU C 1 232 ? 2.952 32.592 114.284 1.00 21.89 210 GLU C O 1
ATOM 6281 N N . GLY C 1 233 ? 3.142 34.552 115.343 1.00 20.40 211 GLY C N 1
ATOM 6282 C CA . GLY C 1 233 ? 1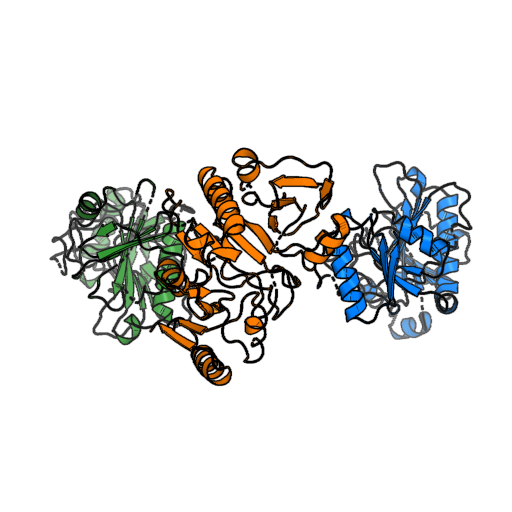.872 35.053 114.807 1.00 19.29 211 GLY C CA 1
ATOM 6283 C C . GLY C 1 233 ? 1.877 36.518 114.413 1.00 18.88 211 GLY C C 1
ATOM 6284 O O . GLY C 1 233 ? 2.875 37.016 113.900 1.00 17.67 211 GLY C O 1
ATOM 6285 N N . ASP C 1 234 ? 0.760 37.205 114.668 1.00 18.49 212 ASP C N 1
ATOM 6286 C CA . ASP C 1 234 ? 0.583 38.599 114.230 1.00 18.61 212 ASP C CA 1
ATOM 6287 C C . ASP C 1 234 ? 0.975 39.678 115.248 1.00 17.11 212 ASP C C 1
ATOM 6288 O O . ASP C 1 234 ? 0.978 40.869 114.905 1.00 17.08 212 ASP C O 1
ATOM 6293 N N . LEU C 1 235 ? 1.292 39.292 116.483 1.00 16.42 213 LEU C N 1
ATOM 6294 C CA . LEU C 1 235 ? 1.585 40.294 117.524 1.00 15.49 213 LEU C CA 1
ATOM 6295 C C . LEU C 1 235 ? 2.805 41.132 117.164 1.00 15.00 213 LEU C C 1
ATOM 6296 O O . LEU C 1 235 ? 3.834 40.598 116.763 1.00 14.24 213 LEU C O 1
ATOM 6301 N N . ALA C 1 236 ? 2.668 42.451 117.296 1.00 14.22 214 ALA C N 1
ATOM 6302 C CA . ALA C 1 236 ? 3.810 43.346 117.165 1.00 14.06 214 ALA C CA 1
ATOM 6303 C C . ALA C 1 236 ? 3.874 44.201 118.418 1.00 14.09 214 ALA C C 1
ATOM 6304 O O . ALA C 1 236 ? 3.009 45.037 118.661 1.00 14.65 214 ALA C O 1
ATOM 6306 N N . PHE C 1 237 ? 4.896 43.968 119.216 1.00 13.57 215 PHE C N 1
ATOM 6307 C CA . PHE C 1 237 ? 5.006 44.667 120.486 1.00 13.52 215 PHE C CA 1
ATOM 6308 C C . PHE C 1 237 ? 5.555 46.066 120.302 1.00 14.08 215 PHE C C 1
ATOM 6309 O O . PHE C 1 237 ? 6.323 46.320 119.367 1.00 13.91 215 PHE C O 1
ATOM 6317 N N . GLY C 1 238 ? 5.133 46.969 121.187 1.00 13.99 216 GLY C N 1
ATOM 6318 C CA . GLY C 1 238 ? 5.811 48.256 121.308 1.00 14.40 216 GLY C CA 1
ATOM 6319 C C . GLY C 1 238 ? 6.587 48.232 122.596 1.00 14.63 216 GLY C C 1
ATOM 6320 O O . GLY C 1 238 ? 7.596 47.536 122.723 1.00 14.82 216 GLY C O 1
ATOM 6321 N N . HIS C 1 239 ? 6.120 49.000 123.565 1.00 14.24 217 HIS C N 1
ATOM 6322 C CA . HIS C 1 239 ? 6.694 48.935 124.917 1.00 14.04 217 HIS C CA 1
ATOM 6323 C C . HIS C 1 239 ? 6.511 47.578 125.571 1.00 14.09 217 HIS C C 1
ATOM 6324 O O . HIS C 1 239 ? 5.502 46.922 125.352 1.00 14.20 217 HIS C O 1
ATOM 6331 N N . ILE C 1 240 ? 7.521 47.179 126.339 1.00 13.95 218 ILE C N 1
ATOM 6332 C CA . ILE C 1 240 ? 7.518 45.906 127.082 1.00 14.14 218 ILE C CA 1
ATOM 6333 C C . ILE C 1 240 ? 8.003 46.145 128.521 1.00 14.71 218 ILE C C 1
ATOM 6334 O O . ILE C 1 240 ? 9.084 46.708 128.738 1.00 14.31 218 ILE C O 1
ATOM 6339 N N . LEU C 1 241 ? 7.175 45.736 129.486 1.00 14.04 219 LEU C N 1
ATOM 6340 C CA . LEU C 1 241 ? 7.413 45.962 130.921 1.00 14.55 219 LEU C CA 1
ATOM 6341 C C . LEU C 1 241 ? 7.872 44.660 131.598 1.00 14.44 219 LEU C C 1
ATOM 6342 O O . LEU C 1 241 ? 7.048 43.793 131.941 1.00 15.57 219 LEU C O 1
ATOM 6347 N N . PRO C 1 242 ? 9.194 44.514 131.808 1.00 14.16 220 PRO C N 1
ATOM 6348 C CA . PRO C 1 242 ? 9.703 43.228 132.308 1.00 13.74 220 PRO C CA 1
ATOM 6349 C C . PRO C 1 242 ? 9.454 43.089 133.816 1.00 12.88 220 PRO C C 1
ATOM 6350 O O . PRO C 1 242 ? 9.234 44.081 134.507 1.00 12.54 220 PRO C O 1
ATOM 6354 N N . LYS C 1 243 ? 9.549 41.871 134.328 1.00 13.23 221 LYS C N 1
ATOM 6355 C CA . LYS C 1 243 ? 9.267 41.627 135.737 1.00 13.74 221 LYS C CA 1
ATOM 6356 C C . LYS C 1 243 ? 10.095 42.479 136.715 1.00 13.96 221 LYS C C 1
ATOM 6357 O O . LYS C 1 243 ? 9.554 42.939 137.718 1.00 13.24 221 LYS C O 1
ATOM 6363 N N . TYR C 1 244 ? 11.385 42.697 136.416 1.00 14.17 222 TYR C N 1
ATOM 6364 C CA . TYR C 1 244 ? 12.266 43.442 137.340 1.00 14.98 222 TYR C CA 1
ATOM 6365 C C . TYR C 1 244 ? 11.873 44.935 137.449 1.00 14.75 222 TYR C C 1
ATOM 6366 O O . TYR C 1 244 ? 12.182 45.598 138.454 1.00 15.25 222 TYR C O 1
ATOM 6375 N N . ALA C 1 245 ? 11.146 45.443 136.447 1.00 13.68 223 ALA C N 1
ATOM 6376 C CA . ALA C 1 245 ? 10.666 46.831 136.457 1.00 13.84 223 ALA C CA 1
ATOM 6377 C C . ALA C 1 245 ? 9.266 47.018 137.071 1.00 13.61 223 ALA C C 1
ATOM 6378 O O . ALA C 1 245 ? 8.806 48.149 137.307 1.00 13.71 223 ALA C O 1
ATOM 6380 N N . GLN C 1 246 ? 8.596 45.906 137.340 1.00 13.45 224 GLN C N 1
ATOM 6381 C CA . GLN C 1 246 ? 7.286 45.924 137.981 1.00 12.71 224 GLN C CA 1
ATOM 6382 C C . GLN C 1 246 ? 7.455 46.002 139.502 1.00 12.75 224 GLN C C 1
ATOM 6383 O O . GLN C 1 246 ? 8.467 45.538 140.023 1.00 12.46 224 GLN C O 1
ATOM 6389 N N . PRO C 1 247 ? 6.458 46.562 140.220 1.00 13.03 225 PRO C N 1
ATOM 6390 C CA . PRO C 1 247 ? 5.206 47.126 139.692 1.00 12.94 225 PRO C CA 1
ATOM 6391 C C . PRO C 1 247 ? 5.348 48.558 139.187 1.00 13.79 225 PRO C C 1
ATOM 6392 O O . PRO C 1 247 ? 6.290 49.269 139.590 1.00 14.24 225 PRO C O 1
ATOM 6396 N N . VAL C 1 248 ? 4.414 48.960 138.325 1.00 13.83 226 VAL C N 1
ATOM 6397 C CA . VAL C 1 248 ? 4.239 50.375 137.941 1.00 15.30 226 VAL C CA 1
ATOM 6398 C C . VAL C 1 248 ? 2.785 50.787 138.122 1.00 15.37 226 VAL C C 1
ATOM 6399 O O . VAL C 1 248 ? 1.876 49.929 138.136 1.00 16.54 226 VAL C O 1
ATOM 6403 N N . SER C 1 249 ? 2.551 52.086 138.266 1.00 14.02 227 SER C N 1
ATOM 6404 C CA . SER C 1 249 ? 1.198 52.565 138.509 1.00 14.30 227 SER C CA 1
ATOM 6405 C C . SER C 1 249 ? 0.357 52.522 137.235 1.00 13.64 227 SER C C 1
ATOM 6406 O O . SER C 1 249 ? 0.887 52.435 136.124 1.00 13.28 227 SER C O 1
ATOM 6409 N N A ARG C 1 250 ? -0.963 52.599 137.409 0.50 13.95 228 ARG C N 1
ATOM 6410 N N B ARG C 1 250 ? -0.960 52.591 137.417 0.50 14.23 228 ARG C N 1
ATOM 6411 C CA A ARG C 1 250 ? -1.898 52.727 136.287 0.50 14.04 228 ARG C CA 1
ATOM 6412 C CA B ARG C 1 250 ? -1.906 52.734 136.314 0.50 14.73 228 ARG C CA 1
ATOM 6413 C C A ARG C 1 250 ? -1.534 53.933 135.416 0.50 14.31 228 ARG C C 1
ATOM 6414 C C B ARG C 1 250 ? -1.533 53.927 135.427 0.50 14.64 228 ARG C C 1
ATOM 6415 O O A ARG C 1 250 ? -1.577 53.849 134.182 0.50 13.63 228 ARG C O 1
ATOM 6416 O O B ARG C 1 250 ? -1.567 53.828 134.193 0.50 14.01 228 ARG C O 1
ATOM 6431 N N . ASP C 1 251 ? -1.160 55.043 136.055 1.00 14.67 229 ASP C N 1
ATOM 6432 C CA . ASP C 1 251 ? -0.784 56.258 135.299 1.00 15.40 229 ASP C CA 1
ATOM 6433 C C . ASP C 1 251 ? 0.467 56.058 134.432 1.00 15.09 229 ASP C C 1
ATOM 6434 O O . ASP C 1 251 ? 0.542 56.561 133.290 1.00 14.75 229 ASP C O 1
ATOM 6439 N N . VAL C 1 252 ? 1.444 55.312 134.956 1.00 14.58 230 VAL C N 1
ATOM 6440 C CA . VAL C 1 252 ? 2.667 55.041 134.196 1.00 15.06 230 VAL C CA 1
ATOM 6441 C C . VAL C 1 252 ? 2.332 54.119 133.016 1.00 15.71 230 VAL C C 1
ATOM 6442 O O . VAL C 1 252 ? 2.784 54.346 131.904 1.00 15.79 230 VAL C O 1
ATOM 6454 N N . ILE C 1 254 ? -0.571 53.838 131.480 1.00 16.41 232 ILE C N 1
ATOM 6455 C CA . ILE C 1 254 ? -1.292 54.705 130.546 1.00 16.51 232 ILE C CA 1
ATOM 6456 C C . ILE C 1 254 ? -0.340 55.599 129.731 1.00 16.61 232 ILE C C 1
ATOM 6457 O O . ILE C 1 254 ? -0.512 55.744 128.505 1.00 16.33 232 ILE C O 1
ATOM 6462 N N . LYS C 1 255 ? 0.681 56.158 130.393 1.00 16.26 233 LYS C N 1
ATOM 6463 C CA . LYS C 1 255 ? 1.690 56.969 129.708 1.00 17.19 233 LYS C CA 1
ATOM 6464 C C . LYS C 1 255 ? 2.370 56.165 128.598 1.00 16.64 233 LYS C C 1
ATOM 6465 O O . LYS C 1 255 ? 2.531 56.658 127.493 1.00 17.13 233 LYS C O 1
ATOM 6471 N N . ALA C 1 256 ? 2.758 54.924 128.894 1.00 16.26 234 ALA C N 1
ATOM 6472 C CA . ALA C 1 256 ? 3.419 54.082 127.905 1.00 16.17 234 ALA C CA 1
ATOM 6473 C C . ALA C 1 256 ? 2.477 53.761 126.748 1.00 16.74 234 ALA C C 1
ATOM 6474 O O . ALA C 1 256 ? 2.873 53.814 125.573 1.00 15.82 234 ALA C O 1
ATOM 6476 N N . LEU C 1 257 ? 1.221 53.483 127.090 1.00 16.63 235 LEU C N 1
ATOM 6477 C CA . LEU C 1 257 ? 0.178 53.229 126.087 1.00 18.02 235 LEU C CA 1
ATOM 6478 C C . LEU C 1 257 ? -0.042 54.395 125.131 1.00 18.16 235 LEU C C 1
ATOM 6479 O O . LEU C 1 257 ? -0.437 54.197 123.973 1.00 19.69 235 LEU C O 1
ATOM 6484 N N . ASN C 1 258 ? 0.206 55.602 125.621 1.00 17.92 236 ASN C N 1
ATOM 6485 C CA . ASN C 1 258 ? 0.074 56.822 124.828 1.00 18.85 236 ASN C CA 1
ATOM 6486 C C . ASN C 1 258 ? 1.332 57.177 124.044 1.00 17.73 236 ASN C C 1
ATOM 6487 O O . ASN C 1 258 ? 1.427 58.267 123.464 1.00 18.01 236 ASN C O 1
ATOM 6492 N N . ARG C 1 259 ? 2.282 56.253 124.031 1.00 16.64 237 ARG C N 1
ATOM 6493 C CA . ARG C 1 259 ? 3.558 56.462 123.342 1.00 16.27 237 ARG C CA 1
ATOM 6494 C C . ARG C 1 259 ? 3.863 55.365 122.319 1.00 16.27 237 ARG C C 1
ATOM 6495 O O . ARG C 1 259 ? 4.994 54.888 122.216 1.00 15.64 237 ARG C O 1
ATOM 6503 N N . PHE C 1 260 ? 2.836 55.008 121.555 1.00 15.36 238 PHE C N 1
ATOM 6504 C CA . PHE C 1 260 ? 2.969 54.083 120.421 1.00 15.24 238 PHE C CA 1
ATOM 6505 C C . PHE C 1 260 ? 2.752 54.880 119.152 1.00 15.00 238 PHE C C 1
ATOM 6506 O O . PHE C 1 260 ? 1.795 55.689 119.067 1.00 15.10 238 PHE C O 1
ATOM 6514 N N . GLY C 1 261 ? 3.609 54.631 118.164 1.00 14.90 239 GLY C N 1
ATOM 6515 C CA . GLY C 1 261 ? 3.490 55.241 116.845 1.00 15.40 239 GLY C CA 1
ATOM 6516 C C . GLY C 1 261 ? 2.438 54.597 115.954 1.00 15.28 239 GLY C C 1
ATOM 6517 O O . GLY C 1 261 ? 2.114 55.131 114.898 1.00 15.94 239 GLY C O 1
ATOM 6518 N N . GLU C 1 262 ? 1.927 53.443 116.373 1.00 15.20 240 GLU C N 1
ATOM 6519 C CA . GLU C 1 262 ? 0.839 52.738 115.700 1.00 15.19 240 GLU C CA 1
ATOM 6520 C C . GLU C 1 262 ? -0.210 52.421 116.761 1.00 16.12 240 GLU C C 1
ATOM 6521 O O . GLU C 1 262 ? 0.155 52.102 117.889 1.00 15.57 240 GLU C O 1
ATOM 6527 N N . LYS C 1 263 ? -1.495 52.527 116.422 1.00 16.56 241 LYS C N 1
ATOM 6528 C CA . LYS C 1 263 ? -2.563 52.357 117.430 1.00 17.71 241 LYS C CA 1
ATOM 6529 C C . LYS C 1 263 ? -2.487 51.018 118.171 1.00 17.28 241 LYS C C 1
ATOM 6530 O O . LYS C 1 263 ? -2.423 49.958 117.549 1.00 16.76 241 LYS C O 1
ATOM 6536 N N . VAL C 1 264 ? -2.502 51.080 119.501 1.00 17.16 242 VAL C N 1
ATOM 6537 C CA . VAL C 1 264 ? -2.503 49.867 120.330 1.00 17.06 242 VAL C CA 1
ATOM 6538 C C . VAL C 1 264 ? -3.848 49.155 120.264 1.00 16.45 242 VAL C C 1
ATOM 6539 O O . VAL C 1 264 ? -4.906 49.780 120.322 1.00 16.38 242 VAL C O 1
ATOM 6543 N N . GLU C 1 265 ? -3.787 47.837 120.143 1.00 16.19 243 GLU C N 1
ATOM 6544 C CA . GLU C 1 265 ? -4.980 47.004 120.031 1.00 16.35 243 GLU C CA 1
ATOM 6545 C C . GLU C 1 265 ? -5.107 46.006 121.183 1.00 15.74 243 GLU C C 1
ATOM 6546 O O . GLU C 1 265 ? -6.196 45.513 121.460 1.00 15.63 243 GLU C O 1
ATOM 6552 N N . ALA C 1 266 ? -3.997 45.713 121.856 1.00 15.69 244 ALA C N 1
ATOM 6553 C CA . ALA C 1 266 ? -3.996 44.667 122.880 1.00 15.55 244 ALA C CA 1
ATOM 6554 C C . ALA C 1 266 ? -3.033 44.940 124.018 1.00 15.87 244 ALA C C 1
ATOM 6555 O O . ALA C 1 266 ? -2.021 45.613 123.824 1.00 15.05 244 ALA C O 1
ATOM 6557 N N . ILE C 1 267 ? -3.372 44.420 125.201 1.00 15.71 245 ILE C N 1
ATOM 6558 C CA . ILE C 1 267 ? -2.410 44.290 126.281 1.00 15.93 245 ILE C CA 1
ATOM 6559 C C . ILE C 1 267 ? -2.145 42.808 126.466 1.00 15.72 245 ILE C C 1
ATOM 6560 O O . ILE C 1 267 ? -3.065 42.020 126.722 1.00 15.48 245 ILE C O 1
ATOM 6565 N N . TYR C 1 268 ? -0.881 42.442 126.288 1.00 15.54 246 TYR C N 1
ATOM 6566 C CA . TYR C 1 268 ? -0.426 41.062 126.381 1.00 15.04 246 TYR C CA 1
ATOM 6567 C C . TYR C 1 268 ? 0.330 40.871 127.702 1.00 14.98 246 TYR C C 1
ATOM 6568 O O . TYR C 1 268 ? 1.181 41.690 128.070 1.00 15.45 246 TYR C O 1
ATOM 6577 N N . VAL C 1 269 ? 0.033 39.774 128.398 1.00 14.03 247 VAL C N 1
ATOM 6578 C CA . VAL C 1 269 ? 0.707 39.463 129.654 1.00 14.51 247 VAL C CA 1
ATOM 6579 C C . VAL C 1 269 ? 1.287 38.054 129.673 1.00 13.90 247 VAL C C 1
ATOM 6580 O O . VAL C 1 269 ? 0.563 37.065 129.502 1.00 13.77 247 VAL C O 1
ATOM 6584 N N . ASP C 1 270 ? 2.599 37.988 129.882 1.00 13.47 248 ASP C N 1
ATOM 6585 C CA . ASP C 1 270 ? 3.293 36.768 130.282 1.00 13.65 248 ASP C CA 1
ATOM 6586 C C . ASP C 1 270 ? 2.963 36.600 131.769 1.00 13.43 248 ASP C C 1
ATOM 6587 O O . ASP C 1 270 ? 3.591 37.224 132.638 1.00 13.05 248 ASP C O 1
ATOM 6592 N N . TRP C 1 271 ? 1.953 35.775 132.039 1.00 13.06 249 TRP C N 1
ATOM 6593 C CA . TRP C 1 271 ? 1.334 35.661 133.360 1.00 13.80 249 TRP C CA 1
ATOM 6594 C C . TRP C 1 271 ? 2.336 35.257 134.440 1.00 14.11 249 TRP C C 1
ATOM 6595 O O . TRP C 1 271 ? 2.547 35.994 135.410 1.00 14.63 249 TRP C O 1
ATOM 6606 N N . LYS C 1 272 ? 2.979 34.112 134.242 1.00 14.50 250 LYS C N 1
ATOM 6607 C CA . LYS C 1 272 ? 3.968 33.583 135.182 1.00 15.61 250 LYS C CA 1
ATOM 6608 C C . LYS C 1 272 ? 5.172 34.529 135.329 1.00 14.95 250 LYS C C 1
ATOM 6609 O O . LYS C 1 272 ? 5.836 34.546 136.375 1.00 14.55 250 LYS C O 1
ATOM 6615 N N . GLY C 1 273 ? 5.417 35.334 134.292 1.00 13.80 251 GLY C N 1
ATOM 6616 C CA . GLY C 1 273 ? 6.535 36.276 134.264 1.00 12.89 251 GLY C CA 1
ATOM 6617 C C . GLY C 1 273 ? 6.201 37.662 134.799 1.00 12.28 251 GLY C C 1
ATOM 6618 O O . GLY C 1 273 ? 6.967 38.604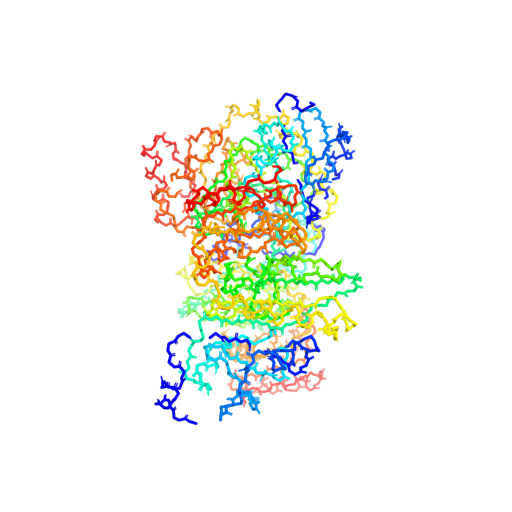 134.606 1.00 12.29 251 GLY C O 1
ATOM 6619 N N . SER C 1 274 ? 5.053 37.785 135.464 1.00 12.16 252 SER C N 1
ATOM 6620 C CA . SER C 1 274 ? 4.599 39.089 135.947 1.00 12.12 252 SER C CA 1
ATOM 6621 C C . SER C 1 274 ? 4.266 39.037 137.424 1.00 11.97 252 SER C C 1
ATOM 6622 O O . SER C 1 274 ? 3.834 38.005 137.946 1.00 11.81 252 SER C O 1
ATOM 6625 N N . ARG C 1 275 ? 4.406 40.180 138.089 1.00 11.85 253 ARG C N 1
ATOM 6626 C CA . ARG C 1 275 ? 3.957 40.306 139.476 1.00 11.91 253 ARG C CA 1
ATOM 6627 C C . ARG C 1 275 ? 2.440 40.343 139.526 1.00 10.90 253 ARG C C 1
ATOM 6628 O O . ARG C 1 275 ? 1.806 40.858 138.593 1.00 11.89 253 ARG C O 1
ATOM 6636 N N . GLY C 1 276 ? 1.873 39.785 140.602 1.00 9.66 254 GLY C N 1
ATOM 6637 C CA . GLY C 1 276 ? 0.409 39.709 140.758 1.00 8.72 254 GLY C CA 1
ATOM 6638 C C . GLY C 1 276 ? -0.263 41.077 140.610 1.00 9.50 254 GLY C C 1
ATOM 6639 O O . GLY C 1 276 ? -1.229 41.252 139.860 1.00 8.81 254 GLY C O 1
ATOM 6640 N N . GLU C 1 277 ? 0.248 42.070 141.328 1.00 9.23 255 GLU C N 1
ATOM 6641 C CA . GLU C 1 277 ? -0.407 43.380 141.272 1.00 9.57 255 GLU C CA 1
ATOM 6642 C C . GLU C 1 277 ? -0.401 43.956 139.853 1.00 9.96 255 GLU C C 1
ATOM 6643 O O . GLU C 1 277 ? -1.370 44.583 139.430 1.00 10.25 255 GLU C O 1
ATOM 6649 N N . THR C 1 278 ? 0.692 43.737 139.125 1.00 10.19 256 THR C N 1
ATOM 6650 C CA . THR C 1 278 ? 0.829 44.287 137.768 1.00 11.11 256 THR C CA 1
ATOM 6651 C C . THR C 1 278 ? -0.029 43.560 136.752 1.00 10.99 256 THR C C 1
ATOM 6652 O O . THR C 1 278 ? -0.661 44.192 135.885 1.00 12.11 256 THR C O 1
ATOM 6656 N N . ARG C 1 279 ? -0.098 42.234 136.849 1.00 10.55 257 ARG C N 1
ATOM 6657 C CA . ARG C 1 279 ? -0.918 41.510 135.879 1.00 10.81 257 ARG C CA 1
ATOM 6658 C C . ARG C 1 279 ? -2.414 41.809 136.070 1.00 10.74 257 ARG C C 1
ATOM 6659 O O . ARG C 1 279 ? -3.155 41.913 135.095 1.00 11.08 257 ARG C O 1
ATOM 6667 N N . GLN C 1 280 ? -2.837 42.040 137.315 1.00 10.52 258 GLN C N 1
ATOM 6668 C CA . GLN C 1 280 ? -4.239 42.406 137.559 1.00 10.66 258 GLN C CA 1
ATOM 6669 C C . GLN C 1 280 ? -4.513 43.816 137.031 1.00 11.12 258 GLN C C 1
ATOM 6670 O O . GLN C 1 280 ? -5.588 44.084 136.462 1.00 11.52 258 GLN C O 1
ATOM 6676 N N . LEU C 1 281 ? -3.563 44.724 137.276 1.00 11.41 259 LEU C N 1
ATOM 6677 C CA . LEU C 1 281 ? -3.637 46.095 136.764 1.00 12.63 259 LEU C CA 1
ATOM 6678 C C . LEU C 1 281 ? -3.818 46.103 135.255 1.00 12.21 259 LEU C C 1
ATOM 6679 O O . LEU C 1 281 ? -4.718 46.792 134.729 1.00 12.04 259 LEU C O 1
ATOM 6684 N N . ALA C 1 282 ? -2.978 45.332 134.565 1.00 12.65 260 ALA C N 1
ATOM 6685 C CA . ALA C 1 282 ? -3.051 45.231 133.094 1.00 12.68 260 ALA C CA 1
ATOM 6686 C C . ALA C 1 282 ? -4.404 44.712 132.622 1.00 13.22 260 ALA C C 1
ATOM 6687 O O . ALA C 1 282 ? -4.992 45.237 131.672 1.00 12.92 260 ALA C O 1
ATOM 6689 N N . LYS C 1 283 ? -4.896 43.667 133.286 1.00 13.12 261 LYS C N 1
ATOM 6690 C CA . LYS C 1 283 ? -6.195 43.080 132.961 1.00 14.39 261 LYS C CA 1
ATOM 6691 C C . LYS C 1 283 ? -7.296 44.127 133.125 1.00 13.99 261 LYS C C 1
ATOM 6692 O O . LYS C 1 283 ? -8.143 44.292 132.235 1.00 13.98 261 LYS C O 1
ATOM 6698 N N . SER C 1 284 ? -7.249 44.858 134.239 1.00 13.98 262 SER C N 1
ATOM 6699 C CA . SER C 1 284 ? -8.236 45.914 134.523 1.00 14.35 262 SER C CA 1
ATOM 6700 C C . SER C 1 284 ? -8.201 47.043 133.496 1.00 13.90 262 SER C C 1
ATOM 6701 O O . SER C 1 284 ? -9.243 47.506 133.006 1.00 13.74 262 SER C O 1
ATOM 6704 N N . LEU C 1 285 ? -6.991 47.496 133.197 1.00 13.49 263 LEU C N 1
ATOM 6705 C CA . LEU C 1 285 ? -6.781 48.605 132.285 1.00 14.84 263 LEU C CA 1
ATOM 6706 C C . LEU C 1 285 ? -7.230 48.220 130.882 1.00 14.35 263 LEU C C 1
ATOM 6707 O O . LEU C 1 285 ? -7.860 49.029 130.181 1.00 14.02 263 LEU C O 1
ATOM 6712 N N . ALA C 1 286 ? -6.939 46.986 130.471 1.00 14.56 264 ALA C N 1
ATOM 6713 C CA . ALA C 1 286 ? -7.401 46.507 129.150 1.00 15.48 264 ALA C CA 1
ATOM 6714 C C . ALA C 1 286 ? -8.928 46.595 129.046 1.00 16.18 264 ALA C C 1
ATOM 6715 O O . ALA C 1 286 ? -9.455 47.076 128.046 1.00 16.24 264 ALA C O 1
ATOM 6717 N N . GLN C 1 287 ? -9.625 46.146 130.092 1.00 17.16 265 GLN C N 1
ATOM 6718 C CA . GLN C 1 287 ? -11.085 46.216 130.109 1.00 18.93 265 GLN C CA 1
ATOM 6719 C C . GLN C 1 287 ? -11.560 47.675 130.046 1.00 18.98 265 GLN C C 1
ATOM 6720 O O . GLN C 1 287 ? -12.446 48.012 129.260 1.00 19.24 265 GLN C O 1
ATOM 6726 N N . GLU C 1 288 ? -10.947 48.534 130.857 1.00 19.39 266 GLU C N 1
ATOM 6727 C CA . GLU C 1 288 ? -11.295 49.960 130.921 1.00 20.14 266 GLU C CA 1
ATOM 6728 C C . GLU C 1 288 ? -11.118 50.704 129.578 1.00 19.39 266 GLU C C 1
ATOM 6729 O O . GLU C 1 288 ? -11.960 51.530 129.198 1.00 18.91 266 GLU C O 1
ATOM 6735 N N . LEU C 1 289 ? -10.036 50.398 128.867 1.00 18.46 267 LEU C N 1
ATOM 6736 C CA . LEU C 1 289 ? -9.726 51.051 127.589 1.00 18.65 267 LEU C CA 1
ATOM 6737 C C . LEU C 1 289 ? -10.324 50.345 126.362 1.00 18.82 267 LEU C C 1
ATOM 6738 O O . LEU C 1 289 ? -10.150 50.802 125.230 1.00 19.78 267 LEU C O 1
ATOM 6743 N N . GLY C 1 290 ? -11.012 49.229 126.583 1.00 18.57 268 GLY C N 1
ATOM 6744 C CA . GLY C 1 290 ? -11.573 48.441 125.482 1.00 18.05 268 GLY C CA 1
ATOM 6745 C C . GLY C 1 290 ? -10.544 47.783 124.587 1.00 17.94 268 GLY C C 1
ATOM 6746 O O . GLY C 1 290 ? -10.791 47.587 123.382 1.00 18.29 268 GLY C O 1
ATOM 6747 N N . LEU C 1 291 ? -9.380 47.473 125.165 1.00 16.88 269 LEU C N 1
ATOM 6748 C CA . LEU C 1 291 ? -8.312 46.753 124.479 1.00 17.00 269 LEU C CA 1
ATOM 6749 C C . LEU C 1 291 ? -8.458 45.242 124.676 1.00 17.16 269 LEU C C 1
ATOM 6750 O O . LEU C 1 291 ? -9.003 44.783 125.695 1.00 17.61 269 LEU C O 1
ATOM 6755 N N . GLU C 1 292 ? -8.000 44.465 123.697 1.00 16.75 270 GLU C N 1
ATOM 6756 C CA . GLU C 1 292 ? -7.961 43.016 123.843 1.00 17.07 270 GLU C CA 1
ATOM 6757 C C . GLU C 1 292 ? -6.967 42.645 124.936 1.00 16.92 270 GLU C C 1
ATOM 6758 O O . GLU C 1 292 ? -5.863 43.181 124.978 1.00 17.11 270 GLU C O 1
ATOM 6764 N N . PHE C 1 293 ? -7.370 41.753 125.838 1.00 16.66 271 PHE C N 1
ATOM 6765 C CA . PHE C 1 293 ? -6.444 41.251 126.852 1.00 16.46 271 PHE C CA 1
ATOM 6766 C C . PHE C 1 293 ? -5.982 39.865 126.447 1.00 16.35 271 PHE C C 1
ATOM 6767 O O . PHE C 1 293 ? -6.802 38.985 126.182 1.00 16.29 271 PHE C O 1
ATOM 6775 N N . ILE C 1 294 ? -4.670 39.677 126.376 1.00 16.29 272 ILE C N 1
ATOM 6776 C CA . ILE C 1 294 ? -4.095 38.400 125.959 1.00 16.48 272 ILE C CA 1
ATOM 6777 C C . ILE C 1 294 ? -3.269 37.856 127.119 1.00 17.24 272 ILE C C 1
ATOM 6778 O O . ILE C 1 294 ? -2.251 38.442 127.488 1.00 16.92 272 ILE C O 1
ATOM 6783 N N . LYS C 1 295 ? -3.740 36.754 127.701 1.00 18.12 273 LYS C N 1
ATOM 6784 C CA . LYS C 1 295 ? -3.093 36.122 128.855 1.00 18.96 273 LYS C CA 1
ATOM 6785 C C . LYS C 1 295 ? -2.319 34.901 128.370 1.00 19.35 273 LYS C C 1
ATOM 6786 O O . LYS C 1 295 ? -2.915 33.912 127.904 1.00 19.93 273 LYS C O 1
ATOM 6792 N N . ASP C 1 296 ? -1.000 34.956 128.500 1.00 18.87 274 ASP C N 1
ATOM 6793 C CA . ASP C 1 296 ? -0.147 33.849 128.097 1.00 18.77 274 ASP C CA 1
ATOM 6794 C C . ASP C 1 296 ? 0.312 33.100 129.348 1.00 18.55 274 ASP C C 1
ATOM 6795 O O . ASP C 1 296 ? 1.128 33.599 130.130 1.00 17.95 274 ASP C O 1
ATOM 6800 N N . GLY C 1 297 ? -0.243 31.902 129.533 1.00 18.69 275 GLY C N 1
ATOM 6801 C CA . GLY C 1 297 ? -0.089 31.165 130.779 1.00 19.53 275 GLY C CA 1
ATOM 6802 C C . GLY C 1 297 ? -1.112 31.658 131.787 1.00 19.52 275 GLY C C 1
ATOM 6803 O O . GLY C 1 297 ? -1.410 30.964 132.760 1.00 21.44 275 GLY C O 1
#

InterPro domains:
  IPR007508 D-aminoacyl-tRNA deacylase DtdA [PF04414] (69-271)
  IPR007508 D-aminoacyl-tRNA deacylase DtdA [PTHR34667] (3-229)
  IPR018033 D-aminoacyl-tRNA deacylase, archaeal-type [MF_00562] (1-273)
  IPR018033 D-aminoacyl-tRNA deacylase, archaeal-type [PIRSF016210] (1-273)

Secondary structure (DSSP, 8-state):
--HHHHHHHT----B--BTT-S-----HHHHHS--EEEEEEETTEEEEEETTEEE--BS-----TTHHHHHHHHHS---S-EEEEEEEE-SS---EEEEE--EESS----S-TTEEPBB-S---HHHH---S--S--EEEE--S-SS-----SBEEEEEEEESHHHHT-HHHHHHHHHHHHHHHHHHHHHTTT-EEEEEE-S-TT-HHHHHHHHHSSEEEEEEE-GGG----S---TTTT-BSS---EEEEESTTS-HHHHHHHHHHHHHHT-EEEEE-/------B--BTT-S-----HHHHHS--EEEEEEETTEEEEEETTEEE--BS-----TTHHHHHHHHHS---S-EEEEEEEE-SS---EEEEE--EESS----S-TTEEPPB-S---HHHH---S--S--EEEE--S-SS-----S-EEEEEEEESHHHHT-HHHHHHHHHHHHHHHHHTTTS-TT-EEEEEE-S-TT-HHHHHHHHHSS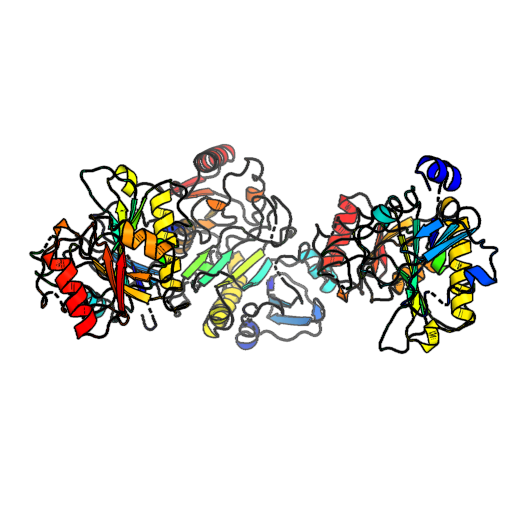EEEEEEE-GGG----S---TTTT-BSS---EEEEESTTS-HHHHHHHHHHHHHHTPEEEEE-/-----B--BTT-S-----HHHHHS--EEEEEEETTEEEEEETTEEE--BS-----TTHHHHHHHHHSS--S-EEEEEEEE-SS---EEEEE--EESS----S-TTEEPPB-S---HHHH--TT--S--EEEE--S-SS-----S-EEEEEEEESHHHHT-HHHHHHHHHHHHHHHHHTTSS---EEEEEE-S-TT-HHHHHHHHHSSEEEEEEE-GGG----S---TTTT-BSS---EEEEESTTS-HHHHHHHHHHHHHHTPEEEEE-

Solvent-accessible surface area: 33100 Å² total

CATH classification: 3.40.630.50 (+1 more: 3.40.50.10700)

Sequence (819 aa):
HSSGRENLYFQGHKVITTKVDKASNINKLIENFGFKETEYVFEGNPVYKRGDVLILTTNDEIYYDYLDREIEENNQLGFKPEIIAFASRHSSKQKLPALTTHVTGNWGKAYGGKDESFAVAIPSAKLSLLKSELNDLGWTVCYEATHHHGPTELEVPSFFIEIGSSEEEWINDRAGEIIAETIIYVLDNYEKGRSKFKVALGIGGGHYAPKQTKRALEGDLAFGHILPKYAQPVSRDVIKALNRFGEKVEAIYVDWKGSRRGETRQLAKSLAQELGLEFIKDGYFQGHKVITTKVDKASNINKLIENFGFKETEYVFEGNPVYKRGDVLILTTNDEIYYDYLDREIENQLGFKPEIIAFASRHSSKQKLPALTTHVTGNWGKAYGGKDESFAVAIPSAKLSLLKSELNDLGWTVCYEATHHHGPTELEVPSFFIEIGSSEEEWINDRAGEIIAETIIYVLDNYEKGRSKFKVALGIGGGHYAPKQTKRALEGDDLAFGHILPKYAQPVSRDVIKALNRFGEKVEAIYVDWKGSRGETRQLAKSLAQELGLEFIKDGFQGHKVITTKVDKASNINKLIENFGFKETEEYVFEGNPVYKRGDDVLILTTNDEIYYDYLDREIENQLGFKPEIIAFASRHSSKQKLPALTTHVTGNWGKAYGGKDESFAVAIPSAKLSLLKSELNDLGWTVCYEATHHGPTELEVPSFFIEIGSSEEEWINDRAGEIIAETIIYVLDNYEKGRSFKVALGIGGGHYAPKQTKRALEGDLAFGHILPKYAQPVSRRDVIKALNRFGEKVEAIYVDWKGSRGETRQLAKSLAQELGLEFIKDG